Protein AF-A0A8H7BDU0-F1 (afdb_monomer)

Sequence (776 aa):
MDETMSDAHDSHEMDDQEQLEQKLINEEYKIWKKNSVFLYDMLYGRALEWPTLTTQWLPDKKPVEGTNMSQHRVILGTHTSNQAQNYLQIAHCEIPDFRVPDLSELNEERGEIGGHGNAKRPFDFKIVQKINHPGEVNKARYQPQNPDIIASLCVDGKVLIFDRTKHPLQPKDDSIKFEAELVGHSKEGFGLSWSPLKEGHLVTGNEDTTVKTWDIKSGFSKSNKTISPTATYNVHSATVNDVQYHPIHNFLIGTASDDLTWQIIDTRMETHKKALYRKEAHDDAVNCISFHPEFEGTFATGSADKSVGIWDMRNFDKKLHSLQNHASDVIGLQWHPQDAAILASSSYDRRICLWDLSKIGSEQTAEEAEDGPPELLFMHGGFTNRICDFDWNKNDPWLMMGAAEDNQLQIFRPARKLVEPIKKTGKVAVPVPIVPVFDAWEPSSSPLSSVPESSIPEEEESRPEQEIATNSDESERTLYLPATPPSSPYAVERVRDKGSMLTSESKQSAMLLLGLTGSIATGKSTVSSILSKPPYSLPIVDADLIARQVVEPGTAGYNAIVEHFLPTTPDLLLPDATPKGRPLNRPALGRRVFGSGEEKERDRKKLNSIVHPAVRKEMYRQMVWAYLRGNWAVVLDVPLLFESGWERYCGTILVVGVSDPAIQIQRLRDRDSHLTEEDARNRVMSQGDVREKAERCLRRGPGNGVVVWNDHDRSYLEKEIQRVMQDVRSNSPRWWSFLLWVNPLFGALAGMLSWYKMRDVQLQWEEQKKREKAKL

Solvent-accessible surface area (backbone atoms only — not comparable to full-atom values): 43602 Å² total; per-residue (Å²): 114,66,72,70,50,50,61,57,46,54,51,50,52,49,55,53,49,53,53,47,51,55,50,49,48,52,52,51,41,55,52,43,63,69,48,38,77,78,51,31,75,38,80,46,78,46,76,48,98,47,23,30,42,19,42,35,60,52,92,59,73,43,79,39,86,99,58,70,30,27,38,36,38,33,42,37,27,19,43,48,90,85,77,52,90,22,32,47,30,36,30,40,36,49,42,74,54,91,72,82,75,49,79,89,55,47,39,83,93,74,76,41,58,65,62,75,86,70,57,91,61,79,84,50,72,44,79,61,29,38,41,53,36,100,45,40,30,45,31,57,49,56,33,73,89,45,71,53,35,32,42,32,33,29,71,67,24,35,34,41,31,36,49,60,83,82,48,61,51,59,69,92,60,92,68,71,72,65,67,34,36,39,53,80,57,83,31,28,49,55,12,65,23,51,34,72,72,42,83,56,30,37,38,37,16,15,60,65,19,35,38,35,34,35,45,52,72,82,45,58,43,100,90,40,45,69,26,64,59,74,43,68,32,58,65,55,89,29,35,20,36,16,33,34,48,37,66,84,45,83,50,38,32,42,37,12,11,56,65,21,26,40,36,35,37,51,75,85,53,88,77,42,58,66,52,77,41,76,40,82,68,53,95,30,34,20,33,17,50,32,63,37,79,83,50,89,48,35,34,38,36,21,12,53,64,21,32,34,39,32,38,33,75,89,48,70,90,48,72,73,46,71,52,66,78,58,86,27,31,22,58,42,55,46,62,45,87,89,40,95,48,33,38,36,37,32,15,58,61,18,36,37,41,34,32,31,63,81,32,60,89,52,86,71,57,76,72,50,59,72,78,39,52,68,23,60,58,46,72,48,58,84,50,87,36,38,50,54,30,58,33,69,40,82,87,45,86,71,32,36,36,39,25,16,68,77,17,37,36,37,42,38,20,63,22,55,90,68,76,52,80,84,74,74,90,63,82,85,75,78,81,74,81,82,72,81,84,76,84,79,83,76,87,83,84,87,85,87,90,79,90,84,89,89,83,87,86,89,83,89,86,86,85,89,83,89,82,90,82,82,89,86,90,88,86,88,85,86,88,81,84,88,85,87,84,89,82,88,87,85,88,84,86,89,82,80,88,80,88,82,82,87,81,93,82,80,79,64,24,35,55,43,36,34,31,36,29,38,52,85,56,28,48,44,68,58,54,54,56,52,42,45,30,84,95,62,56,33,54,74,49,48,49,70,62,40,57,56,54,41,45,35,47,77,30,74,36,25,52,56,48,47,73,66,42,38,90,82,33,83,65,36,52,42,87,63,73,48,103,50,41,44,41,63,27,60,67,53,50,41,65,57,35,55,74,93,50,74,64,26,51,51,44,33,52,49,52,47,67,46,46,52,58,40,36,51,53,50,52,50,51,52,51,53,50,41,46,74,71,31,35,52,41,36,36,40,41,30,73,58,33,74,84,73,54,52,57,35,73,28,61,24,36,40,29,27,24,47,85,49,66,66,60,30,32,49,43,35,28,72,72,36,73,85,51,49,76,65,56,33,43,50,58,53,55,74,76,45,62,47,63,58,56,40,51,63,28,46,73,61,33,89,51,28,13,43,68,45,71,47,79,70,54,72,72,54,44,54,50,47,51,51,51,52,54,47,48,44,46,68,70,52,47,59,69,59,21,33,55,31,51,78,35,60,67,57,31,50,50,52,51,51,53,49,26,52,55,40,44,52,56,48,52,53,50,55,51,47,54,51,57,52,64,73,75,107

Mean predicted aligned error: 19.11 Å

Organism: NCBI:txid1187904

Structure (mmCIF, N/CA/C/O backbone):
data_AF-A0A8H7BDU0-F1
#
_entry.id   AF-A0A8H7BDU0-F1
#
loop_
_atom_site.group_PDB
_atom_site.id
_atom_site.type_symbol
_atom_site.label_atom_id
_atom_site.label_alt_id
_atom_site.label_comp_id
_atom_site.label_asym_id
_atom_site.label_entity_id
_atom_site.label_seq_id
_atom_site.pdbx_PDB_ins_code
_atom_site.Cartn_x
_atom_site.Cartn_y
_atom_site.Cartn_z
_atom_site.occupancy
_atom_site.B_iso_or_equiv
_atom_site.auth_seq_id
_atom_site.auth_comp_id
_atom_site.auth_asym_id
_atom_site.auth_atom_id
_atom_site.pdbx_PDB_model_num
ATOM 1 N N . MET A 1 1 ? 27.681 35.718 19.346 1.00 45.84 1 MET A N 1
ATOM 2 C CA . MET A 1 1 ? 26.603 36.439 18.635 1.00 45.84 1 MET A CA 1
ATOM 3 C C . MET A 1 1 ? 26.407 35.881 17.235 1.00 45.84 1 MET A C 1
ATOM 5 O O . MET A 1 1 ? 25.258 35.787 16.835 1.00 45.84 1 MET A O 1
ATOM 9 N N . ASP A 1 2 ? 27.462 35.431 16.546 1.00 45.91 2 ASP A N 1
ATOM 10 C CA . ASP A 1 2 ? 27.304 34.823 15.213 1.00 45.91 2 ASP A CA 1
ATOM 11 C C . ASP A 1 2 ? 26.682 33.409 15.245 1.00 45.91 2 ASP A C 1
ATOM 13 O O . ASP A 1 2 ? 25.782 33.143 14.459 1.00 45.91 2 ASP A O 1
ATOM 17 N N . GLU A 1 3 ? 27.039 32.540 16.205 1.00 39.56 3 GLU A N 1
ATOM 18 C CA . GLU A 1 3 ? 26.423 31.194 16.349 1.00 39.56 3 GLU A CA 1
ATOM 19 C C . GLU A 1 3 ? 24.903 31.252 16.608 1.00 39.56 3 GLU A C 1
ATOM 21 O O . GLU A 1 3 ? 24.144 30.418 16.139 1.00 39.56 3 GLU A O 1
ATOM 26 N N . THR A 1 4 ? 24.422 32.294 17.290 1.00 42.75 4 THR A N 1
ATOM 27 C CA . THR A 1 4 ? 22.981 32.521 17.506 1.00 42.75 4 THR A CA 1
ATOM 28 C C . THR A 1 4 ? 22.245 33.068 16.277 1.00 42.75 4 THR A C 1
ATOM 30 O O . THR A 1 4 ? 21.026 33.204 16.324 1.00 42.75 4 THR A O 1
ATOM 33 N N . MET A 1 5 ? 22.958 33.436 15.206 1.00 42.66 5 MET A N 1
ATOM 34 C CA . MET A 1 5 ? 22.360 33.897 13.948 1.00 42.66 5 MET A CA 1
ATOM 35 C C . MET A 1 5 ? 22.326 32.814 12.864 1.00 42.66 5 MET A C 1
ATOM 37 O O . MET A 1 5 ? 21.455 32.901 12.006 1.00 42.66 5 MET A O 1
ATOM 41 N N . SER A 1 6 ? 23.190 31.790 12.911 1.00 44.44 6 SER A N 1
ATOM 42 C CA . SER A 1 6 ? 23.060 30.611 12.036 1.00 44.44 6 SER A CA 1
ATOM 43 C C . SER A 1 6 ? 21.824 29.792 12.396 1.00 44.44 6 SER A C 1
ATOM 45 O O . SER A 1 6 ? 20.968 29.595 11.542 1.00 44.44 6 SER A O 1
ATOM 47 N N . ASP A 1 7 ? 21.647 29.443 13.674 1.00 43.34 7 ASP A N 1
ATOM 48 C CA . ASP A 1 7 ? 20.502 28.637 14.127 1.00 43.34 7 ASP A CA 1
ATOM 49 C C . ASP A 1 7 ? 19.157 29.340 13.855 1.00 43.34 7 ASP A C 1
ATOM 51 O O . ASP A 1 7 ? 18.147 28.698 13.565 1.00 43.34 7 ASP A O 1
ATOM 55 N N . ALA A 1 8 ? 19.139 30.677 13.911 1.00 47.19 8 ALA A N 1
ATOM 56 C CA . ALA A 1 8 ? 17.971 31.495 13.582 1.00 47.19 8 ALA A CA 1
ATOM 57 C C . ALA A 1 8 ? 17.708 31.598 12.066 1.00 47.19 8 ALA A C 1
ATOM 59 O O . ALA A 1 8 ? 16.578 31.854 11.660 1.00 47.19 8 ALA A O 1
ATOM 60 N N . HIS A 1 9 ? 18.733 31.427 11.227 1.00 48.66 9 HIS A N 1
ATOM 61 C CA . HIS A 1 9 ? 18.584 31.430 9.773 1.00 48.66 9 HIS A CA 1
ATOM 62 C C . HIS A 1 9 ? 18.125 30.057 9.272 1.00 48.66 9 HIS A C 1
ATOM 64 O O . HIS A 1 9 ? 17.164 29.998 8.507 1.00 48.66 9 HIS A O 1
ATOM 70 N N . ASP A 1 10 ? 18.740 28.979 9.767 1.00 54.31 10 ASP A N 1
ATOM 71 C CA . ASP A 1 10 ? 18.402 27.596 9.410 1.00 54.31 10 ASP A CA 1
ATOM 72 C C . ASP A 1 10 ? 16.973 27.234 9.856 1.00 54.31 10 ASP A C 1
ATOM 74 O O . ASP A 1 10 ? 16.223 26.617 9.101 1.00 54.31 10 ASP A O 1
ATOM 78 N N . SER A 1 11 ? 16.543 27.680 11.047 1.00 55.31 11 SER A N 1
ATOM 79 C CA . SER A 1 11 ? 15.153 27.493 11.503 1.00 55.31 11 SER A CA 1
ATOM 80 C C . SER A 1 11 ? 14.135 28.261 10.655 1.00 55.31 11 SER A C 1
ATOM 82 O O . SER A 1 11 ? 13.078 27.717 10.347 1.00 55.31 11 SER A O 1
ATOM 84 N N . HIS A 1 12 ? 14.454 29.479 10.204 1.00 60.28 12 HIS A N 1
ATOM 85 C CA . HIS A 1 12 ? 13.588 30.207 9.272 1.00 60.28 12 HIS A CA 1
ATOM 86 C C . HIS A 1 12 ? 13.515 29.551 7.882 1.00 60.28 12 HIS A C 1
ATOM 88 O O . HIS A 1 12 ? 12.438 29.532 7.290 1.00 60.28 12 HIS A O 1
ATOM 94 N N . GLU A 1 13 ? 14.611 28.982 7.366 1.00 62.22 13 GLU A N 1
ATOM 95 C CA . GLU A 1 13 ? 14.583 28.245 6.094 1.00 62.22 13 GLU A CA 1
ATOM 96 C C . GLU A 1 13 ? 13.797 26.925 6.203 1.00 62.22 13 GLU A C 1
ATOM 98 O O . GLU A 1 13 ? 13.037 26.592 5.289 1.00 62.22 13 GLU A O 1
ATOM 103 N N . MET A 1 14 ? 13.895 26.214 7.334 1.00 62.81 14 MET A N 1
ATOM 104 C CA . MET A 1 14 ? 13.058 25.041 7.621 1.00 62.81 14 MET A CA 1
ATOM 105 C C . MET A 1 14 ? 11.567 25.403 7.708 1.00 62.81 14 MET A C 1
ATOM 107 O O . MET A 1 14 ? 10.757 24.778 7.021 1.00 62.81 14 MET A O 1
ATOM 111 N N . ASP A 1 15 ? 11.204 26.443 8.470 1.00 70.69 15 ASP A N 1
ATOM 112 C CA . ASP A 1 15 ? 9.821 26.934 8.585 1.00 70.69 15 ASP A CA 1
ATOM 113 C C . ASP A 1 15 ? 9.231 27.313 7.212 1.00 70.69 15 ASP A C 1
ATOM 115 O O . ASP A 1 15 ? 8.062 27.032 6.923 1.00 70.69 15 ASP A O 1
ATOM 119 N N . ASP A 1 16 ? 10.014 27.962 6.344 1.00 76.44 16 ASP A N 1
ATOM 120 C CA . ASP A 1 16 ? 9.580 28.339 4.995 1.00 76.44 16 ASP A CA 1
ATOM 121 C C . ASP A 1 16 ? 9.419 27.115 4.072 1.00 76.44 16 ASP A C 1
ATOM 123 O O . ASP A 1 16 ? 8.486 27.076 3.256 1.00 76.44 16 ASP A O 1
ATOM 127 N N . GLN A 1 17 ? 10.270 26.092 4.219 1.00 78.06 17 GLN A N 1
ATOM 128 C CA . GLN A 1 17 ? 10.168 24.838 3.470 1.00 78.06 17 GLN A CA 1
ATOM 129 C C . GLN A 1 17 ? 8.948 24.006 3.902 1.00 78.06 17 GLN A C 1
ATOM 131 O O . GLN A 1 17 ? 8.190 23.561 3.034 1.00 78.06 17 GLN A O 1
ATOM 136 N N . GLU A 1 18 ? 8.694 23.855 5.205 1.00 78.31 18 GLU A N 1
ATOM 137 C CA . GLU A 1 18 ? 7.492 23.183 5.726 1.00 78.31 18 GLU A CA 1
ATOM 138 C C . GLU A 1 18 ? 6.212 23.907 5.282 1.00 78.31 18 GLU A C 1
ATOM 140 O O . GLU A 1 18 ? 5.263 23.290 4.789 1.00 78.31 18 GLU A O 1
ATOM 145 N N . GLN A 1 19 ? 6.195 25.243 5.352 1.00 79.44 19 GLN A N 1
ATOM 146 C CA . GLN A 1 19 ? 5.083 26.038 4.833 1.00 79.44 19 GLN A CA 1
ATOM 147 C C . GLN A 1 19 ? 4.875 25.862 3.323 1.00 79.44 19 GLN A C 1
ATOM 149 O O . GLN A 1 19 ? 3.734 25.946 2.855 1.00 79.44 19 GLN A O 1
ATOM 154 N N . LEU A 1 20 ? 5.942 25.688 2.537 1.00 86.88 20 LEU A N 1
ATOM 155 C CA . LEU A 1 20 ? 5.843 25.439 1.099 1.00 86.88 20 LEU A CA 1
ATOM 156 C C . LEU A 1 20 ? 5.278 24.043 0.817 1.00 86.88 20 LEU A C 1
ATOM 158 O O . LEU A 1 20 ? 4.358 23.930 0.003 1.00 86.88 20 LEU A O 1
ATOM 162 N N . GLU A 1 21 ? 5.750 23.007 1.513 1.00 85.25 21 GLU A N 1
ATOM 163 C CA . GLU A 1 21 ? 5.187 21.660 1.394 1.00 85.25 21 GLU A CA 1
ATOM 164 C C . GLU A 1 21 ? 3.702 21.652 1.786 1.00 85.25 21 GLU A C 1
ATOM 166 O O . GLU A 1 21 ? 2.862 21.186 1.014 1.00 85.25 21 GLU A O 1
ATOM 171 N N . GLN A 1 22 ? 3.335 22.271 2.910 1.00 85.81 22 GLN A N 1
ATOM 172 C CA . GLN A 1 22 ? 1.941 22.344 3.344 1.00 85.81 22 GLN A CA 1
ATOM 173 C C . GLN A 1 22 ? 1.049 23.104 2.343 1.00 85.81 22 GLN A C 1
ATOM 175 O O . GLN A 1 22 ? -0.128 22.763 2.179 1.00 85.81 22 GLN A O 1
ATOM 180 N N . LYS A 1 23 ? 1.577 24.117 1.637 1.00 89.44 23 LYS A N 1
ATOM 181 C CA . LYS A 1 23 ? 0.874 24.791 0.525 1.00 89.44 23 LYS A CA 1
ATOM 182 C C . LYS A 1 23 ? 0.667 23.839 -0.659 1.00 89.44 23 LYS A C 1
ATOM 184 O O . LYS A 1 23 ? -0.446 23.787 -1.180 1.00 89.44 23 LYS A O 1
ATOM 189 N N . LEU A 1 24 ? 1.685 23.066 -1.047 1.00 91.31 24 LEU A N 1
ATOM 190 C CA . LEU A 1 24 ? 1.592 22.078 -2.131 1.00 91.31 24 LEU A CA 1
ATOM 191 C C . LEU A 1 24 ? 0.572 20.976 -1.808 1.00 91.31 24 LEU A C 1
ATOM 193 O O . LEU A 1 24 ? -0.341 20.756 -2.600 1.00 91.31 24 LEU A O 1
ATOM 197 N N . ILE A 1 25 ? 0.645 20.378 -0.613 1.00 91.50 25 ILE A N 1
ATOM 198 C CA . ILE A 1 25 ? -0.322 19.387 -0.105 1.00 91.50 25 ILE A CA 1
ATOM 199 C C . ILE A 1 25 ? -1.758 19.925 -0.189 1.00 91.50 25 ILE A C 1
ATOM 201 O O . ILE A 1 25 ? -2.673 19.235 -0.642 1.00 91.50 25 ILE A O 1
ATOM 205 N N . ASN A 1 26 ? -1.969 21.180 0.216 1.00 89.62 26 ASN A N 1
ATOM 206 C CA . ASN A 1 26 ? 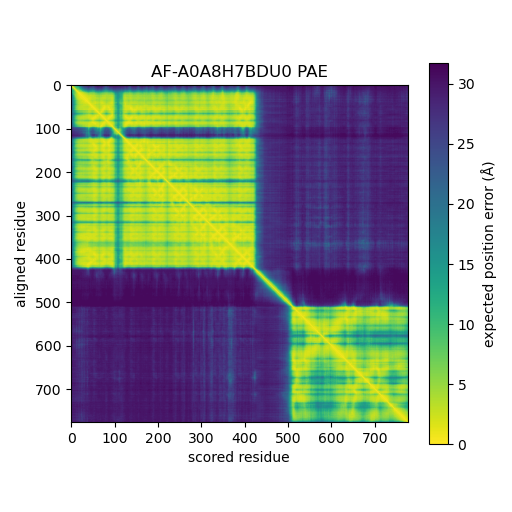-3.289 21.805 0.186 1.00 89.62 26 ASN A CA 1
ATOM 207 C C . ASN A 1 26 ? -3.805 22.065 -1.242 1.00 89.62 26 ASN A C 1
ATOM 209 O O . ASN A 1 26 ? -5.015 21.987 -1.465 1.00 89.62 26 ASN A O 1
ATOM 213 N N . GLU A 1 27 ? -2.940 22.370 -2.214 1.00 93.44 27 GLU A N 1
ATOM 214 C CA . GLU A 1 27 ? -3.342 22.482 -3.624 1.00 93.44 27 GLU A CA 1
ATOM 215 C C . GLU A 1 27 ? -3.618 21.111 -4.258 1.00 93.44 27 GLU A C 1
ATOM 217 O O . GLU A 1 27 ? -4.647 20.950 -4.921 1.00 93.44 27 GLU A O 1
ATOM 222 N N . GLU A 1 28 ? -2.791 20.096 -3.986 1.00 92.12 28 GLU A N 1
ATOM 223 C CA . GLU A 1 28 ? -3.055 18.705 -4.385 1.00 92.12 28 GLU A CA 1
ATOM 224 C C . GLU A 1 28 ? -4.414 18.227 -3.865 1.00 92.12 28 GLU A C 1
ATOM 226 O O . GLU A 1 28 ? -5.244 17.751 -4.642 1.00 92.12 28 GLU A O 1
ATOM 231 N N . TYR A 1 29 ? -4.693 18.431 -2.573 1.00 91.94 29 TYR A N 1
ATOM 232 C CA . TYR A 1 29 ? -5.965 18.057 -1.957 1.00 91.94 29 TYR A CA 1
ATOM 233 C C . TYR A 1 29 ? -7.160 18.786 -2.597 1.00 91.94 29 TYR A C 1
ATOM 235 O O . TYR A 1 29 ? -8.213 18.182 -2.817 1.00 91.94 29 TYR A O 1
ATOM 243 N N . LYS A 1 30 ? -7.022 20.069 -2.970 1.00 90.94 30 LYS A N 1
ATOM 244 C CA . LYS A 1 30 ? -8.071 20.807 -3.707 1.00 90.94 30 LYS A CA 1
ATOM 245 C C . LYS A 1 30 ? -8.322 20.224 -5.098 1.00 90.94 30 LYS A C 1
ATOM 247 O O . LYS A 1 30 ? -9.474 20.207 -5.536 1.00 90.94 30 LYS A O 1
ATOM 252 N N . ILE A 1 31 ? -7.280 19.778 -5.801 1.00 92.12 31 ILE A N 1
ATOM 253 C CA . ILE A 1 31 ? -7.394 19.131 -7.118 1.00 92.12 31 ILE A CA 1
ATOM 254 C C . ILE A 1 31 ? -8.048 17.755 -6.963 1.00 92.12 31 ILE A C 1
ATOM 256 O O . ILE A 1 31 ? -9.064 17.483 -7.606 1.00 92.12 31 ILE A O 1
ATOM 260 N N . TRP A 1 32 ? -7.544 16.929 -6.044 1.00 94.88 32 TRP A N 1
ATOM 261 C CA . TRP A 1 32 ? -8.114 15.625 -5.711 1.00 94.88 32 TRP A CA 1
ATOM 262 C C . TRP A 1 32 ? -9.597 15.727 -5.344 1.00 94.88 32 TRP A C 1
ATOM 264 O O . TRP A 1 32 ? -10.423 15.001 -5.893 1.00 94.88 32 TRP A O 1
ATOM 274 N N . LYS A 1 33 ? -9.973 16.686 -4.490 1.00 89.44 33 LYS A N 1
ATOM 275 C CA . LYS A 1 33 ? -11.360 16.880 -4.054 1.00 89.44 33 LYS A CA 1
ATOM 276 C C . LYS A 1 33 ? -12.300 17.214 -5.214 1.00 89.44 33 LYS A C 1
ATOM 278 O O . LYS A 1 33 ? -13.417 16.702 -5.233 1.00 89.44 33 LYS A O 1
ATOM 283 N N . LYS A 1 34 ? -11.858 18.006 -6.200 1.00 89.56 34 LYS A N 1
ATOM 284 C CA . LYS A 1 34 ? -12.622 18.263 -7.439 1.00 89.56 34 LYS A CA 1
ATOM 285 C C . LYS A 1 34 ? -12.785 16.995 -8.281 1.00 89.56 34 LYS A C 1
ATOM 287 O O . LYS A 1 34 ? -13.865 16.755 -8.808 1.00 89.56 34 LYS A O 1
ATOM 292 N N . ASN A 1 35 ? -11.735 16.180 -8.369 1.00 88.06 35 ASN A N 1
ATOM 293 C CA . ASN A 1 35 ? -11.719 14.962 -9.181 1.00 88.06 35 ASN A CA 1
ATOM 294 C C . ASN A 1 35 ? -12.378 13.753 -8.491 1.00 88.06 35 ASN A C 1
ATOM 296 O O . ASN A 1 35 ? -12.710 12.780 -9.163 1.00 88.06 35 ASN A O 1
ATOM 300 N N . SER A 1 36 ? -12.604 13.813 -7.174 1.00 87.50 36 SER A N 1
ATOM 301 C CA . SER A 1 36 ? -13.139 12.713 -6.357 1.00 87.50 36 SER A CA 1
ATOM 302 C C . SER A 1 36 ? -14.434 12.101 -6.910 1.00 87.50 36 SER A C 1
ATOM 304 O O . SER A 1 36 ? -14.578 10.881 -6.899 1.00 87.50 36 SER A O 1
ATOM 306 N N . VAL A 1 37 ? -15.318 12.918 -7.496 1.00 86.44 37 VAL A N 1
ATOM 307 C CA . VAL A 1 37 ? -16.580 12.489 -8.132 1.00 86.44 37 VAL A CA 1
ATOM 308 C C . VAL A 1 37 ? -16.365 11.497 -9.286 1.00 86.44 37 VAL A C 1
ATOM 310 O O . VAL A 1 37 ? -17.234 10.682 -9.574 1.00 86.44 37 VAL A O 1
ATOM 313 N N . PHE A 1 38 ? -15.204 11.528 -9.945 1.00 87.25 38 PHE A N 1
ATOM 314 C CA . PHE A 1 38 ? -14.866 10.594 -11.023 1.00 87.25 38 PHE A CA 1
ATOM 315 C C . PHE A 1 38 ? -14.125 9.343 -10.540 1.00 87.25 38 PHE A C 1
ATOM 317 O O . PHE A 1 38 ? -14.082 8.362 -11.287 1.00 87.25 38 PHE A O 1
ATOM 324 N N . LEU A 1 39 ? -13.529 9.404 -9.343 1.00 91.31 39 LEU A N 1
ATOM 325 C CA . LEU A 1 39 ? -12.587 8.423 -8.794 1.00 91.31 39 LEU A CA 1
ATOM 326 C C . LEU A 1 39 ? -13.212 7.473 -7.765 1.00 91.31 39 LEU A C 1
ATOM 328 O O . LEU A 1 39 ? -12.668 6.393 -7.549 1.00 91.31 39 LEU A O 1
ATOM 332 N N . TYR A 1 40 ? -14.334 7.848 -7.146 1.00 91.31 40 TYR A N 1
ATOM 333 C CA . TYR A 1 40 ? -14.985 7.069 -6.092 1.00 91.31 40 TYR A CA 1
ATOM 334 C C . TYR A 1 40 ? -16.480 6.879 -6.357 1.00 91.31 40 TYR A C 1
ATOM 336 O O . TYR A 1 40 ? -17.180 7.842 -6.661 1.00 91.31 40 TYR A O 1
ATOM 344 N N . ASP A 1 41 ? -16.980 5.662 -6.133 1.00 87.94 41 ASP A N 1
ATOM 345 C CA . ASP A 1 41 ? -18.424 5.407 -6.012 1.00 87.94 41 ASP A CA 1
ATOM 346 C C . ASP A 1 41 ? -18.946 5.864 -4.636 1.00 87.94 41 ASP A C 1
ATOM 348 O O . ASP A 1 41 ? -20.130 6.154 -4.464 1.00 87.94 41 ASP A O 1
ATOM 352 N N . MET A 1 42 ? -18.061 5.922 -3.633 1.00 88.81 42 MET A N 1
ATOM 353 C CA . MET A 1 42 ? -18.362 6.413 -2.292 1.00 88.81 42 MET A CA 1
ATOM 354 C C . MET A 1 42 ? -17.120 7.040 -1.657 1.00 88.81 42 MET A C 1
ATOM 356 O O . MET A 1 42 ? -16.041 6.451 -1.678 1.00 88.81 42 MET A O 1
ATOM 360 N N . LEU A 1 43 ? -17.290 8.198 -1.021 1.00 91.38 43 LEU A N 1
ATOM 361 C CA . LEU A 1 43 ? -16.262 8.848 -0.213 1.00 91.38 43 LEU A CA 1
ATOM 362 C C . LEU A 1 43 ? -16.922 9.560 0.975 1.00 91.38 43 LEU A C 1
ATOM 364 O O . LEU A 1 43 ? -17.728 10.471 0.793 1.00 91.38 43 LEU A O 1
ATOM 368 N N . TYR A 1 44 ? -16.560 9.155 2.187 1.00 92.44 44 TYR A N 1
ATOM 369 C CA . TYR A 1 44 ? -16.934 9.800 3.440 1.00 92.44 44 TYR A CA 1
ATOM 370 C C . TYR A 1 44 ? -15.665 10.167 4.207 1.00 92.44 44 TYR A C 1
ATOM 372 O O . TYR A 1 44 ? -14.827 9.304 4.451 1.00 92.44 44 TYR A O 1
ATOM 380 N N . GLY A 1 45 ? -15.528 11.434 4.597 1.00 92.06 45 GLY A N 1
ATOM 381 C CA . GLY A 1 45 ? -14.408 11.926 5.398 1.00 92.06 45 GLY A CA 1
ATOM 382 C C . GLY A 1 45 ? -14.901 12.603 6.671 1.00 92.06 45 GLY A C 1
ATOM 383 O O . GLY A 1 45 ? -15.896 13.332 6.643 1.00 92.06 45 GLY A O 1
ATOM 384 N N . ARG A 1 46 ? -14.208 12.366 7.786 1.00 91.62 46 ARG A N 1
ATOM 385 C CA . ARG A 1 46 ? -14.530 12.937 9.096 1.00 91.62 46 ARG A CA 1
ATOM 386 C C . ARG A 1 46 ? -13.266 13.155 9.924 1.00 91.62 46 ARG A C 1
ATOM 388 O O . ARG A 1 46 ? -12.492 12.227 10.109 1.00 91.62 46 ARG A O 1
ATOM 395 N N . ALA A 1 47 ? -13.142 14.336 10.527 1.00 95.12 47 ALA A N 1
ATOM 396 C CA . ALA A 1 47 ? -12.199 14.553 11.619 1.00 95.12 47 ALA A CA 1
ATOM 397 C C . ALA A 1 47 ? -12.707 13.885 12.911 1.00 95.12 47 ALA A C 1
ATOM 399 O O . ALA A 1 47 ? -13.856 14.088 13.326 1.00 95.12 47 ALA A O 1
ATOM 400 N N . LEU A 1 48 ? -11.852 13.078 13.534 1.00 96.12 48 LEU A N 1
ATOM 401 C CA . LEU A 1 48 ? -12.051 12.519 14.868 1.00 96.12 48 LEU A CA 1
ATOM 402 C C . LEU A 1 48 ? -11.691 13.547 15.957 1.00 96.12 48 LEU A C 1
ATOM 404 O O . LEU A 1 48 ? -10.989 14.527 15.714 1.00 96.12 48 LEU A O 1
ATOM 408 N N . GLU A 1 49 ? -12.185 13.307 17.174 1.00 94.81 49 GLU A N 1
ATOM 409 C CA . GLU A 1 49 ? -11.867 14.110 18.370 1.00 94.81 49 GLU A CA 1
ATOM 410 C C . GLU A 1 49 ? -10.359 14.079 18.677 1.00 94.81 49 GLU A C 1
ATOM 412 O O . GLU A 1 49 ? -9.759 15.108 18.965 1.00 94.81 49 GLU A O 1
ATOM 417 N N . TRP A 1 50 ? -9.762 12.896 18.528 1.00 96.19 50 TRP A N 1
ATOM 418 C CA . TRP A 1 50 ? -8.341 12.601 18.687 1.00 96.19 50 TRP A CA 1
ATOM 419 C C . TRP A 1 50 ? -7.879 11.731 17.511 1.00 96.19 50 TRP A C 1
ATOM 421 O O . TRP A 1 50 ? -8.712 10.996 16.962 1.00 96.19 50 TRP A O 1
ATOM 431 N N . PRO A 1 51 ? -6.594 11.777 17.123 1.00 96.12 51 PRO A N 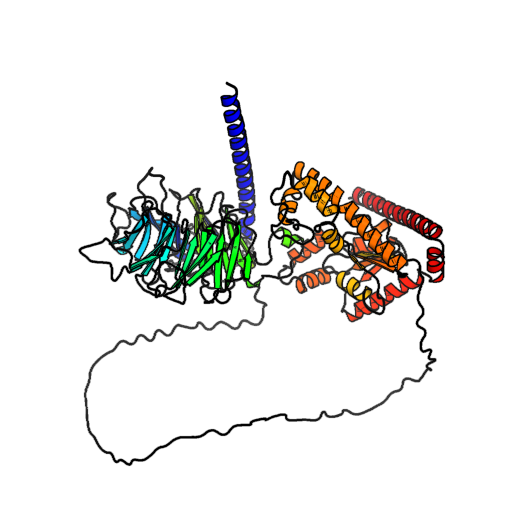1
ATOM 432 C CA . PRO A 1 51 ? -6.065 10.893 16.097 1.00 96.12 51 PRO A CA 1
ATOM 433 C C . PRO A 1 51 ? -6.147 9.432 16.542 1.00 96.12 51 PRO A C 1
ATOM 435 O O . PRO A 1 51 ? -6.250 9.108 17.732 1.00 96.12 51 PRO A O 1
ATOM 438 N N . THR A 1 52 ? -6.132 8.535 15.560 1.00 97.81 52 THR A N 1
ATOM 439 C CA . THR A 1 52 ? -6.249 7.097 15.784 1.00 97.81 52 THR A CA 1
ATOM 440 C C . THR A 1 52 ? -5.107 6.375 15.082 1.00 97.81 52 THR A C 1
ATOM 442 O O . THR A 1 52 ? -4.887 6.563 13.888 1.00 97.81 52 THR A O 1
ATOM 445 N N . LEU A 1 53 ? -4.360 5.571 15.841 1.00 97.38 53 LEU A N 1
ATOM 446 C CA . LEU A 1 53 ? -3.233 4.783 15.329 1.00 97.38 53 LEU A CA 1
ATOM 447 C C . LEU A 1 53 ? -3.674 3.425 14.765 1.00 97.38 53 LEU A C 1
ATOM 449 O O . LEU A 1 53 ? -2.865 2.681 14.231 1.00 97.38 53 LEU A O 1
ATOM 453 N N . THR A 1 54 ? -4.958 3.081 14.907 1.00 98.12 54 THR A N 1
ATOM 454 C CA . THR A 1 54 ? -5.478 1.756 14.581 1.00 98.12 54 THR A CA 1
ATOM 455 C C . THR A 1 54 ? -6.894 1.832 14.038 1.00 98.12 54 THR A C 1
ATOM 457 O O . THR A 1 54 ? -7.761 2.484 14.619 1.00 98.12 54 THR A O 1
ATOM 460 N N . THR A 1 55 ? -7.158 1.090 12.967 1.00 97.69 55 THR A N 1
ATOM 461 C CA . THR A 1 55 ? -8.479 0.977 12.346 1.00 97.69 55 THR A CA 1
ATOM 462 C C . THR A 1 55 ? -8.756 -0.472 11.960 1.00 97.69 55 THR A C 1
ATOM 464 O O . THR A 1 55 ? -7.900 -1.116 11.364 1.00 97.69 55 THR A O 1
ATOM 467 N N . GLN A 1 56 ? -9.942 -0.999 12.270 1.00 98.50 56 GLN A N 1
ATOM 468 C CA . GLN A 1 56 ? -10.354 -2.316 11.769 1.00 98.50 56 GLN A CA 1
ATOM 469 C C . GLN A 1 56 ? -11.876 -2.429 11.626 1.00 98.50 56 GLN A C 1
ATOM 471 O O . GLN A 1 56 ? -12.612 -2.052 12.535 1.00 98.50 56 GLN A O 1
ATOM 476 N N . TRP A 1 57 ? -12.369 -2.996 10.530 1.00 98.31 57 TRP A N 1
ATOM 477 C CA . TRP A 1 57 ? -13.768 -3.381 10.360 1.00 98.31 57 TRP A CA 1
ATOM 478 C C . TRP A 1 57 ? -14.099 -4.614 11.197 1.00 98.31 57 TRP A C 1
ATOM 480 O O . TRP A 1 57 ? -13.483 -5.671 11.048 1.00 98.31 57 TRP A O 1
ATOM 490 N N . LEU A 1 58 ? -15.142 -4.523 12.020 1.00 97.56 58 LEU A N 1
ATOM 491 C CA . LEU A 1 58 ? -15.775 -5.718 12.568 1.00 97.56 58 LEU A CA 1
ATOM 492 C C . LEU A 1 58 ? -16.508 -6.471 11.442 1.00 97.56 58 LEU A C 1
ATOM 494 O O . LEU A 1 58 ? -17.004 -5.851 10.497 1.00 97.56 58 LEU A O 1
ATOM 498 N N . PRO A 1 59 ? -16.597 -7.810 11.520 1.00 95.38 59 PRO A N 1
ATOM 499 C CA . PRO A 1 59 ? -17.139 -8.623 10.438 1.00 95.38 59 PRO A CA 1
ATOM 500 C C . PRO A 1 59 ? -18.670 -8.591 10.355 1.00 95.38 59 PRO A C 1
ATOM 502 O O . PRO A 1 59 ? -19.228 -9.215 9.458 1.00 95.38 59 PRO A O 1
ATOM 505 N N . ASP A 1 60 ? -19.379 -7.897 11.250 1.00 92.12 60 ASP A N 1
ATOM 506 C CA . ASP A 1 60 ? -20.835 -7.816 11.177 1.00 92.12 60 ASP A CA 1
ATOM 507 C C . ASP A 1 60 ? -21.334 -6.721 10.224 1.00 92.12 60 ASP A C 1
ATOM 509 O O . ASP A 1 60 ? -20.834 -5.595 10.187 1.00 92.12 60 ASP A O 1
ATOM 513 N N . LYS A 1 61 ? -22.373 -7.083 9.472 1.00 94.00 61 LYS A N 1
ATOM 514 C CA . LYS A 1 61 ? -23.150 -6.219 8.588 1.00 94.00 61 LYS A CA 1
ATOM 515 C C . LYS A 1 61 ? -24.627 -6.415 8.920 1.00 94.00 61 LYS A C 1
ATOM 517 O O . LYS A 1 61 ? -25.078 -7.555 9.031 1.00 94.00 61 LYS A O 1
ATOM 522 N N . LYS A 1 62 ? -25.382 -5.329 9.093 1.00 93.25 62 LYS A N 1
ATOM 523 C CA . LYS A 1 62 ? -26.824 -5.379 9.390 1.00 93.25 62 LYS A CA 1
ATOM 524 C C . LYS A 1 62 ? -27.594 -4.433 8.471 1.00 93.25 62 LYS A C 1
ATOM 526 O O . LYS A 1 62 ? -27.290 -3.244 8.495 1.00 93.25 62 LYS A O 1
ATOM 531 N N . PRO A 1 63 ? -28.592 -4.893 7.699 1.00 89.50 63 PRO A N 1
ATOM 532 C CA . PRO A 1 63 ? -29.404 -3.990 6.889 1.00 89.50 63 PRO A CA 1
ATOM 533 C C . PRO A 1 63 ? -30.186 -3.030 7.794 1.00 89.50 63 PRO A C 1
ATOM 535 O O . PRO A 1 63 ? -30.744 -3.445 8.811 1.00 89.50 63 PRO A O 1
ATOM 538 N N . VAL A 1 64 ? -30.244 -1.749 7.430 1.00 86.44 64 VAL A N 1
ATOM 539 C CA . VAL A 1 64 ? -31.035 -0.752 8.157 1.00 86.44 64 VAL A CA 1
ATOM 540 C C . VAL A 1 64 ? -32.440 -0.709 7.563 1.00 86.44 64 VAL A C 1
ATOM 542 O O . VAL A 1 64 ? -32.642 -0.267 6.428 1.00 86.44 64 VAL A O 1
ATOM 545 N N . GLU A 1 65 ? -33.414 -1.182 8.342 1.00 82.31 65 GLU A N 1
ATOM 546 C CA . GLU A 1 65 ? -34.809 -1.338 7.922 1.00 82.31 65 GLU A CA 1
ATOM 547 C C . GLU A 1 65 ? -35.381 -0.072 7.260 1.00 82.31 65 GLU A C 1
ATOM 549 O O . GLU A 1 65 ? -35.160 1.059 7.700 1.00 82.31 65 GLU A O 1
ATOM 554 N N . GLY A 1 66 ? -36.116 -0.270 6.163 1.00 73.81 66 GLY A N 1
ATOM 555 C CA . GLY A 1 66 ? -36.706 0.818 5.378 1.00 73.81 66 GLY A CA 1
ATOM 556 C C . GLY A 1 66 ? -35.719 1.630 4.526 1.00 73.81 66 GLY A C 1
ATOM 557 O O . GLY A 1 66 ? -36.142 2.609 3.913 1.00 73.81 66 GLY A O 1
ATOM 558 N N . THR A 1 67 ? -34.435 1.252 4.451 1.00 79.75 67 THR A N 1
ATOM 559 C CA . THR A 1 67 ? -33.420 1.947 3.633 1.00 79.75 67 THR A CA 1
ATOM 560 C C . THR A 1 67 ? -32.553 1.008 2.792 1.00 79.75 67 THR A C 1
ATOM 562 O O . THR A 1 67 ? -32.578 -0.206 2.961 1.00 79.75 67 THR A O 1
ATOM 565 N N . ASN A 1 68 ? -31.787 1.577 1.856 1.00 79.94 68 ASN A N 1
ATOM 566 C CA . ASN A 1 68 ? -30.763 0.898 1.053 1.00 79.94 68 ASN A CA 1
ATOM 567 C C . ASN A 1 68 ? -29.364 1.006 1.691 1.00 79.94 68 ASN A C 1
ATOM 569 O O . ASN A 1 68 ? -28.369 1.142 0.983 1.00 79.94 68 ASN A O 1
ATOM 573 N N . MET A 1 69 ? -29.293 1.037 3.020 1.00 86.12 69 MET A N 1
ATOM 574 C CA . MET A 1 69 ? -28.046 1.163 3.766 1.00 86.12 69 MET A CA 1
ATOM 575 C C . MET A 1 69 ? -27.889 -0.029 4.697 1.00 86.12 69 MET A C 1
ATOM 577 O O . MET A 1 69 ? -28.859 -0.470 5.316 1.00 86.12 69 MET A O 1
ATOM 581 N N . SER A 1 70 ? -26.652 -0.472 4.861 1.00 90.69 70 SER A N 1
ATOM 582 C CA . SER A 1 70 ? -26.259 -1.433 5.874 1.00 90.69 70 SER A CA 1
ATOM 583 C C . SER A 1 70 ? -25.374 -0.768 6.915 1.00 90.69 70 SER A C 1
ATOM 585 O O . SER A 1 70 ? -24.463 0.000 6.621 1.00 90.69 70 SER A O 1
ATOM 587 N N . GLN A 1 71 ? -25.655 -1.079 8.169 1.00 93.38 71 GLN A N 1
ATOM 588 C CA . GLN A 1 71 ? -24.853 -0.711 9.311 1.00 93.38 71 GLN A CA 1
ATOM 589 C C . GLN A 1 71 ? -23.654 -1.654 9.418 1.00 93.38 71 GLN A C 1
ATOM 591 O O . GLN A 1 71 ? -23.809 -2.875 9.489 1.00 93.38 71 GLN A O 1
ATOM 596 N N . HIS A 1 72 ? -22.471 -1.059 9.485 1.00 96.00 72 HIS A N 1
ATOM 597 C CA . HIS A 1 72 ? -21.210 -1.715 9.800 1.00 96.00 72 HIS A CA 1
ATOM 598 C C . HIS A 1 72 ? -20.639 -1.134 11.094 1.00 96.00 72 HIS A C 1
ATOM 600 O O . HIS A 1 72 ? -21.064 -0.072 11.572 1.00 96.00 72 HIS A O 1
ATOM 606 N N . ARG A 1 73 ? -19.652 -1.826 11.665 1.00 96.75 73 ARG A N 1
ATOM 607 C CA . ARG A 1 73 ? -18.951 -1.379 12.869 1.00 96.75 73 ARG A CA 1
ATOM 608 C C . ARG A 1 73 ? -17.445 -1.397 12.661 1.00 96.75 73 ARG A C 1
ATOM 610 O O . ARG A 1 73 ? -16.926 -2.253 11.949 1.00 96.75 73 ARG A O 1
ATOM 617 N N . VAL A 1 74 ? -16.756 -0.459 13.298 1.00 97.44 74 VAL A N 1
ATOM 618 C CA . VAL A 1 74 ? -15.302 -0.301 13.206 1.00 97.44 74 VAL A CA 1
ATOM 619 C C . VAL A 1 74 ? -14.688 -0.120 14.589 1.00 97.44 74 VAL A C 1
ATOM 621 O O . VAL A 1 74 ? -15.283 0.517 15.461 1.00 97.44 74 VAL A O 1
ATOM 624 N N . ILE A 1 75 ? -13.506 -0.696 14.779 1.00 98.50 75 ILE A N 1
ATOM 625 C CA . ILE A 1 75 ? -12.633 -0.527 15.939 1.00 98.50 75 ILE A CA 1
ATOM 626 C C . ILE A 1 75 ? -11.695 0.637 15.641 1.00 98.50 75 ILE A C 1
ATOM 628 O O . ILE A 1 75 ? -11.069 0.659 14.581 1.00 98.50 75 ILE A O 1
ATOM 632 N N . LEU A 1 76 ? -11.595 1.570 16.584 1.00 98.38 76 LEU A N 1
ATOM 633 C CA . LEU A 1 76 ? -10.687 2.713 16.550 1.00 98.38 76 LEU A CA 1
ATOM 634 C C . LEU A 1 76 ? -9.984 2.851 17.907 1.00 98.38 76 LEU A C 1
ATOM 636 O O . LEU A 1 76 ? -10.535 2.488 18.948 1.00 98.38 76 LEU A O 1
ATOM 640 N N . GLY A 1 77 ? -8.776 3.396 17.899 1.00 97.81 77 GLY A N 1
ATOM 641 C CA . GLY A 1 77 ? -8.066 3.848 19.097 1.00 97.81 77 GLY A CA 1
ATOM 642 C C . GLY A 1 77 ? -8.168 5.358 19.319 1.00 97.81 77 GLY A C 1
ATOM 643 O O . GLY A 1 77 ? -8.670 6.082 18.458 1.00 97.81 77 GLY A O 1
ATOM 644 N N . THR A 1 78 ? -7.613 5.847 20.425 1.00 97.56 78 THR A N 1
ATOM 645 C CA . THR A 1 78 ? -7.226 7.259 20.573 1.00 97.56 78 THR A CA 1
ATOM 646 C C . THR A 1 78 ? -5.733 7.378 20.850 1.00 97.56 78 THR A C 1
ATOM 648 O O . THR A 1 78 ? -5.145 6.507 21.495 1.00 97.56 78 THR A O 1
ATOM 651 N N . HIS A 1 79 ? -5.159 8.487 20.400 1.00 95.25 79 HIS A N 1
ATOM 652 C CA . HIS A 1 79 ? -3.861 9.011 20.805 1.00 95.25 79 HIS A CA 1
ATOM 653 C C . HIS A 1 79 ? -4.120 10.423 21.348 1.00 95.25 79 HIS A C 1
ATOM 655 O O . HIS A 1 79 ? -4.539 11.302 20.599 1.00 95.25 79 HIS A O 1
ATOM 661 N N . THR A 1 80 ? -3.938 10.641 22.652 1.00 92.69 80 THR A N 1
ATOM 662 C CA . THR A 1 80 ? -4.202 11.943 23.305 1.00 92.69 80 THR A CA 1
ATOM 663 C C . THR A 1 80 ? -2.937 12.686 23.731 1.00 92.69 80 THR A C 1
ATOM 665 O O . THR A 1 80 ? -3.049 13.775 24.293 1.00 92.69 80 THR A O 1
ATOM 668 N N . SER A 1 81 ? -1.745 12.104 23.552 1.00 89.19 81 SER A N 1
ATOM 669 C CA . SER A 1 81 ? -0.465 12.656 24.018 1.00 89.19 81 SER A CA 1
ATOM 670 C C . SER A 1 81 ? -0.502 13.042 25.507 1.00 89.19 81 SER A C 1
ATOM 672 O O . SER A 1 81 ? -0.001 14.088 25.920 1.00 89.19 81 SER A O 1
ATOM 674 N N . ASN A 1 82 ? -1.162 12.205 26.318 1.00 88.31 82 ASN A N 1
ATOM 675 C CA . ASN A 1 82 ? -1.450 12.397 27.749 1.00 88.31 82 ASN A CA 1
ATOM 676 C C . ASN A 1 82 ? -2.313 13.628 28.119 1.00 88.31 82 ASN A C 1
ATOM 678 O O . ASN A 1 82 ? -2.429 13.957 29.299 1.00 88.31 82 ASN A O 1
ATOM 682 N N . GLN A 1 83 ? -2.965 14.291 27.157 1.00 89.06 83 GLN A N 1
ATOM 683 C CA . GLN A 1 83 ? -3.830 15.455 27.417 1.00 89.06 83 GLN A CA 1
ATOM 684 C C . GLN A 1 83 ? -5.237 15.074 27.910 1.00 89.06 83 GLN A C 1
ATOM 686 O O . GLN A 1 83 ? -5.921 15.885 28.536 1.00 89.06 83 GLN A O 1
ATOM 691 N N . ALA A 1 84 ? -5.681 13.846 27.629 1.00 93.94 84 ALA A N 1
ATOM 692 C CA . ALA A 1 84 ? -6.993 13.323 28.006 1.00 93.94 84 ALA A CA 1
ATOM 693 C C . ALA A 1 84 ? -6.957 11.799 28.219 1.00 93.94 84 ALA A C 1
ATOM 695 O O . ALA A 1 84 ? -6.052 11.114 27.736 1.00 93.94 84 ALA A O 1
ATOM 696 N N . GLN A 1 85 ? -7.972 11.261 28.902 1.00 95.19 85 GLN A N 1
ATOM 697 C CA . GLN A 1 85 ? -8.186 9.816 29.036 1.00 95.19 85 GLN A CA 1
ATOM 698 C C . GLN A 1 85 ? -8.315 9.162 27.650 1.00 95.19 85 GLN A C 1
ATOM 700 O O . GLN A 1 85 ? -9.076 9.633 26.804 1.00 95.19 85 GLN A O 1
ATOM 705 N N . ASN A 1 86 ? -7.579 8.072 27.426 1.00 97.06 86 ASN A N 1
ATOM 706 C CA . ASN A 1 86 ? -7.610 7.321 26.173 1.00 97.06 86 ASN A CA 1
ATOM 707 C C . ASN A 1 86 ? -8.715 6.258 26.159 1.00 97.06 86 ASN A C 1
ATOM 709 O O . ASN A 1 86 ? -9.104 5.721 27.201 1.00 97.06 86 ASN A O 1
ATOM 713 N N . TYR A 1 87 ? -9.188 5.912 24.962 1.00 97.75 87 TYR A N 1
ATOM 714 C CA . TYR A 1 87 ? -10.265 4.949 24.773 1.00 97.75 87 TYR A CA 1
ATOM 715 C C . TYR A 1 87 ? -9.990 3.991 23.614 1.00 97.75 87 TYR A C 1
ATOM 717 O O . TYR A 1 87 ? -9.674 4.415 22.504 1.00 97.75 87 TYR A O 1
ATOM 725 N N . LEU A 1 88 ? -10.258 2.706 23.842 1.00 98.12 88 LEU A N 1
ATOM 726 C CA . LEU A 1 88 ? -10.638 1.792 22.770 1.00 98.12 88 LEU A CA 1
ATOM 727 C C . LEU A 1 88 ? -12.088 2.117 22.382 1.00 98.12 88 LEU A C 1
ATOM 729 O O . LEU A 1 88 ? -12.973 2.172 23.242 1.00 98.12 88 LEU A O 1
ATOM 733 N N . GLN A 1 89 ? -12.338 2.372 21.101 1.00 98.19 89 GLN A N 1
ATOM 734 C CA . GLN A 1 89 ? -13.621 2.859 20.602 1.00 98.19 89 GLN A CA 1
ATOM 735 C C . GLN A 1 89 ? -14.236 1.893 19.591 1.00 98.19 89 GLN A C 1
ATOM 737 O O . GLN A 1 89 ? -13.548 1.373 18.715 1.00 98.19 89 GLN A O 1
ATOM 742 N N . ILE A 1 90 ? -15.556 1.712 19.669 1.00 98.06 90 ILE A N 1
ATOM 743 C CA . ILE A 1 90 ? -16.348 1.094 18.600 1.00 98.06 90 ILE A CA 1
ATOM 744 C C . ILE A 1 90 ? -17.251 2.166 18.004 1.00 98.06 90 ILE A C 1
ATOM 746 O O . ILE A 1 90 ? -18.073 2.761 18.713 1.00 98.06 90 ILE A O 1
ATOM 750 N N . ALA A 1 91 ? -17.128 2.395 16.700 1.00 97.12 91 ALA A N 1
ATOM 751 C CA . ALA A 1 91 ? -18.020 3.268 15.953 1.00 97.12 91 ALA A CA 1
ATOM 752 C C . ALA A 1 91 ? -18.951 2.469 15.035 1.00 97.12 91 ALA A C 1
ATOM 754 O O . ALA A 1 91 ? -18.594 1.419 14.506 1.00 97.12 91 ALA A O 1
ATOM 755 N N . HIS A 1 92 ? -20.165 2.979 14.863 1.00 95.25 92 HIS A N 1
ATOM 756 C CA . HIS A 1 92 ? -21.117 2.551 13.848 1.00 95.25 92 HIS A CA 1
ATOM 757 C C . HIS A 1 92 ? -21.019 3.476 12.637 1.00 95.25 92 HIS A C 1
ATOM 759 O O . HIS A 1 92 ? -20.879 4.690 12.807 1.00 95.25 92 HIS A O 1
ATOM 765 N N . CYS A 1 93 ? -21.155 2.910 11.440 1.00 93.50 93 CYS A N 1
ATOM 766 C CA . CYS A 1 93 ? -21.274 3.649 10.186 1.00 93.50 93 CYS A CA 1
ATOM 767 C C . CYS A 1 93 ? -22.372 3.037 9.299 1.00 93.50 93 CYS A C 1
ATOM 769 O O . CYS A 1 93 ? -22.472 1.814 9.185 1.00 93.50 93 CYS A O 1
ATOM 771 N N . GLU A 1 94 ? -23.213 3.878 8.696 1.00 91.44 94 GLU A N 1
ATOM 772 C CA . GLU A 1 94 ? -24.242 3.453 7.736 1.00 91.44 94 GLU A CA 1
ATOM 773 C C . GLU A 1 94 ? -23.722 3.566 6.300 1.00 91.44 94 GLU A C 1
ATOM 775 O O . GLU A 1 94 ? -23.655 4.650 5.728 1.00 91.44 94 GLU A O 1
ATOM 780 N N . ILE A 1 95 ? -23.363 2.433 5.705 1.00 90.12 95 ILE A N 1
ATOM 781 C CA . ILE A 1 95 ? -22.814 2.338 4.354 1.00 90.12 95 ILE A CA 1
ATOM 782 C C . ILE A 1 95 ? -23.957 2.096 3.354 1.00 90.12 95 ILE A C 1
ATOM 784 O O . ILE A 1 95 ? -24.770 1.200 3.583 1.00 90.12 95 ILE A O 1
ATOM 788 N N . PRO A 1 96 ? -24.041 2.830 2.227 1.00 85.56 96 PRO A N 1
ATOM 789 C CA . PRO A 1 96 ? -24.949 2.485 1.137 1.00 85.56 96 PRO A CA 1
ATOM 790 C C . PRO A 1 96 ? -24.656 1.086 0.580 1.00 85.56 96 PRO A C 1
ATOM 792 O O . PRO A 1 96 ? -23.545 0.806 0.110 1.00 85.56 96 PRO A O 1
ATOM 795 N N . ASP A 1 97 ? -25.673 0.225 0.611 1.00 80.25 97 ASP A N 1
ATOM 796 C CA . ASP A 1 97 ? -25.610 -1.100 0.009 1.00 80.25 97 ASP A CA 1
ATOM 797 C C . ASP A 1 97 ? -25.444 -0.982 -1.500 1.00 80.25 97 ASP A C 1
ATOM 799 O O . ASP A 1 97 ? -26.109 -0.186 -2.169 1.00 80.25 97 ASP A O 1
ATOM 803 N N . PHE A 1 98 ? -24.574 -1.824 -2.052 1.00 68.94 98 PHE A N 1
ATOM 804 C CA . PHE A 1 98 ? -24.382 -1.858 -3.488 1.00 68.94 98 PHE A CA 1
ATOM 805 C C . PHE A 1 98 ? -25.643 -2.368 -4.203 1.00 68.94 98 PHE A C 1
ATOM 807 O O . PHE A 1 98 ? -26.136 -3.462 -3.926 1.00 68.94 98 PHE A O 1
ATOM 814 N N . ARG A 1 99 ? -26.129 -1.589 -5.175 1.00 64.69 99 ARG A N 1
ATOM 815 C CA . ARG A 1 99 ? -27.176 -1.988 -6.120 1.00 64.69 99 ARG A CA 1
ATOM 816 C C . ARG A 1 99 ? -26.687 -1.790 -7.548 1.00 64.69 99 ARG A C 1
ATOM 818 O O . ARG A 1 99 ? -26.021 -0.803 -7.851 1.00 64.69 99 ARG A O 1
ATOM 825 N N . VAL A 1 100 ? -27.074 -2.707 -8.431 1.00 57.50 100 VAL A N 1
ATOM 826 C CA . VAL A 1 100 ? -27.029 -2.458 -9.877 1.00 57.50 100 VAL A CA 1
ATOM 827 C C . VAL A 1 100 ? -28.046 -1.347 -10.180 1.00 57.50 100 VAL A C 1
ATOM 829 O O . VAL A 1 100 ? -29.169 -1.455 -9.684 1.00 57.50 100 VAL A O 1
ATOM 832 N N . PRO A 1 101 ? -27.695 -0.298 -10.948 1.00 53.47 101 PRO A N 1
ATOM 833 C CA . PRO A 1 101 ? -28.634 0.769 -11.281 1.00 53.47 101 PRO A CA 1
ATOM 834 C C . PRO A 1 101 ? -29.850 0.215 -12.027 1.00 53.47 101 PRO A C 1
ATOM 836 O O . PRO A 1 101 ? -29.700 -0.402 -13.083 1.00 53.47 101 PRO A O 1
ATOM 839 N N . ASP A 1 102 ? -31.045 0.439 -11.486 1.00 51.03 102 ASP A N 1
ATOM 840 C CA . ASP A 1 102 ? -32.289 0.102 -12.172 1.00 51.03 102 ASP A CA 1
ATOM 841 C C . ASP A 1 102 ? -32.696 1.271 -13.075 1.00 51.03 102 ASP A C 1
ATOM 843 O O . ASP A 1 102 ? -32.867 2.401 -12.620 1.00 51.03 102 ASP A O 1
ATOM 847 N N . LEU A 1 103 ? -32.873 0.989 -14.367 1.00 57.34 103 LEU A N 1
ATOM 848 C CA . LEU A 1 103 ? -33.346 1.957 -15.358 1.00 57.34 103 LEU A CA 1
ATOM 849 C C . LEU A 1 103 ? -34.742 2.509 -15.026 1.00 57.34 103 LEU A C 1
ATOM 851 O O . LEU A 1 103 ? -35.082 3.585 -15.511 1.00 57.34 103 LEU A O 1
ATOM 855 N N . SER A 1 104 ? -35.536 1.823 -14.196 1.00 58.34 104 SER A N 1
ATOM 856 C CA . SER A 1 104 ? -36.818 2.346 -13.715 1.00 58.34 104 SER A CA 1
ATOM 857 C C . SER A 1 104 ? -36.684 3.459 -12.661 1.00 58.34 104 SER A C 1
ATOM 859 O O . SER A 1 104 ? -37.645 4.192 -12.438 1.00 58.34 104 SER A O 1
ATOM 861 N N . GLU A 1 105 ? -35.498 3.643 -12.061 1.00 53.59 105 GLU A N 1
ATOM 862 C CA . GLU A 1 105 ? -35.170 4.748 -11.143 1.00 53.59 105 GLU A CA 1
ATOM 863 C C . GLU A 1 105 ? -34.513 5.958 -11.856 1.00 53.59 105 GLU A C 1
ATOM 865 O O . GLU A 1 105 ? -33.981 6.855 -11.195 1.00 53.59 105 GLU A O 1
ATOM 870 N N . LEU A 1 106 ? -34.525 6.007 -13.198 1.00 52.16 106 LEU A N 1
ATOM 871 C CA . LEU A 1 106 ? -34.032 7.153 -13.977 1.00 52.16 106 LEU A CA 1
ATOM 872 C C . LEU A 1 106 ? -34.867 8.412 -13.689 1.00 52.16 106 LEU A C 1
ATOM 874 O O . LEU A 1 106 ? -36.059 8.467 -13.992 1.00 52.16 106 LEU A O 1
ATOM 878 N N . ASN A 1 107 ? -34.227 9.466 -13.184 1.00 60.50 107 ASN A N 1
ATOM 879 C CA . ASN A 1 107 ? -34.850 10.782 -13.090 1.00 60.50 107 ASN A CA 1
ATOM 880 C C . ASN A 1 107 ? -34.692 11.531 -14.425 1.00 60.50 107 ASN A C 1
ATOM 882 O O . ASN A 1 107 ? -33.628 12.090 -14.702 1.00 60.50 107 ASN A O 1
ATOM 886 N N . GLU A 1 108 ? -35.757 11.565 -15.232 1.00 60.44 108 GLU A N 1
ATOM 887 C CA . GLU A 1 108 ? -35.776 12.212 -16.554 1.00 60.44 108 GLU A CA 1
ATOM 888 C C . GLU A 1 108 ? -35.408 13.710 -16.524 1.00 60.44 108 GLU A C 1
ATOM 890 O O . GLU A 1 108 ? -34.818 14.199 -17.485 1.00 60.44 108 GLU A O 1
ATOM 895 N N . GLU A 1 109 ? -35.672 14.440 -15.430 1.00 52.28 109 GLU A N 1
ATOM 896 C CA . GLU A 1 109 ? -35.289 15.861 -15.308 1.00 52.28 109 GLU A CA 1
ATOM 897 C C . GLU A 1 109 ? -33.784 16.065 -15.078 1.00 52.28 109 GLU A C 1
ATOM 899 O O . GLU A 1 109 ? -33.253 17.135 -15.381 1.00 52.28 109 GLU A O 1
ATOM 904 N N . ARG A 1 110 ? -33.092 15.067 -14.512 1.00 55.94 110 ARG A N 1
ATOM 905 C CA . ARG A 1 110 ? -31.657 15.149 -14.179 1.00 55.94 110 ARG A CA 1
ATOM 906 C C . ARG A 1 110 ? -30.761 14.329 -15.102 1.00 55.94 110 ARG A C 1
ATOM 908 O O . ARG A 1 110 ? -29.560 14.569 -15.132 1.00 55.94 110 ARG A O 1
ATOM 915 N N . GLY A 1 111 ? -31.320 13.361 -15.828 1.00 54.38 111 GLY A N 1
ATOM 916 C CA . GLY A 1 111 ? -30.546 12.378 -16.592 1.00 54.38 111 GLY A CA 1
ATOM 917 C C . GLY A 1 111 ? -29.755 11.402 -15.707 1.00 54.38 111 GLY A C 1
ATOM 918 O O . GLY A 1 111 ? -28.835 10.747 -16.188 1.00 54.38 111 GLY A O 1
ATOM 919 N N . GLU A 1 112 ? -30.094 11.312 -14.418 1.00 47.94 112 GLU A N 1
ATOM 920 C CA . GLU A 1 112 ? -29.392 10.504 -13.416 1.00 47.94 112 GLU A CA 1
ATOM 921 C C . GLU A 1 112 ? -30.170 9.214 -13.124 1.00 47.94 112 GLU A C 1
ATOM 923 O O . GLU A 1 112 ? -31.344 9.264 -12.751 1.00 47.94 112 GLU A O 1
ATOM 928 N N . ILE A 1 113 ? -29.507 8.059 -13.236 1.00 45.66 113 ILE A N 1
ATOM 929 C CA . ILE A 1 113 ? -30.005 6.773 -12.722 1.00 45.66 113 ILE A CA 1
ATOM 930 C C . ILE A 1 113 ? -29.410 6.579 -11.325 1.00 45.66 113 ILE A C 1
ATOM 932 O O . ILE A 1 113 ? -28.189 6.576 -11.184 1.00 45.66 113 ILE A O 1
ATOM 936 N N . GLY A 1 114 ? -30.244 6.393 -10.298 1.00 51.22 114 GLY A N 1
ATOM 937 C CA . GLY A 1 114 ? -29.757 6.021 -8.963 1.00 51.22 114 GLY A CA 1
ATOM 938 C C . GLY A 1 114 ? -28.935 7.105 -8.249 1.00 51.22 114 GLY A C 1
ATOM 939 O O . GLY A 1 114 ? -27.860 6.837 -7.711 1.00 51.22 114 GLY A O 1
ATOM 940 N N . GLY A 1 115 ? -29.436 8.342 -8.203 1.00 42.78 115 GLY A N 1
ATOM 941 C CA . GLY A 1 115 ? -28.832 9.394 -7.384 1.00 42.78 115 GLY A CA 1
ATOM 942 C C . GLY A 1 115 ? -29.016 9.138 -5.880 1.00 42.78 115 GLY A C 1
ATOM 943 O O . GLY A 1 115 ? -30.136 9.180 -5.368 1.00 42.78 115 GLY A O 1
ATOM 944 N N . HIS A 1 116 ? -27.915 9.000 -5.128 1.00 49.16 116 HIS A N 1
ATOM 945 C CA . HIS A 1 116 ? -27.928 8.911 -3.653 1.00 49.16 116 HIS A CA 1
ATOM 946 C C . HIS A 1 116 ? -28.565 10.139 -2.959 1.00 49.16 116 HIS A C 1
ATOM 948 O O . HIS A 1 116 ? -28.872 10.092 -1.769 1.00 49.16 116 HIS A O 1
ATOM 954 N N . GLY A 1 117 ? -28.847 11.217 -3.703 1.00 38.75 117 GLY A N 1
ATOM 955 C CA . GLY A 1 117 ? -29.601 12.391 -3.249 1.00 38.75 117 GLY A CA 1
ATOM 956 C C . GLY A 1 117 ? -31.061 12.135 -2.837 1.00 38.75 117 GLY A C 1
ATOM 957 O O . GLY A 1 117 ? -31.721 13.077 -2.409 1.00 38.75 117 GLY A O 1
ATOM 958 N N . ASN A 1 118 ? -31.567 10.898 -2.932 1.00 36.19 118 ASN A N 1
ATOM 959 C CA . ASN A 1 118 ? -32.857 10.495 -2.353 1.00 36.19 118 ASN A CA 1
ATOM 960 C C . ASN A 1 118 ? -32.750 9.907 -0.927 1.00 36.19 118 ASN A C 1
ATOM 962 O O . ASN A 1 118 ? -33.772 9.602 -0.304 1.00 36.19 118 ASN A O 1
ATOM 966 N N . ALA A 1 119 ? -31.540 9.784 -0.367 1.00 43.97 119 ALA A N 1
ATOM 967 C CA . ALA A 1 119 ? -31.358 9.497 1.052 1.00 43.97 119 ALA A CA 1
ATOM 968 C C . ALA A 1 119 ? -31.850 10.692 1.891 1.00 43.97 119 ALA A C 1
ATOM 970 O O . ALA A 1 119 ? -31.136 11.665 2.115 1.00 43.97 119 ALA A O 1
ATOM 971 N N . LYS A 1 120 ? -33.092 10.611 2.391 1.00 46.47 120 LYS A N 1
ATOM 972 C CA . LYS A 1 120 ? -33.712 11.641 3.254 1.00 46.47 120 LYS A CA 1
ATOM 973 C C . LYS A 1 120 ? -32.969 11.884 4.579 1.00 46.47 120 LYS A C 1
ATOM 975 O O . LYS A 1 120 ? -33.310 12.827 5.289 1.00 46.47 120 LYS A O 1
ATOM 980 N N . ARG A 1 121 ? -31.995 11.036 4.929 1.00 57.88 121 ARG A N 1
ATOM 981 C CA . ARG A 1 121 ? -31.117 11.175 6.097 1.00 57.88 121 ARG A CA 1
ATOM 982 C C . ARG A 1 121 ? -29.646 11.219 5.651 1.00 57.88 121 ARG A C 1
ATOM 984 O O . ARG A 1 121 ? -29.297 10.496 4.719 1.00 57.88 121 ARG A O 1
ATOM 991 N N . PRO A 1 122 ? -28.794 12.040 6.291 1.00 62.62 122 PRO A N 1
ATOM 992 C CA . PRO A 1 122 ? -27.358 12.041 6.026 1.00 62.62 122 PRO A CA 1
ATOM 993 C C . PRO A 1 122 ? -26.705 10.724 6.468 1.00 62.62 122 PRO A C 1
ATOM 995 O O . PRO A 1 122 ? -27.245 10.012 7.313 1.00 62.62 122 PRO A O 1
ATOM 998 N N . PHE A 1 123 ? -25.515 10.447 5.927 1.00 71.88 123 PHE A N 1
ATOM 999 C CA . PHE A 1 123 ? -24.642 9.351 6.356 1.00 71.88 123 PHE A CA 1
ATOM 1000 C C . PHE A 1 123 ? -24.388 9.421 7.868 1.00 71.88 123 PHE A C 1
ATOM 1002 O O . PHE A 1 123 ? -23.853 10.422 8.358 1.00 71.88 123 PHE A O 1
ATOM 1009 N N . ASP A 1 124 ? -24.757 8.372 8.605 1.00 84.31 124 ASP A N 1
ATOM 1010 C CA . ASP A 1 124 ? -24.570 8.335 10.053 1.00 84.31 124 ASP A CA 1
ATOM 1011 C C . ASP A 1 124 ? -23.233 7.689 10.428 1.00 84.31 124 ASP A C 1
ATOM 1013 O O . ASP A 1 124 ? -22.923 6.571 10.015 1.00 84.31 124 ASP A O 1
ATOM 1017 N N . PHE A 1 125 ? -22.456 8.393 11.252 1.00 92.75 125 PHE A N 1
ATOM 1018 C CA . PHE A 1 125 ? -21.252 7.873 11.898 1.00 92.75 125 PHE A CA 1
ATOM 1019 C C . PHE A 1 125 ? -21.266 8.282 13.368 1.00 92.75 125 PHE A C 1
ATOM 1021 O O . PHE A 1 125 ? -21.302 9.479 13.688 1.00 92.75 125 PHE A O 1
ATOM 1028 N N . LYS A 1 126 ? -21.203 7.305 14.274 1.00 94.56 126 LYS A N 1
ATOM 1029 C CA . LYS A 1 126 ? -21.263 7.539 15.723 1.00 94.56 126 LYS A CA 1
ATOM 1030 C C . LYS A 1 126 ? -20.350 6.581 16.471 1.00 94.56 126 LYS A C 1
ATOM 1032 O O . LYS A 1 126 ? -20.472 5.372 16.311 1.00 94.56 126 LYS A O 1
ATOM 1037 N N . ILE A 1 127 ? -19.501 7.115 17.349 1.00 96.56 127 ILE A N 1
ATOM 1038 C CA . ILE A 1 127 ? -18.832 6.317 18.383 1.00 96.56 127 ILE A CA 1
ATOM 1039 C C . ILE A 1 127 ? -19.920 5.869 19.361 1.00 96.56 127 ILE A C 1
ATOM 1041 O O . ILE A 1 127 ? -20.526 6.701 20.037 1.00 96.56 127 ILE A O 1
ATOM 1045 N N . VAL A 1 128 ? -20.207 4.570 19.396 1.00 96.50 128 VAL A N 1
ATOM 1046 C CA . VAL A 1 128 ? -21.268 3.997 20.239 1.00 96.50 128 VAL A CA 1
ATOM 1047 C C . VAL A 1 128 ? -20.737 3.368 21.514 1.00 96.50 128 VAL A C 1
ATOM 1049 O O . VAL A 1 128 ? -21.483 3.274 22.486 1.00 96.50 128 VAL A O 1
ATOM 1052 N N . GLN A 1 129 ? -19.467 2.959 21.515 1.00 97.56 129 GLN A N 1
ATOM 1053 C CA . GLN A 1 129 ? -18.801 2.397 22.678 1.00 97.56 129 GLN A CA 1
ATOM 1054 C C . GLN A 1 129 ? -17.443 3.070 22.889 1.00 97.56 129 GLN A C 1
ATOM 1056 O O . GLN A 1 129 ? -16.654 3.152 21.949 1.00 97.56 129 GLN A O 1
ATOM 1061 N N . LYS A 1 130 ? -17.174 3.532 24.115 1.00 97.62 130 LYS A N 1
ATOM 1062 C CA . LYS A 1 130 ? -15.844 3.942 24.597 1.00 97.62 130 LYS A CA 1
ATOM 1063 C C . LYS A 1 130 ? -15.465 3.046 25.788 1.00 97.62 130 LYS A C 1
ATOM 1065 O O . LYS A 1 130 ? -16.258 2.906 26.717 1.00 97.62 130 LYS A O 1
ATOM 1070 N N . ILE A 1 131 ? -14.278 2.438 25.759 1.00 97.94 131 ILE A N 1
ATOM 1071 C CA . ILE A 1 131 ? -13.716 1.590 26.826 1.00 97.94 131 ILE A CA 1
ATOM 1072 C C . ILE A 1 131 ? -12.387 2.211 27.270 1.00 97.94 131 ILE A C 1
ATOM 1074 O O . ILE A 1 131 ? -11.538 2.483 26.425 1.00 97.94 131 ILE A O 1
ATOM 1078 N N . ASN A 1 132 ? -12.205 2.453 28.571 1.00 97.50 132 ASN A N 1
ATOM 1079 C CA . ASN A 1 132 ? -11.011 3.115 29.116 1.00 97.50 132 ASN A CA 1
ATOM 1080 C C . ASN A 1 132 ? -9.727 2.321 28.828 1.00 97.50 132 ASN A C 1
ATOM 1082 O O . ASN A 1 132 ? -9.666 1.123 29.111 1.00 97.50 132 ASN A O 1
ATOM 1086 N N . HIS A 1 133 ? -8.691 3.005 28.343 1.00 97.31 133 HIS A N 1
ATOM 1087 C CA . HIS A 1 133 ? -7.375 2.440 28.032 1.00 97.31 133 HIS A CA 1
ATOM 1088 C C . HIS A 1 133 ? -6.271 3.171 28.834 1.00 97.31 133 HIS A C 1
ATOM 1090 O O . HIS A 1 133 ? -6.382 4.384 29.022 1.00 97.31 133 HIS A O 1
ATOM 1096 N N . PRO A 1 134 ? -5.219 2.491 29.339 1.00 93.75 134 PRO A N 1
ATOM 1097 C CA . PRO A 1 134 ? -4.214 3.097 30.235 1.00 93.75 134 PRO A CA 1
ATOM 1098 C C . PRO A 1 134 ? -3.307 4.150 29.582 1.00 93.75 134 PRO A C 1
ATOM 1100 O O . PRO A 1 134 ? -2.608 4.876 30.280 1.00 93.75 134 PRO A O 1
ATOM 1103 N N . GLY A 1 135 ? -3.306 4.213 28.257 1.00 93.50 135 GLY A N 1
ATOM 1104 C CA . GLY A 1 135 ? -2.504 5.108 27.438 1.00 93.50 135 GLY A CA 1
ATOM 1105 C C . GLY A 1 135 ? -3.012 5.034 26.007 1.00 93.50 135 GLY A C 1
ATOM 1106 O O . GLY A 1 135 ? -4.151 4.625 25.773 1.00 93.50 135 GLY A O 1
ATOM 1107 N N . GLU A 1 136 ? -2.181 5.388 25.046 1.00 95.00 136 GLU A N 1
ATOM 1108 C CA . GLU A 1 136 ? -2.546 5.370 23.629 1.00 95.00 136 GLU A CA 1
ATOM 1109 C C . GLU A 1 136 ? -2.770 3.934 23.132 1.00 95.00 136 GLU A C 1
ATOM 1111 O O . GLU A 1 136 ? -2.314 2.961 23.743 1.00 95.00 136 GLU A O 1
ATOM 1116 N N . VAL A 1 137 ? -3.565 3.790 22.072 1.00 97.62 137 VAL A N 1
ATOM 1117 C CA . VAL A 1 137 ? -3.937 2.484 21.509 1.00 97.62 137 VAL A CA 1
ATOM 1118 C C . VAL A 1 137 ? -3.124 2.247 20.234 1.00 97.62 137 VAL A C 1
ATOM 1120 O O . VAL A 1 137 ? -3.616 2.509 19.137 1.00 97.62 137 VAL A O 1
ATOM 1123 N N . ASN A 1 138 ? -1.888 1.759 20.379 1.00 96.88 138 ASN A N 1
ATOM 1124 C CA . ASN A 1 138 ? -0.937 1.592 19.268 1.00 96.88 138 ASN A CA 1
ATOM 1125 C C . ASN A 1 138 ? -1.490 0.682 18.159 1.00 96.88 138 ASN A C 1
ATOM 1127 O O . ASN A 1 138 ? -1.407 1.009 16.980 1.00 96.88 138 ASN A O 1
ATOM 1131 N N . LYS A 1 139 ? -2.099 -0.450 18.533 1.00 98.00 139 LYS A N 1
ATOM 1132 C CA . LYS A 1 139 ? -2.830 -1.334 17.610 1.00 98.00 139 LYS A CA 1
ATOM 1133 C C . LYS A 1 139 ? -3.938 -2.055 18.358 1.00 98.00 139 LYS A C 1
ATOM 1135 O O . LYS A 1 139 ? -3.723 -2.504 19.481 1.00 98.00 139 LYS A O 1
ATOM 1140 N N . ALA A 1 140 ? -5.108 -2.197 17.744 1.00 98.44 140 ALA A N 1
ATOM 1141 C CA . ALA A 1 140 ? -6.222 -2.982 18.268 1.00 98.44 140 ALA A CA 1
ATOM 1142 C C . ALA A 1 140 ? -6.763 -3.918 17.185 1.00 98.44 140 ALA A C 1
ATOM 1144 O O . ALA A 1 140 ? -6.969 -3.496 16.044 1.00 98.44 140 ALA A O 1
ATOM 1145 N N . ARG A 1 141 ? -6.978 -5.193 17.530 1.00 98.62 141 ARG A N 1
ATOM 1146 C CA . ARG A 1 141 ? -7.466 -6.223 16.600 1.00 98.62 141 ARG A CA 1
ATOM 1147 C C . ARG A 1 141 ? -8.463 -7.166 17.284 1.00 98.62 141 ARG A C 1
ATOM 1149 O O . ARG A 1 141 ? -8.208 -7.623 18.402 1.00 98.62 141 ARG A O 1
ATOM 1156 N N . TYR A 1 142 ? -9.579 -7.484 16.621 1.00 98.38 142 TYR A N 1
ATOM 1157 C CA . TYR A 1 142 ? -10.540 -8.479 17.127 1.00 98.38 142 TYR A CA 1
ATOM 1158 C C . TYR A 1 142 ? -10.071 -9.914 16.879 1.00 98.38 142 TYR A C 1
ATOM 1160 O O . TYR A 1 142 ? -9.385 -10.201 15.896 1.00 98.38 142 TYR A O 1
ATOM 1168 N N . GLN A 1 143 ? -10.492 -10.828 17.750 1.00 98.12 143 GLN A N 1
ATOM 1169 C CA . GLN A 1 143 ? -10.236 -12.251 17.599 1.00 98.12 143 GLN A CA 1
ATOM 1170 C C . GLN A 1 143 ? -11.132 -12.849 16.488 1.00 98.12 143 GLN A C 1
ATOM 1172 O O . GLN A 1 143 ? -12.356 -12.805 16.619 1.00 98.12 143 GLN A O 1
ATOM 1177 N N . PRO A 1 144 ? -10.585 -13.477 15.427 1.00 96.75 144 PRO A N 1
ATOM 1178 C CA . PRO A 1 144 ? -11.366 -13.916 14.265 1.00 96.75 144 PRO A CA 1
ATOM 1179 C C . PRO A 1 144 ? -12.545 -14.849 14.569 1.00 96.75 144 PRO A C 1
ATOM 1181 O O . PRO A 1 144 ? -13.580 -14.741 13.920 1.00 96.75 144 PRO A O 1
ATOM 1184 N N . GLN A 1 145 ? -12.413 -15.741 15.558 1.00 97.00 145 GLN A N 1
ATOM 1185 C CA . GLN A 1 145 ? -13.470 -16.694 15.928 1.00 97.00 145 GLN A CA 1
ATOM 1186 C C . GLN A 1 145 ? -14.495 -16.111 16.918 1.00 97.00 145 GLN A C 1
ATOM 1188 O O . GLN A 1 145 ? -15.574 -16.673 17.077 1.00 97.00 145 GLN A O 1
ATOM 1193 N N . ASN A 1 146 ? -14.170 -15.001 17.590 1.00 96.81 146 ASN A N 1
ATOM 1194 C CA . ASN A 1 146 ? -15.092 -14.281 18.467 1.00 96.81 146 ASN A CA 1
ATOM 1195 C C . ASN A 1 146 ? -14.797 -12.767 18.429 1.00 96.81 146 ASN A C 1
ATOM 1197 O O . ASN A 1 146 ? -14.019 -12.277 19.251 1.00 96.81 146 ASN A O 1
ATOM 1201 N N . PRO A 1 147 ? -15.435 -12.011 17.515 1.00 96.69 147 PRO A N 1
ATOM 1202 C CA . PRO A 1 147 ? -15.176 -10.581 17.327 1.00 96.69 147 PRO A CA 1
ATOM 1203 C C . PRO A 1 147 ? -15.537 -9.673 18.512 1.00 96.69 147 PRO A C 1
ATOM 1205 O O . PRO A 1 147 ? -15.280 -8.470 18.459 1.00 96.69 147 PRO A O 1
ATOM 1208 N N . ASP A 1 148 ? -16.139 -10.214 19.575 1.00 96.75 148 ASP A N 1
ATOM 1209 C CA . ASP A 1 148 ? -16.373 -9.480 20.819 1.00 96.75 148 ASP A CA 1
ATOM 1210 C C . ASP A 1 148 ? -15.121 -9.401 21.707 1.00 96.75 148 ASP A C 1
ATOM 1212 O O . ASP A 1 148 ? -15.032 -8.506 22.551 1.00 96.75 148 ASP A O 1
ATOM 1216 N N . ILE A 1 149 ? -14.142 -10.285 21.481 1.00 97.75 149 ILE A N 1
ATOM 1217 C CA . ILE A 1 149 ? -12.826 -10.248 22.119 1.00 97.75 149 ILE A CA 1
ATOM 1218 C C . ILE A 1 149 ? -11.879 -9.398 21.271 1.00 97.75 149 ILE A C 1
ATOM 1220 O O . ILE A 1 149 ? -11.656 -9.676 20.092 1.00 97.75 149 ILE A O 1
ATOM 1224 N N . ILE A 1 150 ? -11.297 -8.369 21.882 1.00 98.50 150 ILE A N 1
ATOM 1225 C CA . ILE A 1 150 ? -10.361 -7.437 21.251 1.00 98.50 150 ILE A CA 1
ATOM 1226 C C . ILE A 1 150 ? -9.065 -7.433 22.059 1.00 98.50 150 ILE A C 1
ATOM 1228 O O . ILE A 1 150 ? -9.093 -7.260 23.276 1.00 98.50 150 ILE A O 1
ATOM 1232 N N . ALA A 1 151 ? -7.935 -7.607 21.376 1.00 98.38 151 ALA A N 1
ATOM 1233 C CA . ALA A 1 151 ? -6.617 -7.324 21.933 1.00 98.38 151 ALA A CA 1
ATOM 1234 C C . ALA A 1 151 ? -6.201 -5.905 21.534 1.00 98.38 151 ALA A C 1
ATOM 1236 O O . ALA A 1 151 ? -6.387 -5.534 20.371 1.00 98.38 151 ALA A O 1
ATOM 1237 N N . SER A 1 152 ? -5.604 -5.142 22.450 1.00 98.06 152 SER A N 1
ATOM 1238 C CA . SER A 1 152 ? -4.895 -3.902 22.117 1.00 98.06 152 SER A CA 1
ATOM 1239 C C . SER A 1 152 ? -3.506 -3.841 22.739 1.00 98.06 152 SER A C 1
ATOM 1241 O O . SER A 1 152 ? -3.310 -4.245 23.885 1.00 98.06 152 SER A O 1
ATOM 1243 N N . LEU A 1 153 ? -2.543 -3.332 21.969 1.00 96.81 153 LEU A N 1
ATOM 1244 C CA . LEU A 1 153 ? -1.179 -3.076 22.423 1.00 96.81 153 LEU A CA 1
ATOM 1245 C C . LEU A 1 153 ? -1.100 -1.705 23.114 1.00 96.81 153 LEU A C 1
ATOM 1247 O O . LEU A 1 153 ? -1.696 -0.735 22.637 1.00 96.81 153 LEU A O 1
ATOM 1251 N N . CYS A 1 154 ? -0.369 -1.634 24.224 1.00 94.31 154 CYS A N 1
ATOM 1252 C CA . CYS A 1 154 ? -0.142 -0.420 25.006 1.00 94.31 154 CYS A CA 1
ATOM 1253 C C . CYS A 1 154 ? 1.289 0.125 24.834 1.00 94.31 154 CYS A C 1
ATOM 1255 O O . CYS A 1 154 ? 2.226 -0.625 24.559 1.00 94.31 154 CYS A O 1
ATOM 1257 N N . VAL A 1 155 ? 1.455 1.417 25.135 1.00 92.75 155 VAL A N 1
ATOM 1258 C CA . VAL A 1 155 ? 2.736 2.161 25.176 1.00 92.75 155 VAL A CA 1
ATOM 1259 C C . VAL A 1 155 ? 3.746 1.592 26.201 1.00 92.75 155 VAL A C 1
ATOM 1261 O O . VAL A 1 155 ? 4.934 1.884 26.159 1.00 92.75 155 VAL A O 1
ATOM 1264 N N . ASP A 1 156 ? 3.318 0.737 27.136 1.00 91.00 156 ASP A N 1
ATOM 1265 C CA . ASP A 1 156 ? 4.218 0.027 28.063 1.00 91.00 156 ASP A CA 1
ATOM 1266 C C . ASP A 1 156 ? 4.566 -1.407 27.610 1.00 91.00 156 ASP A C 1
ATOM 1268 O O . ASP A 1 156 ? 5.143 -2.185 28.372 1.00 91.00 156 ASP A O 1
ATOM 1272 N N . GLY A 1 157 ? 4.201 -1.774 26.378 1.00 91.69 157 GLY A N 1
ATOM 1273 C CA . GLY A 1 157 ? 4.435 -3.094 25.794 1.00 91.69 157 GLY A CA 1
ATOM 1274 C C . GLY A 1 157 ? 3.460 -4.185 26.234 1.00 91.69 157 GLY A C 1
ATOM 1275 O O . GLY A 1 157 ? 3.485 -5.282 25.669 1.00 91.69 157 GLY A O 1
ATOM 1276 N N . LYS A 1 158 ? 2.586 -3.925 27.214 1.00 94.94 158 LYS A N 1
ATOM 1277 C CA . LYS A 1 158 ? 1.536 -4.880 27.584 1.00 94.94 158 LYS A CA 1
ATOM 1278 C C . LYS A 1 158 ? 0.499 -4.983 26.475 1.00 94.94 158 LYS A C 1
ATOM 1280 O O . LYS A 1 158 ? 0.274 -4.040 25.715 1.00 94.94 158 LYS A O 1
ATOM 1285 N N . VAL A 1 159 ? -0.187 -6.122 26.431 1.00 97.25 159 VAL A N 1
ATOM 1286 C CA . VAL A 1 159 ? -1.377 -6.285 25.589 1.00 97.25 159 VAL A CA 1
ATOM 1287 C C . VAL A 1 159 ? -2.578 -6.563 26.473 1.00 97.25 159 VAL A C 1
ATOM 1289 O O . VAL A 1 159 ? -2.575 -7.504 27.266 1.00 97.25 159 VAL A O 1
ATOM 1292 N N . LEU A 1 160 ? -3.605 -5.731 26.358 1.00 97.44 160 LEU A N 1
ATOM 1293 C CA . LEU A 1 160 ? -4.838 -5.870 27.121 1.00 97.44 160 LEU A CA 1
ATOM 1294 C C . LEU A 1 160 ? -5.891 -6.596 26.290 1.00 97.44 160 LEU A C 1
ATOM 1296 O O . LEU A 1 160 ? -6.055 -6.332 25.099 1.00 97.44 160 LEU A O 1
ATOM 1300 N N . ILE A 1 161 ? -6.610 -7.512 26.935 1.00 97.69 161 ILE A N 1
ATOM 1301 C CA . ILE A 1 161 ? -7.724 -8.250 26.343 1.00 97.69 161 ILE A CA 1
ATOM 1302 C C . ILE A 1 161 ? -9.029 -7.705 26.912 1.00 97.69 161 ILE A C 1
ATOM 1304 O O . ILE A 1 161 ? -9.252 -7.743 28.126 1.00 97.69 161 ILE A O 1
ATOM 1308 N N . PHE A 1 162 ? -9.904 -7.249 26.022 1.00 97.31 162 PHE A N 1
ATOM 1309 C CA . PHE A 1 162 ? -11.230 -6.730 26.334 1.00 97.31 162 PHE A CA 1
ATOM 1310 C C . PHE A 1 162 ? -12.303 -7.632 25.730 1.00 97.31 162 PHE A C 1
ATOM 1312 O O . PHE A 1 162 ? -12.268 -7.930 24.539 1.00 97.31 162 PHE A O 1
ATOM 1319 N N . ASP A 1 163 ? -13.297 -8.012 26.527 1.00 96.38 163 ASP A N 1
ATOM 1320 C CA . ASP A 1 163 ? -14.581 -8.498 26.025 1.00 96.38 163 ASP A CA 1
ATOM 1321 C C . ASP A 1 163 ? -15.552 -7.321 25.990 1.00 96.38 163 ASP A C 1
ATOM 1323 O O . ASP A 1 163 ? -16.103 -6.918 27.019 1.00 96.38 163 ASP A O 1
ATOM 1327 N N . ARG A 1 164 ? -15.783 -6.766 24.798 1.00 95.06 164 ARG A N 1
ATOM 1328 C CA . ARG A 1 164 ? -16.586 -5.548 24.622 1.00 95.06 164 ARG A CA 1
ATOM 1329 C C . ARG A 1 164 ? -18.026 -5.680 25.144 1.00 95.06 164 ARG A C 1
ATOM 1331 O O . ARG A 1 164 ? -18.667 -4.660 25.380 1.00 95.06 164 ARG A O 1
ATOM 1338 N N . THR A 1 165 ? -18.545 -6.898 25.347 1.00 95.62 165 THR A N 1
ATOM 1339 C CA . THR A 1 165 ? -19.889 -7.127 25.914 1.00 95.62 165 THR A CA 1
ATOM 1340 C C . THR A 1 165 ? -19.943 -6.941 27.432 1.00 95.62 165 THR A C 1
ATOM 1342 O O . THR A 1 165 ? -21.009 -6.648 27.974 1.00 95.62 165 THR A O 1
ATOM 1345 N N . LYS A 1 166 ? -18.801 -7.066 28.122 1.00 95.19 166 LYS A N 1
ATOM 1346 C CA . LYS A 1 166 ? -18.677 -6.857 29.574 1.00 95.19 166 LYS A CA 1
ATOM 1347 C C . LYS A 1 166 ? -18.483 -5.387 29.958 1.00 95.19 166 LYS A C 1
ATOM 1349 O O . LYS A 1 166 ? -18.647 -5.035 31.128 1.00 95.19 166 LYS A O 1
ATOM 1354 N N . HIS A 1 167 ? -18.178 -4.527 28.987 1.00 95.44 167 HIS A N 1
ATOM 1355 C CA . HIS A 1 167 ? -18.008 -3.086 29.182 1.00 95.44 167 HIS A CA 1
ATOM 1356 C C . HIS A 1 167 ? -19.300 -2.321 28.864 1.00 95.44 167 HIS A C 1
ATOM 1358 O O . HIS A 1 167 ? -20.023 -2.686 27.935 1.00 95.44 167 HIS A O 1
ATOM 1364 N N . PRO A 1 168 ? -19.619 -1.240 29.600 1.00 95.19 168 PRO A N 1
ATOM 1365 C CA . PRO A 1 168 ? -20.729 -0.364 29.238 1.00 95.19 168 PRO A CA 1
ATOM 1366 C C . PRO A 1 168 ? -20.466 0.340 27.893 1.00 95.19 168 PRO A C 1
ATOM 1368 O O . PRO A 1 168 ? -19.339 0.391 27.405 1.00 95.19 168 PRO A O 1
ATOM 1371 N N . LEU A 1 169 ? -21.513 0.927 27.303 1.00 95.00 169 LEU A N 1
ATOM 1372 C CA . LEU A 1 169 ? -21.382 1.751 26.092 1.00 95.00 169 LEU A CA 1
ATOM 1373 C C . LEU A 1 169 ? -20.608 3.055 26.349 1.00 95.00 169 LEU A C 1
ATOM 1375 O O . LEU A 1 169 ? -19.912 3.554 25.475 1.00 95.00 169 LEU A O 1
ATOM 1379 N N . GLN A 1 170 ? -20.714 3.615 27.550 1.00 95.19 170 GLN A N 1
ATOM 1380 C CA . GLN A 1 170 ? -19.924 4.769 27.970 1.00 95.19 170 GLN A CA 1
ATOM 1381 C C . GLN A 1 170 ? -19.297 4.467 29.335 1.00 95.19 170 GLN A C 1
ATOM 1383 O O . GLN A 1 170 ? -19.958 3.827 30.167 1.00 95.19 170 GLN A O 1
ATOM 1388 N N . PRO A 1 171 ? -18.050 4.899 29.583 1.00 92.56 171 PRO A N 1
ATOM 1389 C CA . PRO A 1 171 ? -17.399 4.709 30.870 1.00 92.56 171 PRO A CA 1
ATOM 1390 C C . PRO A 1 171 ? -18.175 5.440 31.973 1.00 92.56 171 PRO A C 1
ATOM 1392 O O . PRO A 1 171 ? -18.728 6.519 31.764 1.00 92.56 171 PRO A O 1
ATOM 1395 N N . LYS A 1 172 ? -18.261 4.816 33.153 1.00 89.75 172 LYS A N 1
ATOM 1396 C CA . LYS A 1 172 ? -18.943 5.380 34.339 1.00 89.75 172 LYS A CA 1
ATOM 1397 C C . LYS A 1 172 ? -17.992 6.127 35.274 1.00 89.75 172 LYS A C 1
ATOM 1399 O O . LYS A 1 172 ? -18.431 6.903 36.114 1.00 89.75 172 LYS A O 1
ATOM 1404 N N . ASP A 1 173 ? -16.719 5.790 35.159 1.00 90.50 173 ASP A N 1
ATOM 1405 C CA . ASP A 1 173 ? -15.568 6.223 35.931 1.00 90.50 173 ASP A CA 1
ATOM 1406 C C . ASP A 1 173 ? -14.350 6.104 34.998 1.00 90.50 173 ASP A C 1
ATOM 1408 O O . ASP A 1 173 ? -14.434 5.413 33.979 1.00 90.50 173 ASP A O 1
ATOM 1412 N N . ASP A 1 174 ? -13.219 6.713 35.349 1.00 87.94 174 ASP A N 1
ATOM 1413 C CA . ASP A 1 174 ? -11.962 6.574 34.592 1.00 87.94 174 ASP A CA 1
ATOM 1414 C C . ASP A 1 174 ? -11.198 5.283 34.957 1.00 87.94 174 ASP A C 1
ATOM 1416 O O . ASP A 1 174 ? -10.013 5.133 34.663 1.00 87.94 174 ASP A O 1
ATOM 1420 N N . SER A 1 175 ? -11.844 4.315 35.627 1.00 92.31 175 SER A N 1
ATOM 1421 C CA . SER A 1 175 ? -11.157 3.079 36.007 1.00 92.31 175 SER A CA 1
ATOM 1422 C C . SER A 1 175 ? -10.967 2.170 34.795 1.00 92.31 175 SER A C 1
ATOM 1424 O O . SER A 1 175 ? -11.898 1.880 34.037 1.00 92.31 175 SER A O 1
ATOM 1426 N N . ILE A 1 176 ? -9.735 1.711 34.611 1.00 93.38 176 ILE A N 1
ATOM 1427 C CA . ILE A 1 176 ? -9.355 0.827 33.513 1.00 93.38 176 ILE A CA 1
ATOM 1428 C C . ILE A 1 176 ? -9.725 -0.602 33.911 1.00 93.38 176 ILE A C 1
ATOM 1430 O O . ILE A 1 176 ? -9.273 -1.124 34.932 1.00 93.38 176 ILE A O 1
ATOM 1434 N N . LYS A 1 177 ? -10.591 -1.230 33.114 1.00 93.50 177 LYS A N 1
ATOM 1435 C CA . LYS A 1 177 ? -11.092 -2.590 33.331 1.00 93.50 177 LYS A CA 1
ATOM 1436 C C . LYS A 1 177 ? -10.793 -3.408 32.079 1.00 93.50 177 LYS A C 1
ATOM 1438 O O . LYS A 1 177 ? -11.101 -2.971 30.980 1.00 93.50 177 LYS A O 1
ATOM 1443 N N . PHE A 1 178 ? -10.227 -4.592 32.263 1.00 94.44 178 PHE A N 1
ATOM 1444 C CA . PHE A 1 178 ? -9.897 -5.549 31.205 1.00 94.44 178 PHE A CA 1
ATOM 1445 C C . PHE A 1 178 ? -10.130 -6.977 31.707 1.00 94.44 178 PHE A C 1
ATOM 1447 O O . PHE A 1 178 ? -10.175 -7.225 32.920 1.00 94.44 178 PHE A O 1
ATOM 1454 N N . GLU A 1 179 ? -10.271 -7.925 30.789 1.00 94.50 179 GLU A N 1
ATOM 1455 C CA . GLU A 1 179 ? -10.486 -9.339 31.092 1.00 94.50 179 GLU A CA 1
ATOM 1456 C C . GLU A 1 179 ? -9.163 -10.021 31.449 1.00 94.50 179 GLU A C 1
ATOM 1458 O O . GLU A 1 179 ? -9.094 -10.691 32.481 1.00 94.50 179 GLU A O 1
ATOM 1463 N N . ALA A 1 180 ? -8.116 -9.786 30.653 1.00 95.19 180 ALA A N 1
ATOM 1464 C CA . ALA A 1 180 ? -6.758 -10.278 30.878 1.00 95.19 180 ALA A CA 1
ATOM 1465 C C . ALA A 1 180 ? -5.704 -9.242 30.451 1.00 95.19 180 ALA A C 1
ATOM 1467 O O . ALA A 1 180 ? -5.975 -8.385 29.611 1.00 95.19 180 ALA A O 1
ATOM 1468 N N . GLU A 1 181 ? -4.505 -9.349 31.017 1.00 95.75 181 GLU A N 1
ATOM 1469 C CA . GLU A 1 181 ? -3.312 -8.602 30.608 1.00 95.75 181 GLU A CA 1
ATOM 1470 C C . GLU A 1 181 ? -2.202 -9.591 30.225 1.00 95.75 181 GLU A C 1
ATOM 1472 O O . GLU A 1 181 ? -1.962 -10.585 30.911 1.00 95.75 181 GLU A O 1
ATOM 1477 N N . LEU A 1 182 ? -1.531 -9.330 29.111 1.00 96.50 182 LEU A N 1
ATOM 1478 C CA . LEU A 1 182 ? -0.425 -10.124 28.591 1.00 96.50 182 LEU A CA 1
ATOM 1479 C C . LEU A 1 182 ? 0.869 -9.388 28.933 1.00 96.50 182 LEU A C 1
ATOM 1481 O O . LEU A 1 182 ? 1.097 -8.269 28.466 1.00 96.50 182 LEU A O 1
ATOM 1485 N N . VAL A 1 183 ? 1.693 -9.997 29.786 1.00 95.44 183 VAL A N 1
ATOM 1486 C CA . VAL A 1 183 ? 2.892 -9.367 30.355 1.00 95.44 183 VAL A CA 1
ATOM 1487 C C . VAL A 1 183 ? 4.125 -10.173 29.968 1.00 95.44 183 VAL A C 1
ATOM 1489 O O . VAL A 1 183 ? 4.211 -11.373 30.228 1.00 95.44 183 VAL A O 1
ATOM 1492 N N . GLY A 1 184 ? 5.094 -9.508 29.337 1.00 93.06 184 GLY A N 1
ATOM 1493 C CA . GLY A 1 184 ? 6.337 -10.152 28.907 1.00 93.06 184 GLY A CA 1
ATOM 1494 C C . GLY A 1 184 ? 7.203 -9.349 27.936 1.00 93.06 184 GLY A C 1
ATOM 1495 O O . GLY A 1 184 ? 8.374 -9.699 27.789 1.00 93.06 184 GLY A O 1
ATOM 1496 N N . HIS A 1 185 ? 6.662 -8.316 27.279 1.00 96.25 185 HIS A N 1
ATOM 1497 C CA . HIS A 1 185 ? 7.460 -7.303 26.577 1.00 96.25 185 HIS A CA 1
ATOM 1498 C C . HIS A 1 185 ? 7.959 -6.219 27.542 1.00 96.25 185 HIS A C 1
ATOM 1500 O O . HIS A 1 185 ? 7.376 -6.034 28.612 1.00 96.25 185 HIS A O 1
ATOM 1506 N N . SER A 1 186 ? 9.042 -5.528 27.174 1.00 94.62 186 SER A N 1
ATOM 1507 C CA . SER A 1 186 ? 9.657 -4.455 27.981 1.00 94.62 186 SER A CA 1
ATOM 1508 C C . SER A 1 186 ? 9.619 -3.061 27.347 1.00 94.62 186 SER A C 1
ATOM 1510 O O . SER A 1 186 ? 10.102 -2.109 27.958 1.00 94.62 186 SER A O 1
ATOM 1512 N N . LYS A 1 187 ? 9.073 -2.943 26.135 1.00 95.44 187 LYS A N 1
ATOM 1513 C CA . LYS A 1 187 ? 8.864 -1.698 25.383 1.00 95.44 187 LYS A CA 1
ATOM 1514 C C . LYS A 1 187 ? 7.594 -1.802 24.539 1.00 95.44 187 LYS A C 1
ATOM 1516 O O . LYS A 1 187 ? 7.093 -2.911 24.342 1.00 95.44 187 LYS A O 1
ATOM 1521 N N . GLU A 1 188 ? 7.122 -0.681 24.003 1.00 94.25 188 GLU A N 1
ATOM 1522 C CA . GLU A 1 188 ? 6.001 -0.645 23.062 1.00 94.25 188 GLU A CA 1
ATOM 1523 C C . GLU A 1 188 ? 6.289 -1.321 21.711 1.00 94.25 188 GLU A C 1
ATOM 1525 O O . GLU A 1 188 ? 7.352 -1.905 21.481 1.00 94.25 188 GLU A O 1
ATOM 1530 N N . GLY A 1 189 ? 5.289 -1.308 20.836 1.00 94.56 189 GLY A N 1
ATOM 1531 C CA . GLY A 1 189 ? 5.360 -1.913 19.517 1.00 94.56 189 GLY A CA 1
ATOM 1532 C C . GLY A 1 189 ? 4.094 -1.691 18.702 1.00 94.56 189 GLY A C 1
ATOM 1533 O O . GLY A 1 189 ? 3.140 -1.048 19.149 1.00 94.56 189 GLY A O 1
ATOM 1534 N N . PHE A 1 190 ? 4.089 -2.291 17.512 1.00 96.19 190 PHE A N 1
ATOM 1535 C CA . PHE A 1 190 ? 2.962 -2.286 16.579 1.00 96.19 190 PHE A CA 1
ATOM 1536 C C . PHE A 1 190 ? 2.713 -3.669 15.947 1.00 96.19 190 PHE A C 1
ATOM 1538 O O . PHE A 1 190 ? 1.768 -3.834 15.178 1.00 96.19 190 PHE A O 1
ATOM 1545 N N . GLY A 1 191 ? 3.478 -4.707 16.295 1.00 97.06 191 GLY A N 1
ATOM 1546 C CA . GLY A 1 191 ? 3.188 -6.073 15.874 1.00 97.06 191 GLY A CA 1
ATOM 1547 C C . GLY A 1 191 ? 2.072 -6.688 16.720 1.00 97.06 191 GLY A C 1
ATOM 1548 O O . GLY A 1 191 ? 2.279 -6.972 17.898 1.00 97.06 191 GLY A O 1
ATOM 1549 N N . LEU A 1 192 ? 0.899 -6.937 16.127 1.00 98.19 192 LEU A N 1
ATOM 1550 C CA . LEU A 1 192 ? -0.240 -7.582 16.796 1.00 98.19 192 LEU A CA 1
ATOM 1551 C C . LEU A 1 192 ? -1.103 -8.363 15.793 1.00 98.19 192 LEU A C 1
ATOM 1553 O O . LEU A 1 192 ? -1.816 -7.761 14.988 1.00 98.19 192 LEU A O 1
ATOM 1557 N N . SER A 1 193 ? -1.108 -9.696 15.887 1.00 98.31 193 SER A N 1
ATOM 1558 C CA . SER A 1 193 ? -1.950 -10.560 15.047 1.00 98.31 193 SER A CA 1
ATOM 1559 C C . SER A 1 193 ? -2.552 -11.723 15.826 1.00 98.31 193 SER A C 1
ATOM 1561 O O . SER A 1 193 ? -1.866 -12.470 16.520 1.00 98.31 193 SER A O 1
ATOM 1563 N N . TRP A 1 194 ? -3.850 -11.942 15.636 1.00 98.38 194 TRP A N 1
ATOM 1564 C CA . TRP A 1 194 ? -4.536 -13.158 16.071 1.00 98.38 194 TRP A CA 1
ATOM 1565 C C . TRP A 1 194 ? -4.301 -14.303 15.090 1.00 98.38 194 TRP A C 1
ATOM 1567 O O . TRP A 1 194 ? -4.155 -14.071 13.890 1.00 98.38 194 TRP A O 1
ATOM 1577 N N . SER A 1 195 ? -4.317 -15.542 15.579 1.00 97.75 195 SER A N 1
ATOM 1578 C CA . SER A 1 195 ? -4.380 -16.713 14.709 1.00 97.75 195 SER A CA 1
ATOM 1579 C C . SER A 1 195 ? -5.796 -16.840 14.131 1.00 97.75 195 SER A C 1
ATOM 1581 O O . SER A 1 195 ? -6.755 -16.954 14.902 1.00 97.75 195 SER A O 1
ATOM 1583 N N . PRO A 1 196 ? -5.974 -16.861 12.796 1.00 95.75 196 PRO A N 1
ATOM 1584 C CA . PRO A 1 196 ? -7.285 -17.105 12.195 1.00 95.75 196 PRO A CA 1
ATOM 1585 C C . PRO A 1 196 ? -7.754 -18.554 12.400 1.00 95.75 196 PRO A C 1
ATOM 1587 O O . PRO A 1 196 ? -8.954 -18.817 12.416 1.00 95.75 196 PRO A O 1
ATOM 1590 N N . LEU A 1 197 ? -6.819 -19.480 12.635 1.00 96.69 197 LEU A N 1
ATOM 1591 C CA . LEU A 1 197 ? -7.072 -20.921 12.699 1.00 96.69 197 LEU A CA 1
ATOM 1592 C C . LEU A 1 197 ? -7.152 -21.480 14.121 1.00 96.69 197 LEU A C 1
ATOM 1594 O O . LEU A 1 197 ? -7.856 -22.462 14.348 1.00 96.69 197 LEU A O 1
ATOM 1598 N N . LYS A 1 198 ? -6.419 -20.897 15.079 1.00 95.94 198 LYS A N 1
ATOM 1599 C CA . LYS A 1 198 ? -6.366 -21.391 16.459 1.00 95.94 198 LYS A CA 1
ATOM 1600 C C . LYS A 1 198 ? -6.951 -20.363 17.421 1.00 95.94 198 LYS A C 1
ATOM 1602 O O . LYS A 1 198 ? -6.380 -19.305 17.663 1.00 95.94 198 LYS A O 1
ATOM 1607 N N . GLU A 1 199 ? -8.107 -20.696 17.979 1.00 95.81 199 GLU A N 1
ATOM 1608 C CA . GLU A 1 199 ? -8.842 -19.815 18.882 1.00 95.81 199 GLU A CA 1
ATOM 1609 C C . GLU A 1 199 ? -8.003 -19.408 20.110 1.00 95.81 199 GLU A C 1
ATOM 1611 O O . GLU A 1 199 ? -7.270 -20.221 20.679 1.00 95.81 199 GLU A O 1
ATOM 1616 N N . GLY A 1 200 ? -8.101 -18.140 20.520 1.00 94.81 200 GLY A N 1
ATOM 1617 C CA . GLY A 1 200 ? -7.383 -17.598 21.678 1.00 94.81 200 GLY A CA 1
ATOM 1618 C C . GLY A 1 200 ? -5.868 -17.429 21.500 1.00 94.81 200 GLY A C 1
ATOM 1619 O O . GLY A 1 200 ? -5.210 -17.045 22.464 1.00 94.81 200 GLY A O 1
ATOM 1620 N N . HIS A 1 201 ? -5.313 -17.710 20.313 1.00 97.12 201 HIS A N 1
ATOM 1621 C CA . HIS A 1 201 ? -3.877 -17.584 20.054 1.00 97.12 201 HIS A CA 1
ATOM 1622 C C . HIS A 1 201 ? -3.521 -16.251 19.399 1.00 97.12 201 HIS A C 1
ATOM 1624 O O . HIS A 1 201 ? -4.134 -15.846 18.409 1.00 97.12 201 HIS A O 1
ATOM 1630 N N . LEU A 1 202 ? -2.497 -15.600 19.942 1.00 97.38 202 LEU A N 1
ATOM 1631 C CA . LEU A 1 202 ? -2.038 -14.268 19.557 1.00 97.38 202 LEU A CA 1
ATOM 1632 C C . LEU A 1 202 ? -0.515 -14.272 19.366 1.00 97.38 202 LEU A C 1
ATOM 1634 O O . LEU A 1 202 ? 0.195 -14.999 20.061 1.00 97.38 202 LEU A O 1
ATOM 1638 N N . VAL A 1 203 ? -0.015 -13.441 18.455 1.00 98.25 203 VAL A N 1
ATOM 1639 C CA . VAL A 1 203 ? 1.407 -13.119 18.307 1.00 98.25 203 VAL A CA 1
ATOM 1640 C C . VAL A 1 203 ? 1.613 -11.607 18.368 1.00 98.25 203 VAL A C 1
ATOM 1642 O O . VAL A 1 203 ? 0.791 -10.842 17.855 1.00 98.25 203 VAL A O 1
ATOM 1645 N N . THR A 1 204 ? 2.701 -11.193 19.013 1.00 98.38 204 THR A N 1
ATOM 1646 C CA . THR A 1 204 ? 3.102 -9.793 19.195 1.00 98.38 204 THR A CA 1
ATOM 1647 C C . THR A 1 204 ? 4.570 -9.580 18.825 1.00 98.38 204 THR A C 1
ATOM 1649 O O . THR A 1 204 ? 5.375 -10.508 18.950 1.00 98.38 204 THR A O 1
ATOM 1652 N N . GLY A 1 205 ? 4.910 -8.371 18.374 1.00 97.50 205 GLY A N 1
ATOM 1653 C CA . GLY A 1 205 ? 6.267 -7.943 18.023 1.00 97.50 205 GLY A CA 1
ATOM 1654 C C . GLY A 1 205 ? 6.483 -6.472 18.390 1.00 97.50 205 GLY A C 1
ATOM 1655 O O . GLY A 1 205 ? 5.626 -5.633 18.101 1.00 97.50 205 GLY A O 1
ATOM 1656 N N . ASN A 1 206 ? 7.596 -6.191 19.073 1.00 96.75 206 ASN A N 1
ATOM 1657 C CA . ASN A 1 206 ? 7.836 -4.926 19.772 1.00 96.75 206 ASN A CA 1
ATOM 1658 C C . ASN A 1 206 ? 9.279 -4.406 19.578 1.00 96.75 206 ASN A C 1
ATOM 1660 O O . ASN A 1 206 ? 10.169 -5.107 19.085 1.00 96.75 206 ASN A O 1
ATOM 1664 N N . GLU A 1 207 ? 9.543 -3.187 20.056 1.00 97.25 207 GLU A N 1
ATOM 1665 C CA . GLU A 1 207 ? 10.869 -2.543 20.104 1.00 97.25 207 GLU A CA 1
ATOM 1666 C C . GLU A 1 207 ? 11.885 -3.216 21.042 1.00 97.25 207 GLU A C 1
ATOM 1668 O O . GLU A 1 207 ? 13.061 -2.832 21.092 1.00 97.25 207 GLU A O 1
ATOM 1673 N N . ASP A 1 208 ? 11.450 -4.197 21.836 1.00 96.12 208 ASP A N 1
ATOM 1674 C CA . ASP A 1 208 ? 12.349 -5.047 22.621 1.00 96.12 208 ASP A CA 1
ATOM 1675 C C . ASP A 1 208 ? 13.028 -6.144 21.782 1.00 96.12 208 ASP A C 1
ATOM 1677 O O . ASP A 1 208 ? 13.696 -7.008 22.342 1.00 96.12 208 ASP A O 1
ATOM 1681 N N . THR A 1 209 ? 12.863 -6.083 20.454 1.00 96.75 209 THR A N 1
ATOM 1682 C CA . THR A 1 209 ? 13.404 -6.990 19.427 1.00 96.75 209 THR A CA 1
ATOM 1683 C C . THR A 1 209 ? 12.892 -8.430 19.514 1.00 96.75 209 THR A C 1
ATOM 1685 O O . THR A 1 209 ? 13.389 -9.312 18.806 1.00 96.75 209 THR A O 1
ATOM 1688 N N . THR A 1 210 ? 11.904 -8.703 20.374 1.00 96.50 210 THR A N 1
ATOM 1689 C CA . THR A 1 210 ? 11.354 -10.048 20.558 1.00 96.50 210 THR A CA 1
ATOM 1690 C C . THR A 1 210 ? 9.999 -10.218 19.888 1.00 96.50 210 THR A C 1
ATOM 1692 O O . THR A 1 210 ? 9.205 -9.285 19.766 1.00 96.50 210 THR A O 1
ATOM 1695 N N . VAL A 1 211 ? 9.715 -11.459 19.495 1.00 97.75 211 VAL A N 1
ATOM 1696 C CA . VAL A 1 211 ? 8.378 -11.899 19.083 1.00 97.75 211 VAL A CA 1
ATOM 1697 C C . VAL A 1 211 ? 7.844 -12.839 20.148 1.00 97.75 211 VAL A C 1
ATOM 1699 O O . VAL A 1 211 ? 8.574 -13.711 20.623 1.00 97.75 211 VAL A O 1
ATOM 1702 N N . LYS A 1 212 ? 6.586 -12.681 20.556 1.00 97.44 212 LYS A N 1
ATOM 1703 C CA . LYS A 1 212 ? 5.977 -13.517 21.602 1.00 97.44 212 LYS A CA 1
ATOM 1704 C C . LYS A 1 212 ? 4.667 -14.102 21.119 1.00 97.44 212 LYS A C 1
ATOM 1706 O O . LYS A 1 212 ? 3.866 -13.418 20.493 1.00 97.44 212 LYS A O 1
ATOM 1711 N N . THR A 1 213 ? 4.455 -15.377 21.423 1.00 97.12 213 THR A N 1
ATOM 1712 C CA . THR A 1 213 ? 3.184 -16.065 21.171 1.00 97.12 213 THR A CA 1
ATOM 1713 C C . THR A 1 213 ? 2.472 -16.331 22.479 1.00 97.12 213 THR A C 1
ATOM 1715 O O . THR A 1 213 ? 3.110 -16.722 23.459 1.00 97.12 213 THR A O 1
ATOM 1718 N N . TRP A 1 214 ? 1.154 -16.185 22.470 1.00 96.75 214 TRP A N 1
ATOM 1719 C CA . TRP A 1 214 ? 0.306 -16.254 23.651 1.00 96.75 214 TRP A CA 1
ATOM 1720 C C . TRP A 1 214 ? -0.879 -17.181 23.398 1.00 96.75 214 TRP A C 1
ATOM 1722 O O . TRP A 1 214 ? -1.469 -17.149 22.318 1.00 96.75 214 TRP A O 1
ATOM 1732 N N . ASP A 1 215 ? -1.256 -17.956 24.411 1.00 95.06 215 ASP A N 1
ATOM 1733 C CA . ASP A 1 215 ? -2.500 -18.722 24.453 1.00 95.06 215 ASP A CA 1
ATOM 1734 C C . ASP A 1 215 ? -3.365 -18.211 25.607 1.00 95.06 215 ASP A C 1
ATOM 1736 O O . ASP A 1 215 ? -3.123 -18.491 26.784 1.00 95.06 215 ASP A O 1
ATOM 1740 N N . ILE A 1 216 ? -4.395 -17.446 25.258 1.00 93.12 216 ILE A N 1
ATOM 1741 C CA . ILE A 1 216 ? -5.296 -16.833 26.233 1.00 93.12 216 ILE A CA 1
ATOM 1742 C C . ILE A 1 216 ? -6.206 -17.890 26.873 1.00 93.12 216 ILE A C 1
ATOM 1744 O O . ILE A 1 216 ? -6.609 -17.724 28.022 1.00 93.12 216 ILE A O 1
ATOM 1748 N N . LYS A 1 217 ? -6.505 -19.005 26.187 1.00 88.62 217 LYS A N 1
ATOM 1749 C CA . LYS A 1 217 ? -7.389 -20.049 26.728 1.00 88.62 217 LYS A CA 1
ATOM 1750 C C . LYS A 1 217 ? -6.723 -20.879 27.818 1.00 88.62 217 LYS A C 1
ATOM 1752 O O . LYS A 1 217 ? -7.397 -21.215 28.788 1.00 88.62 217 LYS A O 1
ATOM 1757 N N . SER A 1 218 ? -5.440 -21.213 27.672 1.00 85.88 218 SER A N 1
ATOM 1758 C CA . SER A 1 218 ? -4.700 -21.940 28.714 1.00 85.88 218 SER A CA 1
ATOM 1759 C C . SER A 1 218 ? -4.101 -21.020 29.783 1.00 85.88 218 SER A C 1
ATOM 1761 O O . SER A 1 218 ? -4.013 -21.425 30.940 1.00 85.88 218 SER A O 1
ATOM 1763 N N . GLY A 1 219 ? -3.735 -19.783 29.428 1.00 78.12 219 GLY A N 1
ATOM 1764 C CA . GLY A 1 219 ? -3.169 -18.811 30.367 1.00 78.12 219 GLY A CA 1
ATOM 1765 C C . GLY A 1 219 ? -4.184 -18.152 31.309 1.00 78.12 219 GLY A C 1
ATOM 1766 O O . GLY A 1 219 ? -3.821 -17.764 32.419 1.00 78.12 219 GLY A O 1
ATOM 1767 N N . PHE A 1 220 ? -5.449 -18.010 30.901 1.00 84.88 220 PHE A N 1
ATOM 1768 C CA . PHE A 1 220 ? -6.454 -17.291 31.688 1.00 84.88 220 PHE A CA 1
ATOM 1769 C C . PHE A 1 220 ? -6.961 -18.084 32.903 1.00 84.88 220 PHE A C 1
ATOM 1771 O O . PHE A 1 220 ? -7.487 -19.190 32.779 1.00 84.88 220 PHE A O 1
ATOM 1778 N N . SER A 1 221 ? -6.930 -17.455 34.083 1.00 80.25 221 SER A N 1
ATOM 1779 C CA . SER A 1 221 ? -7.592 -17.953 35.292 1.00 80.25 221 SER A CA 1
ATOM 1780 C C . SER A 1 221 ? -8.469 -16.874 35.925 1.00 80.25 221 SER A C 1
ATOM 1782 O O . SER A 1 221 ? -8.100 -15.706 35.998 1.00 80.25 221 SER A O 1
ATOM 1784 N N . LYS A 1 222 ? -9.615 -17.263 36.500 1.00 77.69 222 LYS A N 1
ATOM 1785 C CA . LYS A 1 222 ? -10.503 -16.326 37.218 1.00 77.69 222 LYS A CA 1
ATOM 1786 C C . LYS A 1 222 ? -9.829 -15.628 38.410 1.00 77.69 222 LYS A C 1
ATOM 1788 O O . LYS A 1 222 ? -10.312 -14.580 38.829 1.00 77.69 222 LYS A O 1
ATOM 1793 N N . SER A 1 223 ? -8.760 -16.205 38.964 1.00 78.62 223 SER A N 1
ATOM 1794 C CA . SER A 1 223 ? -7.975 -15.622 40.063 1.00 78.62 223 SER A CA 1
ATOM 1795 C C . SER A 1 223 ? -6.734 -14.849 39.609 1.00 78.62 223 SER A C 1
ATOM 1797 O O . SER A 1 223 ? -6.191 -14.090 40.406 1.00 78.62 223 SER A O 1
ATOM 1799 N N . ASN A 1 224 ? -6.280 -15.030 38.365 1.00 84.12 224 ASN A N 1
ATOM 1800 C CA . ASN A 1 224 ? -5.101 -14.363 37.821 1.00 84.12 224 ASN A CA 1
ATOM 1801 C C . ASN A 1 224 ? -5.371 -13.900 36.384 1.00 84.12 224 ASN A C 1
ATOM 1803 O O . ASN A 1 224 ? -5.467 -14.717 35.468 1.00 84.12 224 ASN A O 1
ATOM 1807 N N . LYS A 1 225 ? -5.464 -12.580 36.207 1.00 88.88 225 LYS A N 1
ATOM 1808 C CA . LYS A 1 225 ? -5.654 -11.937 34.901 1.00 88.88 225 LYS A CA 1
ATOM 1809 C C . LYS A 1 225 ? -4.361 -11.815 34.093 1.00 88.88 225 LYS A C 1
ATOM 1811 O O . LYS A 1 225 ? -4.442 -11.551 32.897 1.00 88.88 225 LYS A O 1
ATOM 1816 N N . THR A 1 226 ? -3.205 -11.984 34.731 1.00 93.31 226 THR A N 1
ATOM 1817 C CA . THR A 1 226 ? -1.891 -11.812 34.116 1.00 93.31 226 THR A CA 1
ATOM 1818 C C . THR A 1 226 ? -1.451 -13.101 33.429 1.00 93.31 226 THR A C 1
ATOM 1820 O O . THR A 1 226 ? -1.279 -14.136 34.077 1.00 93.31 226 THR A O 1
ATOM 1823 N N . ILE A 1 227 ? -1.247 -13.028 32.116 1.00 95.12 227 ILE A N 1
ATOM 1824 C CA . ILE A 1 227 ? -0.856 -14.140 31.250 1.00 95.12 227 ILE A CA 1
ATOM 1825 C C . ILE A 1 227 ? 0.584 -13.914 30.772 1.00 95.12 227 ILE A C 1
ATOM 1827 O O . ILE A 1 227 ? 0.915 -12.864 30.222 1.00 95.12 227 ILE A O 1
ATOM 1831 N N . SER A 1 228 ? 1.442 -14.912 30.979 1.00 94.06 228 SER A N 1
ATOM 1832 C CA . SER A 1 228 ? 2.822 -14.947 30.480 1.00 94.06 228 SER A CA 1
ATOM 1833 C C . SER A 1 228 ? 2.889 -15.503 29.048 1.00 94.06 228 SER A C 1
ATOM 1835 O O . SER A 1 228 ? 2.029 -16.308 28.680 1.00 94.06 228 SER A O 1
ATOM 1837 N N . PRO A 1 229 ? 3.915 -15.164 28.245 1.00 95.50 229 PRO A N 1
ATOM 1838 C CA . PRO A 1 229 ? 4.047 -15.686 26.887 1.00 95.50 229 PRO A CA 1
ATOM 1839 C C . PRO A 1 229 ? 4.266 -17.204 26.884 1.00 95.50 229 PRO A C 1
ATOM 1841 O O . PRO A 1 229 ? 5.038 -17.735 27.681 1.00 95.50 229 PRO A O 1
ATOM 1844 N N . THR A 1 230 ? 3.625 -17.897 25.943 1.00 94.12 230 THR A N 1
ATOM 1845 C CA . THR A 1 230 ? 3.793 -19.340 25.702 1.00 94.12 230 THR A CA 1
ATOM 1846 C C . THR A 1 230 ? 5.174 -19.647 25.121 1.00 94.12 230 THR A C 1
ATOM 1848 O O . THR A 1 230 ? 5.773 -20.664 25.454 1.00 94.12 230 THR A O 1
ATOM 1851 N N . ALA A 1 231 ? 5.694 -18.751 24.277 1.00 94.50 231 ALA A N 1
ATOM 1852 C CA . ALA A 1 231 ? 7.071 -18.772 23.789 1.00 94.50 231 ALA A CA 1
ATOM 1853 C C . ALA A 1 231 ? 7.558 -17.342 23.507 1.00 94.50 231 ALA A C 1
ATOM 1855 O O . ALA A 1 231 ? 6.763 -16.457 23.184 1.00 94.50 231 ALA A O 1
ATOM 1856 N N . THR A 1 232 ? 8.870 -17.119 23.629 1.00 95.94 232 THR A N 1
ATOM 1857 C CA . THR A 1 232 ? 9.548 -15.863 23.264 1.00 95.94 232 THR A CA 1
ATOM 1858 C C . THR A 1 232 ? 10.663 -16.174 22.274 1.00 95.94 232 THR A C 1
ATOM 1860 O O . THR A 1 232 ? 11.586 -16.926 22.589 1.00 95.94 232 THR A O 1
ATOM 1863 N N . TYR A 1 233 ? 10.585 -15.566 21.097 1.00 96.62 233 TYR A N 1
ATOM 1864 C CA . TYR A 1 233 ? 11.519 -15.734 19.996 1.00 96.62 233 TYR A CA 1
ATOM 1865 C C . TYR A 1 233 ? 12.468 -14.537 19.947 1.00 96.62 233 TYR A C 1
ATOM 1867 O O . TYR A 1 233 ? 12.033 -13.387 19.897 1.00 96.62 233 TYR A O 1
ATOM 1875 N N . ASN A 1 234 ? 13.769 -14.822 19.961 1.00 93.94 234 ASN A N 1
ATOM 1876 C CA . ASN A 1 234 ? 14.839 -13.821 19.924 1.00 93.94 234 ASN A CA 1
ATOM 1877 C C . ASN A 1 234 ? 15.576 -13.976 18.588 1.00 93.94 234 ASN A C 1
ATOM 1879 O O . ASN A 1 234 ? 16.664 -14.548 18.542 1.00 93.94 234 ASN A O 1
ATOM 1883 N N . VAL A 1 235 ? 14.901 -13.606 17.496 1.00 93.19 235 VAL A N 1
ATOM 1884 C CA . VAL A 1 235 ? 15.345 -13.901 16.118 1.00 93.19 235 VAL A CA 1
ATOM 1885 C C . VAL A 1 235 ? 15.726 -12.655 15.312 1.00 93.19 235 VAL A C 1
ATOM 1887 O O . VAL A 1 235 ? 16.452 -12.773 14.327 1.00 93.19 235 VAL A O 1
ATOM 1890 N N . HIS A 1 236 ? 15.294 -11.474 15.758 1.00 96.12 236 HIS A N 1
ATOM 1891 C CA . HIS A 1 236 ? 15.661 -10.178 15.189 1.00 96.12 236 HIS A CA 1
ATOM 1892 C C . HIS A 1 236 ? 16.717 -9.467 16.040 1.00 96.12 236 HIS A C 1
ATOM 1894 O O . HIS A 1 236 ? 16.846 -9.736 17.237 1.00 96.12 236 HIS A O 1
ATOM 1900 N N . SER A 1 237 ? 17.469 -8.556 15.419 1.00 95.62 237 SER A N 1
ATOM 1901 C CA . SER A 1 237 ? 18.468 -7.707 16.094 1.00 95.62 237 SER A CA 1
ATOM 1902 C C . SER A 1 237 ? 18.035 -6.249 16.292 1.00 95.62 237 SER A C 1
ATOM 1904 O O . SER A 1 237 ? 18.799 -5.468 16.856 1.00 95.62 237 SER A O 1
ATOM 1906 N N . ALA A 1 238 ? 16.833 -5.882 15.846 1.00 97.31 238 ALA A N 1
ATOM 1907 C CA . ALA A 1 238 ? 16.236 -4.554 15.997 1.00 97.31 238 ALA A CA 1
ATOM 1908 C C . ALA A 1 238 ? 14.710 -4.669 16.216 1.00 97.31 238 ALA A C 1
ATOM 1910 O O . ALA A 1 238 ? 14.200 -5.777 16.399 1.00 97.31 238 ALA A O 1
ATOM 1911 N N . THR A 1 239 ? 13.988 -3.543 16.251 1.00 97.75 239 THR A N 1
ATOM 1912 C CA . THR A 1 239 ? 12.526 -3.478 16.450 1.00 97.75 239 THR A CA 1
ATOM 1913 C C . THR A 1 239 ? 11.789 -4.443 15.533 1.00 97.75 239 THR A C 1
ATOM 1915 O O . THR A 1 239 ? 12.111 -4.530 14.349 1.00 97.75 239 THR A O 1
ATOM 1918 N N . VAL A 1 240 ? 10.792 -5.158 16.058 1.00 98.25 240 VAL A N 1
ATOM 1919 C CA . VAL A 1 240 ? 9.864 -5.933 15.225 1.00 98.25 240 VAL A CA 1
ATOM 1920 C C . VAL A 1 240 ? 8.631 -5.077 14.966 1.00 98.25 240 VAL A C 1
ATOM 1922 O O . VAL A 1 240 ? 7.831 -4.851 15.873 1.00 98.25 240 VAL A O 1
ATOM 1925 N N . ASN A 1 241 ? 8.500 -4.596 13.734 1.00 98.00 241 ASN A N 1
ATOM 1926 C CA . ASN A 1 241 ? 7.494 -3.611 13.343 1.00 98.00 241 ASN A CA 1
ATOM 1927 C C . ASN A 1 241 ? 6.113 -4.245 13.153 1.00 98.00 241 ASN A C 1
ATOM 1929 O O . ASN A 1 241 ? 5.101 -3.698 13.593 1.00 98.00 241 ASN A O 1
ATOM 1933 N N . ASP A 1 242 ? 6.071 -5.439 12.557 1.00 98.38 242 ASP A N 1
ATOM 1934 C CA . ASP A 1 242 ? 4.824 -6.152 12.296 1.00 98.38 242 ASP A CA 1
ATOM 1935 C C . ASP A 1 242 ? 5.002 -7.671 12.356 1.00 98.38 242 ASP A C 1
ATOM 1937 O O . ASP A 1 242 ? 6.084 -8.219 12.114 1.00 98.38 242 ASP A O 1
ATOM 1941 N N . VAL A 1 243 ? 3.912 -8.356 12.697 1.00 98.38 243 VAL A N 1
ATOM 1942 C CA . VAL A 1 243 ? 3.850 -9.816 12.811 1.00 98.38 243 VAL A CA 1
ATOM 1943 C C . VAL A 1 243 ? 2.497 -10.312 12.325 1.00 98.38 243 VAL A C 1
ATOM 1945 O O . VAL A 1 243 ? 1.469 -9.702 12.614 1.00 98.38 243 VAL A O 1
ATOM 1948 N N . GLN A 1 244 ? 2.474 -11.459 11.652 1.00 98.31 244 GLN A N 1
ATOM 1949 C CA . GLN A 1 244 ? 1.234 -12.063 11.175 1.00 98.31 244 GLN A CA 1
ATOM 1950 C C . GLN A 1 244 ? 1.259 -13.585 11.321 1.00 98.31 244 GLN A C 1
ATOM 1952 O O . GLN A 1 244 ? 2.253 -14.234 11.000 1.00 98.31 244 GLN A O 1
ATOM 1957 N N . TYR A 1 245 ? 0.147 -14.175 11.763 1.00 98.19 245 TYR A N 1
ATOM 1958 C CA . TYR A 1 245 ? -0.073 -15.611 11.571 1.00 98.19 245 TYR A CA 1
ATOM 1959 C C . TYR A 1 245 ? -0.395 -15.902 10.108 1.00 98.19 245 TYR A C 1
ATOM 1961 O O . TYR A 1 245 ? -1.174 -15.183 9.483 1.00 98.19 245 TYR A O 1
ATOM 1969 N N . HIS A 1 246 ? 0.131 -17.007 9.591 1.00 98.00 246 HIS A N 1
ATOM 1970 C CA . HIS A 1 246 ? -0.232 -17.480 8.265 1.00 98.00 246 HIS A CA 1
ATOM 1971 C C . HIS A 1 246 ? -1.728 -17.890 8.220 1.00 98.00 246 HIS A C 1
ATOM 1973 O O . HIS A 1 246 ? -2.193 -18.604 9.114 1.00 98.00 246 HIS A O 1
ATOM 1979 N N . PRO A 1 247 ? -2.500 -17.502 7.181 1.00 95.69 247 PRO A N 1
ATOM 1980 C CA . PRO A 1 247 ? -3.945 -17.748 7.111 1.00 95.69 247 PRO A CA 1
ATOM 1981 C C . PRO A 1 247 ? -4.333 -19.230 6.980 1.00 95.69 247 PRO A C 1
ATOM 1983 O O . PRO A 1 247 ? -5.355 -19.629 7.528 1.00 95.69 247 PRO A O 1
ATOM 1986 N N . ILE A 1 248 ? -3.514 -20.036 6.290 1.00 95.69 248 ILE A N 1
ATOM 1987 C CA . ILE A 1 248 ? -3.725 -21.483 6.051 1.00 95.69 248 ILE A CA 1
ATOM 1988 C C . ILE A 1 248 ? -2.946 -22.404 7.025 1.00 95.69 248 ILE A C 1
ATOM 1990 O O . ILE A 1 248 ? -3.465 -23.442 7.431 1.00 95.69 248 ILE A O 1
ATOM 1994 N N . HIS A 1 249 ? -1.736 -22.028 7.466 1.00 95.88 249 HIS A N 1
ATOM 1995 C CA . HIS A 1 249 ? -0.867 -22.858 8.318 1.00 95.88 249 HIS A CA 1
ATOM 1996 C C . HIS A 1 249 ? -0.766 -22.318 9.750 1.00 95.88 249 HIS A C 1
ATOM 1998 O O . HIS A 1 249 ? -0.052 -21.357 10.015 1.00 95.88 249 HIS A O 1
ATOM 2004 N N . ASN A 1 250 ? -1.428 -22.968 10.713 1.00 94.44 250 ASN A N 1
ATOM 2005 C CA . ASN A 1 250 ? -1.556 -22.456 12.091 1.00 94.44 250 ASN A CA 1
ATOM 2006 C C . ASN A 1 250 ? -0.246 -22.373 12.906 1.00 94.44 250 ASN A C 1
ATOM 2008 O O . ASN A 1 250 ? -0.242 -21.786 13.989 1.00 94.44 250 ASN A O 1
ATOM 2012 N N . PHE A 1 251 ? 0.841 -22.964 12.405 1.00 94.31 251 PHE A N 1
ATOM 2013 C CA . PHE A 1 251 ? 2.153 -22.999 13.048 1.00 94.31 251 PHE A CA 1
ATOM 2014 C C . PHE A 1 251 ? 3.151 -21.992 12.460 1.00 94.31 251 PHE A C 1
ATOM 2016 O O . PHE A 1 251 ? 4.200 -21.797 13.072 1.00 94.31 251 PHE A O 1
ATOM 2023 N N . LEU A 1 252 ? 2.842 -21.354 11.322 1.00 96.81 252 LEU A N 1
ATOM 2024 C CA . LEU A 1 252 ? 3.715 -20.368 10.681 1.00 96.81 252 LEU A CA 1
ATOM 2025 C C . LEU A 1 252 ? 3.360 -18.940 11.106 1.00 96.81 252 LEU A C 1
ATOM 2027 O O . LEU A 1 252 ? 2.193 -18.538 11.116 1.00 96.81 252 LEU A O 1
ATOM 2031 N N . ILE A 1 253 ? 4.399 -18.171 11.420 1.00 98.12 253 ILE A N 1
ATOM 2032 C CA . ILE A 1 253 ? 4.335 -16.747 11.753 1.00 98.12 253 ILE A CA 1
ATOM 2033 C C . ILE A 1 253 ? 5.348 -16.018 10.873 1.00 98.12 253 ILE A C 1
ATOM 2035 O O . ILE A 1 253 ? 6.507 -16.422 10.815 1.00 98.12 253 ILE A O 1
ATOM 2039 N N . GLY A 1 254 ? 4.917 -14.950 10.212 1.00 97.94 254 GLY A N 1
ATOM 2040 C CA . GLY A 1 254 ? 5.777 -14.014 9.495 1.00 97.94 254 GLY A CA 1
ATOM 2041 C C . GLY A 1 254 ? 6.060 -12.787 10.353 1.00 97.94 254 GLY A C 1
ATOM 2042 O O . GLY A 1 254 ? 5.186 -12.344 11.099 1.00 97.94 254 GLY A O 1
ATOM 2043 N N . THR A 1 255 ? 7.279 -12.261 10.272 1.00 98.25 255 THR A N 1
ATOM 2044 C CA . THR A 1 255 ? 7.757 -11.132 11.081 1.00 98.25 255 THR A CA 1
ATOM 2045 C C . THR A 1 255 ? 8.572 -10.169 10.214 1.00 98.25 255 THR A C 1
ATOM 2047 O O . THR A 1 255 ? 9.279 -10.610 9.305 1.00 98.25 255 THR A O 1
ATOM 2050 N N . ALA A 1 256 ? 8.466 -8.867 10.481 1.00 98.00 256 ALA A N 1
ATOM 2051 C CA . ALA A 1 256 ? 9.175 -7.787 9.785 1.00 98.00 256 ALA A CA 1
ATOM 2052 C C . ALA A 1 256 ? 9.888 -6.871 10.793 1.00 98.00 256 ALA A C 1
ATOM 2054 O O . ALA A 1 256 ? 9.367 -6.646 11.888 1.00 98.00 256 ALA A O 1
ATOM 2055 N N . SER A 1 257 ? 11.078 -6.369 10.453 1.00 98.31 257 SER A N 1
ATOM 2056 C CA . SER A 1 257 ? 11.938 -5.636 11.388 1.00 98.31 257 SER A CA 1
ATOM 2057 C C . SER A 1 257 ? 12.811 -4.562 10.734 1.00 98.31 257 SER A C 1
ATOM 2059 O O . SER A 1 257 ? 13.188 -4.658 9.563 1.00 98.31 257 SER A O 1
ATOM 2061 N N . ASP A 1 258 ? 13.218 -3.593 11.557 1.00 97.94 258 ASP A N 1
ATOM 2062 C CA . ASP A 1 258 ? 14.287 -2.621 11.292 1.00 97.94 258 ASP A CA 1
ATOM 2063 C C . ASP A 1 258 ? 15.640 -3.272 10.949 1.00 97.94 258 ASP A C 1
ATOM 2065 O O . ASP A 1 258 ? 16.501 -2.626 10.360 1.00 97.94 258 ASP A O 1
ATOM 2069 N N . ASP A 1 259 ? 15.856 -4.558 11.264 1.00 96.88 259 ASP A N 1
ATOM 2070 C CA . ASP A 1 259 ? 17.097 -5.277 10.930 1.00 96.88 259 ASP A CA 1
ATOM 2071 C C . ASP A 1 259 ? 17.225 -5.683 9.446 1.00 96.88 259 ASP A C 1
ATOM 2073 O O . ASP A 1 259 ? 18.008 -6.574 9.104 1.00 96.88 259 ASP A O 1
ATOM 2077 N N . LEU A 1 260 ? 16.457 -5.017 8.576 1.00 96.31 260 LEU A N 1
ATOM 2078 C CA . LEU A 1 260 ? 16.331 -5.232 7.130 1.00 96.31 260 LEU A CA 1
ATOM 2079 C C . LEU A 1 260 ? 15.755 -6.605 6.741 1.00 96.31 260 LEU A C 1
ATOM 2081 O O . LEU A 1 260 ? 15.717 -6.943 5.551 1.00 96.31 260 LEU A O 1
ATOM 2085 N N . THR A 1 261 ? 15.305 -7.420 7.708 1.00 96.38 261 THR A N 1
ATOM 2086 C CA . THR A 1 261 ? 14.830 -8.781 7.432 1.00 96.38 261 THR A CA 1
ATOM 2087 C C . THR A 1 261 ? 13.341 -8.986 7.626 1.00 96.38 261 THR A C 1
ATOM 2089 O O . THR A 1 261 ? 12.729 -8.513 8.584 1.00 96.38 261 THR A O 1
ATOM 2092 N N . TRP A 1 262 ? 12.776 -9.806 6.737 1.00 96.50 262 TRP A N 1
ATOM 2093 C CA . TRP A 1 262 ? 11.627 -10.624 7.096 1.00 96.50 262 TRP A CA 1
ATOM 2094 C C . TRP A 1 262 ? 12.110 -11.990 7.583 1.00 96.50 262 TRP A C 1
ATOM 2096 O O . TRP A 1 262 ? 13.130 -12.523 7.116 1.00 96.50 262 TRP A O 1
ATOM 2106 N N . GLN A 1 263 ? 11.370 -12.576 8.521 1.00 96.50 263 GLN A N 1
ATOM 2107 C CA . GLN A 1 263 ? 11.626 -13.926 9.015 1.00 96.50 263 GLN A CA 1
ATOM 2108 C C . GLN A 1 263 ? 10.327 -14.729 9.120 1.00 96.50 263 GLN A C 1
ATOM 2110 O O . GLN A 1 263 ? 9.252 -14.181 9.353 1.00 96.50 263 GLN A O 1
ATOM 2115 N N . ILE A 1 264 ? 10.430 -16.044 8.922 1.00 96.62 264 ILE A N 1
ATOM 2116 C CA . ILE A 1 264 ? 9.326 -16.993 9.099 1.00 96.62 264 ILE A CA 1
ATOM 2117 C C . ILE A 1 264 ? 9.676 -17.922 10.254 1.00 96.62 264 ILE A C 1
ATOM 2119 O O . ILE A 1 264 ? 10.692 -18.617 10.220 1.00 96.62 264 ILE A O 1
ATOM 2123 N N . ILE A 1 265 ? 8.825 -17.953 11.270 1.00 96.31 265 ILE A N 1
ATOM 2124 C CA . ILE A 1 265 ? 8.961 -18.768 12.475 1.00 96.31 265 ILE A CA 1
ATOM 2125 C C . ILE A 1 265 ? 8.001 -19.958 12.378 1.00 96.31 265 ILE A C 1
ATOM 2127 O O . ILE A 1 265 ? 6.826 -19.786 12.058 1.00 96.31 265 ILE A O 1
ATOM 2131 N N . ASP A 1 266 ? 8.490 -21.155 12.707 1.00 95.12 266 ASP A N 1
ATOM 2132 C CA . ASP A 1 266 ? 7.660 -22.334 12.965 1.00 95.12 266 ASP A CA 1
ATOM 2133 C C . ASP A 1 266 ? 7.518 -22.521 14.481 1.00 95.12 266 ASP A C 1
ATOM 2135 O O . ASP A 1 266 ? 8.505 -22.752 15.185 1.00 95.12 266 ASP A O 1
ATOM 2139 N N . THR A 1 267 ? 6.292 -22.421 14.997 1.00 94.19 267 THR A N 1
ATOM 2140 C CA . THR A 1 267 ? 6.018 -22.505 16.443 1.00 94.19 267 THR A CA 1
ATOM 2141 C C . THR A 1 267 ? 6.252 -23.892 17.046 1.00 94.19 267 THR A C 1
ATOM 2143 O O . THR A 1 267 ? 6.241 -24.037 18.267 1.00 94.19 267 THR A O 1
ATOM 2146 N N . ARG A 1 268 ? 6.502 -24.912 16.215 1.00 92.06 268 ARG A N 1
ATOM 2147 C CA . ARG A 1 268 ? 6.812 -26.288 16.637 1.00 92.06 268 ARG A CA 1
ATOM 2148 C C . ARG A 1 268 ? 8.302 -26.496 16.944 1.00 92.06 268 ARG A C 1
ATOM 2150 O O . ARG A 1 268 ? 8.673 -27.552 17.447 1.00 92.06 268 ARG A O 1
ATOM 2157 N N . MET A 1 269 ? 9.164 -25.524 16.631 1.00 88.88 269 MET A N 1
ATOM 2158 C CA . MET A 1 269 ? 10.607 -25.599 16.883 1.00 88.88 269 MET A CA 1
ATOM 2159 C C . MET A 1 269 ? 10.964 -25.186 18.320 1.00 88.88 269 MET A C 1
ATOM 2161 O O . MET A 1 269 ? 10.879 -24.012 18.671 1.00 88.88 269 MET A O 1
ATOM 2165 N N . GLU A 1 270 ? 11.477 -26.128 19.118 1.00 76.38 270 GLU A N 1
ATOM 2166 C CA . GLU A 1 270 ? 11.812 -25.922 20.543 1.00 76.38 270 GLU A CA 1
ATOM 2167 C C . GLU A 1 270 ? 12.909 -24.878 20.816 1.00 76.38 270 GLU A C 1
ATOM 2169 O O . GLU A 1 270 ? 13.024 -24.357 21.924 1.00 76.38 270 GLU A O 1
ATOM 2174 N N . THR A 1 271 ? 13.783 -24.588 19.846 1.00 75.69 271 THR A N 1
ATOM 2175 C CA . THR A 1 271 ? 14.994 -23.801 20.130 1.00 75.69 271 THR A CA 1
ATOM 2176 C C . THR A 1 271 ? 14.742 -22.300 20.262 1.00 75.69 271 THR A C 1
ATOM 2178 O O . THR A 1 271 ? 15.606 -21.625 20.819 1.00 75.69 271 THR A O 1
ATOM 2181 N N . HIS A 1 272 ? 13.615 -21.777 19.747 1.00 83.25 272 HIS A N 1
ATOM 2182 C CA . HIS A 1 272 ? 13.133 -20.374 19.792 1.00 83.25 272 HIS A CA 1
ATOM 2183 C C . HIS A 1 272 ? 14.165 -19.246 19.498 1.00 83.25 272 HIS A C 1
ATOM 2185 O O . HIS A 1 272 ? 13.894 -18.062 19.696 1.00 83.25 272 HIS A O 1
ATOM 2191 N N . LYS A 1 273 ? 15.359 -19.590 19.005 1.00 81.00 273 LYS A N 1
ATOM 2192 C CA . LYS A 1 273 ? 16.518 -18.698 18.782 1.00 81.00 273 LYS A CA 1
ATOM 2193 C C . LYS A 1 273 ? 16.903 -18.559 17.310 1.00 81.00 273 LYS A C 1
ATOM 2195 O O . LYS A 1 273 ? 17.880 -17.896 16.984 1.00 81.00 273 LYS A O 1
ATOM 2200 N N . LYS A 1 274 ? 16.182 -19.239 16.422 1.00 86.62 274 LYS A N 1
ATOM 2201 C CA . LYS A 1 274 ? 16.401 -19.199 14.980 1.00 86.62 274 LYS A CA 1
ATOM 2202 C C . LYS A 1 274 ? 15.053 -19.324 14.280 1.00 86.62 274 LYS A C 1
ATOM 2204 O O . LYS A 1 274 ? 14.273 -20.207 14.628 1.00 86.62 274 LYS A O 1
ATOM 2209 N N . ALA A 1 275 ? 14.800 -18.460 13.306 1.00 90.94 275 ALA A N 1
ATOM 2210 C CA . ALA A 1 275 ? 13.681 -18.608 12.388 1.00 90.94 275 ALA A CA 1
ATOM 2211 C C . ALA A 1 275 ? 13.873 -19.826 11.460 1.00 90.94 275 ALA A C 1
ATOM 2213 O O . ALA A 1 275 ? 14.999 -20.287 11.240 1.00 90.94 275 ALA A O 1
ATOM 2214 N N . LEU A 1 276 ? 12.775 -20.336 10.899 1.00 92.00 276 LEU A N 1
ATOM 2215 C CA . LEU A 1 276 ? 12.806 -21.353 9.846 1.00 92.00 276 LEU A CA 1
ATOM 2216 C C . LEU A 1 276 ? 13.444 -20.768 8.574 1.00 92.00 276 LEU A C 1
ATOM 2218 O O . LEU A 1 276 ? 14.353 -21.371 8.005 1.00 92.00 276 LEU A O 1
ATOM 2222 N N . TYR A 1 277 ? 13.026 -19.553 8.203 1.00 92.31 277 TYR A N 1
ATOM 2223 C CA . TYR A 1 277 ? 13.585 -18.770 7.099 1.00 92.31 277 TYR A CA 1
ATOM 2224 C C . TYR A 1 277 ? 13.896 -17.337 7.558 1.00 92.31 277 TYR A C 1
ATOM 2226 O O . TYR A 1 277 ? 13.156 -16.772 8.359 1.00 92.31 277 TYR A O 1
ATOM 2234 N N . ARG A 1 278 ? 14.980 -16.750 7.041 1.00 93.44 278 ARG A N 1
ATOM 2235 C CA . ARG A 1 278 ? 15.390 -15.346 7.237 1.00 93.44 278 ARG A CA 1
ATOM 2236 C C . ARG A 1 278 ? 15.963 -14.835 5.923 1.00 93.44 278 ARG A C 1
ATOM 2238 O O . ARG A 1 278 ? 16.821 -15.513 5.352 1.00 93.44 278 ARG A O 1
ATOM 2245 N N . LYS A 1 279 ? 15.560 -13.644 5.484 1.00 94.75 279 LYS A N 1
ATOM 2246 C CA . LYS A 1 279 ? 16.154 -12.988 4.314 1.00 94.75 279 LYS A CA 1
ATOM 2247 C C . LYS A 1 279 ? 16.226 -11.478 4.520 1.00 94.75 279 LYS A C 1
ATOM 2249 O O . LYS A 1 279 ? 15.269 -10.877 4.997 1.00 94.75 279 LYS A O 1
ATOM 2254 N N . GLU A 1 280 ? 17.356 -10.889 4.140 1.00 92.69 280 GLU A N 1
ATOM 2255 C CA . GLU A 1 280 ? 17.479 -9.443 3.926 1.00 92.69 280 GLU A CA 1
ATOM 2256 C C . GLU A 1 280 ? 16.634 -9.081 2.701 1.00 92.69 280 GLU A C 1
ATOM 2258 O O . GLU A 1 280 ? 16.807 -9.643 1.616 1.00 92.69 280 GLU A O 1
ATOM 2263 N N . ALA A 1 281 ? 15.622 -8.252 2.929 1.00 83.38 281 ALA A N 1
ATOM 2264 C CA . ALA A 1 281 ? 14.453 -8.148 2.064 1.00 83.38 281 ALA A CA 1
ATOM 2265 C C . ALA A 1 281 ? 14.448 -6.884 1.193 1.00 83.38 281 ALA A C 1
ATOM 2267 O O . ALA A 1 281 ? 13.863 -6.855 0.103 1.00 83.38 281 ALA A O 1
ATOM 2268 N N . HIS A 1 282 ? 15.063 -5.838 1.724 1.00 93.25 282 HIS A N 1
ATOM 2269 C CA . HIS A 1 282 ? 14.933 -4.449 1.327 1.00 93.25 282 HIS A CA 1
ATOM 2270 C C . HIS A 1 282 ? 16.233 -3.714 1.671 1.00 93.25 282 HIS A C 1
ATOM 2272 O O . HIS A 1 282 ? 17.017 -4.204 2.487 1.00 93.25 282 HIS A O 1
ATOM 2278 N N . ASP A 1 283 ? 16.449 -2.556 1.051 1.00 94.62 283 ASP A N 1
ATOM 2279 C CA . ASP A 1 283 ? 17.641 -1.732 1.302 1.00 94.62 283 ASP A CA 1
ATOM 2280 C C . ASP A 1 283 ? 17.510 -0.877 2.585 1.00 94.62 283 ASP A C 1
ATOM 2282 O O . ASP A 1 283 ? 18.474 -0.235 2.999 1.00 94.62 283 ASP A O 1
ATOM 2286 N N . ASP A 1 284 ? 16.331 -0.887 3.221 1.00 97.06 284 ASP A N 1
ATOM 2287 C CA . ASP A 1 284 ? 15.991 -0.159 4.450 1.00 97.06 284 ASP A CA 1
ATOM 2288 C C . ASP A 1 284 ? 14.966 -0.958 5.302 1.00 97.06 284 ASP A C 1
ATOM 2290 O O . ASP A 1 284 ? 14.518 -2.040 4.901 1.00 97.06 284 ASP A O 1
ATOM 2294 N N . ALA A 1 285 ? 14.607 -0.457 6.489 1.00 96.94 285 ALA A N 1
ATOM 2295 C CA . ALA A 1 285 ? 13.759 -1.112 7.493 1.00 96.94 285 ALA A CA 1
ATOM 2296 C C . ALA A 1 285 ? 12.489 -1.759 6.908 1.00 96.94 285 ALA A C 1
ATOM 2298 O O . ALA A 1 285 ? 11.822 -1.178 6.047 1.00 96.94 285 ALA A O 1
ATOM 2299 N N . VAL A 1 286 ? 12.126 -2.964 7.369 1.00 98.31 286 VAL A N 1
ATOM 2300 C CA . VAL A 1 286 ? 10.902 -3.660 6.934 1.00 98.31 286 VAL A CA 1
ATOM 2301 C C . VAL A 1 286 ? 9.795 -3.385 7.948 1.00 98.31 286 VAL A C 1
ATOM 2303 O O . VAL A 1 286 ? 9.839 -3.856 9.083 1.00 98.31 286 VAL A O 1
ATOM 2306 N N . ASN A 1 287 ? 8.787 -2.621 7.539 1.00 98.25 287 ASN A N 1
ATOM 2307 C CA . ASN A 1 287 ? 7.757 -2.092 8.432 1.00 98.25 287 ASN A CA 1
ATOM 2308 C C . ASN A 1 287 ? 6.542 -3.016 8.562 1.00 98.25 287 ASN A C 1
ATOM 2310 O O . ASN A 1 287 ? 5.905 -3.044 9.608 1.00 98.25 287 ASN A O 1
ATOM 2314 N N . CYS A 1 288 ? 6.193 -3.757 7.506 1.00 98.00 288 CYS A N 1
ATOM 2315 C CA . CYS A 1 288 ? 4.964 -4.555 7.468 1.00 98.00 288 CYS A CA 1
ATOM 2316 C C . CYS A 1 288 ? 5.112 -5.851 6.658 1.00 98.00 288 CYS A C 1
ATOM 2318 O O . CYS A 1 288 ? 5.914 -5.927 5.721 1.00 98.00 288 CYS A O 1
ATOM 2320 N N . ILE A 1 289 ? 4.320 -6.872 7.012 1.00 98.19 289 ILE A N 1
ATOM 2321 C CA . ILE A 1 289 ? 4.282 -8.175 6.329 1.00 98.1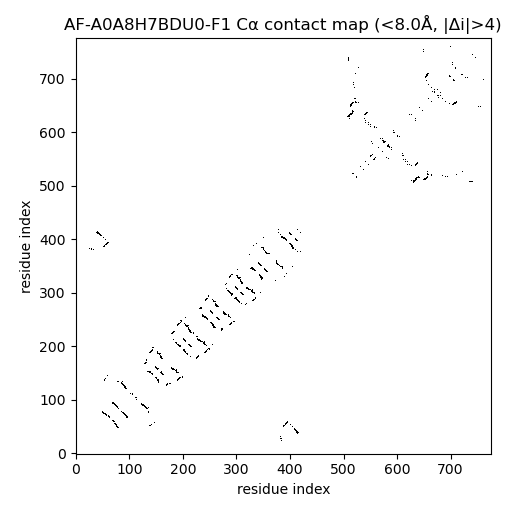9 289 ILE A CA 1
ATOM 2322 C C . ILE A 1 289 ? 2.843 -8.684 6.186 1.00 98.19 289 ILE A C 1
ATOM 2324 O O . ILE A 1 289 ? 2.048 -8.625 7.118 1.00 98.19 289 ILE A O 1
ATOM 2328 N N . SER A 1 290 ? 2.502 -9.210 5.007 1.00 98.31 290 SER A N 1
ATOM 2329 C CA . SER A 1 290 ? 1.153 -9.704 4.712 1.00 98.31 290 SER A CA 1
ATOM 2330 C C . SER A 1 290 ? 1.210 -10.992 3.887 1.00 98.31 290 SER A C 1
ATOM 2332 O O . SER A 1 290 ? 1.560 -10.970 2.705 1.00 98.31 290 SER A O 1
ATOM 2334 N N . PHE A 1 291 ? 0.864 -12.127 4.493 1.00 98.31 291 PHE A N 1
ATOM 2335 C CA . PHE A 1 291 ? 0.602 -13.388 3.801 1.00 98.31 291 PHE A CA 1
ATOM 2336 C C . PHE A 1 291 ? -0.633 -13.277 2.917 1.00 98.31 291 PHE A C 1
ATOM 2338 O O . PHE A 1 291 ? -1.656 -12.712 3.311 1.00 98.31 291 PHE A O 1
ATOM 2345 N N . HIS A 1 292 ? -0.549 -13.887 1.743 1.00 97.75 292 HIS A N 1
ATOM 2346 C CA . HIS A 1 292 ? -1.674 -13.997 0.838 1.00 97.75 292 HIS A CA 1
ATOM 2347 C C . HIS A 1 292 ? -2.759 -14.922 1.439 1.00 97.75 292 HIS A C 1
ATOM 2349 O O . HIS A 1 292 ? -2.428 -16.001 1.934 1.00 97.75 292 HIS A O 1
ATOM 2355 N N . PRO A 1 293 ? -4.059 -14.559 1.390 1.00 94.06 293 PRO A N 1
ATOM 2356 C CA . PRO A 1 293 ? -5.134 -15.354 1.993 1.00 94.06 293 PRO A CA 1
ATOM 2357 C C . PRO A 1 293 ? -5.326 -16.738 1.347 1.00 94.06 293 PRO A C 1
ATOM 2359 O O . PRO A 1 293 ? -5.532 -17.710 2.067 1.00 94.06 293 PRO A O 1
ATOM 2362 N N . GLU A 1 294 ? -5.242 -16.833 0.013 1.00 93.25 294 GLU A N 1
ATOM 2363 C CA . GLU A 1 294 ? -5.477 -18.083 -0.742 1.00 93.25 294 GLU A CA 1
ATOM 2364 C C . GLU A 1 294 ? -4.200 -18.861 -1.137 1.00 93.25 294 GLU A C 1
ATOM 2366 O O . GLU A 1 294 ? -4.149 -20.081 -0.995 1.00 93.25 294 GLU A O 1
ATOM 2371 N N . PHE A 1 295 ? -3.151 -18.192 -1.633 1.00 94.56 295 PHE A N 1
ATOM 2372 C CA . PHE A 1 295 ? -1.900 -18.830 -2.053 1.00 94.56 295 PHE A CA 1
ATOM 2373 C C . PHE A 1 295 ? -0.914 -19.006 -0.889 1.00 94.56 295 PHE A C 1
ATOM 2375 O O . PHE A 1 295 ? -0.192 -18.080 -0.529 1.00 94.56 295 PHE A O 1
ATOM 2382 N N . GLU A 1 296 ? -0.816 -20.227 -0.353 1.00 94.12 296 GLU A N 1
ATOM 2383 C CA . GLU A 1 296 ? 0.046 -20.563 0.798 1.00 94.12 296 GLU A CA 1
ATOM 2384 C C . GLU A 1 296 ? 1.534 -20.204 0.643 1.00 94.12 296 GLU A C 1
ATOM 2386 O O . GLU A 1 296 ? 2.233 -20.036 1.632 1.00 94.12 296 GLU A O 1
ATOM 2391 N N . GLY A 1 297 ? 2.048 -20.114 -0.585 1.00 93.12 297 GLY A N 1
ATOM 2392 C CA . GLY A 1 297 ? 3.451 -19.786 -0.828 1.00 93.12 297 GLY A CA 1
ATOM 2393 C C . GLY A 1 297 ? 3.742 -18.287 -0.819 1.00 93.12 297 GLY A C 1
ATOM 2394 O O . GLY A 1 297 ? 4.909 -17.915 -0.769 1.00 93.12 297 GLY A O 1
ATOM 2395 N N . THR A 1 298 ? 2.729 -17.425 -0.904 1.00 96.12 298 THR A N 1
ATOM 2396 C CA . THR A 1 298 ? 2.913 -16.024 -1.301 1.00 96.12 298 THR A CA 1
ATOM 2397 C C . THR A 1 298 ? 2.727 -15.064 -0.134 1.00 96.12 298 THR A C 1
ATOM 2399 O O . THR A 1 298 ? 1.781 -15.166 0.644 1.00 96.12 298 THR A O 1
ATOM 2402 N N . PHE A 1 299 ? 3.619 -14.081 -0.032 1.00 97.62 299 PHE A N 1
ATOM 2403 C CA . PHE A 1 299 ? 3.484 -12.968 0.903 1.00 97.62 299 PHE A CA 1
ATOM 2404 C C . PHE A 1 299 ? 4.117 -11.691 0.344 1.00 97.62 299 PHE A C 1
ATOM 2406 O O . PHE A 1 299 ? 4.910 -11.730 -0.601 1.00 97.62 299 PHE A O 1
ATOM 2413 N N . ALA A 1 300 ? 3.743 -10.560 0.933 1.00 98.31 300 ALA A N 1
ATOM 2414 C CA . ALA A 1 300 ? 4.261 -9.237 0.627 1.00 98.31 300 ALA A CA 1
ATOM 2415 C C . ALA A 1 300 ? 4.955 -8.627 1.855 1.00 98.31 300 ALA A C 1
ATOM 2417 O O . ALA A 1 300 ? 4.541 -8.885 2.987 1.00 98.31 300 ALA A O 1
ATOM 2418 N N . THR A 1 301 ? 5.976 -7.800 1.632 1.00 98.50 301 THR A N 1
ATOM 2419 C CA . THR A 1 301 ? 6.654 -6.994 2.664 1.00 98.50 301 THR A CA 1
ATOM 2420 C C . THR A 1 301 ? 6.783 -5.547 2.214 1.00 98.50 301 THR A C 1
ATOM 2422 O O . THR A 1 301 ? 7.031 -5.302 1.037 1.00 98.50 301 THR A O 1
ATOM 2425 N N . GLY A 1 302 ? 6.612 -4.592 3.126 1.00 98.31 302 GLY A N 1
ATOM 2426 C CA . GLY A 1 302 ? 6.709 -3.155 2.847 1.00 98.31 302 GLY A CA 1
ATOM 2427 C C . GLY A 1 302 ? 7.799 -2.519 3.698 1.00 98.31 302 GLY A C 1
ATOM 2428 O O . GLY A 1 302 ? 8.011 -2.942 4.835 1.00 98.31 302 GLY A O 1
ATOM 2429 N N . SER A 1 303 ? 8.511 -1.541 3.139 1.00 98.38 303 SER A N 1
ATOM 2430 C CA . SER A 1 303 ? 9.748 -1.015 3.720 1.00 98.38 303 SER A CA 1
ATOM 2431 C C . SER A 1 303 ? 9.860 0.511 3.653 1.00 98.38 303 SER A C 1
ATOM 2433 O O . SER A 1 303 ? 9.225 1.171 2.824 1.00 98.38 303 SER A O 1
ATOM 2435 N N . ALA A 1 304 ? 10.724 1.061 4.511 1.00 97.88 304 ALA A N 1
ATOM 2436 C CA . ALA A 1 304 ? 11.271 2.412 4.409 1.00 97.88 304 ALA A CA 1
ATOM 2437 C C . ALA A 1 304 ? 11.954 2.690 3.045 1.00 97.88 304 ALA A C 1
ATOM 2439 O O . ALA A 1 304 ? 11.959 3.832 2.584 1.00 97.88 304 ALA A O 1
ATOM 2440 N N . ASP A 1 305 ? 12.388 1.647 2.315 1.00 96.94 305 ASP A N 1
ATOM 2441 C CA . ASP A 1 305 ? 12.935 1.739 0.947 1.00 96.94 305 ASP A CA 1
ATOM 2442 C C . ASP A 1 305 ? 11.900 2.141 -0.126 1.00 96.94 305 ASP A C 1
ATOM 2444 O O . ASP A 1 305 ? 12.232 2.271 -1.308 1.00 96.94 305 ASP A O 1
ATOM 2448 N N . LYS A 1 306 ? 10.654 2.410 0.298 1.00 97.75 306 LYS A N 1
ATOM 2449 C CA . LYS A 1 306 ? 9.532 2.922 -0.510 1.00 97.75 306 LYS A CA 1
ATOM 2450 C C . LYS A 1 306 ? 8.962 1.894 -1.491 1.00 97.75 306 LYS A C 1
ATOM 2452 O O . LYS A 1 306 ? 8.136 2.231 -2.343 1.00 97.75 306 LYS A O 1
ATOM 2457 N N . SER A 1 307 ? 9.376 0.633 -1.371 1.00 97.38 307 SER A N 1
ATOM 2458 C CA . SER A 1 307 ? 8.907 -0.471 -2.202 1.00 97.38 307 SER A CA 1
ATOM 2459 C C . SER A 1 307 ? 8.095 -1.499 -1.416 1.00 97.38 307 SER A C 1
ATOM 2461 O O . SER A 1 307 ? 8.177 -1.616 -0.190 1.00 97.38 307 SER A O 1
ATOM 2463 N N . VAL A 1 308 ? 7.322 -2.291 -2.159 1.00 98.56 308 VAL A N 1
ATOM 2464 C CA . VAL A 1 308 ? 6.698 -3.517 -1.655 1.00 98.56 308 VAL A CA 1
ATOM 2465 C C . VAL A 1 308 ? 7.336 -4.709 -2.356 1.00 98.56 308 VAL A C 1
ATOM 2467 O O . VAL A 1 308 ? 7.278 -4.822 -3.580 1.00 98.56 308 VAL A O 1
ATOM 2470 N N . GLY A 1 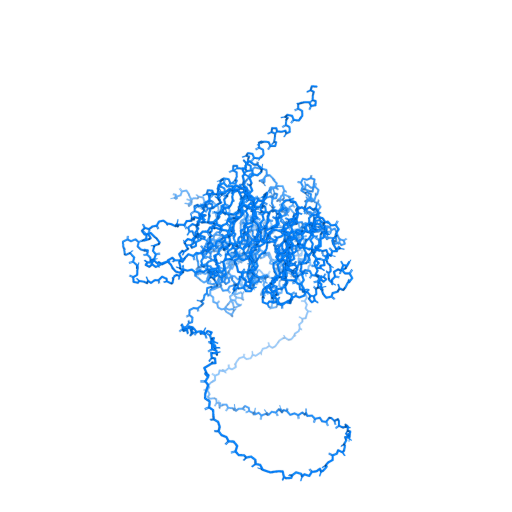309 ? 7.960 -5.604 -1.595 1.00 97.56 309 GLY A N 1
ATOM 2471 C CA . GLY A 1 309 ? 8.511 -6.856 -2.102 1.00 97.56 309 GLY A CA 1
ATOM 2472 C C . GLY A 1 309 ? 7.468 -7.967 -2.101 1.00 97.56 309 GLY A C 1
ATOM 2473 O O . GLY A 1 309 ? 6.817 -8.191 -1.085 1.00 97.56 309 GLY A O 1
ATOM 2474 N N . ILE A 1 310 ? 7.334 -8.685 -3.217 1.00 97.94 310 ILE A N 1
ATOM 2475 C CA . ILE A 1 310 ? 6.517 -9.902 -3.329 1.00 97.94 310 ILE A CA 1
ATOM 2476 C C . ILE A 1 310 ? 7.435 -11.128 -3.273 1.00 97.94 310 ILE A C 1
ATOM 2478 O O . ILE A 1 310 ? 8.492 -11.143 -3.909 1.00 97.94 310 ILE A O 1
ATOM 2482 N N . TRP A 1 311 ? 7.036 -12.163 -2.534 1.00 97.25 311 TRP A N 1
ATOM 2483 C CA . TRP A 1 311 ? 7.888 -13.306 -2.193 1.00 97.25 311 TRP A CA 1
ATOM 2484 C C . TRP A 1 311 ? 7.185 -14.655 -2.371 1.00 97.25 311 TRP A C 1
ATOM 2486 O O . TRP A 1 311 ? 5.960 -14.750 -2.286 1.00 97.25 311 TRP A O 1
ATOM 2496 N N . ASP A 1 312 ? 7.989 -15.702 -2.575 1.00 95.00 312 ASP A N 1
ATOM 2497 C CA . ASP A 1 312 ? 7.567 -17.105 -2.580 1.00 95.00 312 ASP A CA 1
ATOM 2498 C C . ASP A 1 312 ? 8.331 -17.876 -1.494 1.00 95.00 312 ASP A C 1
ATOM 2500 O O . ASP A 1 312 ? 9.559 -17.977 -1.549 1.00 95.00 312 ASP A O 1
ATOM 2504 N N . MET A 1 313 ? 7.631 -18.470 -0.525 1.00 91.31 313 MET A N 1
ATOM 2505 C CA . MET A 1 313 ? 8.240 -19.306 0.518 1.00 91.31 313 MET A CA 1
ATOM 2506 C C . MET A 1 313 ? 8.973 -20.533 -0.050 1.00 91.31 313 MET A C 1
ATOM 2508 O O . MET A 1 313 ? 9.850 -21.082 0.613 1.00 91.31 313 MET A O 1
ATOM 2512 N N . ARG A 1 314 ? 8.651 -20.962 -1.279 1.00 90.62 314 ARG A N 1
ATOM 2513 C CA . ARG A 1 314 ? 9.327 -22.066 -1.981 1.00 90.62 314 ARG A CA 1
ATOM 2514 C C . ARG A 1 314 ? 10.672 -21.644 -2.583 1.00 90.62 314 ARG A C 1
ATOM 2516 O O . ARG A 1 314 ? 11.485 -22.507 -2.900 1.00 90.62 314 ARG A O 1
ATOM 2523 N N . ASN A 1 315 ? 10.906 -20.341 -2.764 1.00 89.56 315 ASN A N 1
ATOM 2524 C CA . ASN A 1 315 ? 12.147 -19.780 -3.297 1.00 89.56 315 ASN A CA 1
ATOM 2525 C C . ASN A 1 315 ? 12.412 -18.376 -2.726 1.00 89.56 315 ASN A C 1
ATOM 2527 O O . ASN A 1 315 ? 12.304 -17.361 -3.410 1.00 89.56 315 ASN A O 1
ATOM 2531 N N . PHE A 1 316 ? 12.806 -18.336 -1.457 1.00 83.12 316 PHE A N 1
ATOM 2532 C CA . PHE A 1 316 ? 13.119 -17.107 -0.727 1.00 83.12 316 PHE A CA 1
ATOM 2533 C C . PHE A 1 316 ? 14.448 -16.445 -1.124 1.00 83.12 316 PHE A C 1
ATOM 2535 O O . PHE A 1 316 ? 14.774 -15.367 -0.627 1.00 83.12 316 PHE A O 1
ATOM 2542 N N . ASP A 1 317 ? 15.247 -17.059 -2.002 1.00 84.38 317 ASP A N 1
ATOM 2543 C CA . ASP A 1 317 ? 16.530 -16.482 -2.406 1.00 84.38 317 ASP A CA 1
ATOM 2544 C C . ASP A 1 317 ? 16.400 -15.289 -3.355 1.00 84.38 317 ASP A C 1
ATOM 2546 O O . ASP A 1 317 ? 17.363 -14.533 -3.510 1.00 84.38 317 ASP A O 1
ATOM 2550 N N . LYS A 1 318 ? 15.222 -15.097 -3.959 1.00 86.88 318 LYS A N 1
ATOM 2551 C CA . LYS A 1 318 ? 14.917 -13.980 -4.854 1.00 86.88 318 LYS A CA 1
ATOM 2552 C C . LYS A 1 318 ? 13.527 -13.420 -4.559 1.00 86.88 318 LYS A C 1
ATOM 2554 O O . LYS A 1 318 ? 12.559 -14.169 -4.481 1.00 86.88 318 LYS A O 1
ATOM 2559 N N . LYS A 1 319 ? 13.437 -12.092 -4.476 1.00 92.12 319 LYS A N 1
ATOM 2560 C CA . LYS A 1 319 ? 12.176 -11.343 -4.557 1.00 92.12 319 LYS A CA 1
ATOM 2561 C C . LYS A 1 319 ? 11.506 -11.691 -5.900 1.00 92.12 319 LYS A C 1
ATOM 2563 O O . LYS A 1 319 ? 12.184 -11.668 -6.927 1.00 92.12 319 LYS A O 1
ATOM 2568 N N . LEU A 1 320 ? 10.220 -12.059 -5.897 1.00 94.69 320 LEU A N 1
ATOM 2569 C CA . LEU A 1 320 ? 9.467 -12.370 -7.123 1.00 94.69 320 LEU A CA 1
ATOM 2570 C C . LEU A 1 320 ? 9.286 -11.113 -7.975 1.00 94.69 320 LEU A C 1
ATOM 2572 O O . LEU A 1 320 ? 9.511 -11.142 -9.181 1.00 94.69 320 LEU A O 1
ATOM 2576 N N . HIS A 1 321 ? 8.867 -10.026 -7.326 1.00 96.56 321 HIS A N 1
ATOM 2577 C CA . HIS A 1 321 ? 8.632 -8.723 -7.939 1.00 96.56 321 HIS A CA 1
ATOM 2578 C C . HIS A 1 321 ? 8.734 -7.606 -6.894 1.00 96.56 321 HIS A C 1
ATOM 2580 O O . HIS A 1 321 ? 8.613 -7.866 -5.695 1.00 96.56 321 HIS A O 1
ATOM 2586 N N . SER A 1 322 ? 8.946 -6.369 -7.341 1.00 96.62 322 SER A N 1
ATOM 2587 C CA . SER A 1 322 ? 8.996 -5.187 -6.477 1.00 96.62 322 SER A CA 1
ATOM 2588 C C . SER A 1 322 ? 8.025 -4.132 -6.995 1.00 96.62 322 SER A C 1
ATOM 2590 O O . SER A 1 322 ? 8.246 -3.572 -8.064 1.00 96.62 322 SER A O 1
ATOM 2592 N N . LEU A 1 323 ? 6.979 -3.839 -6.226 1.00 97.94 323 LEU A N 1
ATOM 2593 C CA . LEU A 1 323 ? 6.040 -2.760 -6.529 1.00 97.94 323 LEU A CA 1
ATOM 2594 C C . LEU A 1 323 ? 6.697 -1.435 -6.124 1.00 97.94 323 LEU A C 1
ATOM 2596 O O . LEU A 1 323 ? 7.192 -1.309 -4.999 1.00 97.94 323 LEU A O 1
ATOM 2600 N N . GLN A 1 324 ? 6.744 -0.471 -7.042 1.00 95.44 324 GLN A N 1
ATOM 2601 C CA . GLN A 1 324 ? 7.435 0.808 -6.857 1.00 95.44 324 GLN A CA 1
ATOM 2602 C C . GLN A 1 324 ? 6.547 1.952 -7.347 1.00 95.44 324 GLN A C 1
ATOM 2604 O O . GLN A 1 324 ? 6.207 2.012 -8.525 1.00 95.44 324 GLN A O 1
ATOM 2609 N N . ASN A 1 325 ? 6.164 2.841 -6.430 1.00 96.12 325 ASN A N 1
ATOM 2610 C CA . ASN A 1 325 ? 5.424 4.075 -6.727 1.00 96.12 325 ASN A CA 1
ATOM 2611 C C . ASN A 1 325 ? 5.419 5.046 -5.535 1.00 96.12 325 ASN A C 1
ATOM 2613 O O . ASN A 1 325 ? 5.402 6.259 -5.725 1.00 96.12 325 ASN A O 1
ATOM 2617 N N . HIS A 1 326 ? 5.422 4.510 -4.308 1.00 97.62 326 HIS A N 1
ATOM 2618 C CA . HIS A 1 326 ? 5.389 5.318 -3.095 1.00 97.62 326 HIS A CA 1
ATOM 2619 C C . HIS A 1 326 ? 6.586 6.276 -2.997 1.00 97.62 326 HIS A C 1
ATOM 2621 O O . HIS A 1 326 ? 7.713 5.955 -3.381 1.00 97.62 326 HIS A O 1
ATOM 2627 N N . ALA A 1 327 ? 6.330 7.477 -2.478 1.00 96.00 327 ALA A N 1
ATOM 2628 C CA . ALA A 1 327 ? 7.339 8.528 -2.335 1.00 96.00 327 ALA A CA 1
ATOM 2629 C C . ALA A 1 327 ? 8.025 8.529 -0.956 1.00 96.00 327 ALA A C 1
ATOM 2631 O O . ALA A 1 327 ? 9.056 9.192 -0.789 1.00 96.00 327 ALA A O 1
ATOM 2632 N N . SER A 1 328 ? 7.512 7.748 -0.002 1.00 97.62 328 SER A N 1
ATOM 2633 C CA . SER A 1 328 ? 8.084 7.509 1.326 1.00 97.62 328 SER A CA 1
ATOM 2634 C C . SER A 1 328 ? 7.842 6.063 1.767 1.00 97.62 328 SER A C 1
ATOM 2636 O O . SER A 1 328 ? 7.297 5.245 1.030 1.00 97.62 328 SER A O 1
ATOM 2638 N N . ASP A 1 329 ? 8.275 5.773 2.981 1.00 97.81 329 ASP A N 1
ATOM 2639 C CA . ASP A 1 329 ? 8.139 4.550 3.754 1.00 97.81 329 ASP A CA 1
ATOM 2640 C C . ASP A 1 329 ? 6.763 3.904 3.580 1.00 97.81 329 ASP A C 1
ATOM 2642 O O . ASP A 1 329 ? 5.737 4.561 3.771 1.00 97.81 329 ASP A O 1
ATOM 2646 N N . VAL A 1 330 ? 6.729 2.617 3.239 1.00 98.50 330 VAL A N 1
ATOM 2647 C CA . VAL A 1 330 ? 5.499 1.817 3.243 1.00 98.50 330 VAL A CA 1
ATOM 2648 C C . VAL A 1 330 ? 5.296 1.264 4.648 1.00 98.50 330 VAL A C 1
ATOM 2650 O O . VAL A 1 330 ? 6.207 0.638 5.183 1.00 98.50 330 VAL A O 1
ATOM 2653 N N . ILE A 1 331 ? 4.125 1.490 5.245 1.00 97.31 331 ILE A N 1
ATOM 2654 C CA . ILE A 1 331 ? 3.868 1.233 6.677 1.00 97.31 331 ILE A CA 1
ATOM 2655 C C . ILE A 1 331 ? 2.743 0.230 6.945 1.00 97.31 331 ILE A C 1
ATOM 2657 O O . ILE A 1 331 ? 2.704 -0.372 8.014 1.00 97.31 331 ILE A O 1
ATOM 2661 N N . GLY A 1 332 ? 1.862 -0.013 5.972 1.00 96.62 332 GLY A N 1
ATOM 2662 C CA . GLY A 1 332 ? 0.802 -1.016 6.076 1.00 96.62 332 GLY A CA 1
ATOM 2663 C C . GLY A 1 332 ? 0.620 -1.795 4.778 1.00 96.62 332 GLY A C 1
ATOM 2664 O O . GLY A 1 332 ? 0.768 -1.235 3.691 1.00 96.62 332 GLY A O 1
ATOM 2665 N N . LEU A 1 333 ? 0.270 -3.080 4.895 1.00 98.12 333 LEU A N 1
ATOM 2666 C CA . LEU A 1 333 ? -0.002 -3.980 3.770 1.00 98.12 333 LEU A CA 1
ATOM 2667 C C . LEU A 1 333 ? -1.183 -4.908 4.048 1.00 98.12 333 LEU A C 1
ATOM 2669 O O . LEU A 1 333 ? -1.195 -5.638 5.043 1.00 98.12 333 LEU A O 1
ATOM 2673 N N . GLN A 1 334 ? -2.133 -4.963 3.115 1.00 98.25 334 GLN A N 1
ATOM 2674 C CA . GLN A 1 334 ? -3.270 -5.872 3.222 1.00 98.25 334 GLN A CA 1
ATOM 2675 C C . GLN A 1 334 ? -3.772 -6.350 1.857 1.00 98.25 334 GLN A C 1
ATOM 2677 O O . GLN A 1 334 ? -4.191 -5.557 1.010 1.00 98.25 334 GLN A O 1
ATOM 2682 N N . TRP A 1 335 ? -3.771 -7.668 1.665 1.00 98.12 335 TRP A N 1
ATOM 2683 C CA . TRP A 1 335 ? -4.420 -8.326 0.530 1.00 98.12 335 TRP A CA 1
ATOM 2684 C C . TRP A 1 335 ? -5.934 -8.096 0.541 1.00 98.12 335 TRP A C 1
ATOM 2686 O O . TRP A 1 335 ? -6.551 -8.050 1.610 1.00 98.12 335 TRP A O 1
ATOM 2696 N N . HIS A 1 336 ? -6.534 -7.971 -0.641 1.00 96.81 336 HIS A N 1
ATOM 2697 C CA . HIS A 1 336 ? -7.978 -7.815 -0.772 1.00 96.81 336 HIS A CA 1
ATOM 2698 C C . HIS A 1 336 ? -8.700 -9.099 -0.318 1.00 96.81 336 HIS A C 1
ATOM 2700 O O . HIS A 1 336 ? -8.336 -10.197 -0.743 1.00 96.81 336 HIS A O 1
ATOM 2706 N N . PRO A 1 337 ? -9.737 -9.007 0.534 1.00 93.12 337 PRO A N 1
ATOM 2707 C CA . PRO A 1 337 ? -10.329 -10.180 1.178 1.00 93.12 337 PRO A CA 1
ATOM 2708 C C . PRO A 1 337 ? -11.131 -11.103 0.247 1.00 93.12 337 PRO A C 1
ATOM 2710 O O . PRO A 1 337 ? -11.486 -12.196 0.682 1.00 93.12 337 PRO A O 1
ATOM 2713 N N . GLN A 1 338 ? -11.441 -10.688 -0.989 1.00 89.88 338 GLN A N 1
ATOM 2714 C CA . GLN A 1 338 ? -12.157 -11.516 -1.977 1.00 89.88 338 GLN A CA 1
ATOM 2715 C C . GLN A 1 338 ? -11.514 -11.535 -3.382 1.00 89.88 338 GLN A C 1
ATOM 2717 O O . GLN A 1 338 ? -12.150 -12.006 -4.321 1.00 89.88 338 GLN A O 1
ATOM 2722 N N . ASP A 1 339 ? -10.303 -10.988 -3.560 1.00 93.31 339 ASP A N 1
ATOM 2723 C CA . ASP A 1 339 ? -9.616 -10.979 -4.865 1.00 93.31 339 ASP A CA 1
ATOM 2724 C C . ASP A 1 339 ? -8.109 -11.192 -4.682 1.00 93.31 339 ASP A C 1
ATOM 2726 O O . ASP A 1 339 ? -7.399 -10.330 -4.167 1.00 93.31 339 ASP A O 1
ATOM 2730 N N . ALA A 1 340 ? -7.630 -12.360 -5.108 1.00 93.69 340 ALA A N 1
ATOM 2731 C CA . ALA A 1 340 ? -6.242 -12.786 -4.972 1.00 93.69 340 ALA A CA 1
ATOM 2732 C C . ALA A 1 340 ? -5.240 -11.950 -5.795 1.00 93.69 340 ALA A C 1
ATOM 2734 O O . ALA A 1 340 ? -4.046 -11.948 -5.503 1.00 93.69 340 ALA A O 1
ATOM 2735 N N . ALA A 1 341 ? -5.685 -11.228 -6.828 1.00 94.50 341 ALA A N 1
ATOM 2736 C CA . ALA A 1 341 ? -4.781 -10.377 -7.601 1.00 94.50 341 ALA A CA 1
ATOM 2737 C C . ALA A 1 341 ? -4.457 -9.054 -6.886 1.00 94.50 341 ALA A C 1
ATOM 2739 O O . ALA A 1 341 ? -3.498 -8.384 -7.271 1.00 94.50 341 ALA A O 1
ATOM 2740 N N . ILE A 1 342 ? -5.246 -8.664 -5.875 1.00 97.50 342 ILE A N 1
ATOM 2741 C CA . ILE A 1 342 ? -5.268 -7.292 -5.367 1.00 97.50 342 ILE A CA 1
ATOM 2742 C C . ILE A 1 342 ? -4.582 -7.160 -4.003 1.00 97.50 342 ILE A C 1
ATOM 2744 O O . ILE A 1 342 ? -4.926 -7.828 -3.025 1.00 97.50 342 ILE A O 1
ATOM 2748 N N . LEU A 1 343 ? -3.651 -6.212 -3.919 1.00 98.38 343 LEU A N 1
ATOM 2749 C CA . LEU A 1 343 ? -2.937 -5.827 -2.700 1.00 98.38 343 LEU A CA 1
ATOM 2750 C C . LEU A 1 343 ? -3.122 -4.327 -2.448 1.00 98.38 343 LEU A C 1
ATOM 2752 O O . LEU A 1 343 ? -3.075 -3.535 -3.382 1.00 98.38 343 LEU A O 1
ATOM 2756 N N . ALA A 1 344 ? -3.297 -3.915 -1.195 1.00 98.56 344 ALA A N 1
ATOM 2757 C CA . ALA A 1 344 ? -3.238 -2.511 -0.791 1.00 98.56 344 ALA A CA 1
ATOM 2758 C C . ALA A 1 344 ? -1.985 -2.236 0.042 1.00 98.56 344 ALA A C 1
ATOM 2760 O O . ALA A 1 344 ? -1.604 -3.066 0.873 1.00 98.56 344 ALA A O 1
ATOM 2761 N N . SER A 1 345 ? -1.394 -1.054 -0.138 1.00 98.69 345 SER A N 1
ATOM 2762 C CA . SER A 1 345 ? -0.312 -0.524 0.696 1.00 98.69 345 SER A CA 1
ATOM 2763 C C . SER A 1 345 ? -0.570 0.925 1.106 1.00 98.69 345 SER A C 1
ATOM 2765 O O . SER A 1 345 ? -1.072 1.712 0.305 1.00 98.69 345 SER A O 1
ATOM 2767 N N . SER A 1 346 ? -0.194 1.296 2.330 1.00 98.38 346 SER A N 1
ATOM 2768 C CA . SER A 1 346 ? -0.187 2.686 2.808 1.00 98.38 346 SER A CA 1
ATOM 2769 C C . SER A 1 346 ? 1.231 3.180 3.058 1.00 98.38 346 SER A C 1
ATOM 2771 O O . SER A 1 346 ? 2.129 2.393 3.365 1.00 98.38 346 SER A O 1
ATOM 2773 N N . SER A 1 347 ? 1.429 4.494 2.960 1.00 98.19 347 SER A N 1
ATOM 2774 C CA . SER A 1 347 ? 2.733 5.123 3.157 1.00 98.19 347 SER A CA 1
ATOM 2775 C C . SER A 1 347 ? 2.644 6.473 3.871 1.00 98.19 347 SER A C 1
ATOM 2777 O O . SER A 1 347 ? 1.614 7.157 3.858 1.00 98.19 347 SER A O 1
ATOM 2779 N N . TYR A 1 348 ? 3.769 6.885 4.457 1.00 97.38 348 TYR A N 1
ATOM 2780 C CA . TYR A 1 348 ? 3.993 8.250 4.932 1.00 97.38 348 TYR A CA 1
ATOM 2781 C C . TYR A 1 348 ? 3.967 9.311 3.812 1.00 97.38 348 TYR A C 1
ATOM 2783 O O . TYR A 1 348 ? 3.843 10.495 4.111 1.00 97.38 348 TYR A O 1
ATOM 2791 N N . ASP A 1 349 ? 3.952 8.922 2.530 1.00 96.12 349 ASP A N 1
ATOM 2792 C CA . ASP A 1 349 ? 3.663 9.831 1.406 1.00 96.12 349 ASP A CA 1
ATOM 2793 C C . ASP A 1 349 ? 2.203 10.325 1.322 1.00 96.12 349 ASP A C 1
ATOM 2795 O O . ASP A 1 349 ? 1.850 11.081 0.410 1.00 96.12 349 ASP A O 1
ATOM 2799 N N . ARG A 1 350 ? 1.366 9.947 2.302 1.00 97.25 350 ARG A N 1
ATOM 2800 C CA . ARG A 1 350 ? -0.045 10.348 2.438 1.00 97.25 350 ARG A CA 1
ATOM 2801 C C . ARG A 1 350 ? -0.960 9.673 1.405 1.00 97.25 350 ARG A C 1
ATOM 2803 O O . ARG A 1 350 ? -2.026 10.211 1.085 1.00 97.25 350 ARG A O 1
ATOM 2810 N N . ARG A 1 351 ? -0.561 8.519 0.847 1.00 97.88 351 ARG A N 1
ATOM 2811 C CA . ARG A 1 351 ? -1.331 7.743 -0.143 1.00 97.88 351 ARG A CA 1
ATOM 2812 C C . ARG A 1 351 ? -1.589 6.306 0.306 1.00 97.88 351 ARG A C 1
ATOM 2814 O O . ARG A 1 351 ? -0.755 5.673 0.952 1.00 97.88 351 ARG A O 1
ATOM 2821 N N . ILE A 1 352 ? -2.736 5.769 -0.119 1.00 98.44 352 ILE A N 1
ATOM 2822 C CA . ILE A 1 352 ? -2.968 4.317 -0.185 1.00 98.44 352 ILE A CA 1
ATOM 2823 C C . ILE A 1 352 ? -2.926 3.919 -1.660 1.00 98.44 352 ILE A C 1
ATOM 2825 O O . ILE A 1 352 ? -3.729 4.422 -2.449 1.00 98.44 352 ILE A O 1
ATOM 2829 N N . CYS A 1 353 ? -1.999 3.043 -2.036 1.00 98.44 353 CYS A N 1
ATOM 2830 C CA . CYS A 1 353 ? -1.923 2.466 -3.376 1.00 98.44 353 CYS A CA 1
ATOM 2831 C C . CYS A 1 353 ? -2.631 1.109 -3.391 1.00 98.44 353 CYS A C 1
ATOM 2833 O O . CYS A 1 353 ? -2.434 0.288 -2.494 1.00 98.44 353 CYS A O 1
ATOM 2835 N N . LEU A 1 354 ? -3.447 0.876 -4.417 1.00 98.38 354 LEU A N 1
ATOM 2836 C CA . LEU A 1 354 ? -4.030 -0.423 -4.734 1.00 98.38 354 LEU A CA 1
ATOM 2837 C C . LEU A 1 354 ? -3.291 -0.985 -5.943 1.00 98.38 354 LEU A C 1
ATOM 2839 O O . LEU A 1 354 ? -3.112 -0.286 -6.943 1.00 98.38 354 LEU A O 1
ATOM 2843 N N . TRP A 1 355 ? -2.887 -2.241 -5.842 1.00 98.31 355 TRP A N 1
ATOM 2844 C CA . TRP A 1 355 ? -2.059 -2.933 -6.814 1.00 98.31 355 TRP A CA 1
ATOM 2845 C C . TRP A 1 355 ? -2.802 -4.135 -7.373 1.00 98.31 355 TRP A C 1
ATOM 2847 O O . TRP A 1 355 ? -3.422 -4.874 -6.614 1.00 98.31 355 TRP A O 1
ATOM 2857 N N . ASP A 1 356 ? -2.699 -4.344 -8.678 1.00 96.81 356 ASP A N 1
ATOM 2858 C CA . ASP A 1 356 ? -3.220 -5.502 -9.394 1.00 96.81 356 ASP A CA 1
ATOM 2859 C C . ASP A 1 356 ? -2.049 -6.308 -9.958 1.00 96.81 356 ASP A C 1
ATOM 2861 O O . ASP A 1 356 ? -1.467 -5.979 -10.996 1.00 96.81 356 ASP A O 1
ATOM 2865 N N . LEU A 1 357 ? -1.695 -7.384 -9.256 1.00 95.31 357 LEU A N 1
ATOM 2866 C CA . LEU A 1 357 ? -0.557 -8.227 -9.611 1.00 95.31 357 LEU A CA 1
ATOM 2867 C C . LEU A 1 357 ? -0.774 -8.990 -10.926 1.00 95.31 357 LEU A C 1
ATOM 2869 O O . LEU A 1 357 ? 0.199 -9.451 -11.523 1.00 95.31 357 LEU A O 1
ATOM 2873 N N . SER A 1 358 ? -2.015 -9.095 -11.421 1.00 93.75 358 SER A N 1
ATOM 2874 C CA . SER A 1 358 ? -2.294 -9.713 -12.724 1.00 93.75 358 SER A CA 1
ATOM 2875 C C . SER A 1 358 ? -1.797 -8.867 -13.902 1.00 93.75 358 SER A C 1
ATOM 2877 O O . SER A 1 358 ? -1.587 -9.400 -14.992 1.00 93.75 358 SER A O 1
ATOM 2879 N N . LYS A 1 359 ? -1.556 -7.566 -13.678 1.00 91.50 359 LYS A N 1
ATOM 2880 C CA . LYS A 1 359 ? -1.052 -6.623 -14.686 1.00 91.50 359 LYS A CA 1
ATOM 2881 C C . LYS A 1 359 ? 0.472 -6.506 -14.732 1.00 91.50 359 LYS A C 1
ATOM 2883 O O . LYS A 1 359 ? 0.974 -5.839 -15.641 1.00 91.50 359 LYS A O 1
ATOM 2888 N N . ILE A 1 360 ? 1.212 -7.148 -13.823 1.00 92.75 360 ILE A N 1
ATOM 2889 C CA . ILE A 1 360 ? 2.685 -7.107 -13.808 1.00 92.75 360 ILE A CA 1
ATOM 2890 C C . ILE A 1 360 ? 3.237 -7.520 -15.179 1.00 92.75 360 ILE A C 1
ATOM 2892 O O . ILE A 1 360 ? 2.926 -8.588 -15.704 1.00 92.75 360 ILE A O 1
ATOM 2896 N N . GLY A 1 361 ? 4.083 -6.665 -15.758 1.00 87.56 361 GLY A N 1
ATOM 2897 C CA . GLY A 1 361 ? 4.698 -6.902 -17.067 1.00 87.56 361 GLY A CA 1
ATOM 2898 C C . GLY A 1 361 ? 3.801 -6.623 -18.280 1.00 87.56 361 GLY A C 1
ATOM 2899 O O . GLY A 1 361 ? 4.215 -6.922 -19.400 1.00 87.56 361 GLY A O 1
ATOM 2900 N N . SER A 1 362 ? 2.611 -6.039 -18.094 1.00 87.56 362 SER A N 1
ATOM 2901 C CA . SER A 1 362 ? 1.793 -5.535 -19.209 1.00 87.56 362 SER A CA 1
ATOM 2902 C C . SER A 1 362 ? 2.500 -4.391 -19.943 1.00 87.56 362 SER A C 1
ATOM 2904 O O . SER A 1 362 ? 3.194 -3.580 -19.329 1.00 87.56 362 SER A O 1
ATOM 2906 N N . GLU A 1 363 ? 2.307 -4.288 -21.261 1.00 83.38 363 GLU A N 1
ATOM 2907 C CA . GLU A 1 363 ? 2.839 -3.161 -22.032 1.00 83.38 363 GLU A CA 1
ATOM 2908 C C . GLU A 1 363 ? 2.071 -1.867 -21.707 1.00 83.38 363 GLU A C 1
ATOM 2910 O O . GLU A 1 363 ? 0.844 -1.818 -21.780 1.00 83.38 363 GLU A O 1
ATOM 2915 N N . GLN A 1 364 ? 2.812 -0.804 -21.387 1.00 77.94 364 GLN A N 1
ATOM 2916 C CA . GLN A 1 364 ? 2.297 0.555 -21.215 1.00 77.94 364 GLN A CA 1
ATOM 2917 C C . GLN A 1 364 ? 2.819 1.479 -22.316 1.00 77.94 364 GLN A C 1
ATOM 2919 O O . GLN A 1 364 ? 3.918 1.307 -22.855 1.00 77.94 364 GLN A O 1
ATOM 2924 N N . THR A 1 365 ? 2.054 2.526 -22.606 1.00 82.31 365 THR A N 1
ATOM 2925 C CA . THR A 1 365 ? 2.568 3.693 -23.327 1.00 82.31 365 THR A CA 1
ATOM 2926 C C . THR A 1 365 ? 3.538 4.492 -22.452 1.00 82.31 365 THR A C 1
ATOM 2928 O O . THR A 1 365 ? 3.521 4.398 -21.228 1.00 82.31 365 THR A O 1
ATOM 2931 N N . ALA A 1 366 ? 4.392 5.310 -23.077 1.00 80.00 366 ALA A N 1
ATOM 2932 C CA . ALA A 1 366 ? 5.346 6.140 -22.337 1.00 80.00 366 ALA A CA 1
ATOM 2933 C C . ALA A 1 366 ? 4.659 7.143 -21.390 1.00 80.00 366 ALA A C 1
ATOM 2935 O O . ALA A 1 366 ? 5.208 7.425 -20.337 1.00 80.00 366 ALA A O 1
ATOM 2936 N N . GLU A 1 367 ? 3.468 7.631 -21.753 1.00 77.31 367 GLU A N 1
ATOM 2937 C CA . GLU A 1 367 ? 2.663 8.546 -20.931 1.00 77.31 367 GLU A CA 1
ATOM 2938 C C . GLU A 1 367 ? 2.152 7.838 -19.657 1.00 77.31 367 GLU A C 1
ATOM 2940 O O . GLU A 1 367 ? 2.293 8.367 -18.566 1.00 77.31 367 GLU A O 1
ATOM 2945 N N . GLU A 1 368 ? 1.663 6.596 -19.755 1.00 77.62 368 GLU A N 1
ATOM 2946 C CA . GLU A 1 368 ? 1.236 5.814 -18.574 1.00 77.62 368 GLU A CA 1
ATOM 2947 C C . GLU A 1 368 ? 2.397 5.429 -17.662 1.00 77.62 368 GLU A C 1
ATOM 2949 O O . GLU A 1 368 ? 2.252 5.426 -16.445 1.00 77.62 368 GLU A O 1
ATOM 2954 N N . ALA A 1 369 ? 3.554 5.118 -18.246 1.00 81.31 369 ALA A N 1
ATOM 2955 C CA . ALA A 1 369 ? 4.757 4.796 -17.489 1.00 81.31 369 ALA A CA 1
ATOM 2956 C C . ALA A 1 369 ? 5.355 6.019 -16.755 1.00 81.31 369 ALA A C 1
ATOM 2958 O O . ALA A 1 369 ? 6.246 5.842 -15.924 1.00 81.31 369 ALA A O 1
ATOM 2959 N N . GLU A 1 370 ? 4.896 7.244 -17.053 1.00 83.56 370 GLU A N 1
ATOM 2960 C CA . GLU A 1 370 ? 5.167 8.441 -16.241 1.00 83.56 370 GLU A CA 1
ATOM 2961 C C . GLU A 1 370 ? 4.219 8.543 -15.027 1.00 83.56 370 GLU A C 1
ATOM 2963 O O . GLU A 1 370 ? 4.643 9.056 -13.991 1.00 83.56 370 GLU A O 1
ATOM 2968 N N . ASP A 1 371 ? 2.991 8.012 -15.119 1.00 86.50 371 ASP A N 1
ATOM 2969 C CA . ASP A 1 371 ? 1.998 7.989 -14.030 1.00 86.50 371 ASP A CA 1
ATOM 2970 C C . ASP A 1 371 ? 2.209 6.828 -13.031 1.00 86.50 371 ASP A C 1
ATOM 2972 O O . ASP A 1 371 ? 1.861 6.955 -11.855 1.00 86.50 371 ASP A O 1
ATOM 2976 N N . GLY A 1 372 ? 2.769 5.694 -13.474 1.00 90.69 372 GLY A N 1
ATOM 2977 C CA . GLY A 1 372 ? 3.105 4.551 -12.614 1.00 90.69 372 GLY A CA 1
ATOM 2978 C C . GLY A 1 372 ? 3.291 3.222 -13.367 1.00 90.69 372 GLY A C 1
ATOM 2979 O O . GLY A 1 372 ? 3.050 3.153 -14.572 1.00 90.69 372 GLY A O 1
ATOM 2980 N N . PRO A 1 373 ? 3.719 2.141 -12.686 1.00 95.06 373 PRO A N 1
ATOM 2981 C CA . PRO A 1 373 ? 3.842 0.807 -13.289 1.00 95.06 373 PRO A CA 1
ATOM 2982 C C . PRO A 1 373 ? 2.461 0.199 -13.628 1.00 95.06 373 PRO A C 1
ATOM 2984 O O . PRO A 1 373 ? 1.460 0.620 -13.044 1.00 95.06 373 PRO A O 1
ATOM 2987 N N . PRO A 1 374 ? 2.359 -0.808 -14.522 1.00 93.69 374 PRO A N 1
ATOM 2988 C CA . PRO A 1 374 ? 1.063 -1.317 -14.995 1.00 93.69 374 PRO A CA 1
ATOM 2989 C C . PRO A 1 374 ? 0.220 -1.974 -13.897 1.00 93.69 374 PRO A C 1
ATOM 2991 O O . PRO A 1 374 ? -1.008 -1.993 -13.982 1.00 93.69 374 PRO A O 1
ATOM 2994 N N . GLU A 1 375 ? 0.871 -2.508 -12.866 1.00 95.75 375 GLU A N 1
ATOM 2995 C CA . GLU A 1 375 ? 0.230 -3.055 -11.676 1.00 95.75 375 GLU A CA 1
ATOM 2996 C C . GLU A 1 375 ? -0.312 -2.001 -10.698 1.00 95.75 375 GLU A C 1
ATOM 2998 O O . GLU A 1 375 ? -1.034 -2.376 -9.779 1.00 95.75 375 GLU A O 1
ATOM 3003 N N . LEU A 1 376 ? -0.030 -0.702 -10.858 1.00 97.19 376 LEU A N 1
ATOM 3004 C CA . LEU A 1 376 ? -0.668 0.338 -10.045 1.00 97.19 376 LEU A CA 1
ATOM 3005 C C . LEU A 1 376 ? -2.114 0.545 -10.525 1.00 97.19 376 LEU A C 1
ATOM 3007 O O . LEU A 1 376 ? -2.366 1.180 -11.546 1.00 97.19 376 LEU A O 1
ATOM 3011 N N . LEU A 1 377 ? -3.080 0.005 -9.780 1.00 95.69 377 LEU A N 1
ATOM 3012 C CA . LEU A 1 377 ? -4.497 0.036 -10.146 1.00 95.69 377 LEU A CA 1
ATOM 3013 C C . LEU A 1 377 ? -5.173 1.359 -9.763 1.00 95.69 377 LEU A C 1
ATOM 3015 O O . LEU A 1 377 ? -5.987 1.885 -10.520 1.00 95.69 377 LEU A O 1
ATOM 3019 N N . PHE A 1 378 ? -4.887 1.869 -8.563 1.00 97.19 378 PHE A N 1
ATOM 3020 C CA . PHE A 1 378 ? -5.537 3.063 -8.022 1.00 97.19 378 PHE A CA 1
ATOM 3021 C C . PHE A 1 378 ? -4.691 3.709 -6.919 1.00 97.19 378 PHE A C 1
ATOM 3023 O O . PHE A 1 378 ? -4.033 3.012 -6.151 1.00 97.19 378 PHE A O 1
ATOM 3030 N N . MET A 1 379 ? -4.767 5.035 -6.781 1.00 97.12 379 MET A N 1
ATOM 3031 C CA . MET A 1 379 ? -4.143 5.776 -5.682 1.00 97.12 379 MET A CA 1
ATOM 3032 C C . MET A 1 379 ? -5.186 6.627 -4.949 1.00 97.12 379 MET A C 1
ATOM 3034 O O . MET A 1 379 ? -5.752 7.572 -5.501 1.00 97.12 379 MET A O 1
ATOM 3038 N N . HIS A 1 380 ? -5.404 6.336 -3.669 1.00 97.88 380 HIS A N 1
ATOM 3039 C CA . HIS A 1 380 ? -6.197 7.181 -2.785 1.00 97.88 380 HIS A CA 1
ATOM 3040 C C . HIS A 1 380 ? -5.356 8.379 -2.315 1.00 97.88 380 HIS A C 1
ATOM 3042 O O . HIS A 1 380 ? -4.531 8.262 -1.410 1.00 97.88 380 HIS A O 1
ATOM 3048 N N . GLY A 1 381 ? -5.583 9.540 -2.933 1.00 96.06 381 GLY A N 1
ATOM 3049 C CA . GLY A 1 381 ? -4.959 10.826 -2.583 1.00 96.06 381 GLY A CA 1
ATOM 3050 C C . GLY A 1 381 ? -5.747 11.684 -1.589 1.00 96.06 381 GLY A C 1
ATOM 3051 O O . GLY A 1 381 ? -5.648 12.906 -1.643 1.00 96.06 381 GLY A O 1
ATOM 3052 N N . GLY A 1 382 ? -6.586 11.076 -0.743 1.00 94.00 382 GLY A N 1
ATOM 3053 C CA . GLY A 1 382 ? -7.501 11.816 0.129 1.00 94.00 382 GLY A CA 1
ATOM 3054 C C . GLY A 1 382 ? -6.884 12.404 1.393 1.00 94.00 382 GLY A C 1
ATOM 3055 O O . GLY A 1 382 ? -7.468 13.332 1.954 1.00 94.00 382 GLY A O 1
ATOM 3056 N N . PHE A 1 383 ? -5.739 11.898 1.853 1.00 97.19 383 PHE A N 1
ATOM 3057 C CA . PHE A 1 383 ? -5.111 12.347 3.096 1.00 97.19 383 PHE A CA 1
ATOM 3058 C C . PHE A 1 383 ? -4.137 13.509 2.882 1.00 97.19 383 PHE A C 1
ATOM 3060 O O . PHE A 1 383 ? -3.400 13.574 1.895 1.00 97.19 383 PHE A O 1
ATOM 3067 N N . THR A 1 384 ? -4.140 14.424 3.851 1.00 95.06 384 THR A N 1
ATOM 3068 C CA . THR A 1 384 ? -3.253 15.591 3.932 1.00 95.06 384 THR A CA 1
ATOM 3069 C C . THR A 1 384 ? -2.057 15.376 4.859 1.00 95.06 384 THR A C 1
ATOM 3071 O O . THR A 1 384 ? -1.121 16.167 4.812 1.00 95.06 384 THR A O 1
ATOM 3074 N N . ASN A 1 385 ? -2.039 14.288 5.632 1.00 95.62 385 ASN A N 1
ATOM 3075 C CA . ASN A 1 385 ? -0.942 13.905 6.519 1.00 95.62 385 ASN A CA 1
ATOM 3076 C C . ASN A 1 385 ? -0.660 12.387 6.435 1.00 95.62 385 ASN A C 1
ATOM 3078 O O . ASN A 1 385 ? -1.357 11.663 5.717 1.00 95.62 385 ASN A O 1
ATOM 3082 N N . ARG A 1 386 ? 0.400 11.920 7.108 1.00 96.50 386 ARG A N 1
ATOM 3083 C CA . ARG A 1 386 ? 0.838 10.518 7.154 1.00 96.50 386 ARG A CA 1
ATOM 3084 C C . ARG A 1 386 ? -0.308 9.596 7.569 1.00 96.50 386 ARG A C 1
ATOM 3086 O O . ARG A 1 386 ? -1.088 9.926 8.462 1.00 96.50 386 ARG A O 1
ATOM 3093 N N . ILE A 1 387 ? -0.398 8.444 6.909 1.00 97.69 387 ILE A N 1
ATOM 3094 C CA . ILE A 1 387 ? -1.404 7.417 7.197 1.00 97.69 387 ILE A CA 1
ATOM 3095 C C . ILE A 1 387 ? -0.927 6.578 8.384 1.00 97.69 387 ILE A C 1
ATOM 3097 O O . ILE A 1 387 ? 0.234 6.180 8.413 1.00 97.69 387 ILE A O 1
ATOM 3101 N N . CYS A 1 388 ? -1.824 6.293 9.328 1.00 96.75 388 CYS A N 1
ATOM 3102 C CA . CYS A 1 388 ? -1.537 5.481 10.510 1.00 96.75 388 CYS A CA 1
ATOM 3103 C C . CYS A 1 388 ? -1.863 3.996 10.283 1.00 96.75 388 CYS A C 1
ATOM 3105 O O . CYS A 1 388 ? -1.030 3.126 10.502 1.00 96.75 388 CYS A O 1
ATOM 3107 N N . ASP A 1 389 ? -3.093 3.705 9.847 1.00 98.12 389 ASP A N 1
ATOM 3108 C CA . ASP A 1 389 ? -3.616 2.346 9.647 1.00 98.12 389 ASP A CA 1
ATOM 3109 C C . ASP A 1 389 ? -4.745 2.379 8.603 1.00 98.12 389 ASP A C 1
ATOM 3111 O O . ASP A 1 389 ? -5.350 3.431 8.350 1.00 98.12 389 ASP A O 1
ATOM 3115 N N . PHE A 1 390 ? -5.029 1.232 7.989 1.00 98.31 390 PHE A N 1
ATOM 3116 C CA . PHE A 1 390 ? -6.161 1.049 7.080 1.00 98.31 390 PHE A CA 1
ATOM 3117 C C . PHE A 1 390 ? -6.661 -0.400 7.113 1.00 98.31 390 PHE A C 1
ATOM 3119 O O . PHE A 1 390 ? -5.923 -1.311 7.482 1.00 98.31 390 PHE A O 1
ATOM 3126 N N . ASP A 1 391 ? -7.914 -0.627 6.712 1.00 98.56 391 ASP A N 1
ATOM 3127 C CA . ASP A 1 391 ? -8.498 -1.972 6.657 1.00 98.56 391 ASP A CA 1
ATOM 3128 C C . ASP A 1 391 ? -9.535 -2.116 5.527 1.00 98.56 391 ASP A C 1
ATOM 3130 O O . ASP A 1 391 ? -10.385 -1.241 5.300 1.00 98.56 391 ASP A O 1
ATOM 3134 N N . TRP A 1 392 ? -9.484 -3.255 4.834 1.00 97.94 392 TRP A N 1
ATOM 3135 C CA . TRP A 1 392 ? -10.492 -3.705 3.874 1.00 97.94 392 TRP A CA 1
ATOM 3136 C C . TRP A 1 392 ? -11.764 -4.190 4.578 1.00 97.94 392 TRP A C 1
ATOM 3138 O O . TRP A 1 392 ? -11.721 -4.985 5.520 1.00 97.94 392 TRP A O 1
ATOM 3148 N N . ASN A 1 393 ? -12.929 -3.806 4.061 1.00 97.06 393 ASN A N 1
ATOM 3149 C CA . ASN A 1 393 ? -14.192 -4.369 4.518 1.00 97.06 393 ASN A CA 1
ATOM 3150 C C . ASN A 1 393 ? -14.374 -5.799 3.971 1.00 97.06 393 ASN A C 1
ATOM 3152 O O . ASN A 1 393 ? -14.349 -6.039 2.765 1.00 97.06 393 ASN A O 1
ATOM 3156 N N . LYS A 1 394 ? -14.605 -6.768 4.862 1.00 93.75 394 LYS A N 1
ATOM 3157 C CA . LYS A 1 394 ? -14.763 -8.186 4.486 1.00 93.75 394 LYS A CA 1
ATOM 3158 C C . LYS A 1 394 ? -16.137 -8.539 3.901 1.00 93.75 394 LYS A C 1
ATOM 3160 O O . LYS A 1 394 ? -16.273 -9.602 3.303 1.00 93.75 394 LYS A O 1
ATOM 3165 N N . ASN A 1 395 ? -17.137 -7.672 4.068 1.00 93.12 395 ASN A N 1
ATOM 3166 C CA . ASN A 1 395 ? -18.513 -7.894 3.611 1.00 93.12 395 ASN A CA 1
ATOM 3167 C C . ASN A 1 395 ? -18.821 -7.183 2.285 1.00 93.12 395 ASN A C 1
ATOM 3169 O O . ASN A 1 395 ? -19.581 -7.704 1.472 1.00 93.12 395 ASN A O 1
ATOM 3173 N N . ASP A 1 396 ? -18.232 -6.005 2.075 1.00 91.12 396 ASP A N 1
ATOM 3174 C CA . ASP A 1 396 ? -18.474 -5.143 0.919 1.00 91.12 396 ASP A CA 1
ATOM 3175 C C . ASP A 1 396 ? -17.199 -5.020 0.065 1.00 91.12 396 ASP A C 1
ATOM 3177 O O . ASP A 1 396 ? -16.270 -4.324 0.482 1.00 91.12 396 ASP A O 1
ATOM 3181 N N . PRO A 1 397 ? -17.149 -5.623 -1.141 1.00 90.12 397 PRO A N 1
ATOM 3182 C CA . PRO A 1 397 ? -15.999 -5.509 -2.035 1.00 90.12 397 PRO A CA 1
ATOM 3183 C C . PRO A 1 397 ? -15.628 -4.055 -2.335 1.00 90.12 397 PRO A C 1
ATOM 3185 O O . PRO A 1 397 ? -16.502 -3.184 -2.448 1.00 90.12 397 PRO A O 1
ATOM 3188 N N . TRP A 1 398 ? -14.325 -3.809 -2.485 1.00 93.69 398 TRP A N 1
ATOM 3189 C CA . TRP A 1 398 ? -13.731 -2.494 -2.753 1.00 93.69 398 TRP A CA 1
ATOM 3190 C C . TRP A 1 398 ? -13.996 -1.398 -1.704 1.00 93.69 398 TRP A C 1
ATOM 3192 O O . TRP A 1 398 ? -13.579 -0.261 -1.909 1.00 93.69 398 TRP A O 1
ATOM 3202 N N . LEU A 1 399 ? -14.666 -1.691 -0.585 1.00 95.62 399 LEU A N 1
ATOM 3203 C CA . LEU A 1 399 ? -14.864 -0.726 0.496 1.00 95.62 399 LEU A CA 1
ATOM 3204 C C . LEU A 1 399 ? -13.680 -0.765 1.469 1.00 95.62 399 LEU A C 1
ATOM 3206 O O . LEU A 1 399 ? -13.331 -1.814 2.010 1.00 95.62 399 LEU A O 1
ATOM 3210 N N . MET A 1 400 ? -13.097 0.400 1.724 1.00 97.12 400 MET A N 1
ATOM 3211 C CA . MET A 1 400 ? -11.949 0.589 2.604 1.00 97.12 400 MET A CA 1
ATOM 3212 C C . MET A 1 400 ? -12.230 1.646 3.663 1.00 97.12 400 MET A C 1
ATOM 3214 O O . MET A 1 400 ? -13.098 2.510 3.507 1.00 97.12 400 MET A O 1
ATOM 3218 N N . MET A 1 401 ? 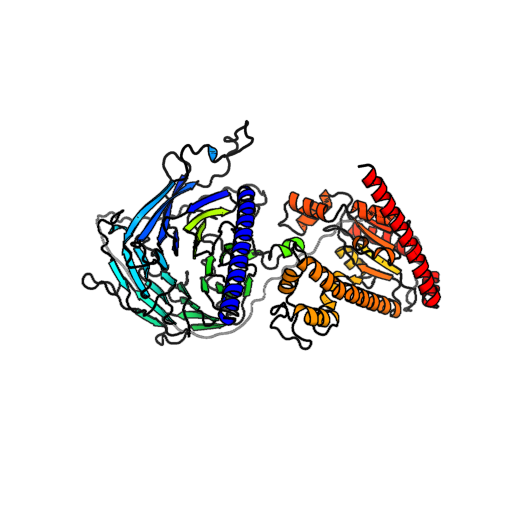-11.441 1.597 4.728 1.00 97.62 401 MET A N 1
ATOM 3219 C CA . MET A 1 401 ? -11.291 2.676 5.695 1.00 97.62 401 MET A CA 1
ATOM 3220 C C . MET A 1 401 ? -9.801 2.911 5.937 1.00 97.62 401 MET A C 1
ATOM 3222 O O . MET A 1 401 ? -9.045 1.947 5.985 1.00 97.62 401 MET A O 1
ATOM 3226 N N . GLY A 1 402 ? -9.396 4.165 6.120 1.00 98.00 402 GLY A N 1
ATOM 3227 C CA . GLY A 1 402 ? -8.056 4.531 6.577 1.00 98.00 402 GLY A CA 1
ATOM 3228 C C . GLY A 1 402 ? -8.090 5.746 7.498 1.00 98.00 402 GLY A C 1
ATOM 3229 O O . GLY A 1 402 ? -9.050 6.526 7.467 1.00 98.00 402 GLY A O 1
ATOM 3230 N N . ALA A 1 403 ? -7.044 5.905 8.304 1.00 98.00 403 ALA A N 1
ATOM 3231 C CA . ALA A 1 403 ? -6.850 7.056 9.181 1.00 98.00 403 ALA A CA 1
ATOM 3232 C C . ALA A 1 403 ? -5.473 7.702 8.993 1.00 98.00 403 ALA A C 1
ATOM 3234 O O . ALA A 1 403 ? -4.505 7.015 8.670 1.00 98.00 403 ALA A O 1
ATOM 3235 N N . ALA A 1 404 ? -5.389 9.006 9.249 1.00 97.19 404 ALA A N 1
ATOM 3236 C CA . ALA A 1 404 ? -4.152 9.779 9.237 1.00 97.19 404 ALA A CA 1
ATOM 3237 C C . ALA A 1 404 ? -3.925 10.540 10.554 1.00 97.19 404 ALA A C 1
ATOM 3239 O O . ALA A 1 404 ? -4.843 10.724 11.360 1.00 97.19 404 ALA A O 1
ATOM 3240 N N . GLU A 1 405 ? -2.687 10.995 10.753 1.00 94.94 405 GLU A N 1
ATOM 3241 C CA . GLU A 1 405 ? -2.236 11.700 11.963 1.00 94.94 405 GLU A CA 1
ATOM 3242 C C . GLU A 1 405 ? -2.973 13.027 12.221 1.00 94.94 405 GLU A C 1
ATOM 3244 O O . GLU A 1 405 ? -3.076 13.460 13.363 1.00 94.94 405 GLU A O 1
ATOM 3249 N N . ASP A 1 406 ? -3.540 13.664 11.191 1.00 93.44 406 ASP A N 1
ATOM 3250 C CA . ASP A 1 406 ? -4.314 14.917 11.273 1.00 93.44 406 ASP A CA 1
ATOM 3251 C C . ASP A 1 406 ? -5.793 14.707 11.672 1.00 93.44 406 ASP A C 1
ATOM 3253 O O . ASP A 1 406 ? -6.696 15.439 11.252 1.00 93.44 406 ASP A O 1
ATOM 3257 N N . ASN A 1 407 ? -6.047 13.677 12.484 1.00 96.00 407 ASN A N 1
ATOM 3258 C CA . ASN A 1 407 ? -7.355 13.189 12.931 1.00 96.00 407 ASN A CA 1
ATOM 3259 C C . ASN A 1 407 ? -8.317 12.762 11.802 1.00 96.00 407 ASN A C 1
ATOM 3261 O O . ASN A 1 407 ? -9.478 12.450 12.091 1.00 96.00 407 ASN A O 1
ATOM 3265 N N . GLN A 1 408 ? -7.905 12.757 10.531 1.00 96.50 408 GLN A N 1
ATOM 3266 C CA . GLN A 1 408 ? -8.791 12.395 9.425 1.00 96.50 408 GLN A CA 1
ATOM 3267 C C . GLN A 1 408 ? -9.047 10.888 9.398 1.00 96.50 408 GLN A C 1
ATOM 3269 O O . GLN A 1 408 ? -8.125 10.090 9.259 1.00 96.50 408 GLN A O 1
ATOM 3274 N N . LEU A 1 409 ? -10.322 10.508 9.438 1.00 97.44 409 LEU A N 1
ATOM 3275 C CA . LEU A 1 409 ? -10.810 9.180 9.087 1.00 97.44 409 LEU A CA 1
ATOM 3276 C C . LEU A 1 409 ? -11.529 9.268 7.739 1.00 97.44 409 LEU A C 1
ATOM 3278 O O . LEU A 1 409 ? -12.432 10.095 7.574 1.00 97.44 409 LEU A O 1
ATOM 3282 N N . GLN A 1 410 ? -11.172 8.405 6.789 1.00 97.38 410 GLN A N 1
ATOM 3283 C CA . GLN A 1 410 ? -11.865 8.304 5.504 1.00 97.38 410 GLN A CA 1
ATOM 3284 C C . GLN A 1 410 ? -12.357 6.881 5.258 1.00 97.38 410 GLN A C 1
ATOM 3286 O O . GLN A 1 410 ? -11.610 5.920 5.410 1.00 97.38 410 GLN A O 1
ATOM 3291 N N . ILE A 1 411 ? -13.622 6.762 4.859 1.00 97.00 411 ILE A N 1
ATOM 3292 C CA . ILE A 1 411 ? -14.255 5.530 4.383 1.00 97.00 411 ILE A CA 1
ATOM 3293 C C . ILE A 1 411 ? -14.554 5.744 2.902 1.00 97.00 411 ILE A C 1
ATOM 3295 O O . ILE A 1 411 ? -15.270 6.682 2.547 1.00 97.00 411 ILE A O 1
ATOM 3299 N N . PHE A 1 412 ? -14.008 4.904 2.029 1.00 95.88 412 PHE A N 1
ATOM 3300 C CA . PHE A 1 412 ? -14.099 5.108 0.586 1.00 95.88 412 PHE A CA 1
ATOM 3301 C C . PHE A 1 412 ? -14.247 3.800 -0.189 1.00 95.88 412 PHE A C 1
ATOM 3303 O O . PHE A 1 412 ? -13.840 2.732 0.260 1.00 95.88 412 PHE A O 1
ATOM 3310 N N . ARG A 1 413 ? -14.831 3.907 -1.381 1.00 94.69 413 ARG A N 1
ATOM 3311 C CA . ARG A 1 413 ? -14.955 2.844 -2.378 1.00 94.69 413 ARG A CA 1
ATOM 3312 C C . ARG A 1 413 ? -14.512 3.429 -3.723 1.00 94.69 413 ARG A C 1
ATOM 3314 O O . ARG A 1 413 ? -15.202 4.331 -4.213 1.00 94.69 413 ARG A O 1
ATOM 3321 N N . PRO A 1 414 ? -13.373 2.999 -4.301 1.00 95.00 414 PRO A N 1
ATOM 3322 C CA . PRO A 1 414 ? -12.959 3.416 -5.639 1.00 95.00 414 PRO A CA 1
ATOM 3323 C C . PRO A 1 414 ? -14.065 3.154 -6.664 1.00 95.00 414 PRO A C 1
ATOM 3325 O O . PRO A 1 414 ? -14.862 2.230 -6.500 1.00 95.00 414 PRO A O 1
ATOM 3328 N N . ALA A 1 415 ? -14.133 3.972 -7.710 1.00 90.50 415 ALA A N 1
ATOM 3329 C CA . ALA A 1 415 ? -15.162 3.829 -8.729 1.00 90.50 415 ALA A CA 1
ATOM 3330 C C . ALA A 1 415 ? -14.982 2.509 -9.487 1.00 90.50 415 ALA A C 1
ATOM 3332 O O . ALA A 1 415 ? -13.921 2.272 -10.069 1.00 90.50 415 ALA A O 1
ATOM 3333 N N . ARG A 1 416 ? -16.021 1.665 -9.538 1.00 86.19 416 ARG A N 1
ATOM 3334 C CA . ARG A 1 416 ? -15.967 0.315 -10.143 1.00 86.19 416 ARG A CA 1
ATOM 3335 C C . ARG A 1 416 ? -15.361 0.271 -11.539 1.00 86.19 416 ARG A C 1
ATOM 3337 O O . ARG A 1 416 ? -14.592 -0.630 -11.836 1.00 86.19 416 ARG A O 1
ATOM 3344 N N . LYS A 1 417 ? -15.647 1.278 -12.367 1.00 84.56 417 LYS A N 1
ATOM 3345 C CA . LYS A 1 417 ? -15.093 1.438 -13.726 1.00 84.56 417 LYS A CA 1
ATOM 3346 C C . LYS A 1 417 ? -13.552 1.476 -13.792 1.00 84.56 417 LYS A C 1
ATOM 3348 O O . LYS A 1 417 ? -13.011 1.316 -14.878 1.00 84.56 417 LYS A O 1
ATOM 3353 N N . LEU A 1 418 ? -12.875 1.751 -12.672 1.00 87.88 418 LEU A N 1
ATOM 3354 C CA . LEU A 1 418 ? -11.414 1.809 -12.550 1.00 87.88 418 LEU A CA 1
ATOM 3355 C C . LEU A 1 418 ? -10.826 0.495 -12.015 1.00 87.88 418 LEU A C 1
ATOM 3357 O O . LEU A 1 418 ? -9.732 0.111 -12.417 1.00 87.88 418 LEU A O 1
ATOM 3361 N N . VAL A 1 419 ? -11.541 -0.172 -11.101 1.00 87.38 419 VAL A N 1
ATOM 3362 C CA . VAL A 1 419 ? -11.014 -1.298 -10.307 1.00 87.38 419 VAL A CA 1
ATOM 3363 C C . VAL A 1 419 ? -11.586 -2.668 -10.678 1.00 87.38 419 VAL A C 1
ATOM 3365 O O . VAL A 1 419 ? -10.904 -3.672 -10.511 1.00 87.38 419 VAL A O 1
ATOM 3368 N N . GLU A 1 420 ? -12.805 -2.742 -11.220 1.00 82.44 420 GLU A N 1
ATOM 3369 C CA . GLU A 1 420 ? -13.389 -3.997 -11.701 1.00 82.44 420 GLU A CA 1
ATOM 3370 C C . GLU A 1 420 ? -13.062 -4.204 -13.193 1.00 82.44 420 GLU A C 1
ATOM 3372 O O . GLU A 1 420 ? -13.287 -3.300 -14.005 1.00 82.44 420 GLU A O 1
ATOM 3377 N N . PRO A 1 421 ? -12.585 -5.393 -13.612 1.00 67.75 421 PRO A N 1
ATOM 3378 C CA . PRO A 1 421 ? -12.315 -5.663 -15.019 1.00 67.75 421 PRO A CA 1
ATOM 3379 C C . PRO A 1 421 ? -13.606 -5.616 -15.847 1.00 67.75 421 PRO A C 1
ATOM 3381 O O . PRO A 1 421 ? -14.625 -6.217 -15.488 1.00 67.75 421 PRO A O 1
ATOM 3384 N N . ILE A 1 422 ? -13.555 -4.934 -16.997 1.00 50.59 422 ILE A N 1
ATOM 3385 C CA . ILE A 1 422 ? -14.703 -4.769 -17.898 1.00 50.59 422 ILE A CA 1
ATOM 3386 C C . ILE A 1 422 ? -15.166 -6.146 -18.393 1.00 50.59 422 ILE A C 1
ATOM 3388 O O . ILE A 1 422 ? -14.569 -6.749 -19.290 1.00 50.59 422 ILE A O 1
ATOM 3392 N N . LYS A 1 423 ? -16.277 -6.640 -17.835 1.00 42.41 423 LYS A N 1
ATOM 3393 C CA . LYS A 1 423 ? -16.923 -7.873 -18.292 1.00 42.41 423 LYS A CA 1
ATOM 3394 C C . LYS A 1 423 ? -17.387 -7.686 -19.736 1.00 42.41 423 LYS A C 1
ATOM 3396 O O . LYS A 1 423 ? -18.391 -7.022 -19.989 1.00 42.41 423 LYS A O 1
ATOM 3401 N N . LYS A 1 424 ? -16.671 -8.304 -20.685 1.00 34.84 424 LYS A N 1
ATOM 3402 C CA . LYS A 1 424 ? -17.122 -8.440 -22.079 1.00 34.84 424 LYS A CA 1
ATOM 3403 C C . LYS A 1 424 ? -18.550 -8.987 -22.065 1.00 34.84 424 LYS A C 1
ATOM 3405 O O . LYS A 1 424 ? -18.798 -10.018 -21.441 1.00 34.84 424 LYS A O 1
ATOM 3410 N N . THR A 1 425 ? -19.472 -8.311 -22.745 1.00 35.19 425 THR A N 1
ATOM 3411 C CA . THR A 1 425 ? -20.914 -8.607 -22.752 1.00 35.19 425 THR A CA 1
ATOM 3412 C C . THR A 1 425 ? -21.257 -9.864 -23.564 1.00 35.19 425 THR A C 1
ATOM 3414 O O . THR A 1 425 ? -21.996 -9.839 -24.546 1.00 35.19 425 THR A O 1
ATOM 3417 N N . GLY A 1 426 ? -20.734 -11.008 -23.121 1.00 33.69 426 GLY A N 1
ATOM 3418 C CA . GLY A 1 426 ? -21.314 -12.317 -23.391 1.00 33.69 426 GLY A CA 1
ATOM 3419 C C . GLY A 1 426 ? -22.593 -12.499 -22.569 1.00 33.69 426 GLY A C 1
ATOM 3420 O O . GLY A 1 426 ? -22.709 -11.963 -21.468 1.00 33.69 426 GLY A O 1
ATOM 3421 N N . LYS A 1 427 ? -23.564 -13.234 -23.125 1.00 32.69 427 LYS A N 1
ATOM 3422 C CA . LYS A 1 427 ? -24.897 -13.466 -22.538 1.00 32.69 427 LYS A CA 1
ATOM 3423 C C . LYS A 1 427 ? -24.832 -13.761 -21.035 1.00 32.69 427 LYS A C 1
ATOM 3425 O O . LYS A 1 427 ? -24.101 -14.655 -20.618 1.00 32.69 427 LYS A O 1
ATOM 3430 N N . VAL A 1 428 ? -25.658 -13.054 -20.261 1.00 32.66 428 VAL A N 1
ATOM 3431 C CA . VAL A 1 428 ? -25.7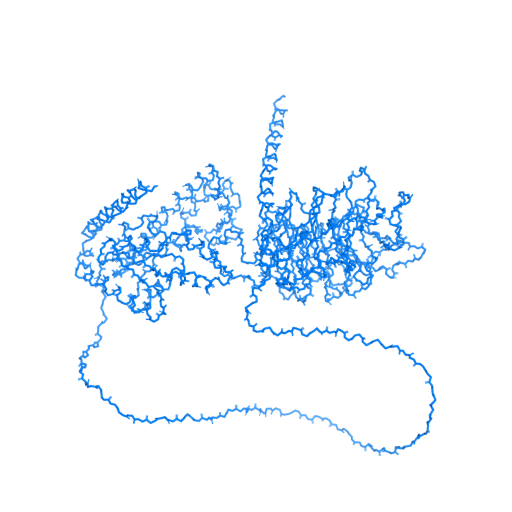93 -13.232 -18.810 1.00 32.66 428 VAL A CA 1
ATOM 3432 C C . VAL A 1 428 ? -26.184 -14.676 -18.491 1.00 32.66 428 VAL A C 1
ATOM 3434 O O . VAL A 1 428 ? -27.342 -15.064 -18.638 1.00 32.66 428 VAL A O 1
ATOM 3437 N N . ALA A 1 429 ? -25.222 -15.462 -18.014 1.00 30.86 429 ALA A N 1
ATOM 3438 C CA . ALA A 1 429 ? -25.519 -16.580 -17.137 1.00 30.86 429 ALA A CA 1
ATOM 3439 C C . ALA A 1 429 ? -25.814 -15.982 -15.757 1.00 30.86 429 ALA A C 1
ATOM 3441 O O . ALA A 1 429 ? -24.935 -15.378 -15.140 1.00 30.86 429 ALA A O 1
ATOM 3442 N N . VAL A 1 430 ? -27.062 -16.094 -15.303 1.00 31.03 430 VAL A N 1
ATOM 3443 C CA . VAL A 1 430 ? -27.437 -15.690 -13.944 1.00 31.03 430 VAL A CA 1
ATOM 3444 C C . VAL A 1 430 ? -26.662 -16.588 -12.974 1.00 31.03 430 VAL A C 1
ATOM 3446 O O . VAL A 1 430 ? -26.798 -17.810 -13.078 1.00 31.03 430 VAL A O 1
ATOM 3449 N N . PRO A 1 431 ? -25.846 -16.042 -12.053 1.00 31.19 431 PRO A N 1
ATOM 3450 C CA . PRO A 1 431 ? -25.203 -16.866 -11.045 1.00 31.19 431 PRO A CA 1
ATOM 3451 C C . PRO A 1 431 ? -26.287 -17.423 -10.121 1.00 31.19 431 PRO A C 1
ATOM 3453 O O . PRO A 1 431 ? -26.985 -16.673 -9.438 1.00 31.19 431 PRO A O 1
ATOM 3456 N N . VAL A 1 432 ? -26.443 -18.747 -10.119 1.00 29.78 432 VAL A N 1
ATOM 3457 C CA . VAL A 1 432 ? -27.270 -19.433 -9.124 1.00 29.78 432 VAL A CA 1
ATOM 3458 C C . VAL A 1 432 ? -26.598 -19.219 -7.765 1.00 29.78 432 VAL A C 1
ATOM 3460 O O . VAL A 1 432 ? -25.409 -19.529 -7.644 1.00 29.78 432 VAL A O 1
ATOM 3463 N N . PRO A 1 433 ? -27.296 -18.688 -6.746 1.00 28.97 433 PRO A N 1
ATOM 3464 C CA . PRO A 1 433 ? -26.705 -18.540 -5.427 1.00 28.97 433 PRO A CA 1
ATOM 3465 C C . PRO A 1 433 ? -26.403 -19.928 -4.859 1.00 28.97 433 PRO A C 1
ATOM 3467 O O . PRO A 1 433 ? -27.311 -20.729 -4.631 1.00 28.97 433 PRO A O 1
ATOM 3470 N N . ILE A 1 434 ? -25.121 -20.207 -4.617 1.00 30.56 434 ILE A N 1
ATOM 3471 C CA . ILE A 1 434 ? -24.706 -21.361 -3.821 1.00 30.56 434 ILE A CA 1
ATOM 3472 C C . ILE A 1 434 ? -25.099 -21.043 -2.380 1.00 30.56 434 ILE A C 1
ATOM 3474 O O . ILE A 1 434 ? -24.398 -20.327 -1.668 1.00 30.56 434 ILE A O 1
ATOM 3478 N N . VAL A 1 435 ? -26.261 -21.546 -1.969 1.00 28.97 435 VAL A N 1
ATOM 3479 C CA . VAL A 1 435 ? -26.660 -21.554 -0.563 1.00 28.97 435 VAL A CA 1
ATOM 3480 C C . VAL A 1 435 ? -25.704 -22.503 0.167 1.00 28.97 435 VAL A C 1
ATOM 3482 O O . VAL A 1 435 ? -25.625 -23.670 -0.225 1.00 28.97 435 VAL A O 1
ATOM 3485 N N . PRO A 1 436 ? -24.975 -22.062 1.209 1.00 27.95 436 PRO A N 1
ATOM 3486 C CA . PRO A 1 436 ? -24.235 -22.989 2.048 1.00 27.95 436 PRO A CA 1
ATOM 3487 C C . PRO A 1 436 ? -25.241 -23.884 2.775 1.00 27.95 436 PRO A C 1
ATOM 3489 O O . PRO A 1 436 ? -26.034 -23.409 3.591 1.00 27.95 436 PRO A O 1
ATOM 3492 N N . VAL A 1 437 ? -25.219 -25.182 2.467 1.00 27.30 437 VAL A N 1
ATOM 3493 C CA . VAL A 1 437 ? -26.000 -26.187 3.196 1.00 27.30 437 VAL A CA 1
ATOM 3494 C C . VAL A 1 437 ? -25.361 -26.365 4.571 1.00 27.30 437 VAL A C 1
ATOM 3496 O O . VAL A 1 437 ? -24.456 -27.171 4.765 1.00 27.30 437 VAL A O 1
ATOM 3499 N N . PHE A 1 438 ? -25.825 -25.568 5.530 1.00 27.70 438 PHE A N 1
ATOM 3500 C CA . PHE A 1 438 ? -25.664 -25.871 6.944 1.00 27.70 438 PHE A CA 1
ATOM 3501 C C . PHE A 1 438 ? -26.645 -26.991 7.300 1.00 27.70 438 PHE A C 1
ATOM 3503 O O . PHE A 1 438 ? -27.796 -26.722 7.647 1.00 27.70 438 PHE A O 1
ATOM 3510 N N . ASP A 1 439 ? -26.188 -28.242 7.227 1.00 25.19 439 ASP A N 1
ATOM 3511 C CA . ASP A 1 439 ? -26.910 -29.373 7.814 1.00 25.19 439 ASP A CA 1
ATOM 3512 C C . ASP A 1 439 ? -26.881 -29.251 9.346 1.00 25.19 439 ASP A C 1
ATOM 3514 O O . ASP A 1 439 ? -25.979 -29.727 10.038 1.00 25.19 439 ASP A O 1
ATOM 3518 N N . ALA A 1 440 ? -27.892 -28.569 9.882 1.00 27.56 440 ALA A N 1
ATOM 3519 C CA . ALA A 1 440 ? -28.169 -28.513 11.307 1.00 27.56 440 ALA A CA 1
ATOM 3520 C C . ALA A 1 440 ? -28.752 -29.859 11.768 1.00 27.56 440 ALA A C 1
ATOM 3522 O O . ALA A 1 440 ? -29.950 -30.114 11.644 1.00 27.56 440 ALA A O 1
ATOM 3523 N N . TRP A 1 441 ? -27.898 -30.731 12.306 1.00 24.16 441 TRP A N 1
ATOM 3524 C CA . TRP A 1 441 ? -28.321 -32.009 12.879 1.00 24.16 441 TRP A CA 1
ATOM 3525 C C . TRP A 1 441 ? -28.725 -31.836 14.353 1.00 24.16 441 TRP A C 1
ATOM 3527 O O . TRP A 1 441 ? -27.906 -31.978 15.261 1.00 24.16 441 TRP A O 1
ATOM 3537 N N . GLU A 1 442 ? -30.000 -31.522 14.602 1.00 27.47 442 GLU A N 1
ATOM 3538 C CA . GLU A 1 442 ? -30.597 -31.651 15.939 1.00 27.47 442 GLU A CA 1
ATOM 3539 C C . GLU A 1 442 ? -31.022 -33.111 16.200 1.00 27.47 442 GLU A C 1
ATOM 3541 O O . GLU A 1 442 ? -31.845 -33.654 15.456 1.00 27.47 442 GLU A O 1
ATOM 3546 N N . PRO A 1 443 ? -30.531 -33.770 17.268 1.00 27.77 443 PRO A N 1
ATOM 3547 C CA . PRO A 1 443 ? -30.964 -35.116 17.616 1.00 27.77 443 PRO A CA 1
ATOM 3548 C C . PRO A 1 443 ? -32.267 -35.077 18.431 1.00 27.77 443 PRO A C 1
ATOM 3550 O O . PRO A 1 443 ? -32.253 -34.909 19.653 1.00 27.77 443 PRO A O 1
ATOM 3553 N N . SER A 1 444 ? -33.406 -35.288 17.766 1.00 27.12 444 SER A N 1
ATOM 3554 C CA . SER A 1 444 ? -34.655 -35.655 18.454 1.00 27.12 444 SER A CA 1
ATOM 3555 C C . SER A 1 444 ? -34.677 -37.155 18.786 1.00 27.12 444 SER A C 1
ATOM 3557 O O . SER A 1 444 ? -33.998 -37.963 18.152 1.00 27.12 444 SER A O 1
ATOM 3559 N N . SER A 1 445 ? -35.380 -37.528 19.856 1.00 29.33 445 SER A N 1
ATOM 3560 C CA . SER A 1 445 ? -35.128 -38.767 20.601 1.00 29.33 445 SER A CA 1
ATOM 3561 C C . SER A 1 445 ? -36.319 -39.735 20.654 1.00 29.33 445 SER A C 1
ATOM 3563 O O . SER A 1 445 ? -37.468 -39.341 20.460 1.00 29.33 445 SER A O 1
ATOM 3565 N N . SER A 1 446 ? -36.023 -40.981 21.063 1.00 29.41 446 SER A N 1
ATOM 3566 C CA . SER A 1 446 ? -36.948 -42.040 21.536 1.00 29.41 446 SER A CA 1
ATOM 3567 C C . SER A 1 446 ? -37.531 -43.019 20.465 1.00 29.41 446 SER A C 1
ATOM 3569 O O . SER A 1 446 ? -37.353 -42.775 19.276 1.00 29.41 446 SER A O 1
ATOM 3571 N N . PRO A 1 447 ? -38.053 -44.216 20.847 1.00 41.84 447 PRO A N 1
ATOM 3572 C CA . PRO A 1 447 ? -37.194 -45.405 21.053 1.00 41.84 447 PRO A CA 1
ATOM 3573 C C . PRO A 1 447 ? -37.786 -46.768 20.560 1.00 41.84 447 PRO A C 1
ATOM 3575 O O . PRO A 1 447 ? -38.857 -46.800 19.968 1.00 41.84 447 PRO A O 1
ATOM 3578 N N . LEU A 1 448 ? -37.125 -47.885 20.953 1.00 26.47 448 LEU A N 1
ATOM 3579 C CA . LEU A 1 448 ? -37.578 -49.310 20.992 1.00 26.47 448 LEU A CA 1
ATOM 3580 C C . LEU A 1 448 ? -37.464 -50.117 19.667 1.00 26.47 448 LEU A C 1
ATOM 3582 O O . LEU A 1 448 ? -38.097 -49.790 18.677 1.00 26.47 448 LEU A O 1
ATOM 3586 N N . SER A 1 449 ? -36.551 -51.106 19.570 1.00 26.20 449 SER A N 1
ATOM 3587 C CA . SER A 1 449 ? -36.695 -52.564 19.893 1.00 26.20 449 SER A CA 1
ATOM 3588 C C . SER A 1 449 ? -37.055 -53.409 18.645 1.00 26.20 449 SER A C 1
ATOM 3590 O O . SER A 1 449 ? -37.879 -52.944 17.873 1.00 26.20 449 SER A O 1
ATOM 3592 N N . SER A 1 450 ? -36.562 -54.628 18.352 1.00 28.27 450 SER A N 1
ATOM 3593 C CA . SER A 1 450 ? -35.682 -55.607 19.039 1.00 28.27 450 SER A CA 1
ATOM 3594 C C . SER A 1 450 ? -35.232 -56.738 18.064 1.00 28.27 450 SER A C 1
ATOM 3596 O O . SER A 1 450 ? -36.069 -57.132 17.263 1.00 28.27 450 SER A O 1
ATOM 3598 N N . VAL A 1 451 ? -33.980 -57.248 18.170 1.00 24.80 451 VAL A N 1
ATOM 3599 C CA . VAL A 1 451 ? -33.496 -58.680 18.290 1.00 24.80 451 VAL A CA 1
ATOM 3600 C C . VAL A 1 451 ? -34.226 -59.822 17.495 1.00 24.80 451 VAL A C 1
ATOM 3602 O O . VAL A 1 451 ? -35.451 -59.749 17.483 1.00 24.80 451 VAL A O 1
ATOM 3605 N N . PRO A 1 452 ? -33.612 -60.939 16.959 1.00 37.66 452 PRO A N 1
ATOM 3606 C CA . PRO A 1 452 ? -32.228 -61.504 17.070 1.00 37.66 452 PRO A CA 1
ATOM 3607 C C . PRO A 1 452 ? -31.506 -62.080 15.789 1.00 37.66 452 PRO A C 1
ATOM 3609 O O . PRO A 1 452 ? -32.128 -62.406 14.789 1.00 37.66 452 PRO A O 1
ATOM 3612 N N . GLU A 1 453 ? -30.178 -62.281 15.928 1.00 27.91 453 GLU A N 1
ATOM 3613 C CA . GLU A 1 453 ? -29.278 -63.449 15.627 1.00 27.91 453 GLU A CA 1
ATOM 3614 C C . GLU A 1 453 ? -29.255 -64.336 14.339 1.00 27.91 453 GLU A C 1
ATOM 3616 O O . GLU A 1 453 ? -30.258 -64.635 13.700 1.00 27.91 453 GLU A O 1
ATOM 3621 N N . SER A 1 454 ? -28.054 -64.941 14.154 1.00 28.03 454 SER A N 1
ATOM 3622 C CA . SER A 1 454 ? -27.647 -66.141 13.364 1.00 28.03 454 SER A CA 1
ATOM 3623 C C . SER A 1 454 ? -27.350 -65.950 11.856 1.00 28.03 454 SER A C 1
ATOM 3625 O O . SER A 1 454 ? -28.039 -65.188 11.192 1.00 28.03 454 SER A O 1
ATOM 3627 N N . SER A 1 455 ? -26.327 -66.573 11.233 1.00 28.92 455 SER A N 1
ATOM 3628 C CA . SER A 1 455 ? -25.257 -67.502 11.692 1.00 28.92 455 SER A CA 1
ATOM 3629 C C . SER A 1 455 ? -24.026 -67.501 10.747 1.00 28.92 455 SER A C 1
ATOM 3631 O O . SER A 1 455 ? -24.174 -67.241 9.557 1.00 28.92 455 SER A O 1
ATOM 3633 N N . ILE A 1 456 ? -22.841 -67.861 11.269 1.00 28.50 456 ILE A N 1
ATOM 3634 C CA . ILE A 1 456 ? -21.574 -68.161 10.537 1.00 28.50 456 ILE A CA 1
ATOM 3635 C C . ILE A 1 456 ? -21.623 -69.618 9.979 1.00 28.50 456 ILE A C 1
ATOM 3637 O O . ILE A 1 456 ? -22.462 -70.374 10.482 1.00 28.50 456 ILE A O 1
ATOM 3641 N N . PRO A 1 457 ? -20.861 -70.028 8.929 1.00 38.03 457 PRO A N 1
ATOM 3642 C CA . PRO A 1 457 ? -19.420 -70.405 8.997 1.00 38.03 457 PRO A CA 1
ATOM 3643 C C . PRO A 1 457 ? -18.556 -69.690 7.917 1.00 38.03 457 PRO A C 1
ATOM 3645 O O . PRO A 1 457 ? -19.086 -69.244 6.905 1.00 38.03 457 PRO A O 1
ATOM 3648 N N . GLU A 1 458 ? -17.289 -69.322 8.153 1.00 27.67 458 GLU A N 1
ATOM 3649 C CA . GLU A 1 458 ? -16.054 -70.147 8.203 1.00 27.67 458 GLU A CA 1
ATOM 3650 C C . GLU A 1 458 ? -15.671 -70.817 6.868 1.00 27.67 458 GLU A C 1
ATOM 3652 O O . GLU A 1 458 ? -16.331 -71.758 6.443 1.00 27.67 458 GLU A O 1
ATOM 3657 N N . GLU A 1 459 ? -14.565 -70.363 6.257 1.00 27.75 459 GLU A N 1
ATOM 3658 C CA . GLU A 1 459 ? -13.360 -71.195 6.050 1.00 27.75 459 GLU A CA 1
ATOM 3659 C C . GLU A 1 459 ? -12.120 -70.327 5.709 1.00 27.75 459 GLU A C 1
ATOM 3661 O O . GLU A 1 459 ? -12.197 -69.359 4.950 1.00 27.75 459 GLU A O 1
ATOM 3666 N N . GLU A 1 460 ? -10.980 -70.666 6.324 1.00 27.45 460 GLU A N 1
ATOM 3667 C CA . GLU A 1 460 ? -9.609 -70.258 5.945 1.00 27.45 460 GLU A CA 1
ATOM 3668 C C . GLU A 1 460 ? -9.202 -71.042 4.664 1.00 27.45 460 GLU A C 1
ATOM 3670 O O . GLU A 1 460 ? -9.903 -71.963 4.265 1.00 27.45 460 GLU A O 1
ATOM 3675 N N . GLU A 1 461 ? -8.140 -70.811 3.890 1.00 29.03 461 GLU A N 1
ATOM 3676 C CA . GLU A 1 461 ? -6.856 -70.097 4.006 1.00 29.03 461 GLU A CA 1
ATOM 3677 C C . GLU A 1 461 ? -6.522 -69.542 2.572 1.00 29.03 461 GLU A C 1
ATOM 3679 O O . GLU A 1 461 ? -7.350 -69.661 1.671 1.00 29.03 461 GLU A O 1
ATOM 3684 N N . SER A 1 462 ? -5.401 -68.917 2.185 1.00 28.25 462 SER A N 1
ATOM 3685 C CA . SER A 1 462 ? -4.062 -68.733 2.763 1.00 28.25 462 SER A CA 1
ATOM 3686 C C . SER A 1 462 ? -3.375 -67.448 2.227 1.00 28.25 462 SER A C 1
ATOM 3688 O O . SER A 1 462 ? -4.005 -66.542 1.676 1.00 28.25 462 SER A O 1
ATOM 3690 N N . ARG A 1 463 ? -2.047 -67.381 2.375 1.00 29.20 463 ARG A N 1
ATOM 3691 C CA . ARG A 1 463 ? -1.059 -66.503 1.706 1.00 29.20 463 ARG A CA 1
ATOM 3692 C C . ARG A 1 463 ? 0.105 -67.411 1.216 1.00 29.20 463 ARG A C 1
ATOM 3694 O O . ARG A 1 463 ? 0.175 -68.534 1.716 1.00 29.20 463 ARG A O 1
ATOM 3701 N N . PRO A 1 464 ? 1.028 -67.015 0.296 1.00 42.59 464 PRO A N 1
ATOM 3702 C CA . PRO A 1 464 ? 1.820 -65.781 0.401 1.00 42.59 464 PRO A CA 1
ATOM 3703 C C . PRO A 1 464 ? 2.230 -65.107 -0.936 1.00 42.59 464 PRO A C 1
ATOM 3705 O O . PRO A 1 464 ? 1.577 -65.252 -1.964 1.00 42.59 464 PRO A O 1
ATOM 3708 N N . GLU A 1 465 ? 3.265 -64.268 -0.849 1.00 27.48 465 GLU A N 1
ATOM 3709 C CA . GLU A 1 465 ? 3.619 -63.140 -1.721 1.00 27.48 465 GLU A CA 1
ATOM 3710 C C . GLU A 1 465 ? 4.780 -63.447 -2.704 1.00 27.48 465 GLU A C 1
ATOM 3712 O O . GLU A 1 465 ? 5.394 -64.508 -2.625 1.00 27.48 465 GLU A O 1
ATOM 3717 N N . GLN A 1 466 ? 5.138 -62.439 -3.526 1.00 27.92 466 GLN A N 1
ATOM 3718 C CA . GLN A 1 466 ? 6.356 -62.312 -4.369 1.00 27.92 466 GLN A CA 1
ATOM 3719 C C . GLN A 1 466 ? 6.338 -63.096 -5.716 1.00 27.92 466 GLN A C 1
ATOM 3721 O O . GLN A 1 466 ? 5.768 -64.175 -5.805 1.00 27.92 466 GLN A O 1
ATOM 3726 N N . GLU A 1 467 ? 6.894 -62.608 -6.840 1.00 26.50 467 GLU A N 1
ATOM 3727 C CA . GLU A 1 467 ? 7.715 -61.403 -7.077 1.00 26.50 467 GLU A CA 1
ATOM 3728 C C . GLU A 1 467 ? 7.576 -60.814 -8.514 1.00 26.50 467 GLU A C 1
ATOM 3730 O O . GLU A 1 467 ? 6.917 -61.365 -9.392 1.00 26.50 467 GLU A O 1
ATOM 3735 N N . ILE A 1 468 ? 8.203 -59.652 -8.712 1.00 27.69 468 ILE A N 1
ATOM 3736 C CA . ILE A 1 468 ? 8.162 -58.688 -9.832 1.00 27.69 468 ILE A CA 1
ATOM 3737 C C . ILE A 1 468 ? 8.640 -59.227 -11.203 1.00 27.69 468 ILE A C 1
ATOM 3739 O O . ILE A 1 468 ? 9.715 -59.815 -11.289 1.00 27.69 468 ILE A O 1
ATOM 3743 N N . ALA A 1 469 ? 7.954 -58.844 -12.299 1.00 28.14 469 ALA A N 1
ATOM 3744 C CA . ALA A 1 469 ? 8.527 -58.789 -13.661 1.00 28.14 469 ALA A CA 1
ATOM 3745 C C . ALA A 1 469 ? 7.841 -57.749 -14.598 1.00 28.14 469 ALA A C 1
ATOM 3747 O O . ALA A 1 469 ? 6.877 -58.044 -15.293 1.00 28.14 469 ALA A O 1
ATOM 3748 N N . THR A 1 470 ? 8.367 -56.519 -14.575 1.00 28.78 470 THR A N 1
ATOM 3749 C CA . THR A 1 470 ? 8.710 -55.609 -15.707 1.00 28.78 470 THR A CA 1
ATOM 3750 C C . THR A 1 470 ? 7.987 -55.643 -17.080 1.00 28.78 470 THR A C 1
ATOM 3752 O O . THR A 1 470 ? 8.087 -56.639 -17.786 1.00 28.78 470 THR A O 1
ATOM 3755 N N . ASN A 1 471 ? 7.572 -54.440 -17.541 1.00 27.12 471 ASN A N 1
ATOM 3756 C CA . ASN A 1 471 ? 7.436 -53.948 -18.942 1.00 27.12 471 ASN A CA 1
ATOM 3757 C C . ASN A 1 471 ? 6.443 -54.691 -19.876 1.00 27.12 471 ASN A C 1
ATOM 3759 O O . ASN A 1 471 ? 6.543 -55.892 -20.057 1.00 27.12 471 ASN A O 1
ATOM 3763 N N . SER A 1 472 ? 5.519 -54.061 -20.610 1.00 29.78 472 SER A N 1
ATOM 3764 C CA . SER A 1 472 ? 5.497 -52.723 -21.229 1.00 29.78 472 SER A CA 1
ATOM 3765 C C . SER A 1 472 ? 4.120 -52.467 -21.870 1.00 29.78 472 SER A C 1
ATOM 3767 O O . SER A 1 472 ? 3.649 -53.343 -22.595 1.00 29.78 472 SER A O 1
ATOM 3769 N N . ASP A 1 473 ? 3.548 -51.269 -21.714 1.00 29.61 473 ASP A N 1
ATOM 3770 C CA . ASP A 1 473 ? 2.337 -50.832 -22.433 1.00 29.61 473 ASP A CA 1
ATOM 3771 C C . ASP A 1 473 ? 2.651 -49.657 -23.379 1.00 29.61 473 ASP A C 1
ATOM 3773 O O . ASP A 1 473 ? 2.963 -48.552 -22.936 1.00 29.61 473 ASP A O 1
ATOM 3777 N N . GLU A 1 474 ? 2.526 -49.892 -24.689 1.00 30.75 474 GLU A N 1
ATOM 3778 C CA . GLU A 1 474 ? 2.417 -48.858 -25.728 1.00 30.75 474 GLU A CA 1
ATOM 3779 C C . GLU A 1 474 ? 1.150 -49.111 -26.560 1.00 30.75 474 GLU A C 1
ATOM 3781 O O . GLU A 1 474 ? 1.091 -50.036 -27.370 1.00 30.75 474 GLU A O 1
ATOM 3786 N N . SER A 1 475 ? 0.137 -48.260 -26.392 1.00 30.00 475 SER A N 1
ATOM 3787 C CA . SER A 1 475 ? -1.028 -48.134 -27.279 1.00 30.00 475 SER A CA 1
ATOM 3788 C C . SER A 1 475 ? -1.673 -46.752 -27.024 1.00 30.00 475 SER A C 1
ATOM 3790 O O . SER A 1 475 ? -1.587 -46.244 -25.911 1.00 30.00 475 SER A O 1
ATOM 3792 N N . GLU A 1 476 ? -2.239 -46.008 -27.980 1.00 32.66 476 GLU A N 1
ATOM 3793 C CA . GLU A 1 476 ? -2.591 -46.301 -29.374 1.00 32.66 476 GLU A CA 1
ATOM 3794 C C . GLU A 1 476 ? -2.207 -45.141 -30.325 1.00 32.66 476 GLU A C 1
ATOM 3796 O O . GLU A 1 476 ? -2.208 -43.965 -29.955 1.00 32.66 476 GLU A O 1
ATOM 3801 N N . ARG A 1 477 ? -1.964 -45.457 -31.605 1.00 27.78 477 ARG A N 1
ATOM 3802 C CA . ARG A 1 477 ? -2.005 -44.501 -32.728 1.00 27.78 477 ARG A CA 1
ATOM 3803 C C . ARG A 1 477 ? -2.918 -45.059 -33.814 1.00 27.78 477 ARG A C 1
ATOM 3805 O O . ARG A 1 477 ? -2.551 -46.034 -34.466 1.00 27.78 477 ARG A O 1
ATOM 3812 N N . THR A 1 478 ? -4.040 -44.394 -34.078 1.00 30.42 478 THR A N 1
ATOM 3813 C CA . THR A 1 478 ? -5.002 -44.839 -35.099 1.00 30.42 478 THR A CA 1
ATOM 3814 C C . THR A 1 478 ? -5.003 -43.885 -36.291 1.00 30.42 478 THR A C 1
ATOM 3816 O O . THR A 1 478 ? -5.339 -42.709 -36.174 1.00 30.42 478 THR A O 1
ATOM 3819 N N . LEU A 1 479 ? -4.590 -44.400 -37.450 1.00 29.48 479 LEU A N 1
ATOM 3820 C CA . LEU A 1 479 ? -4.537 -43.686 -38.729 1.00 29.48 479 LEU A CA 1
ATOM 3821 C C . LEU A 1 479 ? -5.913 -43.645 -39.406 1.00 29.48 479 LEU A C 1
ATOM 3823 O O . LEU A 1 479 ? -6.550 -44.685 -39.548 1.00 29.48 479 LEU A O 1
ATOM 3827 N N . TYR A 1 480 ? -6.289 -42.488 -39.959 1.00 29.97 480 TYR A N 1
ATOM 3828 C CA . TYR A 1 480 ? -7.274 -42.399 -41.042 1.00 29.97 480 TYR A CA 1
ATOM 3829 C C . TYR A 1 480 ? -6.774 -41.476 -42.161 1.00 29.97 480 TYR A C 1
ATOM 3831 O O . TYR A 1 480 ? -6.179 -40.427 -41.917 1.00 29.97 480 TYR A O 1
ATOM 3839 N N . LEU A 1 481 ? -6.982 -41.920 -43.402 1.00 29.48 481 LEU A N 1
ATOM 3840 C CA . LEU A 1 481 ? -6.505 -41.289 -44.635 1.00 29.48 481 LEU A CA 1
ATOM 3841 C C . LEU A 1 481 ? -7.453 -40.160 -45.095 1.00 29.48 481 LEU A C 1
ATOM 3843 O O . LEU A 1 481 ? -8.667 -40.294 -44.927 1.00 29.48 481 LEU A O 1
ATOM 3847 N N . PRO A 1 482 ? -6.950 -39.081 -45.728 1.00 35.09 482 PRO A N 1
ATOM 3848 C CA . PRO A 1 482 ? -7.793 -38.021 -46.277 1.00 35.09 482 PRO A CA 1
ATOM 3849 C C . PRO A 1 482 ? -8.369 -38.382 -47.658 1.00 35.09 482 PRO A C 1
ATOM 3851 O O . PRO A 1 482 ? -7.695 -38.981 -48.496 1.00 35.09 482 PRO A O 1
ATOM 3854 N N . ALA A 1 483 ? -9.610 -37.959 -47.913 1.00 29.89 483 ALA A N 1
ATOM 3855 C CA . ALA A 1 483 ? -10.303 -38.147 -49.188 1.00 29.89 483 ALA A CA 1
ATOM 3856 C C . ALA A 1 483 ? -10.037 -37.006 -50.196 1.00 29.89 483 ALA A C 1
ATOM 3858 O O . ALA A 1 483 ? -9.831 -35.851 -49.827 1.00 29.89 483 ALA A O 1
ATOM 3859 N N . THR A 1 484 ? -10.096 -37.336 -51.487 1.00 31.50 484 THR A N 1
ATOM 3860 C CA . THR A 1 484 ? -9.933 -36.421 -52.633 1.00 31.50 484 THR A CA 1
ATOM 3861 C C . THR A 1 484 ? -11.245 -35.749 -53.069 1.00 31.50 484 THR A C 1
ATOM 3863 O O . THR A 1 484 ? -12.264 -36.439 -53.133 1.00 31.50 484 THR A O 1
ATOM 3866 N N . PRO A 1 485 ? -11.216 -34.488 -53.542 1.00 33.81 485 PRO A N 1
ATOM 3867 C CA . PRO A 1 485 ? -12.222 -33.923 -54.452 1.00 33.81 485 PRO A CA 1
ATOM 3868 C C . PRO A 1 485 ? -11.742 -33.885 -55.930 1.00 33.81 485 PRO A C 1
ATOM 3870 O O . PRO A 1 485 ? -10.543 -34.018 -56.186 1.00 33.81 485 PRO A O 1
ATOM 3873 N N . PRO A 1 486 ? -12.655 -33.726 -56.914 1.00 35.00 486 PRO A N 1
ATOM 3874 C CA . PRO A 1 486 ? -12.392 -33.962 -58.343 1.00 35.00 486 PRO A CA 1
ATOM 3875 C C . PRO A 1 486 ? -11.882 -32.736 -59.135 1.00 35.00 486 PRO A C 1
ATOM 3877 O O . PRO A 1 486 ? -11.749 -31.632 -58.612 1.00 35.00 486 PRO A O 1
ATOM 3880 N N . SER A 1 487 ? -11.592 -32.944 -60.425 1.00 29.19 487 SER A N 1
ATOM 3881 C CA . SER A 1 487 ? -10.819 -32.044 -61.291 1.00 29.19 487 SER A CA 1
ATOM 3882 C C . SER A 1 487 ? -11.592 -31.379 -62.450 1.00 29.19 487 SER A C 1
ATOM 3884 O O . SER A 1 487 ? -12.353 -32.032 -63.155 1.00 29.19 487 SER A O 1
ATOM 3886 N N . SER A 1 488 ? -11.201 -30.125 -62.750 1.00 29.38 488 SER A N 1
ATOM 3887 C CA . SER A 1 488 ? -11.321 -29.413 -64.051 1.00 29.38 488 SER A CA 1
ATOM 3888 C C . SER A 1 488 ? -12.720 -28.978 -64.555 1.00 29.38 488 SER A C 1
ATOM 3890 O O . SER A 1 488 ? -13.718 -29.544 -64.119 1.00 29.38 488 SER A O 1
ATOM 3892 N N . PRO A 1 489 ? -12.826 -28.029 -65.527 1.00 43.72 489 PRO A N 1
ATOM 3893 C CA . PRO A 1 489 ? -11.765 -27.235 -66.185 1.00 43.72 489 PRO A CA 1
ATOM 3894 C C . PRO A 1 489 ? -12.009 -25.701 -66.237 1.00 43.72 489 PRO A C 1
ATOM 3896 O O . PRO A 1 489 ? -13.140 -25.246 -66.141 1.00 43.72 489 PRO A O 1
ATOM 3899 N N . TYR A 1 490 ? -10.957 -24.902 -66.476 1.00 27.47 490 TYR A N 1
ATOM 3900 C CA . TYR A 1 490 ? -10.806 -24.031 -67.668 1.00 27.47 490 TYR A CA 1
ATOM 3901 C C . TYR A 1 490 ? -9.447 -23.294 -67.663 1.00 27.47 490 TYR A C 1
ATOM 3903 O O . TYR A 1 490 ? -8.862 -23.022 -66.619 1.00 27.47 490 TYR A O 1
ATOM 3911 N N . ALA A 1 491 ? -8.910 -23.057 -68.861 1.00 26.19 491 ALA A N 1
ATOM 3912 C CA . ALA A 1 491 ? -7.506 -22.739 -69.128 1.00 26.19 491 ALA A CA 1
ATOM 3913 C C . ALA A 1 491 ? -7.030 -21.322 -68.742 1.00 26.19 491 ALA A C 1
ATOM 3915 O O . ALA A 1 491 ? -7.762 -20.347 -68.888 1.00 26.19 491 ALA A O 1
ATOM 3916 N N . VAL A 1 492 ? -5.728 -21.209 -68.440 1.00 27.89 492 VAL A N 1
ATOM 3917 C CA . VAL A 1 492 ? -4.911 -20.025 -68.771 1.00 27.89 492 VAL A CA 1
ATOM 3918 C C . VAL A 1 492 ? -3.646 -20.499 -69.493 1.00 27.89 492 VAL A C 1
ATOM 3920 O O . VAL A 1 492 ? -3.002 -21.465 -69.081 1.00 27.89 492 VAL A O 1
ATOM 3923 N N . GLU A 1 493 ? -3.326 -19.848 -70.609 1.00 26.20 493 GLU A N 1
ATOM 3924 C CA . GLU A 1 493 ? -2.259 -20.247 -71.528 1.00 26.20 493 GLU A CA 1
ATOM 3925 C C . GLU A 1 493 ? -0.868 -19.725 -71.114 1.00 26.20 493 GLU A C 1
ATOM 3927 O O . GLU A 1 493 ? -0.726 -18.757 -70.368 1.00 26.20 493 GLU A O 1
ATOM 3932 N N . ARG A 1 494 ? 0.188 -20.388 -71.600 1.00 24.88 494 ARG A N 1
ATOM 3933 C CA . ARG A 1 494 ? 1.592 -20.119 -71.235 1.00 24.88 494 ARG A CA 1
ATOM 3934 C C . ARG A 1 494 ? 2.142 -18.842 -71.879 1.00 24.88 494 ARG A C 1
ATOM 3936 O O . ARG A 1 494 ? 2.063 -18.713 -73.097 1.00 24.88 494 ARG A O 1
ATOM 3943 N N . VAL A 1 495 ? 2.972 -18.087 -71.146 1.00 26.97 495 VAL A N 1
ATOM 3944 C CA . VAL A 1 495 ? 4.137 -17.398 -71.746 1.00 26.97 495 VAL A CA 1
ATOM 3945 C C . VAL A 1 495 ? 5.410 -17.608 -70.913 1.00 26.97 495 VAL A C 1
ATOM 3947 O O . VAL A 1 495 ? 5.634 -16.960 -69.902 1.00 26.97 495 VAL A O 1
ATOM 3950 N N . ARG A 1 496 ? 6.232 -18.538 -71.415 1.00 25.84 496 ARG A N 1
ATOM 3951 C CA . ARG A 1 496 ? 7.697 -18.703 -71.293 1.00 25.84 496 ARG A CA 1
ATOM 3952 C C . ARG A 1 496 ? 8.462 -17.982 -70.168 1.00 25.84 496 ARG A C 1
ATOM 3954 O O . ARG A 1 496 ? 8.734 -16.787 -70.254 1.00 25.84 496 ARG A O 1
ATOM 3961 N N . ASP A 1 497 ? 9.068 -18.804 -69.313 1.00 26.62 497 ASP A N 1
ATOM 3962 C CA . ASP A 1 497 ? 10.357 -18.512 -68.683 1.00 26.62 497 ASP A CA 1
ATOM 3963 C C . ASP A 1 497 ? 11.449 -18.128 -69.698 1.00 26.62 497 ASP A C 1
ATOM 3965 O O . ASP A 1 497 ? 11.605 -18.744 -70.759 1.00 26.62 497 ASP A O 1
ATOM 3969 N N . LYS A 1 498 ? 12.311 -17.198 -69.279 1.00 27.50 498 LYS A N 1
ATOM 3970 C CA . LYS A 1 498 ? 13.747 -17.237 -69.577 1.00 27.50 498 LYS A CA 1
ATOM 3971 C C . LYS A 1 498 ? 14.493 -17.108 -68.255 1.00 27.50 498 LYS A C 1
ATOM 3973 O O . LYS A 1 498 ? 14.447 -16.058 -67.622 1.00 27.50 498 LYS A O 1
ATOM 3978 N N . GLY A 1 499 ? 15.155 -18.184 -67.844 1.00 27.05 499 GLY A N 1
ATOM 3979 C CA . GLY A 1 499 ? 15.906 -18.205 -66.595 1.00 27.05 499 GLY A CA 1
ATOM 3980 C C . GLY A 1 499 ? 17.182 -17.363 -66.645 1.00 27.05 499 GLY A C 1
ATOM 3981 O O . GLY A 1 499 ? 17.766 -17.141 -67.705 1.00 27.05 499 GLY A O 1
ATOM 3982 N N . SER A 1 500 ? 17.646 -16.971 -65.462 1.00 25.25 500 SER A N 1
ATOM 3983 C CA . SER A 1 500 ? 19.047 -16.652 -65.192 1.00 25.25 500 SER A CA 1
ATOM 3984 C C . SER A 1 500 ? 19.329 -16.999 -63.735 1.00 25.25 500 SER A C 1
ATOM 3986 O O . SER A 1 500 ? 18.867 -16.311 -62.827 1.00 25.25 500 SER A O 1
ATOM 3988 N N . MET A 1 501 ? 20.062 -18.086 -63.507 1.00 27.61 501 MET A N 1
ATOM 3989 C CA . MET A 1 501 ? 20.562 -18.444 -62.182 1.00 27.61 501 MET A CA 1
ATOM 3990 C C . MET A 1 501 ? 21.892 -17.725 -61.928 1.00 27.61 501 MET A C 1
ATOM 3992 O O . MET A 1 501 ? 22.743 -17.701 -62.809 1.00 27.61 501 MET A O 1
ATOM 3996 N N . LEU A 1 502 ? 22.068 -17.240 -60.695 1.00 34.47 502 LEU A N 1
ATOM 3997 C CA . LEU A 1 502 ? 23.356 -16.995 -60.031 1.00 34.47 502 LEU A CA 1
ATOM 3998 C C . LEU A 1 502 ? 24.347 -16.011 -60.693 1.00 34.47 502 LEU A C 1
ATOM 4000 O O . LEU A 1 502 ? 25.173 -16.403 -61.507 1.00 34.47 502 LEU A O 1
ATOM 4004 N N . THR A 1 503 ? 24.447 -14.806 -60.123 1.00 26.52 503 THR A N 1
ATOM 4005 C CA . THR A 1 503 ? 25.751 -14.314 -59.638 1.00 26.52 503 THR A CA 1
ATOM 4006 C C . THR A 1 503 ? 25.596 -13.621 -58.287 1.00 26.52 503 THR A C 1
ATOM 4008 O O . THR A 1 503 ? 24.722 -12.781 -58.076 1.00 26.52 503 THR A O 1
ATOM 4011 N N . SER A 1 504 ? 26.469 -13.984 -57.351 1.00 39.72 504 SER A N 1
ATOM 4012 C CA . SER A 1 504 ? 26.747 -13.204 -56.151 1.00 39.72 504 SER A CA 1
ATOM 4013 C C . SER A 1 504 ? 27.781 -12.137 -56.498 1.00 39.72 504 SER A C 1
ATOM 4015 O O . SER A 1 504 ? 28.947 -12.472 -56.689 1.00 39.72 504 SER A O 1
ATOM 4017 N N . GLU A 1 505 ? 27.392 -10.866 -56.546 1.00 31.48 505 GLU A N 1
ATOM 4018 C CA . GLU A 1 505 ? 28.357 -9.768 -56.618 1.00 31.48 505 GLU A CA 1
ATOM 4019 C C . GLU A 1 505 ? 27.823 -8.519 -55.914 1.00 31.48 505 GLU A C 1
ATOM 4021 O O . GLU A 1 505 ? 26.620 -8.249 -55.887 1.00 31.48 505 GLU A O 1
ATOM 4026 N N . SER A 1 506 ? 28.723 -7.804 -55.246 1.00 33.56 506 SER A N 1
ATOM 4027 C CA . SER A 1 506 ? 28.372 -6.854 -54.194 1.00 33.56 506 SER A CA 1
ATOM 4028 C C . SER A 1 506 ? 28.837 -5.436 -54.509 1.00 33.56 506 SER A C 1
ATOM 4030 O O . SER A 1 506 ? 30.004 -5.264 -54.848 1.00 33.56 506 SER A O 1
ATOM 4032 N N . LYS A 1 507 ? 27.986 -4.452 -54.173 1.00 41.72 507 LYS A N 1
ATOM 4033 C CA . LYS A 1 507 ? 28.318 -3.022 -53.971 1.00 41.72 507 LYS A CA 1
ATOM 4034 C C . LYS A 1 507 ? 28.675 -2.228 -55.256 1.00 41.72 507 LYS A C 1
ATOM 4036 O O . LYS A 1 507 ? 29.124 -2.799 -56.232 1.00 41.72 507 LYS A O 1
ATOM 4041 N N . GLN A 1 508 ? 28.454 -0.911 -55.349 1.00 40.91 508 GLN A N 1
ATOM 4042 C CA . GLN A 1 508 ? 27.884 0.057 -54.395 1.00 40.91 508 GLN A CA 1
ATOM 4043 C C . GLN A 1 508 ? 26.657 0.806 -54.940 1.00 40.91 508 GLN A C 1
ATOM 4045 O O . GLN A 1 508 ? 26.408 0.917 -56.137 1.00 40.91 508 GLN A O 1
ATOM 4050 N N . SER A 1 509 ? 25.927 1.420 -54.015 1.00 48.03 509 SER A N 1
ATOM 4051 C CA . SER A 1 509 ? 25.051 2.563 -54.253 1.00 48.03 509 SER A CA 1
ATOM 4052 C C . SER A 1 509 ? 25.271 3.539 -53.094 1.00 48.03 509 SER A C 1
ATOM 4054 O O . SER A 1 509 ? 25.288 3.096 -51.948 1.00 48.03 509 SER A O 1
ATOM 4056 N N . ALA A 1 510 ? 25.455 4.836 -53.356 1.00 57.72 510 ALA A N 1
ATOM 4057 C CA . ALA A 1 510 ? 25.350 5.854 -52.318 1.00 57.72 510 ALA A CA 1
ATOM 4058 C C . ALA A 1 510 ? 23.998 5.752 -51.621 1.00 57.72 510 ALA A C 1
ATOM 4060 O O . ALA A 1 510 ? 22.968 5.448 -52.229 1.00 57.72 510 ALA A O 1
ATOM 4061 N N . MET A 1 511 ? 24.070 5.994 -50.325 1.00 76.69 511 MET A N 1
ATOM 4062 C CA . MET A 1 511 ? 23.080 5.587 -49.355 1.00 76.69 511 MET A CA 1
ATOM 4063 C C . MET A 1 511 ? 21.983 6.643 -49.230 1.00 76.69 511 MET A C 1
ATOM 4065 O O . MET A 1 511 ? 22.231 7.749 -48.750 1.00 76.69 511 MET A O 1
ATOM 4069 N N . LEU A 1 512 ? 20.764 6.292 -49.635 1.00 85.06 512 LEU A N 1
ATOM 4070 C CA . LEU A 1 512 ? 19.579 7.101 -49.375 1.00 85.06 512 LEU A CA 1
ATOM 4071 C C . LEU A 1 512 ? 19.278 7.126 -47.869 1.00 85.06 512 LEU A C 1
ATOM 4073 O O . LEU A 1 512 ? 19.209 6.079 -47.227 1.00 85.06 512 LEU A O 1
ATOM 4077 N N . LEU A 1 513 ? 19.046 8.314 -47.315 1.00 89.12 513 LEU A N 1
ATOM 4078 C CA . LEU A 1 513 ? 18.513 8.475 -45.963 1.00 89.12 513 LEU A CA 1
ATOM 4079 C C . LEU A 1 513 ? 16.985 8.514 -46.043 1.00 89.12 513 LEU A C 1
ATOM 4081 O O . LEU A 1 513 ? 16.416 9.511 -46.497 1.00 89.12 513 LEU A O 1
ATOM 4085 N N . LEU A 1 514 ? 16.351 7.411 -45.643 1.00 91.75 514 LEU A N 1
ATOM 4086 C CA . LEU A 1 514 ? 14.903 7.236 -45.602 1.00 91.75 514 LEU A CA 1
ATOM 4087 C C . LEU A 1 514 ? 14.407 7.515 -44.178 1.00 91.75 514 LEU A C 1
ATOM 4089 O O . LEU A 1 514 ? 14.597 6.699 -43.282 1.00 91.75 514 LEU A O 1
ATOM 4093 N N . GLY A 1 515 ? 13.786 8.670 -43.960 1.00 93.50 515 GLY A N 1
ATOM 4094 C CA . GLY A 1 515 ? 13.171 9.002 -42.676 1.00 93.50 515 GLY A CA 1
ATOM 4095 C C . GLY A 1 515 ? 11.869 8.235 -42.482 1.00 93.50 515 GLY A C 1
ATOM 4096 O O . GLY A 1 515 ? 10.951 8.421 -43.275 1.00 93.50 515 GLY A O 1
ATOM 4097 N N . LEU A 1 516 ? 11.774 7.401 -41.450 1.00 94.56 516 LEU A N 1
ATOM 4098 C CA . LEU A 1 516 ? 10.558 6.682 -41.074 1.00 94.56 516 LEU A CA 1
ATOM 4099 C C . LEU A 1 516 ? 9.918 7.368 -39.864 1.00 94.56 516 LEU A C 1
ATOM 4101 O O . LEU A 1 516 ? 10.559 7.558 -38.832 1.00 94.56 516 LEU A O 1
ATOM 4105 N N . THR A 1 517 ? 8.646 7.738 -39.996 1.00 92.50 517 THR A N 1
ATOM 4106 C CA . THR A 1 517 ? 7.862 8.354 -38.919 1.00 92.50 517 THR A CA 1
ATOM 4107 C C . THR A 1 517 ? 6.387 7.952 -39.019 1.00 92.50 517 THR A C 1
ATOM 4109 O O . THR A 1 517 ? 5.939 7.414 -40.031 1.00 92.50 517 THR A O 1
ATOM 4112 N N . GLY A 1 518 ? 5.626 8.173 -37.953 1.00 87.88 518 GLY A N 1
ATOM 4113 C CA . GLY A 1 518 ? 4.214 7.809 -37.842 1.00 87.88 518 GLY A CA 1
ATOM 4114 C C . GLY A 1 518 ? 3.742 7.958 -36.399 1.00 87.88 518 GLY A C 1
ATOM 4115 O O . GLY A 1 518 ? 4.527 7.751 -35.473 1.00 87.88 518 GLY A O 1
ATOM 4116 N N . SER A 1 519 ? 2.478 8.336 -36.209 1.00 84.06 519 SER A N 1
ATOM 4117 C CA . SER A 1 519 ? 1.869 8.488 -34.879 1.00 84.06 519 SER A CA 1
ATOM 4118 C C . SER A 1 519 ? 1.600 7.128 -34.214 1.00 84.06 519 SER A C 1
ATOM 4120 O O . SER A 1 519 ? 1.734 6.070 -34.843 1.00 84.06 519 SER A O 1
ATOM 4122 N N . ILE A 1 520 ? 1.204 7.132 -32.940 1.00 81.81 520 ILE A N 1
ATOM 4123 C CA . ILE A 1 520 ? 0.836 5.921 -32.191 1.00 81.81 520 ILE A CA 1
ATOM 4124 C C . ILE A 1 520 ? -0.198 5.042 -32.935 1.00 81.81 520 ILE A C 1
ATOM 4126 O O . ILE A 1 520 ? -1.044 5.550 -33.668 1.00 81.81 520 ILE A O 1
ATOM 4130 N N . ALA A 1 521 ? -0.096 3.714 -32.795 1.00 82.12 521 ALA A N 1
ATOM 4131 C CA . ALA A 1 521 ? -0.960 2.700 -33.432 1.00 82.12 521 ALA A CA 1
ATOM 4132 C C . ALA A 1 521 ? -1.054 2.702 -34.982 1.00 82.12 521 ALA A C 1
ATOM 4134 O O . ALA A 1 521 ? -1.813 1.926 -35.564 1.00 82.12 521 ALA A O 1
ATOM 4135 N N . THR A 1 522 ? -0.228 3.485 -35.686 1.00 88.06 522 THR A N 1
ATOM 4136 C CA . THR A 1 522 ? -0.199 3.506 -37.167 1.00 88.06 522 THR A CA 1
ATOM 4137 C C . THR A 1 522 ? 0.484 2.292 -37.805 1.00 88.06 522 THR A C 1
ATOM 4139 O O . THR A 1 522 ? 0.250 1.995 -38.974 1.00 88.06 522 THR A O 1
ATOM 4142 N N . GLY A 1 523 ? 1.326 1.565 -37.061 1.00 87.06 523 GLY A N 1
ATOM 4143 C CA . GLY A 1 523 ? 2.088 0.411 -37.563 1.00 87.06 523 GLY A CA 1
ATOM 4144 C C . GLY A 1 523 ? 3.543 0.698 -37.961 1.00 87.06 523 GLY A C 1
ATOM 4145 O O . GLY A 1 523 ? 4.170 -0.160 -38.580 1.00 87.06 523 GLY A O 1
ATOM 4146 N N . LYS A 1 524 ? 4.112 1.857 -37.584 1.00 90.62 524 LYS A N 1
ATOM 4147 C CA . LYS A 1 524 ? 5.527 2.231 -37.817 1.00 90.62 524 LYS A CA 1
ATOM 4148 C C . LYS A 1 524 ? 6.519 1.087 -37.558 1.00 90.62 524 LYS A C 1
ATOM 4150 O O . LYS A 1 524 ? 7.304 0.744 -38.439 1.00 90.62 524 LYS A O 1
ATOM 4155 N N . SER A 1 525 ? 6.451 0.453 -36.385 1.00 87.62 525 SER A N 1
ATOM 4156 C CA . SER A 1 525 ? 7.356 -0.642 -35.997 1.00 87.62 525 SER A CA 1
ATOM 4157 C C . SER A 1 525 ? 7.194 -1.891 -36.876 1.00 87.62 525 SER A C 1
ATOM 4159 O O . SER A 1 525 ? 8.174 -2.573 -37.167 1.00 87.62 525 SER A O 1
ATOM 4161 N N . THR A 1 526 ? 5.983 -2.160 -37.376 1.00 89.88 526 THR A N 1
ATOM 4162 C CA . THR A 1 526 ? 5.717 -3.230 -38.351 1.00 89.88 526 THR A CA 1
ATOM 4163 C C . THR A 1 526 ? 6.414 -2.936 -39.678 1.00 89.88 526 THR A C 1
ATOM 4165 O O . THR A 1 526 ? 7.095 -3.810 -40.210 1.00 89.88 526 THR A O 1
ATOM 4168 N N . VAL A 1 527 ? 6.330 -1.696 -40.175 1.00 91.50 527 VAL A N 1
ATOM 4169 C CA . VAL A 1 527 ? 7.049 -1.256 -41.387 1.00 91.50 527 VAL A CA 1
ATOM 4170 C C . VAL A 1 527 ? 8.567 -1.345 -41.186 1.00 91.50 527 VAL A C 1
ATOM 4172 O O . VAL A 1 527 ? 9.260 -1.909 -42.029 1.00 91.50 527 VAL A O 1
ATOM 4175 N N . SER A 1 528 ? 9.081 -0.893 -40.039 1.00 92.50 528 SER A N 1
ATOM 4176 C CA . SER A 1 528 ? 10.498 -1.007 -39.647 1.00 92.50 528 SER A CA 1
ATOM 4177 C C . SER A 1 528 ? 10.981 -2.476 -39.634 1.00 92.50 528 SER A C 1
ATOM 4179 O O . SER A 1 528 ? 12.031 -2.821 -40.190 1.00 92.50 528 SER A O 1
ATOM 4181 N N . SER A 1 529 ? 10.157 -3.396 -39.110 1.00 91.44 529 SER A N 1
ATOM 4182 C CA . SER A 1 529 ? 10.420 -4.845 -39.125 1.00 91.44 529 SER A CA 1
ATOM 4183 C C . SER A 1 529 ? 10.381 -5.462 -40.531 1.00 91.44 529 SER A C 1
ATOM 4185 O O . SER A 1 529 ? 11.128 -6.398 -40.809 1.00 91.44 529 SER A O 1
ATOM 4187 N N . ILE A 1 530 ? 9.530 -4.959 -41.430 1.00 91.44 530 ILE A N 1
ATOM 4188 C CA . ILE A 1 530 ? 9.454 -5.422 -42.825 1.00 91.44 530 ILE A CA 1
ATOM 4189 C C . ILE A 1 530 ? 10.669 -4.925 -43.624 1.00 91.44 530 ILE A C 1
ATOM 4191 O O . ILE A 1 530 ? 11.293 -5.709 -44.335 1.00 91.44 530 ILE A O 1
ATOM 4195 N N . LEU A 1 531 ? 11.063 -3.656 -43.467 1.00 92.25 531 LEU A N 1
ATOM 4196 C CA . LEU A 1 531 ? 12.201 -3.061 -44.182 1.00 92.25 531 LEU A CA 1
ATOM 4197 C C . LEU A 1 531 ? 13.563 -3.645 -43.766 1.00 92.25 531 LEU A C 1
ATOM 4199 O O . LEU A 1 531 ? 14.484 -3.689 -44.583 1.00 92.25 531 LEU A O 1
ATOM 4203 N N . SER A 1 532 ? 13.695 -4.131 -42.530 1.00 92.06 532 SER A N 1
ATOM 4204 C CA . SER A 1 532 ? 14.907 -4.815 -42.047 1.00 92.06 532 SER A CA 1
ATOM 4205 C C . SER A 1 532 ? 15.033 -6.272 -42.512 1.00 92.06 532 SER A C 1
ATOM 4207 O O . SER A 1 532 ? 16.128 -6.838 -42.475 1.00 92.06 532 SER A O 1
ATOM 4209 N N . LYS A 1 533 ? 13.948 -6.891 -42.990 1.00 90.44 533 LYS A N 1
ATOM 4210 C CA . LYS A 1 533 ? 13.915 -8.288 -43.453 1.00 90.44 533 LYS A CA 1
ATOM 4211 C C . LYS A 1 533 ? 14.087 -8.396 -44.977 1.00 90.44 533 LYS A C 1
ATOM 4213 O O . LYS A 1 533 ? 13.917 -7.407 -45.697 1.00 90.44 533 LYS A O 1
ATOM 4218 N N . PRO A 1 534 ? 14.443 -9.581 -45.512 1.00 85.44 534 PRO A N 1
ATOM 4219 C CA . PRO A 1 534 ? 14.369 -9.836 -46.950 1.00 85.44 534 PRO A CA 1
ATOM 4220 C C . PRO A 1 534 ? 12.947 -9.553 -47.473 1.00 85.44 534 PRO A C 1
ATOM 4222 O O . PRO A 1 534 ? 11.988 -9.899 -46.785 1.00 85.44 534 PRO A O 1
ATOM 4225 N N . PRO A 1 535 ? 12.781 -8.945 -48.664 1.00 86.38 535 PRO A N 1
ATOM 4226 C CA . PRO A 1 535 ? 13.800 -8.695 -49.689 1.00 86.38 535 PRO A CA 1
ATOM 4227 C C . PRO A 1 535 ? 14.562 -7.360 -49.556 1.00 86.38 535 PRO A C 1
ATOM 4229 O O . PRO A 1 535 ? 15.401 -7.066 -50.408 1.00 86.38 535 PRO A O 1
ATOM 4232 N N . TYR A 1 536 ? 14.265 -6.531 -48.551 1.00 87.44 536 TYR A N 1
ATOM 4233 C CA . TYR A 1 536 ? 14.820 -5.174 -48.431 1.00 87.44 536 TYR A CA 1
ATOM 4234 C C . TYR A 1 536 ? 16.149 -5.137 -47.674 1.00 87.44 536 TYR A C 1
ATOM 4236 O O . TYR A 1 536 ? 17.091 -4.490 -48.137 1.00 87.44 536 TYR A O 1
ATOM 4244 N N . SER A 1 537 ? 16.215 -5.849 -46.543 1.00 88.25 537 SER A N 1
ATOM 4245 C CA . SER A 1 537 ? 17.402 -6.009 -45.690 1.00 88.25 537 SER A CA 1
ATOM 4246 C C . SER A 1 537 ? 18.104 -4.688 -45.346 1.00 88.25 537 SER A C 1
ATOM 4248 O O . SER A 1 537 ? 19.334 -4.606 -45.360 1.00 88.25 537 SER A O 1
ATOM 4250 N N . LEU A 1 538 ? 17.327 -3.637 -45.070 1.00 90.31 538 LEU A N 1
ATOM 4251 C CA . LEU A 1 538 ? 17.856 -2.306 -44.790 1.00 90.31 538 LEU A CA 1
ATOM 4252 C C . LEU A 1 538 ? 18.323 -2.169 -43.332 1.00 90.31 538 LEU A C 1
ATOM 4254 O O . LEU A 1 538 ? 17.615 -2.596 -42.418 1.00 90.31 538 LEU A O 1
ATOM 4258 N N . PRO A 1 539 ? 19.476 -1.523 -43.083 1.00 91.31 539 PRO A N 1
ATOM 4259 C CA . PRO A 1 539 ? 19.861 -1.112 -41.738 1.00 91.31 539 PRO A CA 1
ATOM 4260 C C . PRO A 1 539 ? 18.886 -0.060 -41.189 1.00 91.31 539 PRO A C 1
ATOM 4262 O O . PRO A 1 539 ? 18.623 0.957 -41.839 1.00 91.31 539 PRO A O 1
ATOM 4265 N N . ILE A 1 540 ? 18.397 -0.307 -39.974 1.00 94.00 540 ILE A N 1
ATOM 4266 C CA . ILE A 1 540 ? 17.567 0.618 -39.197 1.00 94.00 540 ILE A CA 1
ATOM 4267 C C . ILE A 1 540 ? 18.460 1.332 -38.179 1.00 94.00 540 ILE A C 1
ATOM 4269 O O . ILE A 1 540 ? 19.206 0.684 -37.446 1.00 94.00 540 ILE A O 1
ATOM 4273 N N . VAL A 1 541 ? 18.377 2.658 -38.139 1.00 93.31 541 VAL A N 1
ATOM 4274 C CA . VAL A 1 541 ? 18.973 3.526 -37.119 1.00 93.31 541 VAL A CA 1
ATOM 4275 C C . VAL A 1 541 ? 17.814 4.052 -36.280 1.00 93.31 541 VAL A C 1
ATOM 4277 O O . VAL A 1 541 ? 17.114 4.979 -36.687 1.00 93.31 541 VAL A O 1
ATOM 4280 N N . ASP A 1 542 ? 17.582 3.399 -35.147 1.00 90.88 542 ASP A N 1
ATOM 4281 C CA . ASP A 1 542 ? 16.494 3.692 -34.211 1.00 90.88 542 ASP A CA 1
ATOM 4282 C C . ASP A 1 542 ? 16.946 4.763 -33.206 1.00 90.88 542 ASP A C 1
ATOM 4284 O O . ASP A 1 542 ? 17.886 4.554 -32.431 1.00 90.88 542 ASP A O 1
ATOM 4288 N N . ALA A 1 543 ? 16.305 5.934 -33.244 1.00 86.94 543 ALA A N 1
ATOM 4289 C CA . ALA A 1 543 ? 16.673 7.054 -32.383 1.00 86.94 543 ALA A CA 1
ATOM 4290 C C . ALA A 1 543 ? 16.339 6.821 -30.898 1.00 86.94 543 ALA A C 1
ATOM 4292 O O . ALA A 1 543 ? 17.073 7.321 -30.043 1.00 86.94 543 ALA A O 1
ATOM 4293 N N . ASP A 1 544 ? 15.297 6.047 -30.584 1.00 84.38 544 ASP A N 1
ATOM 4294 C CA . ASP A 1 544 ? 14.872 5.773 -29.207 1.00 84.38 544 ASP A CA 1
ATOM 4295 C C . ASP A 1 544 ? 15.816 4.755 -28.553 1.00 84.38 544 ASP A C 1
ATOM 4297 O O . ASP A 1 544 ? 16.246 4.926 -27.406 1.00 84.38 544 ASP A O 1
ATOM 4301 N N . LEU A 1 545 ? 16.229 3.731 -29.310 1.00 87.38 545 LEU A N 1
ATOM 4302 C CA . LEU A 1 545 ? 17.265 2.787 -28.890 1.00 87.38 545 LEU A CA 1
ATOM 4303 C C . LEU A 1 545 ? 18.608 3.500 -28.670 1.00 87.38 545 LEU A C 1
ATOM 4305 O O . LEU A 1 545 ? 19.257 3.299 -27.642 1.00 87.38 545 LEU A O 1
ATOM 4309 N N . ILE A 1 546 ? 19.012 4.376 -29.597 1.00 89.62 546 ILE A N 1
ATOM 4310 C CA . ILE A 1 546 ? 20.256 5.150 -29.478 1.00 89.62 546 ILE A CA 1
ATOM 4311 C C . ILE A 1 546 ? 20.206 6.097 -28.273 1.00 89.62 546 ILE A C 1
ATOM 4313 O O . ILE A 1 546 ? 21.184 6.175 -27.530 1.00 89.62 546 ILE A O 1
ATOM 4317 N N . ALA A 1 547 ? 19.080 6.775 -28.025 1.00 86.19 547 ALA A N 1
ATOM 4318 C CA . ALA A 1 547 ? 18.903 7.634 -26.853 1.00 86.19 547 ALA A CA 1
ATOM 4319 C C . ALA A 1 547 ? 19.081 6.875 -25.527 1.00 86.19 547 ALA A C 1
ATOM 4321 O O . ALA A 1 547 ? 19.601 7.438 -24.562 1.00 86.19 547 ALA A O 1
ATOM 4322 N N . ARG A 1 548 ? 18.720 5.585 -25.481 1.00 86.88 548 ARG A N 1
ATOM 4323 C CA . ARG A 1 548 ? 18.976 4.715 -24.322 1.00 86.88 548 ARG A CA 1
ATOM 4324 C C . ARG A 1 548 ? 20.446 4.303 -24.210 1.00 86.88 548 ARG A C 1
ATOM 4326 O O . ARG A 1 548 ? 20.957 4.329 -23.092 1.00 86.88 548 ARG A O 1
ATOM 4333 N N . GLN A 1 549 ? 21.104 3.992 -25.330 1.00 88.88 549 GLN A N 1
ATOM 4334 C CA . GLN A 1 549 ? 22.499 3.526 -25.393 1.00 88.88 549 GLN A CA 1
ATOM 4335 C C . GLN A 1 549 ? 23.534 4.615 -25.077 1.00 88.88 549 GLN A C 1
ATOM 4337 O O . GLN A 1 549 ? 24.516 4.352 -24.388 1.00 88.88 549 GLN A O 1
ATOM 4342 N N . VAL A 1 550 ? 23.341 5.859 -25.538 1.00 90.38 550 VAL A N 1
ATOM 4343 C CA . VAL A 1 550 ? 24.334 6.942 -25.332 1.00 90.38 550 VAL A CA 1
ATOM 4344 C C . VAL A 1 550 ? 24.421 7.458 -23.888 1.00 90.38 550 VAL A C 1
ATOM 4346 O O . VAL A 1 550 ? 25.236 8.337 -23.604 1.00 90.38 550 VAL A O 1
ATOM 4349 N N . VAL A 1 551 ? 23.588 6.920 -22.993 1.00 89.94 551 VAL A N 1
ATOM 4350 C CA . VAL A 1 551 ? 23.596 7.177 -21.545 1.00 89.94 551 VAL A CA 1
ATOM 4351 C C . VAL A 1 551 ? 23.915 5.914 -20.725 1.00 89.94 551 VAL A C 1
ATOM 4353 O O . VAL A 1 551 ? 23.762 5.916 -19.507 1.00 89.94 551 VAL A O 1
ATOM 4356 N N . GLU A 1 552 ? 24.373 4.831 -21.364 1.00 88.62 552 GLU A N 1
ATOM 4357 C CA . GLU A 1 552 ? 24.859 3.631 -20.668 1.00 88.62 552 GLU A CA 1
ATOM 4358 C C . GLU A 1 552 ? 26.260 3.839 -20.054 1.00 88.62 552 GLU A C 1
ATOM 4360 O O . GLU A 1 552 ? 27.054 4.630 -20.585 1.00 88.62 552 GLU A O 1
ATOM 4365 N N . PRO A 1 553 ? 26.613 3.107 -18.976 1.00 87.44 553 PRO A N 1
ATOM 4366 C CA . PRO A 1 553 ? 27.921 3.204 -18.329 1.00 87.44 553 PRO A CA 1
ATOM 4367 C C . PRO A 1 553 ? 29.102 3.033 -19.290 1.00 87.44 553 PRO A C 1
ATOM 4369 O O . PRO A 1 553 ? 29.108 2.169 -20.171 1.00 87.44 553 PRO A O 1
ATOM 4372 N N . GLY A 1 554 ? 30.119 3.877 -19.112 1.00 83.19 554 GLY A N 1
ATOM 4373 C CA . GLY A 1 554 ? 31.310 3.921 -19.964 1.00 83.19 554 GLY A CA 1
ATOM 4374 C C . GLY A 1 554 ? 31.149 4.728 -21.260 1.00 83.19 554 GLY A C 1
ATOM 4375 O O . GLY A 1 554 ? 32.089 4.792 -22.052 1.00 83.19 554 GLY A O 1
ATOM 4376 N N . THR A 1 555 ? 29.996 5.365 -21.496 1.00 89.25 555 THR A N 1
ATOM 4377 C CA . THR A 1 555 ? 29.813 6.312 -22.611 1.00 89.25 555 THR A CA 1
ATOM 4378 C C . THR A 1 555 ? 30.121 7.758 -22.204 1.00 89.25 555 THR A C 1
ATOM 4380 O O . THR A 1 555 ? 30.030 8.142 -21.040 1.00 89.25 555 THR A O 1
ATOM 4383 N N . ALA A 1 556 ? 30.459 8.604 -23.183 1.00 88.44 556 ALA A N 1
ATOM 4384 C CA . ALA A 1 556 ? 30.717 10.025 -22.933 1.00 88.44 556 ALA A CA 1
ATOM 4385 C C . ALA A 1 556 ? 29.457 10.801 -22.493 1.00 88.44 556 ALA A C 1
ATOM 4387 O O . ALA A 1 556 ? 29.576 11.754 -21.728 1.00 88.44 556 ALA A O 1
ATOM 4388 N N . GLY A 1 557 ? 28.266 10.392 -22.953 1.00 88.50 557 GLY A N 1
ATOM 4389 C CA . GLY A 1 557 ? 26.998 10.983 -22.516 1.00 88.50 557 GLY A CA 1
ATOM 4390 C C . GLY A 1 557 ? 26.694 10.642 -21.059 1.00 88.50 557 GLY A C 1
ATOM 4391 O O . GLY A 1 557 ? 26.419 11.546 -20.276 1.00 88.50 557 GLY A O 1
ATOM 4392 N N . TYR A 1 558 ? 26.857 9.371 -20.673 1.00 90.75 558 TYR A N 1
ATOM 4393 C CA . TYR A 1 558 ? 26.812 8.938 -19.273 1.00 90.75 558 TYR A CA 1
ATOM 4394 C C . TYR A 1 558 ? 27.787 9.734 -18.390 1.00 90.75 558 TYR A C 1
ATOM 4396 O O . TYR A 1 558 ? 27.356 10.334 -17.410 1.00 90.75 558 TYR A O 1
ATOM 4404 N N . ASN A 1 559 ? 29.070 9.824 -18.765 1.00 90.69 559 ASN A N 1
ATOM 4405 C CA . ASN A 1 559 ? 30.072 10.536 -17.960 1.00 90.69 559 ASN A CA 1
ATOM 4406 C C . ASN A 1 559 ? 29.701 12.012 -17.736 1.00 90.69 559 ASN A C 1
ATOM 4408 O O . ASN A 1 559 ? 29.794 12.490 -16.612 1.00 90.69 559 ASN A O 1
ATOM 4412 N N . ALA A 1 560 ? 29.235 12.717 -18.773 1.00 91.25 560 ALA A N 1
ATOM 4413 C CA . ALA A 1 560 ? 28.842 14.124 -18.670 1.00 91.25 560 ALA A CA 1
ATOM 4414 C C . ALA A 1 560 ? 27.539 14.343 -17.871 1.00 91.25 560 ALA A C 1
ATOM 4416 O O . ALA A 1 560 ? 27.372 15.391 -17.248 1.00 91.25 560 ALA A O 1
ATOM 4417 N N . ILE A 1 561 ? 26.618 13.368 -17.868 1.00 91.38 561 ILE A N 1
ATOM 4418 C CA . ILE A 1 561 ? 25.442 13.378 -16.981 1.00 91.38 561 ILE A CA 1
ATOM 4419 C C . ILE A 1 561 ? 25.894 13.194 -15.529 1.00 91.38 561 ILE A C 1
ATOM 4421 O O . ILE A 1 561 ? 25.496 13.972 -14.669 1.00 91.38 561 ILE A O 1
ATOM 4425 N N . VAL A 1 562 ? 26.753 12.208 -15.260 1.00 91.19 562 VAL A N 1
ATOM 4426 C CA . VAL A 1 562 ? 27.255 11.923 -13.908 1.00 91.19 562 VAL A CA 1
ATOM 4427 C C . VAL A 1 562 ? 28.065 13.096 -13.355 1.00 91.19 562 VAL A C 1
ATOM 4429 O O . VAL A 1 562 ? 27.784 13.542 -12.251 1.00 91.19 562 VAL A O 1
ATOM 4432 N N . GLU A 1 563 ? 29.003 13.654 -14.121 1.00 91.31 563 GLU A N 1
ATOM 4433 C CA . GLU A 1 563 ? 29.808 14.815 -13.710 1.00 91.31 563 GLU A CA 1
ATOM 4434 C C . GLU A 1 563 ? 28.943 16.016 -13.298 1.00 91.31 563 GLU A C 1
ATOM 4436 O O . GLU A 1 563 ? 29.259 16.705 -12.330 1.00 91.31 563 GLU A O 1
ATOM 4441 N N . HIS A 1 564 ? 27.838 16.262 -14.010 1.00 90.25 564 HIS A N 1
ATOM 4442 C CA . HIS A 1 564 ? 26.995 17.424 -13.750 1.00 90.25 564 HIS A CA 1
ATOM 4443 C C . HIS A 1 564 ? 25.933 17.198 -12.667 1.00 90.25 564 HIS A C 1
ATOM 4445 O O . HIS A 1 564 ? 25.699 18.085 -11.848 1.00 90.25 564 HIS A O 1
ATOM 4451 N N . PHE A 1 565 ? 25.276 16.035 -12.664 1.00 91.38 565 PHE A N 1
ATOM 4452 C CA . PHE A 1 565 ? 24.121 15.782 -11.803 1.00 91.38 565 PHE A CA 1
ATOM 4453 C C . PHE A 1 565 ? 24.469 15.019 -10.516 1.00 91.38 565 PHE A C 1
ATOM 4455 O O . PHE A 1 565 ? 23.791 15.236 -9.517 1.00 91.38 565 PHE A O 1
ATOM 4462 N N . LEU A 1 566 ? 25.530 14.198 -10.471 1.00 88.00 566 LEU A N 1
ATOM 4463 C CA . LEU A 1 566 ? 25.877 13.419 -9.266 1.00 88.00 566 LEU A CA 1
ATOM 4464 C C . LEU A 1 566 ? 26.146 14.287 -8.018 1.00 88.00 566 LEU A C 1
ATOM 4466 O O . LEU A 1 566 ? 25.689 13.893 -6.948 1.00 88.00 566 LEU A O 1
ATOM 4470 N N . PRO A 1 567 ? 26.802 15.469 -8.100 1.00 87.44 567 PRO A N 1
ATOM 4471 C CA . PRO A 1 567 ? 27.023 16.316 -6.921 1.00 87.44 567 PRO A CA 1
ATOM 4472 C C . PRO A 1 567 ? 25.737 16.865 -6.285 1.00 87.44 567 PRO A C 1
ATOM 4474 O O . PRO A 1 567 ? 25.764 17.274 -5.131 1.00 87.44 567 PRO A O 1
ATOM 4477 N N . THR A 1 568 ? 24.629 16.904 -7.034 1.00 82.88 568 THR A N 1
ATOM 4478 C CA . THR A 1 568 ? 23.326 17.437 -6.583 1.00 82.88 568 THR A CA 1
ATOM 4479 C C . THR A 1 568 ? 22.224 16.375 -6.525 1.00 82.88 568 THR A C 1
ATOM 4481 O O . THR A 1 568 ? 21.108 16.670 -6.116 1.00 82.88 568 THR A O 1
ATOM 4484 N N . THR A 1 569 ? 22.517 15.149 -6.964 1.00 86.19 569 THR A N 1
ATOM 4485 C CA . THR A 1 569 ? 21.575 14.027 -7.086 1.00 86.19 569 THR A CA 1
ATOM 4486 C C . THR A 1 569 ? 22.306 12.753 -6.633 1.00 86.19 569 THR A C 1
ATOM 4488 O O . THR A 1 569 ? 22.873 12.041 -7.468 1.00 86.19 569 THR A O 1
ATOM 4491 N N . PRO A 1 570 ? 22.391 12.478 -5.317 1.00 83.94 570 PRO A N 1
ATOM 4492 C CA . PRO A 1 570 ? 23.195 11.369 -4.793 1.00 83.94 570 PRO A CA 1
ATOM 4493 C C . PRO A 1 570 ? 22.663 9.984 -5.208 1.00 83.94 570 PRO A C 1
ATOM 4495 O O . PRO A 1 570 ? 23.445 9.045 -5.348 1.00 83.94 570 PRO A O 1
ATOM 4498 N N . ASP A 1 571 ? 21.361 9.872 -5.486 1.00 86.44 571 ASP A N 1
ATOM 4499 C CA . ASP A 1 571 ? 20.659 8.669 -5.955 1.00 86.44 571 ASP A CA 1
ATOM 4500 C C . ASP A 1 571 ? 20.718 8.461 -7.485 1.00 86.44 571 ASP A C 1
ATOM 4502 O O . ASP A 1 571 ? 20.091 7.540 -8.012 1.00 86.44 571 ASP A O 1
ATOM 4506 N N . LEU A 1 572 ? 21.489 9.279 -8.218 1.00 87.69 572 LEU A N 1
ATOM 4507 C CA . LEU A 1 572 ? 21.599 9.248 -9.687 1.00 87.69 572 LEU A CA 1
ATOM 4508 C C . LEU A 1 572 ? 22.121 7.918 -10.259 1.00 87.69 572 LEU A C 1
ATOM 4510 O O . LEU A 1 572 ? 21.925 7.638 -11.444 1.00 87.69 572 LEU A O 1
ATOM 4514 N N . LEU A 1 573 ? 22.809 7.106 -9.456 1.00 89.44 573 LEU A N 1
ATOM 4515 C CA . LEU A 1 573 ? 23.435 5.854 -9.879 1.00 89.44 573 LEU A CA 1
ATOM 4516 C C . LEU A 1 573 ? 22.882 4.677 -9.079 1.00 89.44 573 LEU A C 1
ATOM 4518 O O . LEU A 1 573 ? 22.959 4.670 -7.854 1.00 89.44 573 LEU A O 1
ATOM 4522 N N . LEU A 1 574 ? 22.383 3.667 -9.792 1.00 85.56 574 LEU A N 1
ATOM 4523 C CA . LEU A 1 574 ? 21.904 2.411 -9.213 1.00 85.56 574 LEU A CA 1
ATOM 4524 C C . LEU A 1 574 ? 23.061 1.645 -8.539 1.00 85.56 574 LEU A C 1
ATOM 4526 O O . LEU A 1 574 ? 24.207 1.779 -8.980 1.00 85.56 574 LEU A O 1
ATOM 4530 N N . PRO A 1 575 ? 22.802 0.837 -7.496 1.00 75.19 575 PRO A N 1
ATOM 4531 C CA . PRO A 1 575 ? 23.854 0.129 -6.762 1.00 75.19 575 PRO A CA 1
ATOM 4532 C C . PRO A 1 575 ? 24.594 -0.916 -7.617 1.00 75.19 575 PRO A C 1
ATOM 4534 O O . PRO A 1 575 ? 25.802 -1.093 -7.445 1.00 75.19 575 PRO A O 1
ATOM 4537 N N . ASP A 1 576 ? 23.909 -1.547 -8.576 1.00 73.44 576 ASP A N 1
ATOM 4538 C CA . ASP A 1 576 ? 24.463 -2.596 -9.439 1.00 73.44 576 ASP A CA 1
ATOM 4539 C C . ASP A 1 576 ? 25.677 -2.129 -10.258 1.00 73.44 576 ASP A C 1
ATOM 4541 O O . ASP A 1 576 ? 25.580 -1.312 -11.175 1.00 73.44 576 ASP A O 1
ATOM 4545 N N . ALA A 1 577 ? 26.851 -2.697 -9.988 1.00 71.00 577 ALA A N 1
ATOM 4546 C CA . ALA A 1 577 ? 28.060 -2.404 -10.749 1.00 71.00 577 ALA A CA 1
ATOM 4547 C C . ALA A 1 577 ? 28.191 -3.324 -11.976 1.00 71.00 577 ALA A C 1
ATOM 4549 O O . ALA A 1 577 ? 28.468 -4.516 -11.854 1.00 71.00 577 ALA A O 1
ATOM 4550 N N . THR A 1 578 ? 28.085 -2.762 -13.184 1.00 73.81 578 THR A N 1
ATOM 4551 C CA . THR A 1 578 ? 28.535 -3.460 -14.402 1.00 73.81 578 THR A CA 1
ATOM 4552 C C . THR A 1 578 ? 30.053 -3.292 -14.581 1.00 73.81 578 THR A C 1
ATOM 4554 O O . THR A 1 578 ? 30.620 -2.321 -14.072 1.00 73.81 578 THR A O 1
ATOM 4557 N N . PRO A 1 579 ? 30.732 -4.122 -15.402 1.00 69.75 579 PRO A N 1
ATOM 4558 C CA . PRO A 1 579 ? 32.149 -3.928 -15.743 1.00 69.75 579 PRO A CA 1
ATOM 4559 C C . PRO A 1 579 ? 32.492 -2.578 -16.406 1.00 69.75 579 PRO A C 1
ATOM 4561 O O . PRO A 1 579 ? 33.666 -2.278 -16.602 1.00 69.75 579 PRO A O 1
ATOM 4564 N N . LYS A 1 580 ? 31.485 -1.776 -16.787 1.00 71.19 580 LYS A N 1
ATOM 4565 C CA . LYS A 1 580 ? 31.632 -0.430 -17.367 1.00 71.19 580 LYS A CA 1
ATOM 4566 C C . LYS A 1 580 ? 31.209 0.701 -16.412 1.00 71.19 580 LYS A C 1
ATOM 4568 O O . LYS A 1 580 ? 31.255 1.864 -16.807 1.00 71.19 580 LYS A O 1
ATOM 4573 N N . GLY A 1 581 ? 30.781 0.378 -15.189 1.00 79.00 581 GLY A N 1
ATOM 4574 C CA . GLY A 1 581 ? 30.256 1.319 -14.193 1.00 79.00 581 GLY A CA 1
ATOM 4575 C C . GLY A 1 581 ? 28.817 1.016 -13.755 1.00 79.00 581 GLY A C 1
ATOM 4576 O O . GLY A 1 581 ? 28.196 0.055 -14.217 1.00 79.00 581 GLY A O 1
ATOM 4577 N N . ARG A 1 582 ? 28.289 1.849 -12.854 1.00 86.69 582 ARG A N 1
ATOM 4578 C CA . ARG A 1 582 ? 26.915 1.764 -12.327 1.00 86.69 582 ARG A CA 1
ATOM 4579 C C . ARG A 1 582 ? 25.908 2.376 -13.316 1.00 86.69 582 ARG A C 1
ATOM 4581 O O . ARG A 1 582 ? 26.206 3.442 -13.845 1.00 86.69 582 ARG A O 1
ATOM 4588 N N . PRO A 1 583 ? 24.748 1.761 -13.609 1.00 87.19 583 PRO A N 1
ATOM 4589 C CA . PRO A 1 583 ? 23.748 2.347 -14.497 1.00 87.19 583 PRO A CA 1
ATOM 4590 C C . PRO A 1 583 ? 23.055 3.562 -13.864 1.00 87.19 583 PRO A C 1
ATOM 4592 O O . PRO A 1 583 ? 22.943 3.674 -12.645 1.00 87.19 583 PRO A O 1
ATOM 4595 N N . LEU A 1 584 ? 22.583 4.485 -14.708 1.00 87.81 584 LEU A N 1
ATOM 4596 C CA . LEU A 1 584 ? 21.818 5.651 -14.259 1.00 87.81 584 LEU A CA 1
ATOM 4597 C C . LEU A 1 584 ? 20.448 5.234 -13.719 1.00 87.81 584 LEU A C 1
ATOM 4599 O O . LEU A 1 584 ? 19.694 4.526 -14.392 1.00 87.81 584 LEU A O 1
ATOM 4603 N N . ASN A 1 585 ? 20.098 5.774 -12.558 1.00 88.44 585 ASN A N 1
ATOM 4604 C CA . ASN A 1 585 ? 18.749 5.768 -12.019 1.00 88.44 585 ASN A CA 1
ATOM 4605 C C . ASN A 1 585 ? 17.886 6.736 -12.851 1.00 88.44 585 ASN A C 1
ATOM 4607 O O . ASN A 1 585 ? 17.883 7.953 -12.644 1.00 88.44 585 ASN A O 1
ATOM 4611 N N . ARG A 1 586 ? 17.207 6.192 -13.871 1.00 83.75 586 ARG A N 1
ATOM 4612 C CA . ARG A 1 586 ? 16.379 6.973 -14.806 1.00 83.75 586 ARG A CA 1
ATOM 4613 C C . ARG A 1 586 ? 15.229 7.709 -14.090 1.00 83.75 586 ARG A C 1
ATOM 4615 O O . ARG A 1 586 ? 15.070 8.889 -14.395 1.00 83.75 586 ARG A O 1
ATOM 4622 N N . PRO A 1 587 ? 14.501 7.106 -13.123 1.00 79.81 587 PRO A N 1
ATOM 4623 C CA . PRO A 1 587 ? 13.552 7.831 -12.274 1.00 79.81 587 PRO A CA 1
ATOM 4624 C C . PRO A 1 587 ? 14.166 9.020 -11.522 1.00 79.81 587 PRO A C 1
ATOM 4626 O O . PRO A 1 587 ? 13.626 10.121 -11.601 1.00 79.81 587 PRO A O 1
ATOM 4629 N N . ALA A 1 588 ? 15.317 8.854 -10.857 1.00 81.38 588 ALA A N 1
ATOM 4630 C CA . ALA A 1 588 ? 15.974 9.948 -10.128 1.00 81.38 588 ALA A CA 1
ATOM 4631 C C . ALA A 1 588 ? 16.338 11.129 -11.041 1.00 81.38 588 ALA A C 1
ATOM 4633 O O . ALA A 1 588 ? 15.969 12.274 -10.766 1.00 81.38 588 ALA A O 1
ATOM 4634 N N . LEU A 1 589 ? 16.981 10.843 -12.180 1.00 84.31 589 LEU A N 1
ATOM 4635 C CA . LEU A 1 589 ? 17.284 11.857 -13.192 1.00 84.31 589 LEU A CA 1
ATOM 4636 C C . LEU A 1 589 ? 16.000 12.508 -13.737 1.00 84.31 589 LEU A C 1
ATOM 4638 O O . LEU A 1 589 ? 15.961 13.721 -13.932 1.00 84.31 589 LEU A O 1
ATOM 4642 N N . GLY A 1 590 ? 14.938 11.721 -13.931 1.00 80.56 590 GLY A N 1
ATOM 4643 C CA . GLY A 1 590 ? 13.627 12.193 -14.369 1.00 80.56 590 GLY A CA 1
ATOM 4644 C C . GLY A 1 590 ? 13.008 13.209 -13.407 1.00 80.56 590 GLY A C 1
ATOM 4645 O O . GLY A 1 590 ? 12.650 14.306 -13.834 1.00 80.56 590 GLY A O 1
ATOM 4646 N N . ARG A 1 591 ? 12.977 12.912 -12.099 1.00 82.75 591 ARG A N 1
ATOM 4647 C CA . ARG A 1 591 ? 12.487 13.838 -11.054 1.00 82.75 591 ARG A CA 1
ATOM 4648 C C . ARG A 1 591 ? 13.227 15.180 -11.060 1.00 82.75 591 ARG A C 1
ATOM 4650 O O . ARG A 1 591 ? 12.612 16.219 -10.797 1.00 82.75 591 ARG A O 1
ATOM 4657 N N . ARG A 1 592 ? 14.528 15.161 -11.379 1.00 80.88 592 ARG A N 1
ATOM 4658 C CA . ARG A 1 592 ? 15.401 16.344 -11.450 1.00 80.88 592 ARG A CA 1
ATOM 4659 C C . ARG A 1 592 ? 15.133 17.215 -12.686 1.00 80.88 592 ARG A C 1
ATOM 4661 O O . ARG A 1 592 ? 15.218 18.435 -12.571 1.00 80.88 592 ARG A O 1
ATOM 4668 N N . VAL A 1 593 ? 14.797 16.622 -13.840 1.00 81.94 593 VAL A N 1
ATOM 4669 C CA . VAL A 1 593 ? 14.666 17.335 -15.134 1.00 81.94 593 VAL A CA 1
ATOM 4670 C C . VAL A 1 593 ? 13.238 17.490 -15.678 1.00 81.94 593 VAL A C 1
ATOM 4672 O O . VAL A 1 593 ? 13.044 18.236 -16.637 1.00 81.94 593 VAL A O 1
ATOM 4675 N N . PHE A 1 594 ? 12.230 16.831 -15.102 1.00 68.44 594 PHE A N 1
ATOM 4676 C CA . PHE A 1 594 ? 10.834 16.924 -15.550 1.00 68.44 594 PHE A CA 1
ATOM 4677 C C . PHE A 1 594 ? 9.905 17.513 -14.472 1.00 68.44 594 PHE A C 1
ATOM 4679 O O . PHE A 1 594 ? 10.082 17.304 -13.267 1.00 68.44 594 PHE A O 1
ATOM 4686 N N . GLY A 1 595 ? 8.930 18.311 -14.922 1.00 71.81 595 GLY A N 1
ATOM 4687 C CA . GLY A 1 595 ? 8.008 19.101 -14.096 1.00 71.81 595 GLY A CA 1
ATOM 4688 C C . GLY A 1 595 ? 8.010 20.596 -14.451 1.00 71.81 595 GLY A C 1
ATOM 4689 O O . GLY A 1 595 ? 8.758 21.043 -15.322 1.00 71.81 595 GLY A O 1
ATOM 4690 N N . SER A 1 596 ? 7.171 21.380 -13.771 1.00 54.44 596 SER A N 1
ATOM 4691 C CA . SER A 1 596 ? 7.040 22.831 -13.961 1.00 54.44 596 SER A CA 1
ATOM 4692 C C . SER A 1 596 ? 7.866 23.626 -12.941 1.00 54.44 596 SER A C 1
ATOM 4694 O O . SER A 1 596 ? 7.553 23.614 -11.754 1.00 54.44 596 SER A O 1
ATOM 4696 N N . GLY A 1 597 ? 8.894 24.343 -13.401 1.00 76.19 597 GLY A N 1
ATOM 4697 C CA . GLY A 1 597 ? 9.714 25.247 -12.583 1.00 76.19 597 GLY A CA 1
ATOM 4698 C C . GLY A 1 597 ? 10.941 25.751 -13.351 1.00 76.19 597 GLY A C 1
ATOM 4699 O O . GLY A 1 597 ? 11.412 25.070 -14.264 1.00 76.19 597 GLY A O 1
ATOM 4700 N N . GLU A 1 598 ? 11.465 26.936 -13.013 1.00 77.44 598 GLU A N 1
ATOM 4701 C CA . GLU A 1 598 ? 12.603 27.520 -13.748 1.00 77.44 598 GLU A CA 1
ATOM 4702 C C . GLU A 1 598 ? 13.882 26.680 -13.651 1.00 77.44 598 GLU A C 1
ATOM 4704 O O . GLU A 1 598 ? 14.613 26.564 -14.634 1.00 77.44 598 GLU A O 1
ATOM 4709 N N . GLU A 1 599 ? 14.150 26.081 -12.491 1.00 76.62 599 GLU A N 1
ATOM 4710 C CA . GLU A 1 599 ? 15.325 25.230 -12.281 1.00 76.62 599 GLU A CA 1
ATOM 4711 C C . GLU A 1 599 ? 15.232 23.961 -13.121 1.00 76.62 599 GLU A C 1
ATOM 4713 O O . GLU A 1 599 ? 16.083 23.730 -13.976 1.00 76.62 599 GLU A O 1
ATOM 4718 N N . LYS A 1 600 ? 14.120 23.225 -13.004 1.00 81.38 600 LYS A N 1
ATOM 4719 C CA . LYS A 1 600 ? 13.837 22.038 -13.824 1.00 81.38 600 LYS A CA 1
ATOM 4720 C C . LYS A 1 600 ? 13.939 22.331 -15.322 1.00 81.38 600 LYS A C 1
ATOM 4722 O O . LYS A 1 600 ? 14.463 21.515 -16.070 1.00 81.38 600 LYS A O 1
ATOM 4727 N N . GLU A 1 601 ? 13.528 23.516 -15.772 1.00 78.06 601 GLU A N 1
ATOM 4728 C CA . GLU A 1 601 ? 13.697 23.944 -17.163 1.00 78.06 601 GLU A CA 1
ATOM 4729 C C . GLU A 1 601 ? 15.172 24.193 -17.551 1.00 78.06 601 GLU A C 1
ATOM 4731 O O . GLU A 1 601 ? 15.575 23.870 -18.674 1.00 78.06 601 GLU A O 1
ATOM 4736 N N . ARG A 1 602 ? 16.005 24.725 -16.644 1.00 84.88 602 ARG A N 1
ATOM 4737 C CA . ARG A 1 602 ? 17.465 24.840 -16.840 1.00 84.88 602 ARG A CA 1
ATOM 4738 C C . ARG A 1 602 ? 18.127 23.463 -16.869 1.00 84.88 602 ARG A C 1
ATOM 4740 O O . ARG A 1 602 ? 18.919 23.199 -17.774 1.00 84.88 602 ARG A O 1
ATOM 4747 N N . ASP A 1 603 ? 17.760 22.575 -15.953 1.00 86.25 603 ASP A N 1
ATOM 4748 C CA . ASP A 1 603 ? 18.291 21.215 -15.855 1.00 86.25 603 ASP A CA 1
ATOM 4749 C C . ASP A 1 603 ? 17.880 20.352 -17.056 1.00 86.25 603 ASP A C 1
ATOM 4751 O O . ASP A 1 603 ? 18.716 19.662 -17.643 1.00 86.25 603 ASP A O 1
ATOM 4755 N N . ARG A 1 604 ? 16.636 20.483 -17.533 1.00 84.12 604 ARG A N 1
ATOM 4756 C CA . ARG A 1 604 ? 16.154 19.878 -18.784 1.00 84.12 604 ARG A CA 1
ATOM 4757 C C . ARG A 1 604 ? 16.936 20.371 -19.995 1.00 84.12 604 ARG A C 1
ATOM 4759 O O . ARG A 1 604 ? 17.395 19.565 -20.803 1.00 84.12 604 ARG A O 1
ATOM 4766 N N . LYS A 1 605 ? 17.151 21.688 -20.116 1.00 86.62 605 LYS A N 1
ATOM 4767 C CA . LYS A 1 605 ? 18.014 22.274 -21.161 1.00 86.62 605 LYS A CA 1
ATOM 4768 C C . LYS A 1 605 ? 19.444 21.747 -21.072 1.00 86.62 605 LYS A C 1
ATOM 4770 O O . LYS A 1 605 ? 20.048 21.459 -22.107 1.00 86.62 605 LYS A O 1
ATOM 4775 N N . LYS A 1 606 ? 19.974 21.572 -19.862 1.00 90.06 606 LYS A N 1
ATOM 4776 C CA . LYS A 1 606 ? 21.323 21.058 -19.632 1.00 90.06 606 LYS A CA 1
ATOM 4777 C C . LYS A 1 606 ? 21.441 19.580 -20.015 1.00 90.06 606 LYS A C 1
ATOM 4779 O O . LYS A 1 606 ? 22.313 19.256 -20.820 1.00 90.06 606 LYS A O 1
ATOM 4784 N N . LEU A 1 607 ? 20.529 18.717 -19.566 1.00 88.75 607 LEU A N 1
ATOM 4785 C CA . LEU A 1 607 ? 20.460 17.309 -19.972 1.00 88.75 607 LEU A CA 1
ATOM 4786 C C . LEU A 1 607 ? 20.322 17.179 -21.497 1.00 88.75 607 LEU A C 1
ATOM 4788 O O . LEU A 1 607 ? 21.109 16.477 -22.130 1.00 88.75 607 LEU A O 1
ATOM 4792 N N . ASN A 1 608 ? 19.411 17.937 -22.111 1.00 86.88 608 ASN A N 1
ATOM 4793 C CA . ASN A 1 608 ? 19.233 17.964 -23.565 1.00 86.88 608 ASN A CA 1
ATOM 4794 C C . ASN A 1 608 ? 20.497 18.429 -24.311 1.00 86.88 608 ASN A C 1
ATOM 4796 O O . ASN A 1 608 ? 20.806 17.902 -25.383 1.00 86.88 608 ASN A O 1
ATOM 4800 N N . SER A 1 609 ? 21.276 19.359 -23.744 1.00 89.06 609 SER A N 1
ATOM 4801 C CA . SER A 1 609 ? 22.557 19.784 -24.329 1.00 89.06 609 SER A CA 1
ATOM 4802 C C . SER A 1 609 ? 23.669 18.730 -24.237 1.00 89.06 609 SER A C 1
ATOM 4804 O O . SER A 1 609 ? 24.614 18.797 -25.019 1.00 89.06 609 SER A O 1
ATOM 4806 N N . ILE A 1 610 ? 23.542 17.730 -23.356 1.00 89.00 610 ILE A N 1
ATOM 4807 C CA . ILE A 1 610 ? 24.436 16.562 -23.282 1.00 89.00 610 ILE A CA 1
ATOM 4808 C C . ILE A 1 610 ? 23.936 15.438 -24.207 1.00 89.00 610 ILE A C 1
ATOM 4810 O O . ILE A 1 610 ? 24.696 14.903 -25.018 1.00 89.00 610 ILE A O 1
ATOM 4814 N N . VAL A 1 611 ? 22.645 15.101 -24.127 1.00 87.75 611 VAL A N 1
ATOM 4815 C CA . VAL A 1 611 ? 22.055 13.942 -24.817 1.00 87.75 611 VAL A CA 1
ATOM 4816 C C . VAL A 1 611 ? 21.916 14.175 -26.324 1.00 87.75 611 VAL A C 1
ATOM 4818 O O . VAL A 1 611 ? 22.321 13.313 -27.105 1.00 87.75 611 VAL A O 1
ATOM 4821 N N . HIS A 1 612 ? 21.408 15.326 -26.786 1.00 86.44 612 HIS A N 1
ATOM 4822 C CA . HIS A 1 612 ? 21.176 15.528 -28.225 1.00 86.44 612 HIS A CA 1
ATOM 4823 C C . HIS A 1 612 ? 22.457 15.466 -29.082 1.00 86.44 612 HIS A C 1
ATOM 4825 O O . HIS A 1 612 ? 22.408 14.839 -30.146 1.00 86.44 612 HIS A O 1
ATOM 4831 N N . PRO A 1 613 ? 23.609 16.053 -28.686 1.00 88.12 613 PRO A N 1
ATOM 4832 C CA . PRO A 1 613 ? 24.856 15.877 -29.430 1.00 88.12 613 PRO A CA 1
ATOM 4833 C C . PRO A 1 613 ? 25.353 14.428 -29.430 1.00 88.12 613 PRO A C 1
ATOM 4835 O O . PRO A 1 613 ? 25.856 13.970 -30.456 1.00 88.12 613 PRO A O 1
ATOM 4838 N N . ALA A 1 614 ? 25.179 13.695 -28.324 1.00 88.88 614 ALA A N 1
ATOM 4839 C CA . ALA A 1 614 ? 25.572 12.291 -28.224 1.00 88.88 614 ALA A CA 1
ATOM 4840 C C . ALA A 1 614 ? 24.727 11.396 -29.150 1.00 88.88 614 ALA A C 1
ATOM 4842 O O . ALA A 1 614 ? 25.295 10.660 -29.959 1.00 88.88 614 ALA A O 1
ATOM 4843 N N . VAL A 1 615 ? 23.394 11.539 -29.123 1.00 88.38 615 VAL A N 1
ATOM 4844 C CA . VAL A 1 615 ? 22.470 10.838 -30.035 1.00 88.38 615 VAL A CA 1
ATOM 4845 C C . VAL A 1 615 ? 22.798 11.155 -31.493 1.00 88.38 615 VAL A C 1
ATOM 4847 O O . VAL A 1 615 ? 22.974 10.241 -32.294 1.00 88.38 615 VAL A O 1
ATOM 4850 N N . ARG A 1 616 ? 22.974 12.439 -31.842 1.00 88.44 616 ARG A N 1
ATOM 4851 C CA . ARG A 1 616 ? 23.365 12.853 -33.203 1.00 88.44 616 ARG A CA 1
ATOM 4852 C C . ARG A 1 616 ? 24.671 12.194 -33.641 1.00 88.44 616 ARG A C 1
ATOM 4854 O O . ARG A 1 616 ? 24.731 11.648 -34.738 1.00 88.44 616 ARG A O 1
ATOM 4861 N N . LYS A 1 617 ? 25.709 12.226 -32.799 1.00 89.50 617 LYS A N 1
ATOM 4862 C CA . LYS A 1 617 ? 27.020 11.623 -33.089 1.00 89.50 617 LYS A CA 1
ATOM 4863 C C . LYS A 1 617 ? 26.912 10.117 -33.332 1.00 89.50 617 LYS A C 1
ATOM 4865 O O . LYS A 1 617 ? 27.554 9.612 -34.251 1.00 89.50 617 LYS A O 1
ATOM 4870 N N . GLU A 1 618 ? 26.098 9.418 -32.547 1.00 90.19 618 GLU A N 1
ATOM 4871 C CA . GLU A 1 618 ? 25.893 7.976 -32.686 1.00 90.19 618 GLU A CA 1
ATOM 4872 C C . GLU A 1 618 ? 25.065 7.620 -33.931 1.00 90.19 618 GLU A C 1
ATOM 4874 O O . GLU A 1 618 ? 25.480 6.757 -34.705 1.00 90.19 618 GLU A O 1
ATOM 4879 N N . MET A 1 619 ? 23.985 8.355 -34.221 1.00 89.62 619 MET A N 1
ATOM 4880 C CA . MET A 1 619 ? 23.243 8.222 -35.483 1.00 89.62 619 MET A CA 1
ATOM 4881 C C . MET A 1 619 ? 24.164 8.438 -36.693 1.00 89.62 619 MET A C 1
ATOM 4883 O O . MET A 1 619 ? 24.215 7.592 -37.586 1.00 89.62 619 MET A O 1
ATOM 4887 N N . TYR A 1 620 ? 24.978 9.504 -36.696 1.00 89.38 620 TYR A N 1
ATOM 4888 C CA . TYR A 1 620 ? 25.970 9.738 -37.752 1.00 89.38 620 TYR A CA 1
ATOM 4889 C C . TYR A 1 620 ? 26.999 8.604 -37.854 1.00 89.38 620 TYR A C 1
ATOM 4891 O O . TYR A 1 620 ? 27.355 8.215 -38.967 1.00 89.38 620 TYR A O 1
ATOM 4899 N N . ARG A 1 621 ? 27.458 8.030 -36.732 1.00 90.88 621 ARG A N 1
ATOM 4900 C CA . ARG A 1 621 ? 28.376 6.878 -36.730 1.00 90.88 621 ARG A CA 1
ATOM 4901 C C . ARG A 1 621 ? 27.749 5.668 -37.424 1.00 90.88 621 ARG A C 1
ATOM 4903 O O . ARG A 1 621 ? 28.396 5.061 -38.276 1.00 90.88 621 ARG A O 1
ATOM 4910 N N . GLN A 1 622 ? 26.497 5.342 -37.104 1.00 91.44 622 GLN A N 1
ATOM 4911 C CA . GLN A 1 622 ? 25.782 4.218 -37.714 1.00 91.44 622 GLN A CA 1
ATOM 4912 C C . GLN A 1 622 ? 25.482 4.464 -39.200 1.00 91.44 622 GLN A C 1
ATOM 4914 O O . GLN A 1 622 ? 25.703 3.570 -40.017 1.00 91.44 622 GLN A O 1
ATOM 4919 N N . MET A 1 623 ? 25.096 5.688 -39.578 1.00 87.88 623 MET A N 1
ATOM 4920 C CA . MET A 1 623 ? 24.930 6.101 -40.978 1.00 87.88 623 MET A CA 1
ATOM 4921 C C . MET A 1 623 ? 26.237 5.951 -41.774 1.00 87.88 623 MET A C 1
ATOM 4923 O O . MET A 1 623 ? 26.254 5.300 -42.817 1.00 87.88 623 MET A O 1
ATOM 4927 N N . VAL A 1 624 ? 27.358 6.487 -41.278 1.00 85.88 624 VAL A N 1
ATOM 4928 C CA . VAL A 1 624 ? 28.674 6.354 -41.934 1.00 85.88 624 VAL A CA 1
ATOM 4929 C C . VAL A 1 624 ? 29.083 4.885 -42.055 1.00 85.88 624 VAL A C 1
ATOM 4931 O O . VAL A 1 624 ? 29.603 4.465 -43.088 1.00 85.88 624 VAL A O 1
ATOM 4934 N N . TRP A 1 625 ? 28.810 4.065 -41.043 1.00 85.94 625 TRP A N 1
ATOM 4935 C CA . TRP A 1 625 ? 29.144 2.644 -41.090 1.00 85.94 625 TRP A CA 1
ATOM 4936 C C . TRP A 1 625 ? 28.261 1.850 -42.064 1.00 85.94 625 TRP A C 1
ATOM 4938 O O . TRP A 1 625 ? 28.753 0.968 -42.772 1.00 85.94 625 TRP A O 1
ATOM 4948 N N . ALA A 1 626 ? 26.979 2.200 -42.181 1.00 84.62 626 ALA A N 1
ATOM 4949 C CA . ALA A 1 626 ? 26.088 1.657 -43.199 1.00 84.62 626 ALA A CA 1
ATOM 4950 C C . ALA A 1 626 ? 26.514 2.068 -44.623 1.00 84.62 626 ALA A C 1
ATOM 4952 O O . ALA A 1 626 ? 26.473 1.227 -45.527 1.00 84.62 626 ALA A O 1
ATOM 4953 N N . TYR A 1 627 ? 27.010 3.297 -44.803 1.00 81.31 627 TYR A N 1
ATOM 4954 C CA . TYR A 1 627 ? 27.593 3.788 -46.057 1.00 81.31 627 TYR A CA 1
ATOM 4955 C C . TYR A 1 627 ? 28.868 3.014 -46.431 1.00 81.31 627 TYR A C 1
ATOM 4957 O O . TYR A 1 627 ? 28.996 2.533 -47.556 1.00 81.31 627 TYR A O 1
ATOM 4965 N N . LEU A 1 628 ? 29.783 2.800 -45.476 1.00 81.06 628 LEU A N 1
ATOM 4966 C CA . LEU A 1 628 ? 30.995 1.985 -45.665 1.00 81.06 628 LEU A CA 1
ATOM 4967 C C . LEU A 1 628 ? 30.670 0.514 -45.977 1.00 81.06 628 LEU A C 1
ATOM 4969 O O . LEU A 1 628 ? 31.343 -0.135 -46.782 1.00 81.06 628 LEU A O 1
ATOM 4973 N N . ARG A 1 629 ? 29.594 -0.020 -45.389 1.00 80.75 629 ARG A N 1
ATOM 4974 C CA . ARG A 1 629 ? 29.060 -1.342 -45.742 1.00 80.75 629 ARG A CA 1
ATOM 4975 C C . ARG A 1 629 ? 28.444 -1.392 -47.144 1.00 80.75 629 ARG A C 1
ATOM 4977 O O . ARG A 1 629 ? 28.286 -2.496 -47.657 1.00 80.75 629 ARG A O 1
ATOM 4984 N N . GLY A 1 630 ? 28.205 -0.256 -47.801 1.00 75.50 630 GLY A N 1
ATOM 4985 C CA . GLY A 1 630 ? 27.665 -0.178 -49.161 1.00 75.50 630 GLY A CA 1
ATOM 4986 C C . GLY A 1 630 ? 26.157 -0.414 -49.233 1.00 75.50 630 GLY A C 1
ATOM 4987 O O . GLY A 1 630 ? 25.671 -0.883 -50.262 1.00 75.50 630 GLY A O 1
ATOM 4988 N N . ASN A 1 631 ? 25.426 -0.130 -48.149 1.00 82.38 631 ASN A N 1
ATOM 4989 C CA . ASN A 1 631 ? 23.967 -0.187 -48.152 1.00 82.38 631 ASN A CA 1
ATOM 4990 C C . ASN A 1 631 ? 23.408 0.931 -49.037 1.00 82.38 631 ASN A C 1
ATOM 4992 O O . ASN A 1 631 ? 23.802 2.088 -48.909 1.00 82.38 631 ASN A O 1
ATOM 4996 N N . TRP A 1 632 ? 22.465 0.588 -49.914 1.00 82.19 632 TRP A N 1
ATOM 4997 C CA . TRP A 1 632 ? 21.856 1.550 -50.837 1.00 82.19 632 TRP A CA 1
ATOM 4998 C C . TRP A 1 632 ? 20.879 2.514 -50.145 1.00 82.19 632 TRP A C 1
ATOM 5000 O O . TRP A 1 632 ? 20.597 3.583 -50.681 1.00 82.19 632 TRP A O 1
ATOM 5010 N N . ALA A 1 633 ? 20.392 2.163 -48.951 1.00 87.00 633 ALA A N 1
ATOM 5011 C CA . ALA A 1 633 ? 19.602 3.028 -48.084 1.00 87.00 633 ALA A CA 1
ATOM 5012 C C . ALA A 1 633 ? 19.837 2.702 -46.596 1.00 87.00 633 ALA A C 1
ATOM 5014 O O . ALA A 1 633 ? 20.265 1.598 -46.255 1.00 87.00 633 ALA A O 1
ATOM 5015 N N . VAL A 1 634 ? 19.525 3.665 -45.730 1.00 91.75 634 VAL A N 1
ATOM 5016 C CA . VAL A 1 634 ? 19.377 3.535 -44.271 1.00 91.75 634 VAL A CA 1
ATOM 5017 C C . VAL A 1 634 ? 18.004 4.066 -43.893 1.00 91.75 634 VAL A C 1
ATOM 5019 O O . VAL A 1 634 ? 17.612 5.134 -44.367 1.00 91.75 634 VAL A O 1
ATOM 5022 N N . VAL A 1 635 ? 17.306 3.352 -43.013 1.00 94.25 635 VAL A N 1
ATOM 5023 C CA . VAL A 1 635 ? 16.079 3.847 -42.385 1.00 94.25 635 VAL A CA 1
ATOM 5024 C C . VAL A 1 635 ? 16.457 4.596 -41.109 1.00 94.25 635 VAL A C 1
ATOM 5026 O O . VAL A 1 635 ? 17.069 4.011 -40.220 1.00 94.25 635 VAL A O 1
ATOM 5029 N N . LEU A 1 636 ? 16.107 5.877 -41.013 1.00 93.75 636 LEU A N 1
ATOM 5030 C CA . LEU A 1 636 ? 16.168 6.645 -39.769 1.00 93.75 636 LEU A CA 1
ATOM 5031 C C . LEU A 1 636 ? 14.793 6.545 -39.106 1.00 93.75 636 LEU A C 1
ATOM 5033 O O . LEU A 1 636 ? 13.868 7.233 -39.534 1.00 93.75 636 LEU A O 1
ATOM 5037 N N . ASP A 1 637 ? 14.644 5.668 -38.116 1.00 92.69 637 ASP A N 1
ATOM 5038 C CA . ASP A 1 637 ? 13.378 5.500 -37.402 1.00 92.69 637 ASP A CA 1
ATOM 5039 C C . ASP A 1 637 ? 13.307 6.518 -36.253 1.00 92.69 637 ASP A C 1
ATOM 5041 O O . ASP A 1 637 ? 14.036 6.417 -35.263 1.00 92.69 637 ASP A O 1
ATOM 5045 N N . VAL A 1 638 ? 12.488 7.560 -36.440 1.00 88.44 638 VAL A N 1
ATOM 5046 C CA . VAL A 1 638 ? 12.388 8.714 -35.534 1.00 88.44 638 VAL A CA 1
ATOM 5047 C C . VAL A 1 638 ? 10.905 9.079 -35.351 1.00 88.44 638 VAL A C 1
ATOM 5049 O O . VAL A 1 638 ? 10.291 9.636 -36.267 1.00 88.44 638 VAL A O 1
ATOM 5052 N N . PRO A 1 639 ? 10.288 8.820 -34.181 1.00 78.81 639 PRO A N 1
ATOM 5053 C CA . PRO A 1 639 ? 8.873 9.139 -33.962 1.00 78.81 639 PRO A CA 1
ATOM 5054 C C . PRO A 1 639 ? 8.558 10.633 -34.136 1.00 78.81 639 PRO A C 1
ATOM 5056 O O . PRO A 1 639 ? 7.582 10.986 -34.792 1.00 78.81 639 PRO A O 1
ATOM 5059 N N . LEU A 1 640 ? 9.436 11.505 -33.628 1.00 80.12 640 LEU A N 1
ATOM 5060 C CA . LEU A 1 640 ? 9.311 12.970 -33.670 1.00 80.12 640 LEU A CA 1
ATOM 5061 C C . LEU A 1 640 ? 10.163 13.614 -34.784 1.00 80.12 640 LEU A C 1
ATOM 5063 O O . LEU A 1 640 ? 10.840 14.623 -34.569 1.00 80.12 640 LEU A O 1
ATOM 5067 N N . LEU A 1 641 ? 10.214 12.996 -35.970 1.00 87.56 641 LEU A N 1
ATOM 5068 C CA . LEU A 1 641 ? 11.114 13.369 -37.076 1.00 87.56 641 LEU A CA 1
ATOM 5069 C C . LEU A 1 641 ? 10.950 14.821 -37.562 1.00 87.56 641 LEU A C 1
ATOM 5071 O O . LEU A 1 641 ? 11.932 15.466 -37.948 1.00 87.56 641 LEU A O 1
ATOM 5075 N N . PHE A 1 642 ? 9.718 15.331 -37.553 1.00 85.81 642 PHE A N 1
ATOM 5076 C CA . PHE A 1 642 ? 9.370 16.669 -38.035 1.00 85.81 642 PHE A CA 1
ATOM 5077 C C . PHE A 1 642 ? 9.596 17.745 -36.967 1.00 85.81 642 PHE A C 1
ATOM 5079 O O . PHE A 1 642 ? 10.028 18.857 -37.262 1.00 85.81 642 PHE A O 1
ATOM 5086 N N . GLU A 1 643 ? 9.322 17.396 -35.717 1.00 82.00 643 GLU A N 1
ATOM 5087 C CA . GLU A 1 643 ? 9.381 18.236 -34.527 1.00 82.00 643 GLU A CA 1
ATOM 5088 C C . GLU A 1 643 ? 10.838 18.473 -34.098 1.00 82.00 643 GLU A C 1
ATOM 5090 O O . GLU A 1 643 ? 11.219 19.575 -33.709 1.00 82.00 643 GLU A O 1
ATOM 5095 N N . SER A 1 644 ? 11.685 17.453 -34.255 1.00 76.94 644 SER A N 1
ATOM 5096 C CA . SER A 1 644 ? 13.132 17.504 -34.000 1.00 76.94 644 SER A CA 1
ATOM 5097 C C . SER A 1 644 ? 13.967 18.052 -35.172 1.00 76.94 644 SER A C 1
ATOM 5099 O O . SER A 1 644 ? 15.185 18.213 -35.045 1.00 76.94 644 SER A O 1
ATOM 5101 N N . GLY A 1 645 ? 13.336 18.343 -36.318 1.00 82.56 645 GLY A N 1
ATOM 5102 C CA . GLY A 1 645 ? 13.980 18.915 -37.506 1.00 82.56 645 GLY A CA 1
ATOM 5103 C C . GLY A 1 645 ? 14.873 17.954 -38.304 1.00 82.56 645 GLY A C 1
ATOM 5104 O O . GLY A 1 645 ? 15.621 18.405 -39.178 1.00 82.56 645 GLY A O 1
ATOM 5105 N N . TRP A 1 646 ? 14.807 16.640 -38.048 1.00 84.69 646 TRP A N 1
ATOM 5106 C CA . TRP A 1 646 ? 15.567 15.633 -38.806 1.00 84.69 646 TRP A CA 1
ATOM 5107 C C . TRP A 1 646 ? 15.105 15.501 -40.273 1.00 84.69 646 TRP A C 1
ATOM 5109 O O . TRP A 1 646 ? 15.864 15.022 -41.120 1.00 84.69 646 TRP A O 1
ATOM 5119 N N . GLU A 1 647 ? 13.914 16.010 -40.611 1.00 86.19 647 GLU A N 1
ATOM 5120 C CA . GLU A 1 647 ? 13.353 16.032 -41.973 1.00 86.19 647 GLU A CA 1
ATOM 5121 C C . GLU A 1 647 ? 14.289 16.640 -43.039 1.00 86.19 647 GLU A C 1
ATOM 5123 O O . GLU A 1 647 ? 14.226 16.248 -44.207 1.00 86.19 647 GLU A O 1
ATOM 5128 N N . ARG A 1 648 ? 15.167 17.577 -42.645 1.00 85.00 648 ARG A N 1
ATOM 5129 C CA . ARG A 1 648 ? 16.118 18.269 -43.538 1.00 85.00 648 ARG A CA 1
ATOM 5130 C C . ARG A 1 648 ? 17.258 17.369 -44.014 1.00 85.00 648 ARG A C 1
ATOM 5132 O O . ARG A 1 648 ? 17.864 17.648 -45.043 1.00 85.00 648 ARG A O 1
ATOM 5139 N N . TYR A 1 649 ? 17.574 16.325 -43.248 1.00 84.19 649 TYR A N 1
ATOM 5140 C CA . TYR A 1 649 ? 18.672 15.392 -43.524 1.00 84.19 649 TYR A CA 1
ATOM 5141 C C . TYR A 1 649 ? 18.201 14.135 -44.262 1.00 84.19 649 TYR A C 1
ATOM 5143 O O . TYR A 1 649 ? 19.010 13.434 -44.865 1.00 84.19 649 TYR A O 1
ATOM 5151 N N . CYS A 1 650 ? 16.899 13.853 -44.238 1.00 88.19 650 CYS A N 1
ATOM 5152 C CA . CYS A 1 650 ? 16.302 12.765 -45.002 1.00 88.19 650 CYS A CA 1
ATOM 5153 C C . CYS A 1 650 ? 16.193 13.175 -46.478 1.00 88.19 650 CYS A C 1
ATOM 5155 O O . CYS A 1 650 ? 15.756 14.289 -46.773 1.00 88.19 650 CYS A O 1
ATOM 5157 N N . GLY A 1 651 ? 16.540 12.278 -47.404 1.00 84.50 651 GLY A N 1
ATOM 5158 C CA . GLY A 1 651 ? 16.244 12.471 -48.829 1.00 84.50 651 GLY A CA 1
ATOM 5159 C C . GLY A 1 651 ? 14.762 12.207 -49.082 1.00 84.50 651 GLY A C 1
ATOM 5160 O O . GLY A 1 651 ? 14.009 13.098 -49.481 1.00 84.50 651 GLY A O 1
ATOM 5161 N N . THR A 1 652 ? 14.326 11.010 -48.694 1.00 90.06 652 THR A N 1
ATOM 5162 C CA . THR A 1 652 ? 12.924 10.587 -48.715 1.00 90.06 652 THR A CA 1
ATOM 5163 C C . THR A 1 652 ? 12.389 10.483 -47.290 1.00 90.06 652 THR A C 1
ATOM 5165 O O . THR A 1 652 ? 13.104 10.033 -46.397 1.00 90.06 652 THR A O 1
ATOM 5168 N N . ILE A 1 653 ? 11.129 10.860 -47.072 1.00 93.00 653 ILE A N 1
ATOM 5169 C CA . ILE A 1 653 ? 10.385 10.524 -45.848 1.00 93.00 653 ILE A CA 1
ATOM 5170 C C . ILE A 1 653 ? 9.268 9.543 -46.196 1.00 93.00 653 ILE A C 1
ATOM 5172 O O . ILE A 1 653 ? 8.594 9.712 -47.211 1.00 93.00 653 ILE A O 1
ATOM 5176 N N . LEU A 1 654 ? 9.084 8.538 -45.343 1.00 94.50 654 LEU A N 1
ATOM 5177 C CA . LEU A 1 654 ? 7.964 7.609 -45.329 1.00 94.50 654 LEU A CA 1
ATOM 5178 C C . LEU A 1 654 ? 7.169 7.847 -44.042 1.00 94.50 654 LEU A C 1
ATOM 5180 O O . LEU A 1 654 ? 7.657 7.585 -42.941 1.00 94.50 654 LEU A O 1
ATOM 5184 N N . VAL A 1 655 ? 5.942 8.349 -44.194 1.00 93.94 655 VAL A N 1
ATOM 5185 C CA . VAL A 1 655 ? 4.972 8.437 -43.094 1.00 93.94 655 VAL A CA 1
ATOM 5186 C C . VAL A 1 655 ? 4.097 7.193 -43.116 1.00 93.94 655 VAL A C 1
ATOM 5188 O O . VAL A 1 655 ? 3.489 6.886 -44.141 1.00 93.94 655 VAL A O 1
ATOM 5191 N N . VAL A 1 656 ? 4.014 6.489 -41.993 1.00 93.38 656 VAL A N 1
ATOM 5192 C CA . VAL A 1 656 ? 3.003 5.448 -41.791 1.00 93.38 656 VAL A CA 1
ATOM 5193 C C . VAL A 1 656 ? 1.777 6.112 -41.178 1.00 93.38 656 VAL A C 1
ATOM 5195 O O . VAL A 1 656 ? 1.862 6.713 -40.106 1.00 93.38 656 VAL A O 1
ATOM 5198 N N . GLY A 1 657 ? 0.658 6.052 -41.894 1.00 91.56 657 GLY A N 1
ATOM 5199 C CA . GLY A 1 657 ? -0.587 6.721 -41.537 1.00 91.56 657 GLY A CA 1
ATOM 5200 C C . GLY A 1 657 ? -1.772 5.767 -41.529 1.00 91.56 657 GLY A C 1
ATOM 5201 O O . GLY A 1 657 ? -1.711 4.668 -42.078 1.00 91.56 657 GLY A O 1
ATOM 5202 N N . VAL A 1 658 ? -2.856 6.212 -40.907 1.00 88.69 658 VAL A N 1
ATOM 5203 C CA . VAL A 1 658 ? -4.179 5.584 -40.966 1.00 88.69 658 VAL A CA 1
ATOM 5204 C C . VAL A 1 658 ? -5.143 6.692 -41.384 1.00 88.69 658 VAL A C 1
ATOM 5206 O O . VAL A 1 658 ? -5.067 7.803 -40.857 1.00 88.69 658 VAL A O 1
ATOM 5209 N N . SER A 1 659 ? -5.968 6.429 -42.391 1.00 84.19 659 SER A N 1
ATOM 5210 C CA . SER A 1 659 ? -6.882 7.405 -42.991 1.00 84.19 659 SER A CA 1
ATOM 5211 C C . SER A 1 659 ? -8.082 7.676 -42.085 1.00 84.19 659 SER A C 1
ATOM 5213 O O . SER A 1 659 ? -8.553 8.814 -42.001 1.00 84.19 659 SER A O 1
ATOM 5215 N N . ASP A 1 660 ? -8.553 6.632 -41.398 1.00 84.38 660 ASP A N 1
ATOM 5216 C CA . ASP A 1 660 ? -9.643 6.687 -40.428 1.00 84.38 660 ASP A CA 1
ATOM 5217 C C . ASP A 1 660 ? -9.102 6.678 -38.980 1.00 84.38 660 ASP A C 1
ATOM 5219 O O . ASP A 1 660 ? -8.557 5.663 -38.528 1.00 84.38 660 ASP A O 1
ATOM 5223 N N . PRO A 1 661 ? -9.278 7.771 -38.210 1.00 81.31 661 PRO A N 1
ATOM 5224 C CA . PRO A 1 661 ? -8.930 7.806 -36.793 1.00 81.31 661 PRO A CA 1
ATOM 5225 C C . PRO A 1 661 ? -9.596 6.698 -35.966 1.00 81.31 661 PRO A C 1
ATOM 5227 O O . PRO A 1 661 ? -9.007 6.268 -34.978 1.00 81.31 661 PRO A O 1
ATOM 5230 N N . ALA A 1 662 ? -10.772 6.191 -36.360 1.00 83.38 662 ALA A N 1
ATOM 5231 C CA . ALA A 1 662 ? -11.426 5.085 -35.664 1.00 83.38 662 ALA A CA 1
ATOM 5232 C C . ALA A 1 662 ? -10.608 3.786 -35.752 1.00 83.38 662 ALA A C 1
ATOM 5234 O O . ALA A 1 662 ? -10.479 3.090 -34.751 1.00 83.38 662 ALA A O 1
ATOM 5235 N N . ILE A 1 663 ? -9.966 3.501 -36.892 1.00 85.06 663 ILE A N 1
ATOM 5236 C CA . ILE A 1 663 ? -9.056 2.349 -37.047 1.00 85.06 663 ILE A CA 1
ATOM 5237 C C . ILE A 1 663 ? -7.791 2.544 -36.197 1.00 85.06 663 ILE A C 1
ATOM 5239 O O . ILE A 1 663 ? -7.282 1.588 -35.611 1.00 85.06 663 ILE A O 1
ATOM 5243 N N . GLN A 1 664 ? -7.282 3.777 -36.094 1.00 85.88 664 GLN A N 1
ATOM 5244 C CA . GLN A 1 664 ? -6.125 4.089 -35.249 1.00 85.88 664 GLN A CA 1
ATOM 5245 C C . GLN A 1 664 ? -6.454 3.911 -33.757 1.00 85.88 664 GLN A C 1
ATOM 5247 O O . GLN A 1 664 ? -5.679 3.289 -33.037 1.00 85.88 664 GLN A O 1
ATOM 5252 N N . ILE A 1 665 ? -7.620 4.393 -33.314 1.00 86.19 665 ILE A N 1
ATOM 5253 C CA . ILE A 1 665 ? -8.152 4.220 -31.954 1.00 86.19 665 ILE A CA 1
ATOM 5254 C C . ILE A 1 665 ? -8.434 2.742 -31.664 1.00 86.19 665 ILE A C 1
ATOM 5256 O O . ILE A 1 665 ? -8.033 2.240 -30.618 1.00 86.19 665 ILE A O 1
ATOM 5260 N N . GLN A 1 666 ? -9.067 2.020 -32.593 1.00 85.94 666 GLN A N 1
ATOM 5261 C CA . GLN A 1 666 ? -9.347 0.594 -32.446 1.00 85.94 666 GLN A CA 1
ATOM 5262 C C . GLN A 1 666 ? -8.051 -0.204 -32.297 1.00 85.94 666 GLN A C 1
ATOM 5264 O O . GLN A 1 666 ? -7.928 -0.968 -31.354 1.00 85.94 666 GLN A O 1
ATOM 5269 N N . ARG A 1 667 ? -7.047 0.017 -33.152 1.00 84.75 667 ARG A N 1
ATOM 5270 C CA . ARG A 1 667 ? -5.752 -0.675 -33.043 1.00 84.75 667 ARG A CA 1
ATOM 5271 C C . ARG A 1 667 ? -4.948 -0.278 -31.817 1.00 84.75 667 ARG A C 1
ATOM 5273 O O . ARG A 1 667 ? -4.184 -1.096 -31.313 1.00 84.75 667 ARG A O 1
ATOM 5280 N N . LEU A 1 668 ? -5.093 0.965 -31.359 1.00 83.88 668 LEU A N 1
ATOM 5281 C CA . LEU A 1 668 ? -4.518 1.400 -30.095 1.00 83.88 668 LEU A CA 1
ATOM 5282 C C . LEU A 1 668 ? -5.125 0.588 -28.946 1.00 83.88 668 LEU A C 1
ATOM 5284 O O . LEU A 1 668 ? -4.373 0.072 -28.137 1.00 83.88 668 LEU A O 1
ATOM 5288 N N . ARG A 1 669 ? -6.444 0.368 -28.951 1.00 84.12 669 ARG A N 1
ATOM 5289 C CA . ARG A 1 669 ? -7.159 -0.468 -27.969 1.00 84.12 669 ARG A CA 1
ATOM 5290 C C . ARG A 1 669 ? -6.957 -1.976 -28.162 1.00 84.12 669 ARG A C 1
ATOM 5292 O O . ARG A 1 669 ? -6.973 -2.710 -27.190 1.00 84.12 669 ARG A O 1
ATOM 5299 N N . ASP A 1 670 ? -6.750 -2.466 -29.382 1.00 82.38 670 ASP A N 1
ATOM 5300 C CA . ASP A 1 670 ? -6.463 -3.889 -29.629 1.00 82.38 670 ASP A CA 1
ATOM 5301 C C . ASP A 1 670 ? -5.047 -4.265 -29.153 1.00 82.38 670 ASP A C 1
ATOM 5303 O O . ASP A 1 670 ? -4.808 -5.411 -28.773 1.00 82.38 670 ASP A O 1
ATOM 5307 N N . ARG A 1 671 ? -4.108 -3.305 -29.171 1.00 74.81 671 ARG A N 1
ATOM 5308 C CA . ARG A 1 671 ? -2.763 -3.441 -28.592 1.00 74.81 671 ARG A CA 1
ATOM 5309 C C . ARG A 1 671 ? -2.785 -3.204 -27.077 1.00 74.81 671 ARG A C 1
ATOM 5311 O O . ARG A 1 671 ? -2.323 -4.047 -26.318 1.00 74.81 671 ARG A O 1
ATOM 5318 N N . ASP A 1 672 ? -3.373 -2.088 -26.661 1.00 74.44 672 ASP A N 1
ATOM 5319 C CA . ASP A 1 672 ? -3.409 -1.592 -25.285 1.00 74.44 672 ASP A CA 1
ATOM 5320 C C . ASP A 1 672 ? -4.838 -1.796 -24.747 1.00 74.44 672 ASP A C 1
ATOM 5322 O O . ASP A 1 672 ? -5.646 -0.867 -24.661 1.00 74.44 672 ASP A O 1
ATOM 5326 N N . SER A 1 673 ? -5.184 -3.056 -24.458 1.00 68.12 673 SER A N 1
ATOM 5327 C CA . SER A 1 673 ? -6.571 -3.489 -24.176 1.00 68.12 673 SER A CA 1
ATOM 5328 C C . SER A 1 673 ? -7.225 -2.900 -22.922 1.00 68.12 673 SER A C 1
ATOM 5330 O O . SER A 1 673 ? -8.429 -3.066 -22.718 1.00 68.12 673 SER A O 1
ATOM 5332 N N . HIS A 1 674 ? -6.453 -2.175 -22.116 1.00 69.81 674 HIS A N 1
ATOM 5333 C CA . HIS A 1 674 ? -6.908 -1.385 -20.977 1.00 69.81 674 HIS A CA 1
ATOM 5334 C 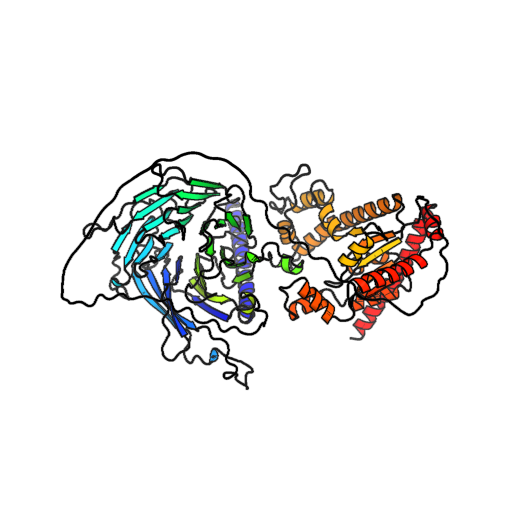C . HIS A 1 674 ? -7.440 0.007 -21.352 1.00 69.81 674 HIS A C 1
ATOM 5336 O O . HIS A 1 674 ? -8.067 0.644 -20.509 1.00 69.81 674 HIS A O 1
ATOM 5342 N N . LEU A 1 675 ? -7.233 0.494 -22.584 1.00 73.19 675 LEU A N 1
ATOM 5343 C CA . LEU A 1 675 ? -7.644 1.849 -22.959 1.00 73.19 675 LEU A CA 1
ATOM 5344 C C . LEU A 1 675 ? -9.142 1.995 -23.236 1.00 73.19 675 LEU A C 1
ATOM 5346 O O . LEU A 1 675 ? -9.738 1.285 -24.060 1.00 73.19 675 LEU A O 1
ATOM 5350 N N . THR A 1 676 ? -9.737 3.023 -22.625 1.00 78.25 676 THR A N 1
ATOM 5351 C CA . THR A 1 676 ? -11.063 3.495 -23.024 1.00 78.25 676 THR A CA 1
ATOM 5352 C C . THR A 1 676 ? -11.012 4.123 -24.421 1.00 78.25 676 THR A C 1
ATOM 5354 O O . THR A 1 676 ? -9.954 4.487 -24.943 1.00 78.25 676 THR A O 1
ATOM 5357 N N . GLU A 1 677 ? -12.174 4.249 -25.061 1.00 76.44 677 GLU A N 1
ATOM 5358 C CA . GLU A 1 677 ? -12.262 4.893 -26.375 1.00 76.44 677 GLU A CA 1
ATOM 5359 C C . GLU A 1 677 ? -11.890 6.380 -26.322 1.00 76.44 677 GLU A C 1
ATOM 5361 O O . GLU A 1 677 ? -11.291 6.898 -27.264 1.00 76.44 677 GLU A O 1
ATOM 5366 N N . GLU A 1 678 ? -12.189 7.042 -25.204 1.00 74.88 678 GLU A N 1
ATOM 5367 C CA . GLU A 1 678 ? -11.864 8.447 -24.973 1.00 74.88 678 GLU A CA 1
ATOM 5368 C C . GLU A 1 678 ? -10.369 8.638 -24.692 1.00 74.88 678 GLU A C 1
ATOM 5370 O O . GLU A 1 678 ? -9.766 9.532 -25.278 1.00 74.88 678 GLU A O 1
ATOM 5375 N N . ASP A 1 679 ? -9.728 7.757 -23.917 1.00 75.12 679 ASP A N 1
ATOM 5376 C CA . ASP A 1 679 ? -8.280 7.824 -23.659 1.00 75.12 679 ASP A CA 1
ATOM 5377 C C . ASP A 1 679 ? -7.466 7.541 -24.923 1.00 75.12 679 ASP A C 1
ATOM 5379 O O . ASP A 1 679 ? -6.570 8.308 -25.283 1.00 75.12 679 ASP A O 1
ATOM 5383 N N . ALA A 1 680 ? -7.822 6.485 -25.662 1.00 76.12 680 ALA A N 1
ATOM 5384 C CA . ALA A 1 680 ? -7.202 6.183 -26.947 1.00 76.12 680 ALA A CA 1
ATOM 5385 C C . ALA A 1 680 ? -7.381 7.344 -27.946 1.00 76.12 680 ALA A C 1
ATOM 5387 O O . ALA A 1 680 ? -6.449 7.689 -28.676 1.00 76.12 680 ALA A O 1
ATOM 5388 N N . ARG A 1 681 ? -8.545 8.008 -27.944 1.00 80.00 681 ARG A N 1
ATOM 5389 C CA . ARG A 1 681 ? -8.787 9.219 -28.739 1.00 80.00 681 ARG A CA 1
ATOM 5390 C C . ARG A 1 681 ? -7.936 10.398 -28.266 1.00 80.00 681 ARG A C 1
ATOM 5392 O O . ARG A 1 681 ? -7.337 11.066 -29.105 1.00 80.00 681 ARG A O 1
ATOM 5399 N N . ASN A 1 682 ? -7.826 10.631 -26.962 1.00 76.94 682 ASN A N 1
ATOM 5400 C CA . ASN A 1 682 ? -7.025 11.711 -26.385 1.00 76.94 682 ASN A CA 1
ATOM 5401 C C . ASN A 1 682 ? -5.528 11.546 -26.705 1.00 76.94 682 ASN A C 1
ATOM 5403 O O . ASN A 1 682 ? -4.894 12.521 -27.105 1.00 76.94 682 ASN A O 1
ATOM 5407 N N . ARG A 1 683 ? -4.982 10.321 -26.659 1.00 71.12 683 ARG A N 1
ATOM 5408 C CA . ARG A 1 683 ? -3.586 10.028 -27.054 1.00 71.12 683 ARG A CA 1
ATOM 5409 C C . ARG A 1 683 ? -3.325 10.143 -28.554 1.00 71.12 683 ARG A C 1
ATOM 5411 O O . ARG A 1 683 ? -2.251 10.564 -28.976 1.00 71.12 683 ARG A O 1
ATOM 5418 N N . VAL A 1 684 ? -4.305 9.798 -29.391 1.00 77.56 684 VAL A N 1
ATOM 5419 C CA . VAL A 1 684 ? -4.217 10.060 -30.838 1.00 77.56 684 VAL A CA 1
ATOM 5420 C C . VAL A 1 684 ? -4.245 11.570 -31.120 1.00 77.56 684 VAL A C 1
ATOM 5422 O O . VAL A 1 684 ? -3.539 12.036 -32.013 1.00 77.56 684 VAL A O 1
ATOM 5425 N N . MET A 1 685 ? -4.998 12.348 -30.336 1.00 71.31 685 MET A N 1
ATOM 5426 C CA . MET A 1 685 ? -5.072 13.808 -30.458 1.00 71.31 685 MET A CA 1
ATOM 5427 C C . MET A 1 685 ? -3.830 14.533 -29.900 1.00 71.31 685 MET A C 1
ATOM 5429 O O . MET A 1 685 ? -3.414 15.532 -30.490 1.00 71.31 685 MET A O 1
ATOM 5433 N N . SER A 1 686 ? -3.206 14.046 -28.816 1.00 67.19 686 SER A N 1
ATOM 5434 C CA . SER A 1 686 ? -2.045 14.692 -28.167 1.00 67.19 686 SER A CA 1
ATOM 5435 C C . SER A 1 686 ? -0.813 14.767 -29.079 1.00 67.19 686 SER A C 1
ATOM 5437 O O . SER A 1 686 ? -0.095 15.767 -29.081 1.00 67.19 686 SER A O 1
ATOM 5439 N N . GLN A 1 687 ? -0.599 13.748 -29.919 1.00 62.94 687 GLN A N 1
ATOM 5440 C CA . GLN A 1 687 ? 0.539 13.656 -30.848 1.00 62.94 687 GLN A CA 1
ATOM 5441 C C . GLN A 1 687 ? 0.352 14.441 -32.161 1.00 62.94 687 GLN A C 1
ATOM 5443 O O . GLN A 1 687 ? 1.250 14.442 -33.017 1.00 62.94 687 GLN A O 1
ATOM 5448 N N . GLY A 1 688 ? -0.800 15.100 -32.325 1.00 65.44 688 GLY A N 1
ATOM 5449 C CA . GLY A 1 688 ? -1.216 15.767 -33.554 1.00 65.44 688 GLY A CA 1
ATOM 5450 C C . GLY A 1 688 ? -1.686 14.796 -34.645 1.00 65.44 688 GLY A C 1
ATOM 5451 O O . GLY A 1 688 ? -1.294 13.628 -34.701 1.00 65.44 688 GLY A O 1
ATOM 5452 N N . ASP A 1 689 ? -2.526 15.303 -35.549 1.00 77.31 689 ASP A N 1
ATOM 5453 C CA . ASP A 1 689 ? -3.140 14.504 -36.611 1.00 77.31 689 ASP A CA 1
ATOM 5454 C C . ASP A 1 689 ? -2.076 13.898 -37.547 1.00 77.31 689 ASP A C 1
ATOM 5456 O O . ASP A 1 689 ? -1.271 14.605 -38.165 1.00 77.31 689 ASP A O 1
ATOM 5460 N N . VAL A 1 690 ? -2.088 12.570 -37.701 1.00 83.06 690 VAL A N 1
ATOM 5461 C CA . VAL A 1 690 ? -1.177 11.862 -38.613 1.00 83.06 690 VAL A CA 1
ATOM 5462 C C . VAL A 1 690 ? -1.358 12.308 -40.069 1.00 83.06 690 VAL A C 1
ATOM 5464 O O . VAL A 1 690 ? -0.406 12.270 -40.851 1.00 83.06 690 VAL A O 1
ATOM 5467 N N . ARG A 1 691 ? -2.543 12.814 -40.432 1.00 84.19 691 ARG A N 1
ATOM 5468 C CA . ARG A 1 691 ? -2.837 13.376 -41.754 1.00 84.19 691 ARG A CA 1
ATOM 5469 C C . ARG A 1 691 ? -2.088 14.687 -41.998 1.00 84.19 691 ARG A C 1
ATOM 5471 O O . ARG A 1 691 ? -1.670 14.923 -43.127 1.00 84.19 691 ARG A O 1
ATOM 5478 N N . GLU A 1 692 ? -1.805 15.482 -40.962 1.00 84.94 692 GLU A N 1
ATOM 5479 C CA . GLU A 1 692 ? -0.922 16.655 -41.079 1.00 84.94 692 GLU A CA 1
ATOM 5480 C C . GLU A 1 692 ? 0.529 16.226 -41.362 1.00 84.94 692 GLU A C 1
ATOM 5482 O O . GLU A 1 692 ? 1.195 16.799 -42.229 1.00 84.94 692 GLU A O 1
ATOM 5487 N N . LYS A 1 693 ? 1.007 15.163 -40.698 1.00 88.06 693 LYS A N 1
ATOM 5488 C CA . LYS A 1 693 ? 2.330 14.570 -40.974 1.00 88.06 693 LYS A CA 1
ATOM 5489 C C . LYS A 1 693 ? 2.395 13.999 -42.399 1.00 88.06 693 LYS A C 1
ATOM 5491 O O . LYS A 1 693 ? 3.391 14.201 -43.095 1.00 8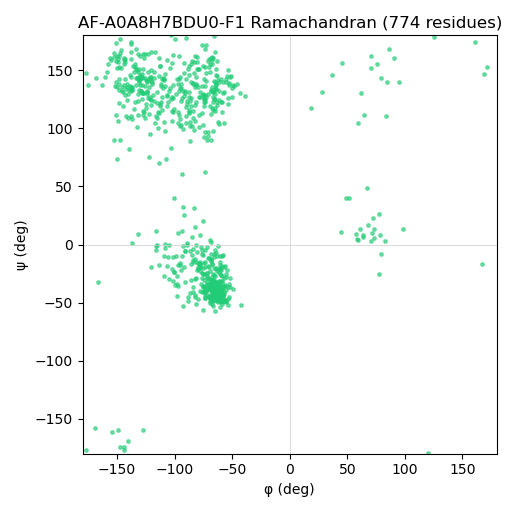8.06 693 LYS A O 1
ATOM 5496 N N . ALA A 1 694 ? 1.324 13.353 -42.863 1.00 89.62 694 ALA A N 1
ATOM 5497 C CA . ALA A 1 694 ? 1.191 12.851 -44.230 1.00 89.62 694 ALA A CA 1
ATOM 5498 C C . ALA A 1 694 ? 1.181 13.984 -45.276 1.00 89.62 694 ALA A C 1
ATOM 5500 O O . ALA A 1 694 ? 1.897 13.895 -46.272 1.00 89.62 694 ALA A O 1
ATOM 5501 N N . GLU A 1 695 ? 0.448 15.077 -45.045 1.00 88.81 695 GLU A N 1
ATOM 5502 C CA . GLU A 1 695 ? 0.419 16.235 -45.948 1.00 88.81 695 GLU A CA 1
ATOM 5503 C C . GLU A 1 695 ? 1.799 16.907 -46.058 1.00 88.81 695 GLU A C 1
ATOM 5505 O O . GLU A 1 695 ? 2.304 17.135 -47.163 1.00 88.81 695 GLU A O 1
ATOM 5510 N N . ARG A 1 696 ? 2.459 17.151 -44.915 1.00 88.69 696 ARG A N 1
ATOM 5511 C CA . ARG A 1 696 ? 3.831 17.682 -44.852 1.00 88.69 696 ARG A CA 1
ATOM 5512 C C . ARG A 1 696 ? 4.826 16.787 -45.591 1.00 88.69 696 ARG A C 1
ATOM 5514 O O . ARG A 1 696 ? 5.733 17.293 -46.250 1.00 88.69 696 ARG A O 1
ATOM 5521 N N . CYS A 1 697 ? 4.640 15.468 -45.523 1.00 90.50 697 CYS A N 1
ATOM 5522 C CA . CYS A 1 697 ? 5.427 14.511 -46.292 1.00 90.50 697 CYS A CA 1
ATOM 5523 C C . CYS A 1 697 ? 5.191 14.667 -47.802 1.00 90.50 697 CYS A C 1
ATOM 5525 O O . CYS A 1 697 ? 6.138 14.936 -48.542 1.00 90.50 697 CYS A O 1
ATOM 5527 N N . LEU A 1 698 ? 3.940 14.562 -48.262 1.00 89.50 698 LEU A N 1
ATOM 5528 C CA . LEU A 1 698 ? 3.582 14.577 -49.688 1.00 89.50 698 LEU A CA 1
ATOM 5529 C C . LEU A 1 698 ? 4.017 15.866 -50.407 1.00 89.50 698 LEU A C 1
ATOM 5531 O O . LEU A 1 698 ? 4.414 15.816 -51.572 1.00 89.50 698 LEU A O 1
ATOM 5535 N N . ARG A 1 699 ? 4.038 17.009 -49.708 1.00 85.62 699 ARG A N 1
ATOM 5536 C CA . ARG A 1 699 ? 4.538 18.295 -50.237 1.00 85.62 699 ARG A CA 1
ATOM 5537 C C . ARG A 1 699 ? 6.014 18.288 -50.659 1.00 85.62 699 ARG A C 1
ATOM 5539 O O . ARG A 1 699 ? 6.415 19.147 -51.439 1.00 85.62 699 ARG A O 1
ATOM 5546 N N . ARG A 1 700 ? 6.822 17.313 -50.221 1.00 84.56 700 ARG A N 1
ATOM 5547 C CA . ARG A 1 700 ? 8.207 17.111 -50.707 1.00 84.56 700 ARG A CA 1
ATOM 5548 C C . ARG A 1 700 ? 8.252 16.644 -52.174 1.00 84.56 700 ARG A C 1
ATOM 5550 O O . ARG A 1 700 ? 9.306 16.701 -52.814 1.00 84.56 700 ARG A O 1
ATOM 5557 N N . GLY A 1 701 ? 7.109 16.221 -52.714 1.00 81.88 701 GLY A N 1
ATOM 5558 C CA . GLY A 1 701 ? 6.922 15.768 -54.087 1.00 81.88 701 GLY A CA 1
ATOM 5559 C C . GLY A 1 701 ? 7.243 14.281 -54.289 1.00 81.88 701 GLY A C 1
ATOM 5560 O O . GLY A 1 701 ? 7.838 13.648 -53.407 1.00 81.88 701 GLY A O 1
ATOM 5561 N N . PRO A 1 702 ? 6.874 13.719 -55.458 1.00 77.50 702 PRO A N 1
ATOM 5562 C CA . PRO A 1 702 ? 7.050 12.301 -55.766 1.00 77.50 702 PRO A CA 1
ATOM 5563 C C . PRO A 1 702 ? 8.479 11.812 -55.492 1.00 77.50 702 PRO A C 1
ATOM 5565 O O . PRO A 1 702 ? 9.452 12.490 -55.822 1.00 77.50 702 PRO A O 1
ATOM 5568 N N . GLY A 1 703 ? 8.603 10.654 -54.839 1.00 74.56 703 GLY A N 1
ATOM 5569 C CA . GLY A 1 703 ? 9.885 10.040 -54.468 1.00 74.56 703 GLY A CA 1
ATOM 5570 C C . GLY A 1 703 ? 10.595 10.649 -53.247 1.00 74.56 703 GLY A C 1
ATOM 5571 O O . GLY A 1 703 ? 11.329 9.931 -52.571 1.00 74.56 703 GLY A O 1
ATOM 5572 N N . ASN A 1 704 ? 10.357 11.922 -52.904 1.00 83.88 704 ASN A N 1
ATOM 5573 C CA . ASN A 1 704 ? 10.958 12.581 -51.725 1.00 83.88 704 ASN A CA 1
ATOM 5574 C C . ASN A 1 704 ? 10.030 12.578 -50.496 1.00 83.88 704 ASN A C 1
ATOM 5576 O O . ASN A 1 704 ? 10.483 12.793 -49.368 1.00 83.88 704 ASN A O 1
ATOM 5580 N N . GLY A 1 705 ? 8.736 12.348 -50.712 1.00 90.06 705 GLY A N 1
ATOM 5581 C CA . GLY A 1 705 ? 7.740 12.131 -49.674 1.00 90.06 705 GLY A CA 1
ATOM 5582 C C . GLY A 1 705 ? 6.748 11.063 -50.111 1.00 90.06 705 GLY A C 1
ATOM 5583 O O . GLY A 1 705 ? 6.149 11.167 -51.180 1.00 90.06 705 GLY A O 1
ATOM 5584 N N . VAL A 1 706 ? 6.608 10.023 -49.298 1.00 92.00 706 VAL A N 1
ATOM 5585 C CA . VAL A 1 706 ? 5.700 8.896 -49.519 1.00 92.00 706 VAL A CA 1
ATOM 5586 C C . VAL A 1 706 ? 4.916 8.604 -48.241 1.00 92.00 706 VAL A C 1
ATOM 5588 O O . VAL A 1 706 ? 5.383 8.853 -47.127 1.00 92.00 706 VAL A O 1
ATOM 5591 N N . VAL A 1 707 ? 3.696 8.099 -48.401 1.00 92.50 707 VAL A N 1
ATOM 5592 C CA . VAL A 1 707 ? 2.805 7.748 -47.291 1.00 92.50 707 VAL A CA 1
ATOM 5593 C C . VAL A 1 707 ? 2.338 6.317 -47.503 1.00 92.50 707 VAL A C 1
ATOM 5595 O O . VAL A 1 707 ? 1.914 5.968 -48.603 1.00 92.50 707 VAL A O 1
ATOM 5598 N N . VAL A 1 708 ? 2.443 5.499 -46.459 1.00 93.25 708 VAL A N 1
ATOM 5599 C CA . VAL A 1 708 ? 1.879 4.148 -46.410 1.00 93.25 708 VAL A CA 1
ATOM 5600 C C . VAL A 1 708 ? 0.608 4.229 -45.576 1.00 93.25 708 VAL A C 1
ATOM 5602 O O . VAL A 1 708 ? 0.676 4.392 -44.356 1.00 93.25 708 VAL A O 1
ATOM 5605 N N . TRP A 1 709 ? -0.541 4.144 -46.245 1.00 91.06 709 TRP A N 1
ATOM 5606 C CA . TRP A 1 709 ? -1.850 4.097 -45.599 1.00 91.06 709 TRP A CA 1
ATOM 5607 C C . TRP A 1 709 ? -2.144 2.670 -45.147 1.00 91.06 709 TRP A C 1
ATOM 5609 O O . TRP A 1 709 ? -2.398 1.768 -45.945 1.00 91.06 709 TRP A O 1
ATOM 5619 N N . ASN A 1 710 ? -2.048 2.459 -43.842 1.00 90.44 710 ASN A N 1
ATOM 5620 C CA . ASN A 1 710 ? -2.221 1.169 -43.205 1.00 90.44 710 ASN A CA 1
ATOM 5621 C C . ASN A 1 710 ? -3.677 1.003 -42.743 1.00 90.44 710 ASN A C 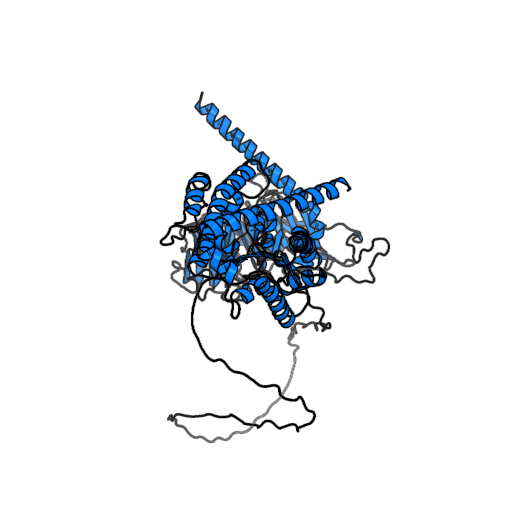1
ATOM 5623 O O . ASN A 1 710 ? -3.919 0.854 -41.555 1.00 90.44 710 ASN A O 1
ATOM 5627 N N . ASP A 1 711 ? -4.657 1.041 -43.645 1.00 84.94 711 ASP A N 1
ATOM 5628 C CA . ASP A 1 711 ? -6.088 0.951 -43.278 1.00 84.94 711 ASP A CA 1
ATOM 5629 C C . ASP A 1 711 ? -6.643 -0.486 -43.275 1.00 84.94 711 ASP A C 1
ATOM 5631 O O . ASP A 1 711 ? -7.790 -0.730 -42.903 1.00 84.94 711 ASP A O 1
ATOM 5635 N N . HIS A 1 712 ? -5.839 -1.460 -43.703 1.00 84.69 712 HIS A N 1
ATOM 5636 C CA . HIS A 1 712 ? -6.285 -2.825 -43.995 1.00 84.69 712 HIS A CA 1
ATOM 5637 C C . HIS A 1 712 ? -5.453 -3.887 -43.258 1.00 84.69 712 HIS A C 1
ATOM 5639 O O . HIS A 1 712 ? -4.854 -3.620 -42.213 1.00 84.69 712 HIS A O 1
ATOM 5645 N N . ASP A 1 713 ? -5.478 -5.120 -43.760 1.00 82.69 713 ASP A N 1
ATOM 5646 C CA . ASP A 1 713 ? -4.762 -6.253 -43.196 1.00 82.69 713 ASP A CA 1
ATOM 5647 C C . ASP A 1 713 ? -3.254 -6.208 -43.503 1.00 82.69 713 ASP A C 1
ATOM 5649 O O . ASP A 1 713 ? -2.749 -5.423 -44.313 1.00 82.69 713 ASP A O 1
ATOM 5653 N N . ARG A 1 714 ? -2.512 -7.117 -42.870 1.00 83.38 714 ARG A N 1
ATOM 5654 C CA . ARG A 1 714 ? -1.062 -7.217 -43.041 1.00 83.38 714 ARG A CA 1
ATOM 5655 C C . ARG A 1 714 ? -0.641 -7.544 -44.481 1.00 83.38 714 ARG A C 1
ATOM 5657 O O . ARG A 1 714 ? 0.401 -7.056 -44.913 1.00 83.38 714 ARG A O 1
ATOM 5664 N N . SER A 1 715 ? -1.430 -8.318 -45.235 1.00 84.06 715 SER A N 1
ATOM 5665 C CA . SER A 1 715 ? -1.088 -8.652 -46.625 1.00 84.06 715 SER A CA 1
ATOM 5666 C C . SER A 1 715 ? -1.253 -7.456 -47.568 1.00 84.06 715 SER A C 1
ATOM 5668 O O . SER A 1 715 ? -0.477 -7.312 -48.516 1.00 84.06 715 SER A O 1
ATOM 5670 N N . TYR A 1 716 ? -2.214 -6.564 -47.300 1.00 87.25 716 TYR A N 1
ATOM 5671 C CA . TYR A 1 716 ? -2.315 -5.275 -47.977 1.00 87.25 716 TYR A CA 1
ATOM 5672 C C . TYR A 1 716 ? -1.139 -4.358 -47.618 1.00 87.25 716 TYR A C 1
ATOM 5674 O O . TYR A 1 716 ? -0.509 -3.801 -48.515 1.00 87.25 716 TYR A O 1
ATOM 5682 N N . LEU A 1 717 ? -0.783 -4.256 -46.330 1.00 88.88 717 LEU A N 1
ATOM 5683 C CA . LEU A 1 717 ? 0.351 -3.443 -45.877 1.00 88.88 717 LEU A CA 1
ATOM 5684 C C . LEU A 1 717 ? 1.672 -3.866 -46.545 1.00 88.88 717 LEU A C 1
ATOM 5686 O O . LEU A 1 717 ? 2.430 -3.014 -47.003 1.00 88.88 717 LEU A O 1
ATOM 5690 N N . GLU A 1 718 ? 1.941 -5.170 -46.655 1.00 88.69 718 GLU A N 1
ATOM 5691 C CA . GLU A 1 718 ? 3.145 -5.690 -47.321 1.00 88.69 718 GLU A CA 1
ATOM 5692 C C . GLU A 1 718 ? 3.172 -5.344 -48.828 1.00 88.69 718 GLU A C 1
ATOM 5694 O O . GLU A 1 718 ? 4.221 -4.946 -49.345 1.00 88.69 718 GLU A O 1
ATOM 5699 N N . LYS A 1 719 ? 2.022 -5.376 -49.523 1.00 88.62 719 LYS A N 1
ATOM 5700 C CA . LYS A 1 719 ? 1.895 -4.920 -50.925 1.00 88.62 719 LYS A CA 1
ATOM 5701 C C . LYS A 1 719 ? 2.090 -3.409 -51.075 1.00 88.62 719 LYS A C 1
ATOM 5703 O O . LYS A 1 719 ? 2.738 -2.972 -52.025 1.00 88.62 719 LYS A O 1
ATOM 5708 N N . GLU A 1 720 ? 1.561 -2.611 -50.153 1.00 90.88 720 GLU A N 1
ATOM 5709 C CA . GLU A 1 720 ? 1.676 -1.151 -50.206 1.00 90.88 720 GLU A CA 1
ATOM 5710 C C . GLU A 1 720 ? 3.111 -0.688 -49.903 1.00 90.88 720 GLU A C 1
ATOM 5712 O O . GLU A 1 720 ? 3.648 0.169 -50.606 1.00 90.88 720 GLU A O 1
ATOM 5717 N N . ILE A 1 721 ? 3.799 -1.338 -48.954 1.00 91.94 721 ILE A N 1
ATOM 5718 C CA . ILE A 1 721 ? 5.249 -1.173 -48.760 1.00 91.94 721 ILE A CA 1
ATOM 5719 C C . ILE A 1 721 ? 6.002 -1.570 -50.035 1.00 91.94 721 ILE A C 1
ATOM 5721 O O . ILE A 1 721 ? 6.930 -0.868 -50.435 1.00 91.94 721 ILE A O 1
ATOM 5725 N N . GLN A 1 722 ? 5.608 -2.652 -50.716 1.00 91.00 722 GLN A N 1
ATOM 5726 C CA . GLN A 1 722 ? 6.234 -3.052 -51.977 1.00 91.00 722 GLN A CA 1
ATOM 5727 C C . GLN A 1 722 ? 6.061 -2.003 -53.081 1.00 91.00 722 GLN A C 1
ATOM 5729 O O . GLN A 1 722 ? 7.048 -1.695 -53.753 1.00 91.00 722 GLN A O 1
ATOM 5734 N N . ARG A 1 723 ? 4.869 -1.414 -53.226 1.00 90.44 723 ARG A N 1
ATOM 5735 C CA . ARG A 1 723 ? 4.603 -0.305 -54.153 1.00 90.44 723 ARG A CA 1
ATOM 5736 C C . ARG A 1 723 ? 5.459 0.917 -53.816 1.00 90.44 723 ARG A C 1
ATOM 5738 O O . ARG A 1 723 ? 6.237 1.376 -54.649 1.00 90.44 723 ARG A O 1
ATOM 5745 N N . VAL A 1 724 ? 5.400 1.385 -52.570 1.00 90.00 724 VAL A N 1
ATOM 5746 C CA . VAL A 1 724 ? 6.153 2.560 -52.110 1.00 90.00 724 VAL A CA 1
ATOM 5747 C C . VAL A 1 724 ? 7.664 2.354 -52.252 1.00 90.00 724 VAL A C 1
ATOM 5749 O O . VAL A 1 724 ? 8.363 3.237 -52.741 1.00 90.00 724 VAL A O 1
ATOM 5752 N N . MET A 1 725 ? 8.197 1.179 -51.911 1.00 89.25 725 MET A N 1
ATOM 5753 C CA . MET A 1 725 ? 9.628 0.895 -52.062 1.00 89.25 725 MET A CA 1
ATOM 5754 C C . MET A 1 725 ? 10.061 0.729 -53.526 1.00 89.25 725 MET A C 1
ATOM 5756 O O . MET A 1 725 ? 11.230 0.969 -53.833 1.00 89.25 725 MET A O 1
ATOM 5760 N N . GLN A 1 726 ? 9.158 0.365 -54.445 1.00 86.88 726 GLN A N 1
ATOM 5761 C CA . GLN A 1 726 ? 9.419 0.452 -55.887 1.00 86.88 726 GLN A CA 1
ATOM 5762 C C . GLN A 1 726 ? 9.497 1.915 -56.346 1.00 86.88 726 GLN A C 1
ATOM 5764 O O . GLN A 1 726 ? 10.446 2.258 -57.051 1.00 86.88 726 GLN A O 1
ATOM 5769 N N . ASP A 1 727 ? 8.593 2.783 -55.881 1.00 84.38 727 ASP A N 1
ATOM 5770 C CA . ASP A 1 727 ? 8.595 4.222 -56.188 1.00 84.38 727 ASP A CA 1
ATOM 5771 C C . ASP A 1 727 ? 9.838 4.941 -55.625 1.00 84.38 727 ASP A C 1
ATOM 5773 O O . ASP A 1 727 ? 10.473 5.745 -56.308 1.00 84.38 727 ASP A O 1
ATOM 5777 N N . VAL A 1 728 ? 10.265 4.621 -54.400 1.00 85.44 728 VAL A N 1
ATOM 5778 C CA . VAL A 1 728 ? 11.506 5.167 -53.813 1.00 85.44 728 VAL A CA 1
ATOM 5779 C C . VAL A 1 728 ? 12.744 4.701 -54.592 1.00 85.44 728 VAL A C 1
ATOM 5781 O O . VAL A 1 728 ? 13.694 5.466 -54.790 1.00 85.44 728 VAL A O 1
ATOM 5784 N N . ARG A 1 729 ? 12.736 3.454 -55.081 1.00 82.50 729 ARG A N 1
ATOM 5785 C CA . ARG A 1 729 ? 13.850 2.867 -55.838 1.00 82.50 729 ARG A CA 1
ATOM 5786 C C . ARG A 1 729 ? 13.916 3.349 -57.288 1.00 82.50 729 ARG A C 1
ATOM 5788 O O . ARG A 1 729 ? 15.019 3.492 -57.807 1.00 82.50 729 ARG A O 1
ATOM 5795 N N . SER A 1 730 ? 12.783 3.610 -57.939 1.00 80.31 730 SER A N 1
ATOM 5796 C CA . SER A 1 730 ? 12.744 4.156 -59.304 1.00 80.31 730 SER A CA 1
ATOM 5797 C C . SER A 1 730 ? 13.257 5.600 -59.346 1.00 80.31 730 SER A C 1
ATOM 5799 O O . SER A 1 730 ? 14.020 5.954 -60.244 1.00 80.31 730 SER A O 1
ATOM 5801 N N . ASN A 1 731 ? 12.946 6.391 -58.313 1.00 75.38 731 ASN A N 1
ATOM 5802 C CA . ASN A 1 731 ? 13.457 7.751 -58.122 1.00 75.38 731 ASN A CA 1
ATOM 5803 C C . ASN A 1 731 ? 14.917 7.815 -57.618 1.00 75.38 731 ASN A C 1
ATOM 5805 O O . ASN A 1 731 ? 15.490 8.902 -57.562 1.00 75.38 731 ASN A O 1
ATOM 5809 N N . SER A 1 732 ? 15.545 6.673 -57.304 1.00 71.56 732 SER A N 1
ATOM 5810 C CA . SER A 1 732 ? 16.943 6.578 -56.843 1.00 71.56 732 SER A CA 1
ATOM 5811 C C . SER A 1 732 ? 17.786 5.672 -57.763 1.00 71.56 732 SER A C 1
ATOM 5813 O O . SER A 1 732 ? 18.081 4.525 -57.407 1.00 71.56 732 SER A O 1
ATOM 5815 N N . PRO A 1 733 ? 18.183 6.134 -58.969 1.00 71.62 733 PRO A N 1
ATOM 5816 C CA . PRO A 1 733 ? 18.869 5.289 -59.942 1.00 71.62 733 PRO A CA 1
ATOM 5817 C C . PRO A 1 733 ? 20.239 4.810 -59.451 1.00 71.62 733 PRO A C 1
ATOM 5819 O O . PRO A 1 733 ? 21.077 5.608 -59.031 1.00 71.62 733 PRO A O 1
ATOM 5822 N N . ARG A 1 734 ? 20.523 3.510 -59.614 1.00 69.31 734 ARG A N 1
ATOM 5823 C CA . ARG A 1 734 ? 21.792 2.885 -59.181 1.00 69.31 734 ARG A CA 1
ATOM 5824 C C . ARG A 1 734 ? 23.047 3.594 -59.708 1.00 69.31 734 ARG A C 1
ATOM 5826 O O . ARG A 1 734 ? 24.042 3.644 -58.997 1.00 69.31 734 ARG A O 1
ATOM 5833 N N . TRP A 1 735 ? 23.006 4.156 -60.920 1.00 73.44 735 TRP A N 1
ATOM 5834 C CA . TRP A 1 735 ? 24.134 4.890 -61.513 1.00 73.44 735 TRP A CA 1
ATOM 5835 C C . TRP A 1 735 ? 24.404 6.231 -60.810 1.00 73.44 735 TRP A C 1
ATOM 5837 O O . TRP A 1 735 ? 25.561 6.596 -60.612 1.00 73.44 735 TRP A O 1
ATOM 5847 N N . TRP A 1 736 ? 23.352 6.935 -60.382 1.00 68.50 736 TRP A N 1
ATOM 5848 C CA . TRP A 1 736 ? 23.455 8.191 -59.637 1.00 68.50 736 TRP A CA 1
ATOM 5849 C C . TRP A 1 736 ? 24.002 7.920 -58.238 1.00 68.50 736 TRP A C 1
ATOM 5851 O O . TRP A 1 736 ? 24.961 8.551 -57.797 1.00 68.50 736 TRP A O 1
ATOM 5861 N N . SER A 1 737 ? 23.473 6.881 -57.590 1.00 67.25 737 SER A N 1
ATOM 5862 C CA . SER A 1 737 ? 24.007 6.375 -56.334 1.00 67.25 737 SER A CA 1
ATOM 5863 C C . SER A 1 737 ? 25.477 5.942 -56.466 1.00 67.25 737 SER A C 1
ATOM 5865 O O . SER A 1 737 ? 26.281 6.261 -55.599 1.00 67.25 737 SER A O 1
ATOM 5867 N N . PHE A 1 738 ? 25.879 5.251 -57.533 1.00 68.75 738 PHE A N 1
ATOM 5868 C CA . PHE A 1 738 ? 27.285 4.890 -57.754 1.00 68.75 738 PHE A CA 1
ATOM 5869 C C . PHE A 1 738 ? 28.189 6.131 -57.880 1.00 68.75 738 PHE A C 1
ATOM 5871 O O . PHE A 1 738 ? 29.210 6.218 -57.201 1.00 68.75 738 PHE A O 1
ATOM 5878 N N . LEU A 1 739 ? 27.777 7.130 -58.667 1.00 68.44 739 LEU A N 1
ATOM 5879 C CA . LEU A 1 739 ? 28.524 8.375 -58.881 1.00 68.44 739 LEU A CA 1
ATOM 5880 C C . LEU A 1 739 ? 28.723 9.178 -57.581 1.00 68.44 739 LEU A C 1
ATOM 5882 O O . LEU A 1 739 ? 29.825 9.655 -57.310 1.00 68.44 739 LEU A O 1
ATOM 5886 N N . LEU A 1 740 ? 27.684 9.266 -56.745 1.00 69.31 740 LEU A N 1
ATOM 5887 C CA . LEU A 1 740 ? 27.741 9.895 -55.420 1.00 69.31 740 LEU A CA 1
ATOM 5888 C C . LEU A 1 740 ? 28.638 9.140 -54.422 1.00 69.31 740 LEU A C 1
ATOM 5890 O O . LEU A 1 740 ? 29.140 9.751 -53.481 1.00 69.31 740 LEU A O 1
ATOM 5894 N N . TRP A 1 741 ? 28.831 7.829 -54.607 1.00 69.44 741 TRP A N 1
ATOM 5895 C CA . TRP A 1 741 ? 29.678 7.008 -53.737 1.00 69.44 741 TRP A CA 1
ATOM 5896 C C . TRP A 1 741 ? 31.160 7.073 -54.137 1.00 69.44 741 TRP A C 1
ATOM 5898 O O . TRP A 1 741 ? 32.029 7.185 -53.272 1.00 69.44 741 TRP A O 1
ATOM 5908 N N . VAL A 1 742 ? 31.447 7.048 -55.445 1.00 71.50 742 VAL A N 1
ATOM 5909 C CA . VAL A 1 742 ? 32.814 7.107 -55.996 1.00 71.50 742 VAL A CA 1
ATOM 5910 C C . VAL A 1 742 ? 33.496 8.450 -55.713 1.00 71.50 742 VAL A C 1
ATOM 5912 O O . VAL A 1 742 ? 34.712 8.489 -55.538 1.00 71.50 742 VAL A O 1
ATOM 5915 N N . ASN A 1 743 ? 32.738 9.549 -55.629 1.00 76.94 743 ASN A N 1
ATOM 5916 C CA . ASN A 1 743 ? 33.268 10.861 -55.259 1.00 76.94 743 ASN A CA 1
ATOM 5917 C C . ASN A 1 743 ? 32.564 11.418 -54.002 1.00 76.94 743 ASN A C 1
ATOM 5919 O O . ASN A 1 743 ? 31.531 12.082 -54.124 1.00 76.94 743 ASN A O 1
ATOM 5923 N N . PRO A 1 744 ? 33.140 11.224 -52.797 1.00 71.19 744 PRO A N 1
ATOM 5924 C CA . PRO A 1 744 ? 32.554 11.696 -51.541 1.00 71.19 744 PRO A CA 1
ATOM 5925 C C . PRO A 1 744 ? 32.326 13.212 -51.463 1.00 71.19 744 PRO A C 1
ATOM 5927 O O . PRO A 1 744 ? 31.412 13.646 -50.765 1.00 71.19 744 PRO A O 1
ATOM 5930 N N . LEU A 1 745 ? 33.105 14.029 -52.186 1.00 76.88 745 LEU A N 1
ATOM 5931 C CA . LEU A 1 745 ? 32.885 15.481 -52.252 1.00 76.88 745 LEU A CA 1
ATOM 5932 C C . LEU A 1 745 ? 31.626 15.813 -53.061 1.00 76.88 745 LEU A C 1
ATOM 5934 O O . LEU A 1 745 ? 30.866 16.702 -52.684 1.00 76.88 745 LEU A O 1
ATOM 5938 N N . PHE A 1 746 ? 31.367 15.064 -54.136 1.00 75.25 746 PHE A N 1
ATOM 5939 C CA . PHE A 1 746 ? 30.131 15.182 -54.911 1.00 75.25 746 PHE A CA 1
ATOM 5940 C C . PHE A 1 746 ? 28.924 14.648 -54.123 1.00 75.25 746 PHE A C 1
ATOM 5942 O O . PHE A 1 746 ? 27.864 15.271 -54.129 1.00 75.25 746 PHE A O 1
ATOM 5949 N N . GLY A 1 747 ? 29.110 13.565 -53.357 1.00 72.50 747 GLY A N 1
ATOM 5950 C CA . GLY A 1 747 ? 28.149 13.076 -52.364 1.00 72.50 747 GLY A CA 1
ATOM 5951 C C . GLY A 1 747 ? 27.780 14.133 -51.316 1.00 72.50 747 GLY A C 1
ATOM 5952 O O . GLY A 1 747 ? 26.600 14.399 -51.090 1.00 72.50 747 GLY A O 1
ATOM 5953 N N . ALA A 1 748 ? 28.779 14.793 -50.724 1.00 74.19 748 ALA A N 1
ATOM 5954 C CA . ALA A 1 748 ? 28.580 15.866 -49.750 1.00 74.19 748 ALA A CA 1
ATOM 5955 C C . ALA A 1 748 ? 27.898 17.103 -50.361 1.00 74.19 748 ALA A C 1
ATOM 5957 O O . ALA A 1 748 ? 26.992 17.665 -49.747 1.00 74.19 748 ALA A O 1
ATOM 5958 N N . LEU A 1 749 ? 28.278 17.501 -51.582 1.00 79.44 749 LEU A N 1
ATOM 5959 C CA . LEU A 1 749 ? 27.656 18.618 -52.298 1.00 79.44 749 LEU A CA 1
ATOM 5960 C C . LEU A 1 749 ? 26.186 18.330 -52.640 1.00 79.44 749 LEU A C 1
ATOM 5962 O O . LEU A 1 749 ? 25.326 19.175 -52.408 1.00 79.44 749 LEU A O 1
ATOM 5966 N N . ALA A 1 750 ? 25.873 17.129 -53.131 1.00 74.56 750 ALA A N 1
ATOM 5967 C CA . ALA A 1 750 ? 24.496 16.716 -53.396 1.00 74.56 750 ALA A CA 1
ATOM 5968 C C . ALA A 1 750 ? 23.664 16.625 -52.106 1.00 74.56 750 ALA A C 1
ATOM 5970 O O . ALA A 1 750 ? 22.512 17.057 -52.090 1.00 74.56 750 ALA A O 1
ATOM 5971 N N . GLY A 1 751 ? 24.254 16.137 -51.009 1.00 76.62 751 GLY A N 1
ATOM 5972 C CA . GLY A 1 751 ? 23.638 16.159 -49.680 1.00 76.62 751 GLY A CA 1
ATOM 5973 C C . GLY A 1 751 ? 23.343 17.582 -49.196 1.00 76.62 751 GLY A C 1
ATOM 5974 O O . GLY A 1 751 ? 22.247 17.847 -48.708 1.00 76.62 751 GLY A O 1
ATOM 5975 N N . MET A 1 752 ? 24.270 18.522 -49.403 1.00 80.75 752 MET A N 1
ATOM 5976 C CA . MET A 1 752 ? 24.088 19.939 -49.077 1.00 80.75 752 MET A CA 1
ATOM 5977 C C . MET A 1 752 ? 22.982 20.587 -49.926 1.00 80.75 752 MET A C 1
ATOM 5979 O O . MET A 1 752 ? 22.112 21.262 -49.380 1.00 80.75 752 MET A O 1
ATOM 5983 N N . LEU A 1 753 ? 22.956 20.343 -51.241 1.00 81.06 753 LEU A N 1
ATOM 5984 C CA . LEU A 1 753 ? 21.895 20.825 -52.136 1.00 81.06 753 LEU A CA 1
ATOM 5985 C C . LEU A 1 753 ? 20.522 20.239 -51.767 1.00 81.06 753 LEU A C 1
ATOM 5987 O O . LEU A 1 753 ? 19.528 20.966 -51.741 1.00 81.06 753 LEU A O 1
ATOM 5991 N N . SER A 1 754 ? 20.469 18.949 -51.421 1.00 79.75 754 SER A N 1
ATOM 5992 C CA . SER A 1 754 ? 19.260 18.300 -50.906 1.00 79.75 754 SER A CA 1
ATOM 5993 C C . SER A 1 754 ? 18.803 18.939 -49.594 1.00 79.75 754 SER A C 1
ATOM 5995 O O . SER A 1 754 ? 17.622 19.243 -49.446 1.00 79.75 754 SER A O 1
ATOM 5997 N N . TRP A 1 755 ? 19.726 19.209 -48.666 1.00 85.44 755 TRP A N 1
ATOM 5998 C CA . TRP A 1 755 ? 19.428 19.871 -47.395 1.00 85.44 755 TRP A CA 1
ATOM 5999 C C . TRP A 1 755 ? 18.861 21.281 -47.596 1.00 85.44 755 TRP A C 1
ATOM 6001 O O . TRP A 1 755 ? 17.838 21.601 -46.996 1.00 85.44 755 TRP A O 1
ATOM 6011 N N . TYR A 1 756 ? 19.451 22.100 -48.477 1.00 84.56 756 TYR A N 1
ATOM 6012 C CA . TYR A 1 756 ? 18.907 23.424 -48.813 1.00 84.56 756 TYR A CA 1
ATOM 6013 C C . TYR A 1 756 ? 17.494 23.314 -49.398 1.00 84.56 756 TYR A C 1
ATOM 6015 O O . TYR A 1 756 ? 16.576 23.957 -48.893 1.00 84.56 756 TYR A O 1
ATOM 6023 N N . LYS A 1 757 ? 17.288 22.428 -50.382 1.00 83.19 757 LYS A N 1
ATOM 6024 C CA . LYS A 1 757 ? 15.969 22.195 -50.990 1.00 83.19 757 LYS A CA 1
ATOM 6025 C C . LYS A 1 757 ? 14.923 21.764 -49.952 1.00 83.19 757 LYS A C 1
ATOM 6027 O O . LYS A 1 757 ? 13.808 22.276 -49.965 1.00 83.19 757 LYS A O 1
ATOM 6032 N N . MET A 1 758 ? 15.262 20.840 -49.049 1.00 84.19 758 MET A N 1
ATOM 6033 C CA . MET A 1 758 ? 14.334 20.371 -48.009 1.00 84.19 758 MET A CA 1
ATOM 6034 C C . MET A 1 758 ? 14.087 21.428 -46.926 1.00 84.19 758 MET A C 1
ATOM 6036 O O . MET A 1 758 ? 12.968 21.539 -46.428 1.00 84.19 758 MET A O 1
ATOM 6040 N N . ARG A 1 759 ? 15.093 22.247 -46.593 1.00 84.88 759 ARG A N 1
ATOM 6041 C CA . ARG A 1 759 ? 14.942 23.389 -45.681 1.00 84.88 759 ARG A CA 1
ATOM 6042 C C . ARG A 1 759 ? 13.976 24.429 -46.246 1.00 84.88 759 ARG A C 1
ATOM 6044 O O . ARG A 1 759 ? 13.140 24.930 -45.504 1.00 84.88 759 ARG A O 1
ATOM 6051 N N . ASP A 1 760 ? 14.060 24.733 -47.536 1.00 85.12 760 ASP A N 1
ATOM 6052 C CA . ASP A 1 760 ? 13.187 25.731 -48.156 1.00 85.12 760 ASP A CA 1
ATOM 6053 C C . ASP A 1 760 ? 11.730 25.221 -48.259 1.00 85.12 760 ASP A C 1
ATOM 6055 O O . ASP A 1 760 ? 10.802 25.978 -47.975 1.00 85.12 760 ASP A O 1
ATOM 6059 N N . VAL A 1 761 ? 11.514 23.922 -48.526 1.00 83.69 761 VAL A N 1
ATOM 6060 C CA . VAL A 1 761 ? 10.183 23.272 -48.425 1.00 83.69 761 VAL A CA 1
ATOM 6061 C C . VAL A 1 761 ? 9.612 23.364 -47.002 1.00 83.69 761 VAL A C 1
ATOM 6063 O O . VAL A 1 761 ? 8.431 23.665 -46.826 1.00 83.69 761 VAL A O 1
ATOM 6066 N N . GLN A 1 762 ? 10.439 23.160 -45.972 1.00 84.12 762 GLN A N 1
ATOM 6067 C CA . GLN A 1 762 ? 10.014 23.330 -44.580 1.00 84.12 762 GLN A CA 1
ATOM 6068 C C . GLN A 1 762 ? 9.665 24.789 -44.247 1.00 84.12 762 GLN A C 1
ATOM 6070 O O . GLN A 1 762 ? 8.652 25.037 -43.598 1.00 84.12 762 GLN A O 1
ATOM 6075 N N . LEU A 1 763 ? 10.470 25.761 -44.687 1.00 84.94 763 LEU A N 1
ATOM 6076 C CA . LEU A 1 763 ? 10.194 27.181 -44.441 1.00 84.94 763 LEU A CA 1
ATOM 6077 C C . LEU A 1 763 ? 8.863 27.609 -45.079 1.00 84.94 763 LEU A C 1
ATOM 6079 O O . LEU A 1 763 ? 8.081 28.310 -44.441 1.00 84.94 763 LEU A O 1
ATOM 6083 N N . GLN A 1 764 ? 8.553 27.113 -46.281 1.00 86.12 764 GLN A N 1
ATOM 6084 C CA . GLN A 1 764 ? 7.254 27.323 -46.931 1.00 86.12 764 GLN A CA 1
ATOM 6085 C C . GLN A 1 764 ? 6.086 26.727 -46.124 1.00 86.12 764 GLN A C 1
ATOM 6087 O O . GLN A 1 764 ? 5.039 27.364 -46.001 1.00 86.12 764 GLN A O 1
ATOM 6092 N N . TRP A 1 765 ? 6.261 25.537 -45.535 1.00 84.50 765 TRP A N 1
ATOM 6093 C CA . TRP A 1 765 ? 5.272 24.930 -44.634 1.00 84.50 765 TRP A CA 1
ATOM 6094 C C . TRP A 1 765 ? 5.053 25.770 -43.366 1.00 84.50 765 TRP A C 1
ATOM 6096 O O . TRP A 1 765 ? 3.913 26.064 -43.005 1.00 84.50 765 TRP A O 1
ATOM 6106 N N . GLU A 1 766 ? 6.133 26.209 -42.713 1.00 83.94 766 GLU A N 1
ATOM 6107 C CA . GLU A 1 766 ? 6.067 27.048 -41.512 1.00 83.94 766 GLU A CA 1
ATOM 6108 C C . GLU A 1 766 ? 5.431 28.420 -41.792 1.00 83.94 766 GLU A C 1
ATOM 6110 O O . GLU A 1 766 ? 4.623 28.898 -40.994 1.00 83.94 766 GLU A O 1
ATOM 6115 N N . GLU A 1 767 ? 5.744 29.049 -42.929 1.00 85.75 767 GLU A N 1
ATOM 6116 C CA . GLU A 1 767 ? 5.083 30.280 -43.371 1.00 85.75 767 GLU A CA 1
ATOM 6117 C C . GLU A 1 767 ? 3.593 30.075 -43.643 1.00 85.75 767 GLU A C 1
ATOM 6119 O O . GLU A 1 767 ? 2.782 30.904 -43.224 1.00 85.75 767 GLU A O 1
ATOM 6124 N N . GLN A 1 768 ? 3.207 28.987 -44.314 1.00 84.69 768 GLN A N 1
ATOM 6125 C CA . GLN A 1 768 ? 1.799 28.706 -44.577 1.00 84.69 768 GLN A CA 1
ATOM 6126 C C . GLN A 1 768 ? 1.027 28.469 -43.275 1.00 84.69 768 GLN A C 1
ATOM 6128 O O . GLN A 1 768 ? 0.007 29.122 -43.064 1.00 84.69 768 GLN A O 1
ATOM 6133 N N . LYS A 1 769 ? 1.540 27.638 -42.359 1.00 82.69 769 LYS A N 1
ATOM 6134 C CA . LYS A 1 769 ? 0.907 27.406 -41.049 1.00 82.69 769 LYS A CA 1
ATOM 6135 C C . LYS A 1 769 ? 0.822 28.686 -40.210 1.00 82.69 769 LYS A C 1
ATOM 6137 O O . LYS A 1 769 ? -0.167 28.878 -39.507 1.00 82.69 769 LYS A O 1
ATOM 6142 N N . LYS A 1 770 ? 1.794 29.605 -40.313 1.00 82.12 770 LYS A N 1
ATOM 6143 C CA . LYS A 1 770 ? 1.697 30.956 -39.718 1.00 82.12 770 LYS A CA 1
ATOM 6144 C C . LYS A 1 770 ? 0.588 31.796 -40.362 1.00 82.12 770 LYS A C 1
ATOM 6146 O O . LYS A 1 770 ? -0.167 32.434 -39.639 1.00 82.12 770 LYS A O 1
ATOM 6151 N N . ARG A 1 771 ? 0.446 31.776 -41.694 1.00 81.88 771 ARG A N 1
ATOM 6152 C CA . ARG A 1 771 ? -0.632 32.485 -42.417 1.00 81.88 771 ARG A CA 1
ATOM 6153 C C . ARG A 1 771 ? -2.019 31.894 -42.149 1.00 81.88 771 ARG A C 1
ATOM 6155 O O . ARG A 1 771 ? -2.991 32.634 -42.174 1.00 81.88 771 ARG A O 1
ATOM 6162 N N . GLU A 1 772 ? -2.122 30.590 -41.907 1.00 78.94 772 GLU A N 1
ATOM 6163 C CA . GLU A 1 772 ? -3.366 29.916 -41.513 1.00 78.94 772 GLU A CA 1
ATOM 6164 C C . GLU A 1 772 ? -3.737 30.242 -40.063 1.00 78.94 772 GLU A C 1
ATOM 6166 O O . GLU A 1 772 ? -4.859 30.667 -39.811 1.00 78.94 772 GLU A O 1
ATOM 6171 N N . LYS A 1 773 ? -2.779 30.170 -39.126 1.00 74.19 773 LYS A N 1
ATOM 6172 C CA . LYS A 1 773 ? -2.981 30.596 -37.729 1.00 74.19 773 LYS A CA 1
ATOM 6173 C C . LYS A 1 773 ? -3.260 32.092 -37.558 1.00 74.19 773 LYS A C 1
ATOM 6175 O O . LYS A 1 773 ? -3.795 32.464 -36.531 1.00 74.19 773 LYS A O 1
ATOM 6180 N N . ALA A 1 774 ? -2.898 32.933 -38.527 1.00 74.50 774 ALA A N 1
ATOM 6181 C CA . ALA A 1 774 ? -3.221 34.364 -38.537 1.00 74.50 774 ALA A CA 1
ATOM 6182 C C . ALA A 1 774 ? -4.568 34.695 -39.222 1.00 74.50 774 ALA A C 1
ATOM 6184 O O . ALA A 1 774 ? -4.909 35.869 -39.360 1.00 74.50 774 ALA A O 1
ATOM 6185 N N . LYS A 1 775 ? -5.301 33.680 -39.704 1.00 70.94 775 LYS A N 1
ATOM 6186 C CA . LYS A 1 775 ? -6.675 33.793 -40.237 1.00 70.94 775 LYS A CA 1
ATOM 6187 C C . LYS A 1 775 ? -7.738 33.231 -39.283 1.00 70.94 775 LYS A C 1
ATOM 6189 O O . LYS A 1 775 ? -8.923 33.392 -39.568 1.00 70.94 775 LYS A O 1
ATOM 6194 N N . LEU A 1 776 ? -7.298 32.537 -38.234 1.00 54.28 776 LEU A N 1
ATOM 6195 C CA . LEU A 1 776 ? -8.085 32.037 -37.106 1.00 54.28 776 LEU A CA 1
ATOM 6196 C C . LEU A 1 776 ? -7.971 33.029 -35.940 1.00 54.28 776 LEU A C 1
ATOM 6198 O O . LEU A 1 776 ? -8.969 33.139 -35.202 1.00 54.28 776 LEU A O 1
#

Nearest PDB structures (foldseek):
  3cfv-assembly1_B  TM=9.782E-01  e=3.974E-54  unclassified
  7y5k-assembly1_C  TM=9.569E-01  e=3.579E-55  Homo sapiens
  2xyi-assembly1_A  TM=9.858E-01  e=2.288E-53  Drosophila melanogaster
  3cfv-assembly2_A  TM=9.793E-01  e=3.744E-53  unclassified
  2yba-assembly1_A  TM=9.635E-01  e=1.398E-53  Drosophila melanogaster

InterPro domains:
  IPR001680 WD40 repeat [PF00400] (229-265)
  IPR001680 WD40 repeat [PF00400] (278-312)
  IPR001680 WD40 repeat [PF00400] (318-356)
  IPR001680 WD40 repeat [PS50082] (182-224)
  IPR001680 WD40 repeat [PS50082] (279-315)
  IPR001680 WD40 repeat [PS50082] (323-365)
  IPR001680 WD40 repeat [SM00320] (124-163)
  IPR001680 WD40 repeat [SM00320] (175-215)
  IPR001680 WD40 repeat [SM00320] (226-266)
  IPR001680 WD40 repeat [SM00320] (272-312)
  IPR001680 WD40 repeat [SM00320] (316-356)
  IPR001680 WD40 repeat [SM00320] (373-413)
  IPR001977 Dephospho-CoA kinase [MF_00376] (511-731)
  IPR001977 Dephospho-CoA kinase [PF01121] (513-695)
  IPR001977 Dephospho-CoA kinase [PS51219] (513-732)
  IPR001977 Dephospho-CoA kinase [TIGR00152] (514-696)
  IPR015943 WD40/YVTN repeat-like-containing domain superfamily [G3DSA:2.130.10.10] (2-426)
  IPR019775 WD40 repeat, conserved site [PS00678] (202-216)
  IPR019775 WD40 repeat, conserved site [PS00678] (343-357)
  IPR020472 PAC1/LIS1-like, WD-40 repeat [PR00320] (202-216)

Radius of gyration: 36.03 Å; Cα contacts (8 Å, |Δi|>4): 1455; chains: 1; bounding box: 71×108×112 Å

pLDDT: mean 80.89, std 21.24, range [24.16, 98.69]

Secondary structure (DSSP, 8-state):
--HHHHHHHHHHHHHHHHHHHHHHHHHHHHHHHHHHHHHEEEEEEEE-SS--S-EEEEEEEEE-TTSSEEEEEEEE----TTSS-EEEEEEEEEEEPP-PPPGGGEETTTTEES-GGG-SSPPPEEEEEEEEESS-EEEEEEETTEEEEEEEEETTS-EEEEETTTS-SS-SSS----SEEE---SS-EEEEEE-SSSTTEEEEEETTS-EEEEEHHHH-BTTB-EE--SEEE---SS-EEEEEE-SS-TTEEEEEETTSEEEEEETT-TT-SS-SEEEE-SSS-EEEEEE-SS-TTEEEEEETTSEEEEEETT-TTS-SEEEE--SS-EEEEEE-TT-TTEEEEEETTS-EEEEEGGGTT----TTHHHH--TTEEEEE---SS-EEEEEE-SSSTT-EEEEETTSEEEEEEE-HHHHS---------PPPP-----------------------------------------------PPPPP--------------------------EEEEEE--TTS-HHHHHHHHTSTTT-PPEEEHHHHHHHTTSTTSHHHHHHHHHHTTT-TTSB-S--BTTBPPB-HHHHHHHHSSSSHHHHHHHHHHHHHHHHHHHHHHHHHHHHHHHTT-SEEEEE-TTTTTTTGGGT-SEEEEEE-S-HHHHHHHHHHHSTT--HHHHHHHHHHT--HHHHHHHHHTT-TTTEEEEE--S-HHHHHHHHHHHHHHHHHTS-HHHHHHHHH-HHHHHHHHHHHHHHHHHHHHHHHHHHHHHHTT-

Foldseek 3Di:
DVVVVVVVVVVVVVVVVVVVLLVVLVVLLVVCVVCVVVWFPDKDKDFDPAFWLEKEWDQDWADDPPDQWIKTKMWTWGADVPPDFIWTWIKIWTHRHDDDFDPVQQDPVVRDTDDPVPPPDDIDMDGQATATDPHTFNYKDAALVGRQWIWTWDQQRKIFIARVVPDDSYDPDNDHDTQAIEDDDRGTANAWEHQNPDGQWIWGWFQSQKIFIFRCVVQDDPVHRYGYTPDIANAGPGGWQYKYQAQPDRQWMWTFWQSQKIFIAGNPDPPSHHGPDIDNFAPGGWRYKAHQNPDRQWIWIWFQNQWIFIGGVVCRVDGPDIAHDGPGGWHDKDAFLPDRQWIWIFGQSFKIWIFGNVQQPPDDDPVVVVVGGRRGQDIDSNGSGGWSDKYHRNPDGQWIWTTHNSSMIMITHTDCLRHPPPPDPDPDPDDDDPDPPPPPDDDDDDDDDDDDDDDDDDDDDDDDDDDDDDDDDDDDDDDDDDDDDDDYDDDDDDDDDDDDDDDDDDDAFAAAEEEQEEAAQLCSVVLVVLCCDPPNVAAEDELVVLLQVCCFAQHPLVVQCCVPCCVPQVQQFDPDADPRGTHGPPVSLCVQQDDDDPRNVVSVVSNCVSRVVSSVVVSVVVSVVCVVVRRRYHYYYDHCCVVVVVLLQGQAYEYRAAPDVVSSLVSSCVSVVSDDSVRSVVSCPVSPPSVVVQVLQCLLDFLRRYYQHPHDDPVVSSVSSVVNVVRNDVVRDRVVRVVLSVDVVSVVVVSVVSSVSSVVSVVVVVVVVVVVVVVD